Protein AF-0000000072967087 (afdb_homodimer)

Structure (mmCIF, N/CA/C/O backbone):
data_AF-0000000072967087-model_v1
#
loop_
_entity.id
_entity.type
_entity.pdbx_description
1 polymer 'Transmembrane protein 8A-like Protein'
#
loop_
_atom_site.group_PDB
_atom_site.id
_atom_site.type_symbol
_atom_site.label_atom_id
_atom_site.label_alt_id
_atom_site.label_comp_id
_atom_site.label_asym_id
_atom_site.label_entity_id
_atom_site.label_seq_id
_atom_site.pdbx_PDB_ins_code
_atom_site.Cartn_x
_atom_site.Cartn_y
_atom_site.Cartn_z
_atom_site.occupancy
_atom_site.B_iso_or_equiv
_atom_site.auth_seq_id
_atom_site.auth_comp_id
_atom_site.auth_asym_id
_atom_site.auth_atom_id
_atom_site.pdbx_PDB_model_num
ATOM 1 N N . MET A 1 1 ? 34.5 6.867 -0.987 1 25.81 1 MET A N 1
ATOM 2 C CA . MET A 1 1 ? 34 7.336 0.309 1 25.81 1 MET A CA 1
ATOM 3 C C . MET A 1 1 ? 32.938 6.402 0.857 1 25.81 1 MET A C 1
ATOM 5 O O . MET A 1 1 ? 31.891 6.211 0.226 1 25.81 1 MET A O 1
ATOM 9 N N . LYS A 1 2 ? 33.344 5.449 1.701 1 33.47 2 LYS A N 1
ATOM 10 C CA . LYS A 1 2 ? 32.594 4.422 2.41 1 33.47 2 LYS A CA 1
ATOM 11 C C . LYS A 1 2 ? 31.484 5.043 3.27 1 33.47 2 LYS A C 1
ATOM 13 O O . LYS A 1 2 ? 31.766 5.875 4.137 1 33.47 2 LYS A O 1
ATOM 18 N N . TRP A 1 3 ? 30.359 5.203 2.746 1 36.66 3 TRP A N 1
ATOM 19 C CA . TRP A 1 3 ? 29.219 5.781 3.439 1 36.66 3 TRP A CA 1
ATOM 20 C C . TRP A 1 3 ? 28.969 5.062 4.762 1 36.66 3 TRP A C 1
ATOM 22 O O . TRP A 1 3 ? 28.75 3.848 4.781 1 36.66 3 TRP A O 1
ATOM 32 N N . ILE A 1 4 ? 29.531 5.582 5.793 1 34.47 4 ILE A N 1
ATOM 33 C CA . ILE A 1 4 ? 29.344 5.078 7.148 1 34.47 4 ILE A CA 1
ATOM 34 C C . ILE A 1 4 ? 27.938 5.418 7.637 1 34.47 4 ILE A C 1
ATOM 36 O O . ILE A 1 4 ? 27.531 6.586 7.629 1 34.47 4 ILE A O 1
ATOM 40 N N . ILE A 1 5 ? 27.094 4.488 7.555 1 39.56 5 ILE A N 1
ATOM 41 C CA . ILE A 1 5 ? 25.797 4.582 8.219 1 39.56 5 ILE A CA 1
ATOM 42 C C . ILE A 1 5 ? 26 4.895 9.703 1 39.56 5 ILE A C 1
ATOM 44 O O . ILE A 1 5 ? 26.625 4.121 10.43 1 39.56 5 ILE A O 1
ATOM 48 N N . LEU A 1 6 ? 25.953 6.105 10.055 1 38.12 6 LEU A N 1
ATOM 49 C CA . LEU A 1 6 ? 26.031 6.484 11.461 1 38.12 6 LEU A CA 1
ATOM 50 C C . LEU A 1 6 ? 24.812 5.965 12.234 1 38.12 6 LEU A C 1
ATOM 52 O O . LEU A 1 6 ? 23.672 6.32 11.922 1 38.12 6 LEU A O 1
ATOM 56 N N . ILE A 1 7 ? 25.016 4.867 12.797 1 42.72 7 ILE A N 1
ATOM 57 C CA . ILE A 1 7 ? 24.047 4.246 13.688 1 42.72 7 ILE A CA 1
ATOM 58 C C . ILE A 1 7 ? 24.156 4.871 15.078 1 42.72 7 ILE A C 1
ATOM 60 O O . ILE A 1 7 ? 25.234 4.895 15.68 1 42.72 7 ILE A O 1
ATOM 64 N N . LEU A 1 8 ? 23.344 5.688 15.438 1 43.69 8 LEU A N 1
ATOM 65 C CA . LEU A 1 8 ? 23.344 6.152 16.828 1 43.69 8 LEU A CA 1
ATOM 66 C C . LEU A 1 8 ? 22.797 5.078 17.766 1 43.69 8 LEU A C 1
ATOM 68 O O . LEU A 1 8 ? 21.703 4.566 17.547 1 43.69 8 LEU A O 1
ATOM 72 N N . LEU A 1 9 ? 23.719 4.57 18.5 1 37.22 9 LEU A N 1
ATOM 73 C CA . LEU A 1 9 ? 23.344 3.648 19.578 1 37.22 9 LEU A CA 1
ATOM 74 C C . LEU A 1 9 ? 22.703 4.398 20.734 1 37.22 9 LEU A C 1
ATOM 76 O O . LEU A 1 9 ? 23.312 5.293 21.328 1 37.22 9 LEU A O 1
ATOM 80 N N . TYR A 1 10 ? 21.531 4.488 20.766 1 39.47 10 TYR A N 1
ATOM 81 C CA . TYR A 1 10 ? 20.891 5.168 21.891 1 39.47 10 TYR A CA 1
ATOM 82 C C . TYR A 1 10 ? 20.891 4.281 23.141 1 39.47 10 TYR A C 1
ATOM 84 O O . TYR A 1 10 ? 20.641 3.08 23.047 1 39.47 10 TYR A O 1
ATOM 92 N N . PRO A 1 11 ? 21.469 4.805 24.188 1 38.78 11 PRO A N 1
ATOM 93 C CA . PRO A 1 11 ? 21.453 4.086 25.469 1 38.78 11 PRO A CA 1
ATOM 94 C C . PRO A 1 11 ? 20.047 3.738 25.938 1 38.78 11 PRO A C 1
ATOM 96 O O . PRO A 1 11 ? 19.109 4.484 25.656 1 38.78 11 PRO A O 1
ATOM 99 N N . THR A 1 12 ? 19.812 2.443 26.266 1 39.75 12 THR A N 1
ATOM 100 C CA . THR A 1 12 ? 18.594 1.861 26.844 1 39.75 12 THR A CA 1
ATOM 101 C C . THR A 1 12 ? 18.391 2.354 28.266 1 39.75 12 THR A C 1
ATOM 103 O O . THR A 1 12 ? 19.156 1.998 29.172 1 39.75 12 THR A O 1
ATOM 106 N N . ILE A 1 13 ? 18.078 3.531 28.531 1 37.03 13 ILE A N 1
ATOM 107 C CA . ILE A 1 13 ? 17.797 3.881 29.922 1 37.03 13 ILE A CA 1
ATOM 108 C C . ILE A 1 13 ? 16.469 3.258 30.344 1 37.03 13 ILE A C 1
ATOM 110 O O . ILE A 1 13 ? 15.461 3.361 29.641 1 37.03 13 ILE A O 1
ATOM 114 N N . GLN A 1 14 ? 16.484 2.303 31.359 1 36.94 14 GLN A N 1
ATOM 115 C CA . GLN A 1 14 ? 15.328 1.763 32.062 1 36.94 14 GLN A CA 1
ATOM 116 C C . GLN A 1 14 ? 14.438 2.881 32.594 1 36.94 14 GLN A C 1
ATOM 118 O O . GLN A 1 14 ? 14.867 3.703 33.406 1 36.94 14 GLN A O 1
ATOM 123 N N . CYS A 1 15 ? 13.523 3.316 31.875 1 39.62 15 CYS A N 1
ATOM 124 C CA . CYS A 1 15 ? 12.57 4.297 32.375 1 39.62 15 CYS A CA 1
ATOM 125 C C . CYS A 1 15 ? 11.633 3.672 33.406 1 39.62 15 CYS A C 1
ATOM 127 O O . CYS A 1 15 ? 10.969 2.674 33.094 1 39.62 15 CYS A O 1
ATOM 129 N N . GLN A 1 16 ? 11.852 3.875 34.625 1 36.88 16 GLN A N 1
ATOM 130 C CA . GLN A 1 16 ? 10.828 3.648 35.656 1 36.88 16 GLN A CA 1
ATOM 131 C C . GLN A 1 16 ? 9.469 4.148 35.188 1 36.88 16 GLN A C 1
ATOM 133 O O . GLN A 1 16 ? 9.375 5.156 34.469 1 36.88 16 GLN A O 1
ATOM 138 N N . GLU A 1 17 ? 8.5 3.242 35.156 1 43.72 17 GLU A N 1
ATOM 139 C CA . GLU A 1 17 ? 7.109 3.633 34.906 1 43.72 17 GLU A CA 1
ATOM 140 C C . GLU A 1 17 ? 6.816 5.008 35.5 1 43.72 17 GLU A C 1
ATOM 142 O O . GLU A 1 17 ? 6.688 5.156 36.719 1 43.72 17 GLU A O 1
ATOM 147 N N . ASP A 1 18 ? 7.395 5.953 35.156 1 48.34 18 ASP A N 1
ATOM 148 C CA . ASP A 1 18 ? 7.023 7.289 35.594 1 48.34 18 ASP A CA 1
ATOM 149 C C . ASP A 1 18 ? 5.535 7.551 35.375 1 48.34 18 ASP A C 1
ATOM 151 O O . ASP A 1 18 ? 4.969 7.125 34.375 1 48.34 18 ASP A O 1
ATOM 155 N N . GLU A 1 19 ? 4.668 7.855 36.344 1 56.28 19 GLU A N 1
ATOM 156 C CA . GLU A 1 19 ? 3.264 8.109 36.656 1 56.28 19 GLU A CA 1
ATOM 157 C C . GLU A 1 19 ? 2.586 8.883 35.531 1 56.28 19 GLU A C 1
ATOM 159 O O . GLU A 1 19 ? 1.383 8.742 35.312 1 56.28 19 GLU A O 1
ATOM 164 N N . ASN A 1 20 ? 3.25 9.664 34.5 1 73.19 20 ASN A N 1
ATOM 165 C CA . ASN A 1 20 ? 2.389 10.523 33.688 1 73.19 20 ASN A CA 1
ATOM 166 C C . ASN A 1 20 ? 2.467 10.164 32.219 1 73.19 20 ASN A C 1
ATOM 168 O O . ASN A 1 20 ? 2.25 11.023 31.344 1 73.19 20 ASN A O 1
ATOM 172 N N . LEU A 1 21 ? 2.74 8.852 31.906 1 87.56 21 LEU A N 1
ATOM 173 C CA . LEU A 1 21 ? 2.797 8.5 30.484 1 87.56 21 LEU A CA 1
ATOM 174 C C . LEU A 1 21 ? 1.491 7.859 30.031 1 87.56 21 LEU A C 1
ATOM 176 O O . LEU A 1 21 ? 0.896 7.066 30.766 1 87.56 21 LEU A O 1
ATOM 180 N N . GLU A 1 22 ? 1.083 8.281 28.922 1 89.31 22 GLU A N 1
ATOM 181 C CA . GLU A 1 22 ? -0.118 7.73 28.297 1 89.31 22 GLU A CA 1
ATOM 182 C C . GLU A 1 22 ? 0.236 6.762 27.172 1 89.31 22 GLU A C 1
ATOM 184 O O . GLU A 1 22 ? 1.126 7.039 26.359 1 89.31 22 GLU A O 1
ATOM 189 N N . ILE A 1 23 ? -0.401 5.621 27.188 1 93.31 23 ILE A N 1
ATOM 190 C CA . ILE A 1 23 ? -0.191 4.641 26.125 1 93.31 23 ILE A CA 1
ATOM 191 C C . ILE A 1 23 ? -0.953 5.062 24.875 1 93.31 23 ILE A C 1
ATOM 193 O O . ILE A 1 23 ? -2.113 5.477 24.953 1 93.31 23 ILE A O 1
ATOM 197 N N . VAL A 1 24 ? -0.35 4.957 23.75 1 94.12 24 VAL A N 1
ATOM 198 C CA . VAL A 1 24 ? -0.968 5.41 22.5 1 94.12 24 VAL A CA 1
ATOM 199 C C . VAL A 1 24 ? -1.234 4.215 21.594 1 94.12 24 VAL A C 1
ATOM 201 O O . VAL A 1 24 ? -2.279 4.145 20.938 1 94.12 24 VAL A O 1
ATOM 204 N N . SER A 1 25 ? -0.233 3.352 21.5 1 96.31 25 SER A N 1
ATOM 205 C CA . SER A 1 25 ? -0.396 2.234 20.578 1 96.31 25 SER A CA 1
ATOM 206 C C . SER A 1 25 ? 0.467 1.046 20.984 1 96.31 25 SER A C 1
ATOM 208 O O . SER A 1 25 ? 1.446 1.207 21.719 1 96.31 25 SER A O 1
ATOM 210 N N . LYS A 1 26 ? 0.053 -0.075 20.625 1 96.94 26 LYS A N 1
ATOM 211 C CA . LYS A 1 26 ? 0.759 -1.344 20.781 1 96.94 26 LYS A CA 1
ATOM 212 C C . LYS A 1 26 ? 0.737 -2.148 19.5 1 96.94 26 LYS A C 1
ATOM 214 O O . LYS A 1 26 ? -0.327 -2.369 18.906 1 96.94 26 LYS A O 1
ATOM 219 N N . THR A 1 27 ? 1.88 -2.561 19.016 1 96.81 27 THR A N 1
ATOM 220 C CA . THR A 1 27 ? 1.97 -3.275 17.75 1 96.81 27 THR A CA 1
ATOM 221 C C . THR A 1 27 ? 2.791 -4.555 17.906 1 96.81 27 THR A C 1
ATOM 223 O O . THR A 1 27 ? 3.82 -4.555 18.578 1 96.81 27 THR A O 1
ATOM 226 N N . ARG A 1 28 ? 2.336 -5.617 17.359 1 96.12 28 ARG A N 1
ATOM 227 C CA . ARG A 1 28 ? 3.053 -6.887 17.312 1 96.12 28 ARG A CA 1
ATOM 228 C C . ARG A 1 28 ? 3.361 -7.289 15.875 1 96.12 28 ARG A C 1
ATOM 230 O O . ARG A 1 28 ? 2.506 -7.176 14.992 1 96.12 28 ARG A O 1
ATOM 237 N N . THR A 1 29 ? 4.527 -7.789 15.625 1 96.56 29 THR A N 1
ATOM 238 C CA . THR A 1 29 ? 4.945 -8.109 14.266 1 96.56 29 THR A CA 1
ATOM 239 C C . THR A 1 29 ? 4.508 -9.516 13.875 1 96.56 29 THR A C 1
ATOM 241 O O . THR A 1 29 ? 4.141 -10.312 14.734 1 96.56 29 THR A O 1
ATOM 244 N N . SER A 1 30 ? 4.504 -9.805 12.547 1 94.56 30 SER A N 1
ATOM 245 C CA . SER A 1 30 ? 4.504 -11.18 12.062 1 94.56 30 SER A CA 1
ATOM 246 C C . SER A 1 30 ? 5.836 -11.867 12.352 1 94.56 30 SER A C 1
ATOM 248 O O . SER A 1 30 ? 6.742 -11.258 12.93 1 94.56 30 SER A O 1
ATOM 250 N N . TYR A 1 31 ? 5.922 -13.133 12.055 1 94.94 31 TYR A N 1
ATOM 251 C CA . TYR A 1 31 ? 7.156 -13.836 12.383 1 94.94 31 TYR A CA 1
ATOM 252 C C . TYR A 1 31 ? 8.336 -13.266 11.609 1 94.94 31 TYR A C 1
ATOM 254 O O . TYR A 1 31 ? 8.195 -12.883 10.438 1 94.94 31 TYR A O 1
ATOM 262 N N . LEU A 1 32 ? 9.391 -13.148 12.203 1 96.81 32 LEU A N 1
ATOM 263 C CA . LEU A 1 32 ? 10.594 -12.555 11.633 1 96.81 32 LEU A CA 1
ATOM 264 C C . LEU A 1 32 ? 11.391 -13.594 10.852 1 96.81 32 LEU A C 1
ATOM 266 O O . LEU A 1 32 ? 11.336 -14.789 11.156 1 96.81 32 LEU A O 1
ATOM 270 N N . GLN A 1 33 ? 12.086 -13.117 9.875 1 94.69 33 GLN A N 1
ATOM 271 C CA . GLN A 1 33 ? 12.945 -13.969 9.062 1 94.69 33 GLN A CA 1
ATOM 272 C C . GLN A 1 33 ? 14.391 -13.484 9.094 1 94.69 33 GLN A C 1
ATOM 274 O O . GLN A 1 33 ? 14.664 -12.344 9.477 1 94.69 33 GLN A O 1
ATOM 279 N N . LYS A 1 34 ? 15.266 -14.414 8.734 1 94.31 34 LYS A N 1
ATOM 280 C CA . LYS A 1 34 ? 16.672 -14.023 8.57 1 94.31 34 LYS A CA 1
ATOM 281 C C . LYS A 1 34 ? 16.844 -13.078 7.387 1 94.31 34 LYS A C 1
ATOM 283 O O . LYS A 1 34 ? 16.219 -13.273 6.336 1 94.31 34 LYS A O 1
ATOM 288 N N . TYR A 1 35 ? 17.703 -12.141 7.562 1 95.56 35 TYR A N 1
ATOM 289 C CA . TYR A 1 35 ? 17.906 -11.125 6.531 1 95.56 35 TYR A CA 1
ATOM 290 C C . TYR A 1 35 ? 18.609 -11.711 5.32 1 95.56 35 TYR A C 1
ATOM 292 O O . TYR A 1 35 ? 19.781 -12.117 5.406 1 95.56 35 TYR A O 1
ATOM 300 N N . GLY A 1 36 ? 18.016 -11.883 4.246 1 91.19 36 GLY A N 1
ATOM 301 C CA . GLY A 1 36 ? 18.594 -12.203 2.953 1 91.19 36 GLY A CA 1
ATOM 302 C C . GLY A 1 36 ? 18.5 -11.062 1.961 1 91.19 36 GLY A C 1
ATOM 303 O O . GLY A 1 36 ? 19.234 -11.039 0.97 1 91.19 36 GLY A O 1
ATOM 304 N N . GLY A 1 37 ? 17.719 -10.227 2.266 1 92.5 37 GLY A N 1
ATOM 305 C CA . GLY A 1 37 ? 17.406 -9.008 1.533 1 92.5 37 GLY A CA 1
ATOM 306 C C . GLY A 1 37 ? 16.328 -8.18 2.193 1 92.5 37 GLY A C 1
ATOM 307 O O . GLY A 1 37 ? 15.75 -8.594 3.201 1 92.5 37 GLY A O 1
ATOM 308 N N . TYR A 1 38 ? 16.078 -7.062 1.643 1 94.88 38 TYR A N 1
ATOM 309 C CA . TYR A 1 38 ? 15.102 -6.176 2.256 1 94.88 38 TYR A CA 1
ATOM 310 C C . TYR A 1 38 ? 13.711 -6.801 2.232 1 94.88 38 TYR A C 1
ATOM 312 O O . TYR A 1 38 ? 12.82 -6.379 2.975 1 94.88 38 TYR A O 1
ATOM 320 N N . VAL A 1 39 ? 13.508 -7.789 1.407 1 94.69 39 VAL A N 1
ATOM 321 C CA . VAL A 1 39 ? 12.227 -8.484 1.285 1 94.69 39 VAL A CA 1
ATOM 322 C C . VAL A 1 39 ? 11.914 -9.219 2.584 1 94.69 39 VAL A C 1
ATOM 324 O O . VAL A 1 39 ? 10.75 -9.477 2.893 1 94.69 39 VAL A O 1
ATOM 327 N N . ASP A 1 40 ? 12.914 -9.508 3.369 1 95.25 40 ASP A N 1
ATOM 328 C CA . ASP A 1 40 ? 12.758 -10.352 4.551 1 95.25 40 ASP A CA 1
ATOM 329 C C . ASP A 1 40 ? 12.492 -9.5 5.797 1 95.25 40 ASP A C 1
ATOM 331 O O . ASP A 1 40 ? 12.266 -10.039 6.883 1 95.25 40 ASP A O 1
ATOM 335 N N . VAL A 1 41 ? 12.5 -8.273 5.68 1 96.31 41 VAL A N 1
ATOM 336 C CA . VAL A 1 41 ? 12.312 -7.422 6.848 1 96.31 41 VAL A CA 1
ATOM 337 C C . VAL A 1 41 ? 10.82 -7.23 7.109 1 96.31 41 VAL A C 1
ATOM 339 O O . VAL A 1 41 ? 10.016 -7.234 6.176 1 96.31 41 VAL A O 1
ATOM 342 N N . VAL A 1 42 ? 10.492 -7.117 8.344 1 96.88 42 VAL A N 1
ATOM 343 C CA . VAL A 1 42 ? 9.133 -6.762 8.734 1 96.88 42 VAL A CA 1
ATOM 344 C C . VAL A 1 42 ? 9.07 -5.281 9.109 1 96.88 42 VAL A C 1
ATOM 346 O O . VAL A 1 42 ? 9.844 -4.816 9.938 1 96.88 42 VAL A O 1
ATOM 349 N N . VAL A 1 43 ? 8.156 -4.594 8.477 1 96.62 43 VAL A N 1
ATOM 350 C CA . VAL A 1 43 ? 8.047 -3.154 8.695 1 96.62 43 VAL A CA 1
ATOM 351 C C . VAL A 1 43 ? 6.828 -2.855 9.562 1 96.62 43 VAL A C 1
ATOM 353 O O . VAL A 1 43 ? 5.738 -3.373 9.312 1 96.62 43 VAL A O 1
ATOM 356 N N . MET A 1 44 ? 7 -2.107 10.578 1 95.75 44 MET A N 1
ATOM 357 C CA . MET A 1 44 ? 5.91 -1.554 11.375 1 95.75 44 MET A CA 1
ATOM 358 C C . MET A 1 44 ? 6.07 -0.047 11.547 1 95.75 44 MET A C 1
ATOM 360 O O . MET A 1 44 ? 7.141 0.501 11.281 1 95.75 44 MET A O 1
ATOM 364 N N . HIS A 1 45 ? 5.07 0.623 11.812 1 94.69 45 HIS A N 1
ATOM 365 C CA . HIS A 1 45 ? 5.219 2.059 12.016 1 94.69 45 HIS A CA 1
ATOM 366 C C . HIS A 1 45 ? 4.293 2.555 13.125 1 94.69 45 HIS A C 1
ATOM 368 O O . HIS A 1 45 ? 3.229 1.976 13.352 1 94.69 45 HIS A O 1
ATOM 374 N N . VAL A 1 46 ? 4.742 3.512 13.867 1 95.88 46 VAL A N 1
ATOM 375 C CA . VAL A 1 46 ? 4.031 4.172 14.961 1 95.88 46 VAL A CA 1
ATOM 376 C C . VAL A 1 46 ? 3.91 5.664 14.672 1 95.88 46 VAL A C 1
ATOM 378 O O . VAL A 1 46 ? 4.762 6.246 13.992 1 95.88 46 VAL A O 1
ATOM 381 N N . GLU A 1 47 ? 2.885 6.211 15.125 1 95.62 47 GLU A N 1
ATOM 382 C CA . GLU A 1 47 ? 2.641 7.633 14.898 1 95.62 47 GLU A CA 1
ATOM 383 C C . GLU A 1 47 ? 2.717 8.422 16.203 1 95.62 47 GLU A C 1
ATOM 385 O O . GLU A 1 47 ? 1.967 8.141 17.141 1 95.62 47 GLU A O 1
ATOM 390 N N . VAL A 1 48 ? 3.564 9.391 16.234 1 95.62 48 VAL A N 1
ATOM 391 C CA . VAL A 1 48 ? 3.672 10.297 17.375 1 95.62 48 VAL A CA 1
ATOM 392 C C . VAL A 1 48 ? 2.801 11.531 17.141 1 95.62 48 VAL A C 1
ATOM 394 O O . VAL A 1 48 ? 2.963 12.234 16.141 1 95.62 48 VAL A O 1
ATOM 397 N N . PRO A 1 49 ? 1.904 11.82 17.984 1 92.62 49 PRO A N 1
ATOM 398 C CA . PRO A 1 49 ? 1.051 13.008 17.828 1 92.62 49 PRO A CA 1
ATOM 399 C C . PRO A 1 49 ? 1.806 14.312 18.062 1 92.62 49 PRO A C 1
ATOM 401 O O . PRO A 1 49 ? 2.945 14.297 18.531 1 92.62 49 PRO A O 1
ATOM 404 N N . PRO A 1 50 ? 1.191 15.422 17.672 1 90.88 50 PRO A N 1
ATOM 405 C CA . PRO A 1 50 ? 1.83 16.719 17.922 1 90.88 50 PRO A CA 1
ATOM 406 C C . PRO A 1 50 ? 1.829 17.094 19.406 1 90.88 50 PRO A C 1
ATOM 408 O O . PRO A 1 50 ? 1.049 16.547 20.188 1 90.88 50 PRO A O 1
ATOM 411 N N . GLU A 1 51 ? 2.674 17.969 19.812 1 90 51 GLU A N 1
ATOM 412 C CA . GLU A 1 51 ? 2.764 18.531 21.156 1 90 51 GLU A CA 1
ATOM 413 C C . GLU A 1 51 ? 3.139 17.469 22.172 1 90 51 GLU A C 1
ATOM 415 O O . GLU A 1 51 ? 2.484 17.328 23.219 1 90 51 GLU A O 1
ATOM 420 N N . VAL A 1 52 ? 4.059 16.719 21.828 1 92.81 52 VAL A N 1
ATOM 421 C CA . VAL A 1 52 ? 4.598 15.695 22.719 1 92.81 52 VAL A CA 1
ATOM 422 C C . VAL A 1 52 ? 5.984 16.109 23.203 1 92.81 52 VAL A C 1
ATOM 424 O O . VAL A 1 52 ? 6.848 16.469 22.406 1 92.81 52 VAL A O 1
ATOM 427 N N . SER A 1 53 ? 6.16 16.094 24.5 1 91.5 53 SER A N 1
ATOM 428 C CA . SER A 1 53 ? 7.449 16.484 25.062 1 91.5 53 SER A CA 1
ATOM 429 C C . SER A 1 53 ? 8.375 15.273 25.203 1 91.5 53 SER A C 1
ATOM 431 O O . SER A 1 53 ? 9.602 15.43 25.203 1 91.5 53 SER A O 1
ATOM 433 N N . PHE A 1 54 ? 7.715 14.117 25.344 1 93.75 54 PHE A N 1
ATOM 434 C CA . PHE A 1 54 ? 8.5 12.914 25.562 1 93.75 54 PHE A CA 1
ATOM 435 C C . PHE A 1 54 ? 7.785 11.688 25 1 93.75 54 PHE A C 1
ATOM 437 O O . PHE A 1 54 ? 6.574 11.539 25.172 1 93.75 54 PHE A O 1
ATOM 444 N N . ALA A 1 55 ? 8.484 10.883 24.266 1 95.69 55 ALA A N 1
ATOM 445 C CA . ALA A 1 55 ? 7.961 9.625 23.734 1 95.69 55 ALA A CA 1
ATOM 446 C C . ALA A 1 55 ? 8.883 8.461 24.078 1 95.69 55 ALA A C 1
ATOM 448 O O . ALA A 1 55 ? 10.102 8.57 23.969 1 95.69 55 ALA A O 1
ATOM 449 N N . SER A 1 56 ? 8.305 7.402 24.578 1 97 56 SER A N 1
ATOM 450 C CA . SER A 1 56 ? 9.062 6.203 24.922 1 97 56 SER A CA 1
ATOM 451 C C . SER A 1 56 ? 8.516 4.977 24.203 1 97 56 SER A C 1
ATOM 453 O O . SER A 1 56 ? 7.332 4.66 24.312 1 97 56 SER A O 1
ATOM 455 N N . LEU A 1 57 ? 9.359 4.328 23.516 1 97.25 57 LEU A N 1
ATOM 456 C CA . LEU A 1 57 ? 8.992 3.092 22.828 1 97.25 57 LEU A CA 1
ATOM 457 C C . LEU A 1 57 ? 9.555 1.878 23.562 1 97.25 57 LEU A C 1
ATOM 459 O O . LEU A 1 57 ? 10.766 1.754 23.734 1 97.25 57 LEU A O 1
ATOM 463 N N . LYS A 1 58 ? 8.672 1.061 23.953 1 97.25 58 LYS A N 1
ATOM 464 C CA . LYS A 1 58 ? 9.031 -0.191 24.609 1 97.25 58 LYS A CA 1
ATOM 465 C C . LYS A 1 58 ? 9.07 -1.347 23.609 1 97.25 58 LYS A C 1
ATOM 467 O O . LYS A 1 58 ? 8.102 -1.57 22.875 1 97.25 58 LYS A O 1
ATOM 472 N N . PHE A 1 59 ? 10.18 -2.113 23.625 1 97.62 59 PHE A N 1
ATOM 473 C CA . PHE A 1 59 ? 10.312 -3.242 22.703 1 97.62 59 PHE A CA 1
ATOM 474 C C . PHE A 1 59 ? 10.547 -4.535 23.484 1 97.62 59 PHE A C 1
ATOM 476 O O . PHE A 1 59 ? 11.273 -4.555 24.469 1 97.62 59 PHE A O 1
ATOM 483 N N . THR A 1 60 ? 9.859 -5.531 23.031 1 97.19 60 THR A N 1
ATOM 484 C CA . THR A 1 60 ? 10.078 -6.887 23.531 1 97.19 60 THR A CA 1
ATOM 485 C C . THR A 1 60 ? 10.047 -7.895 22.391 1 97.19 60 THR A C 1
ATOM 487 O O . THR A 1 60 ? 9.352 -7.691 21.391 1 97.19 60 THR A O 1
ATOM 490 N N . ALA A 1 61 ? 10.859 -8.922 22.453 1 97.06 61 ALA A N 1
ATOM 491 C CA . ALA A 1 61 ? 10.867 -9.984 21.453 1 97.06 61 ALA A CA 1
ATOM 492 C C . ALA A 1 61 ? 10.711 -11.352 22.094 1 97.06 61 ALA A C 1
ATOM 494 O O . ALA A 1 61 ? 11.258 -11.602 23.188 1 97.06 61 ALA A O 1
ATOM 495 N N . ASP A 1 62 ? 9.969 -12.227 21.5 1 94.88 62 ASP A N 1
ATOM 496 C CA . ASP A 1 62 ? 9.766 -13.57 22.031 1 94.88 62 ASP A CA 1
ATOM 497 C C . ASP A 1 62 ? 9.812 -14.617 20.922 1 94.88 62 ASP A C 1
ATOM 499 O O . ASP A 1 62 ? 9.734 -14.281 19.734 1 94.88 62 ASP A O 1
ATOM 503 N N . GLU A 1 63 ? 10 -15.906 21.375 1 93.44 63 GLU A N 1
ATOM 504 C CA . GLU A 1 63 ? 10.062 -17.047 20.469 1 93.44 63 GLU A CA 1
ATOM 505 C C . GLU A 1 63 ? 8.883 -17.984 20.672 1 93.44 63 GLU A C 1
ATOM 507 O O . GLU A 1 63 ? 8.508 -18.281 21.812 1 93.44 63 GLU A O 1
ATOM 512 N N . THR A 1 64 ? 8.266 -18.297 19.578 1 90.56 64 THR A N 1
ATOM 513 C CA . THR A 1 64 ? 7.23 -19.328 19.641 1 90.56 64 THR A CA 1
ATOM 514 C C . THR A 1 64 ? 7.723 -20.625 19.016 1 90.56 64 THR A C 1
ATOM 516 O O . THR A 1 64 ? 8.266 -20.625 17.906 1 90.56 64 THR A O 1
ATOM 519 N N . LYS A 1 65 ? 7.445 -21.703 19.766 1 86.5 65 LYS A N 1
ATOM 520 C CA . LYS A 1 65 ? 7.91 -23.016 19.344 1 86.5 65 LYS A CA 1
ATOM 521 C C . LYS A 1 65 ? 6.887 -23.688 18.438 1 86.5 65 LYS A C 1
ATOM 523 O O . LYS A 1 65 ? 5.703 -23.781 18.781 1 86.5 65 LYS A O 1
ATOM 528 N N . ALA A 1 66 ? 7.332 -23.984 17.266 1 82.56 66 ALA A N 1
ATOM 529 C CA . ALA A 1 66 ? 6.434 -24.672 16.344 1 82.56 66 ALA A CA 1
ATOM 530 C C . ALA A 1 66 ? 6.859 -26.125 16.141 1 82.56 66 ALA A C 1
ATOM 532 O O . ALA A 1 66 ? 6.254 -26.844 15.344 1 82.56 66 ALA A O 1
ATOM 533 N N . SER A 1 67 ? 8 -26.531 16.766 1 79.69 67 SER A N 1
ATOM 534 C CA . SER A 1 67 ? 8.484 -27.906 16.672 1 79.69 67 SER A CA 1
ATOM 535 C C . SER A 1 67 ? 8.75 -28.516 18.047 1 79.69 67 SER A C 1
ATOM 537 O O . SER A 1 67 ? 8.594 -27.828 19.062 1 79.69 67 SER A O 1
ATOM 539 N N . ILE A 1 68 ? 9.078 -29.781 18.016 1 78.25 68 ILE A N 1
ATOM 540 C CA . ILE A 1 68 ? 9.312 -30.516 19.266 1 78.25 68 ILE A CA 1
ATOM 541 C C . ILE A 1 68 ? 10.641 -30.078 19.875 1 78.25 68 ILE A C 1
ATOM 543 O O . ILE A 1 68 ? 10.859 -30.219 21.078 1 78.25 68 ILE A O 1
ATOM 547 N N . PHE A 1 69 ? 11.406 -29.469 18.969 1 79.31 69 PHE A N 1
ATOM 548 C CA . PHE A 1 69 ? 12.719 -29.031 19.438 1 79.31 69 PHE A CA 1
ATOM 549 C C . PHE A 1 69 ? 12.617 -27.672 20.109 1 79.31 69 PHE A C 1
ATOM 551 O O . PHE A 1 69 ? 11.781 -26.844 19.75 1 79.31 69 PHE A O 1
ATOM 558 N N . GLY A 1 70 ? 13.359 -27.422 21.109 1 82.44 70 GLY A N 1
ATOM 559 C CA . GLY A 1 70 ? 13.391 -26.156 21.812 1 82.44 70 GLY A CA 1
ATOM 560 C C . GLY A 1 70 ? 13.984 -25.016 21 1 82.44 70 GLY A C 1
ATOM 561 O O . GLY A 1 70 ? 14.727 -25.266 20.031 1 82.44 70 GLY A O 1
ATOM 562 N N . CYS A 1 71 ? 13.594 -23.859 21.359 1 88 71 CYS A N 1
ATOM 563 C CA . CYS A 1 71 ? 14.102 -22.688 20.656 1 88 71 CYS A CA 1
ATOM 564 C C . CYS A 1 71 ? 15.125 -21.953 21.516 1 88 71 CYS A C 1
ATOM 566 O O . CYS A 1 71 ? 14.961 -21.859 22.734 1 88 71 CYS A O 1
ATOM 568 N N . LYS A 1 72 ? 16.188 -21.547 20.969 1 88.69 72 LYS A N 1
ATOM 569 C CA . LYS A 1 72 ? 17.188 -20.703 21.625 1 88.69 72 LYS A CA 1
ATOM 570 C C . LYS A 1 72 ? 16.953 -19.219 21.297 1 88.69 72 LYS A C 1
ATOM 572 O O . LYS A 1 72 ? 16.562 -18.891 20.172 1 88.69 72 LYS A O 1
ATOM 577 N N . PRO A 1 73 ? 17.219 -18.406 22.312 1 93.56 73 PRO A N 1
ATOM 578 C CA . PRO A 1 73 ? 17.062 -16.969 22.031 1 93.56 73 PRO A CA 1
ATOM 579 C C . PRO A 1 73 ? 18 -16.5 20.922 1 93.56 73 PRO A C 1
ATOM 581 O O . PRO A 1 73 ? 19.172 -16.875 20.891 1 93.56 73 PRO A O 1
ATOM 584 N N . ARG A 1 74 ? 17.469 -15.703 20.094 1 94.06 74 ARG A N 1
ATOM 585 C CA . ARG A 1 74 ? 18.219 -15.148 18.969 1 94.06 74 ARG A CA 1
ATOM 586 C C . ARG A 1 74 ? 18.234 -13.625 19.016 1 94.06 74 ARG A C 1
ATOM 588 O O . ARG A 1 74 ? 17.391 -13.008 19.688 1 94.06 74 ARG A O 1
ATOM 595 N N . LYS A 1 75 ? 19.188 -13.086 18.25 1 95.62 75 LYS A N 1
ATOM 596 C CA . LYS A 1 75 ? 19.297 -11.633 18.141 1 95.62 75 LYS A CA 1
ATOM 597 C C . LYS A 1 75 ? 18.281 -11.078 17.141 1 95.62 75 LYS A C 1
ATOM 599 O O . LYS A 1 75 ? 18.062 -11.68 16.078 1 95.62 75 LYS A O 1
ATOM 604 N N . VAL A 1 76 ? 17.641 -9.977 17.531 1 97.06 76 VAL A N 1
ATOM 605 C CA . VAL A 1 76 ? 16.719 -9.25 16.641 1 97.06 76 VAL A CA 1
ATOM 606 C C . VAL A 1 76 ? 17.234 -7.828 16.422 1 97.06 76 VAL A C 1
ATOM 608 O O . VAL A 1 76 ? 17.531 -7.117 17.391 1 97.06 76 VAL A O 1
ATOM 611 N N . LEU A 1 77 ? 17.359 -7.457 15.234 1 97.25 77 LEU A N 1
ATOM 612 C CA . LEU A 1 77 ? 17.859 -6.125 14.898 1 97.25 77 LEU A CA 1
ATOM 613 C C . LEU A 1 77 ? 16.703 -5.215 14.477 1 97.25 77 LEU A C 1
ATOM 615 O O . LEU A 1 77 ? 15.82 -5.641 13.734 1 97.25 77 LEU A O 1
ATOM 619 N N . LEU A 1 78 ? 16.797 -3.977 15.008 1 97.12 78 LEU A N 1
ATOM 620 C CA . LEU A 1 78 ? 15.773 -2.99 14.695 1 97.12 78 LEU A CA 1
ATOM 621 C C . LEU A 1 78 ? 16.406 -1.688 14.203 1 97.12 78 LEU A C 1
ATOM 623 O O . LEU A 1 78 ? 17.406 -1.23 14.758 1 97.12 78 LEU A O 1
ATOM 627 N N . TYR A 1 79 ? 15.859 -1.16 13.148 1 96.31 79 TYR A N 1
ATOM 628 C CA . TYR A 1 79 ? 16.188 0.173 12.656 1 96.31 79 TYR A CA 1
ATOM 629 C C . TYR A 1 79 ? 14.938 1.046 12.578 1 96.31 79 TYR A C 1
ATOM 631 O O . TYR A 1 79 ? 13.867 0.579 12.18 1 96.31 79 TYR A O 1
ATOM 639 N N . MET A 1 80 ? 15.023 2.275 13.031 1 96 80 MET A N 1
ATOM 640 C CA . MET A 1 80 ? 13.883 3.188 13.047 1 96 80 MET A CA 1
ATOM 641 C C . MET A 1 80 ? 14.227 4.5 12.352 1 96 80 MET A C 1
ATOM 643 O O . MET A 1 80 ? 15.328 5.031 12.523 1 96 80 MET A O 1
ATOM 647 N N . LYS A 1 81 ? 13.328 4.945 11.539 1 95.5 81 LYS A N 1
ATOM 648 C CA . LYS A 1 81 ? 13.492 6.191 10.805 1 95.5 81 LYS A CA 1
ATOM 649 C C . LYS A 1 81 ? 12.188 6.988 10.773 1 95.5 81 LYS A C 1
ATOM 651 O O . LYS A 1 81 ? 11.102 6.41 10.688 1 95.5 81 LYS A O 1
ATOM 656 N N . HIS A 1 82 ? 12.312 8.297 10.844 1 94.81 82 HIS A N 1
ATOM 657 C CA . HIS A 1 82 ? 11.156 9.188 10.797 1 94.81 82 HIS A CA 1
ATOM 658 C C . HIS A 1 82 ? 10.719 9.453 9.359 1 94.81 82 HIS A C 1
ATOM 660 O O . HIS A 1 82 ? 11.562 9.688 8.484 1 94.81 82 HIS A O 1
ATOM 666 N N . LYS A 1 83 ? 9.438 9.336 8.984 1 95.44 83 LYS A N 1
ATOM 667 C CA . LYS A 1 83 ? 8.734 9.781 7.781 1 95.44 83 LYS A CA 1
ATOM 668 C C . LYS A 1 83 ? 8.938 8.805 6.633 1 95.44 83 LYS A C 1
ATOM 670 O O . LYS A 1 83 ? 8.367 8.977 5.555 1 95.44 83 LYS A O 1
ATOM 675 N N . SER A 1 84 ? 9.812 7.781 6.773 1 96.06 84 SER A N 1
ATOM 676 C CA . SER A 1 84 ? 9.953 6.777 5.723 1 96.06 84 SER A CA 1
ATOM 677 C C . SER A 1 84 ? 10.68 5.539 6.242 1 96.06 84 SER A C 1
ATOM 679 O O . SER A 1 84 ? 11 5.449 7.43 1 96.06 84 SER A O 1
ATOM 681 N N . LEU A 1 85 ? 10.953 4.598 5.344 1 96.19 85 LEU A N 1
ATOM 682 C CA . LEU A 1 85 ? 11.594 3.338 5.695 1 96.19 85 LEU A CA 1
ATOM 683 C C . LEU A 1 85 ? 13.102 3.504 5.793 1 96.19 85 LEU A C 1
ATOM 685 O O . LEU A 1 85 ? 13.695 4.262 5.02 1 96.19 85 LEU A O 1
ATOM 689 N N . PRO A 1 86 ? 13.734 2.793 6.707 1 95.88 86 PRO A N 1
ATOM 690 C CA . PRO A 1 86 ? 15.195 2.836 6.797 1 95.88 86 PRO A CA 1
ATOM 691 C C . PRO A 1 86 ? 15.875 2.096 5.645 1 95.88 86 PRO A C 1
ATOM 693 O O . PRO A 1 86 ? 15.492 0.973 5.312 1 95.88 86 PRO A O 1
ATOM 696 N N . VAL A 1 87 ? 16.797 2.742 5.078 1 95.06 87 VAL A N 1
ATOM 697 C CA . VAL A 1 87 ? 17.625 2.117 4.047 1 95.06 87 VAL A CA 1
ATOM 698 C C . VAL A 1 87 ? 18.828 1.448 4.688 1 95.06 87 VAL A C 1
ATOM 700 O O . VAL A 1 87 ? 19.75 2.127 5.148 1 95.06 87 VAL A O 1
ATOM 703 N N . ILE A 1 88 ? 18.875 0.107 4.641 1 93.81 88 ILE A N 1
ATOM 704 C CA . ILE A 1 88 ? 19.875 -0.617 5.398 1 93.81 88 ILE A CA 1
ATOM 705 C C . ILE A 1 88 ? 20.516 -1.691 4.516 1 93.81 88 ILE A C 1
ATOM 707 O O . ILE A 1 88 ? 19.953 -2.059 3.479 1 93.81 88 ILE A O 1
ATOM 711 N N . ASN A 1 89 ? 21.719 -2.109 4.91 1 92.44 89 ASN A N 1
ATOM 712 C CA . ASN A 1 89 ? 22.438 -3.209 4.277 1 92.44 89 ASN A CA 1
ATOM 713 C C . ASN A 1 89 ? 23.172 -4.066 5.309 1 92.44 89 ASN A C 1
ATOM 715 O O . ASN A 1 89 ? 24.391 -4.215 5.246 1 92.44 89 ASN A O 1
ATOM 719 N N . PRO A 1 90 ? 22.422 -4.707 6.148 1 92.5 90 PRO A N 1
ATOM 720 C CA . PRO A 1 90 ? 23.047 -5.492 7.215 1 92.5 90 PRO A CA 1
ATOM 721 C C . PRO A 1 90 ? 23.922 -6.621 6.68 1 92.5 90 PRO A C 1
ATOM 723 O O . PRO A 1 90 ? 24.781 -7.129 7.398 1 92.5 90 PRO A O 1
ATOM 726 N N . ASP A 1 91 ? 23.781 -7.062 5.508 1 90.75 91 ASP A N 1
ATOM 727 C CA . ASP A 1 91 ? 24.547 -8.141 4.902 1 90.75 91 ASP A CA 1
ATOM 728 C C . ASP A 1 91 ? 25.891 -7.629 4.391 1 90.75 91 ASP A C 1
ATOM 730 O O . ASP A 1 91 ? 26.719 -8.406 3.91 1 90.75 91 ASP A O 1
ATOM 734 N N . GLY A 1 92 ? 26.078 -6.402 4.402 1 90.19 92 GLY A N 1
ATOM 735 C CA . GLY A 1 92 ? 27.344 -5.82 3.99 1 90.19 92 GLY A CA 1
ATOM 736 C C . GLY A 1 92 ? 27.453 -5.605 2.492 1 90.19 92 GLY A C 1
ATOM 737 O O . GLY A 1 92 ? 28.516 -5.289 1.975 1 90.19 92 GLY A O 1
ATOM 738 N N . SER A 1 93 ? 26.344 -5.758 1.813 1 91.75 93 SER A N 1
ATOM 739 C CA . SER A 1 93 ? 26.375 -5.523 0.373 1 91.75 93 SER A CA 1
ATOM 740 C C . SER A 1 93 ? 26.609 -4.055 0.055 1 91.75 93 SER A C 1
ATOM 742 O O . SER A 1 93 ? 26.234 -3.174 0.835 1 91.75 93 SER A O 1
ATOM 744 N N . LYS A 1 94 ? 27.203 -3.828 -1.052 1 90 94 LYS A N 1
ATOM 745 C CA . LYS A 1 94 ? 27.516 -2.461 -1.456 1 90 94 LYS A CA 1
ATOM 746 C C . LYS A 1 94 ? 26.281 -1.769 -2.039 1 90 94 LYS A C 1
ATOM 748 O O . LYS A 1 94 ? 25.5 -2.387 -2.768 1 90 94 LYS A O 1
ATOM 753 N N . PHE A 1 95 ? 26.172 -0.506 -1.673 1 89.69 95 PHE A N 1
ATOM 754 C CA . PHE A 1 95 ? 25.156 0.311 -2.322 1 89.69 95 PHE A CA 1
ATOM 755 C C . PHE A 1 95 ? 25.609 0.726 -3.719 1 89.69 95 PHE A C 1
ATOM 757 O O . PHE A 1 95 ? 26.797 0.95 -3.953 1 89.69 95 PHE A O 1
ATOM 764 N N . PRO A 1 96 ? 24.656 0.809 -4.605 1 88.56 96 PRO A N 1
ATOM 765 C CA . PRO A 1 96 ? 25.047 1.368 -5.902 1 88.56 96 PRO A CA 1
ATOM 766 C C . PRO A 1 96 ? 25.625 2.775 -5.789 1 88.56 96 PRO A C 1
ATOM 768 O O . PRO A 1 96 ? 25.234 3.541 -4.902 1 88.56 96 PRO A O 1
ATOM 771 N N . ASP A 1 97 ? 26.469 3.162 -6.664 1 84.88 97 ASP A N 1
ATOM 772 C CA . ASP A 1 97 ? 27.156 4.445 -6.605 1 84.88 97 ASP A CA 1
ATOM 773 C C . ASP A 1 97 ? 26.172 5.605 -6.719 1 84.88 97 ASP A C 1
ATOM 775 O O . ASP A 1 97 ? 26.406 6.68 -6.16 1 84.88 97 ASP A O 1
ATOM 779 N N . SER A 1 98 ? 25.125 5.352 -7.367 1 87.56 98 SER A N 1
ATOM 780 C CA . SER A 1 98 ? 24.156 6.422 -7.598 1 87.56 98 SER A CA 1
ATOM 781 C C . SER A 1 98 ? 23.203 6.574 -6.414 1 87.56 98 SER A C 1
ATOM 783 O O . SER A 1 98 ? 22.438 7.535 -6.352 1 87.56 98 SER A O 1
ATOM 785 N N . PHE A 1 99 ? 23.375 5.684 -5.41 1 89.38 99 PHE A N 1
ATOM 786 C CA . PHE A 1 99 ? 22.484 5.711 -4.262 1 89.38 99 PHE A CA 1
ATOM 787 C C . PHE A 1 99 ? 22.984 6.707 -3.217 1 89.38 99 PHE A C 1
ATOM 789 O O . PHE A 1 99 ? 24.156 6.703 -2.855 1 89.38 99 PHE A O 1
ATOM 796 N N . LYS A 1 100 ? 22.078 7.551 -2.85 1 88.12 100 LYS A N 1
ATOM 797 C CA . LYS A 1 100 ? 22.359 8.477 -1.761 1 88.12 100 LYS A CA 1
ATOM 798 C C . LYS A 1 100 ? 21.266 8.422 -0.695 1 88.12 100 LYS A C 1
ATOM 800 O O . LYS A 1 100 ? 20.078 8.609 -0.998 1 88.12 100 LYS A O 1
ATOM 805 N N . ASN A 1 101 ? 21.609 8.094 0.53 1 81.44 101 ASN A N 1
ATOM 806 C CA . ASN A 1 101 ? 20.672 8.094 1.643 1 81.44 101 ASN A CA 1
ATOM 807 C C . ASN A 1 101 ? 20.484 9.492 2.223 1 81.44 101 ASN A C 1
ATOM 809 O O . ASN A 1 101 ? 21.047 9.812 3.268 1 81.44 101 ASN A O 1
ATOM 813 N N . ILE A 1 102 ? 19.703 10.195 1.579 1 83.12 102 ILE A N 1
ATOM 814 C CA . ILE A 1 102 ? 19.422 11.555 2.027 1 83.12 102 ILE A CA 1
ATOM 815 C C . ILE A 1 102 ? 18.266 11.523 3.033 1 83.12 102 ILE A C 1
ATOM 817 O O . ILE A 1 102 ? 17.156 11.094 2.709 1 83.12 102 ILE A O 1
ATOM 821 N N . SER A 1 103 ? 18.594 11.781 4.258 1 75.44 103 SER A N 1
ATOM 822 C CA . SER A 1 103 ? 17.594 11.844 5.32 1 75.44 103 SER A CA 1
ATOM 823 C C . SER A 1 103 ? 17.922 12.953 6.316 1 75.44 103 SER A C 1
ATOM 825 O O . SER A 1 103 ? 19.078 13.328 6.48 1 75.44 103 SER A O 1
ATOM 827 N N . ARG A 1 104 ? 16.844 13.461 6.82 1 71.94 104 ARG A N 1
ATOM 828 C CA . ARG A 1 104 ? 17.016 14.508 7.82 1 71.94 104 ARG A CA 1
ATOM 829 C C . ARG A 1 104 ? 17.422 13.914 9.164 1 71.94 104 ARG A C 1
ATOM 831 O O . ARG A 1 104 ? 18.188 14.523 9.914 1 71.94 104 ARG A O 1
ATOM 838 N N . SER A 1 105 ? 16.797 12.742 9.375 1 72 105 SER A N 1
ATOM 839 C CA . SER A 1 105 ? 17 12.164 10.695 1 72 105 SER A CA 1
ATOM 840 C C . SER A 1 105 ? 17.922 10.953 10.641 1 72 105 SER A C 1
ATOM 842 O O . SER A 1 105 ? 17.984 10.258 9.625 1 72 105 SER A O 1
ATOM 844 N N . GLN A 1 106 ? 18.656 10.945 11.672 1 78.56 106 GLN A N 1
ATOM 845 C CA . GLN A 1 106 ? 19.5 9.766 11.812 1 78.56 106 GLN A CA 1
ATOM 846 C C . GLN A 1 106 ? 18.688 8.539 12.195 1 78.56 106 GLN A C 1
ATOM 848 O O . GLN A 1 106 ? 17.625 8.656 12.805 1 78.56 106 GLN A O 1
ATOM 853 N N . TYR A 1 107 ? 19.188 7.449 11.781 1 86.25 107 TYR A N 1
ATOM 854 C CA . TYR A 1 107 ? 18.547 6.191 12.141 1 86.25 107 TYR A CA 1
ATOM 855 C C . TYR A 1 107 ? 18.719 5.898 13.625 1 86.25 107 TYR A C 1
ATOM 857 O O . TYR A 1 107 ? 19.766 6.172 14.203 1 86.25 107 TYR A O 1
ATOM 865 N N . LEU A 1 108 ? 17.734 5.363 14.141 1 91.81 108 LEU A N 1
ATOM 866 C CA . LEU A 1 108 ? 17.828 4.789 15.477 1 91.81 108 LEU A CA 1
ATOM 867 C C . LEU A 1 108 ? 18 3.277 15.406 1 91.81 108 LEU A C 1
ATOM 869 O O . LEU A 1 108 ? 17.312 2.6 14.648 1 91.81 108 LEU A O 1
ATOM 873 N N . TYR A 1 109 ? 19 2.799 16.062 1 93.44 109 TYR A N 1
ATOM 874 C CA . TYR A 1 109 ? 19.344 1.381 16.016 1 93.44 109 TYR A CA 1
ATOM 875 C C . TYR A 1 109 ? 19.188 0.743 17.391 1 93.44 109 TYR A C 1
ATOM 877 O O . TYR A 1 109 ? 19.547 1.35 18.406 1 93.44 109 TYR A O 1
ATOM 885 N N . LEU A 1 110 ? 18.531 -0.458 17.422 1 95.38 110 LEU A N 1
ATOM 886 C CA . LEU A 1 110 ? 18.344 -1.21 18.672 1 95.38 110 LEU A CA 1
ATOM 887 C C . LEU A 1 110 ? 18.531 -2.705 18.422 1 95.38 110 LEU A C 1
ATOM 889 O O . LEU A 1 110 ? 18.078 -3.238 17.422 1 95.38 110 LEU A O 1
ATOM 893 N N . GLU A 1 111 ? 19.266 -3.373 19.312 1 95.56 111 GLU A N 1
ATOM 894 C CA . GLU A 1 111 ? 19.438 -4.824 19.297 1 95.56 111 GLU A CA 1
ATOM 895 C C . GLU A 1 111 ? 18.688 -5.477 20.453 1 95.56 111 GLU A C 1
ATOM 897 O O . GLU A 1 111 ? 18.891 -5.094 21.609 1 95.56 111 GLU A O 1
ATOM 902 N N . LEU A 1 112 ? 17.875 -6.434 20.094 1 95.81 112 LEU A N 1
ATOM 903 C CA . LEU A 1 112 ? 17.109 -7.16 21.094 1 95.81 112 LEU A CA 1
ATOM 904 C C . LEU A 1 112 ? 17.453 -8.648 21.078 1 95.81 112 LEU A C 1
ATOM 906 O O . LEU A 1 112 ? 18 -9.148 20.094 1 95.81 112 LEU A O 1
ATOM 910 N N . MET A 1 113 ? 17.188 -9.219 22.219 1 96.19 113 MET A N 1
ATOM 911 C CA . MET A 1 113 ? 17.203 -10.68 22.297 1 96.19 113 MET A CA 1
ATOM 912 C C . MET A 1 113 ? 15.773 -11.219 22.406 1 96.19 113 MET A C 1
ATOM 914 O O . MET A 1 113 ? 14.93 -10.633 23.078 1 96.19 113 MET A O 1
ATOM 918 N N . SER A 1 114 ? 15.508 -12.289 21.766 1 95 114 SER A N 1
ATOM 919 C CA . SER A 1 114 ? 14.172 -12.867 21.781 1 95 114 SER A CA 1
ATOM 920 C C . SER A 1 114 ? 13.922 -13.664 23.062 1 95 114 SER A C 1
ATOM 922 O O . SER A 1 114 ? 13.461 -14.805 23 1 95 114 SER A O 1
ATOM 924 N N . ASP A 1 115 ? 14.312 -13.156 24.234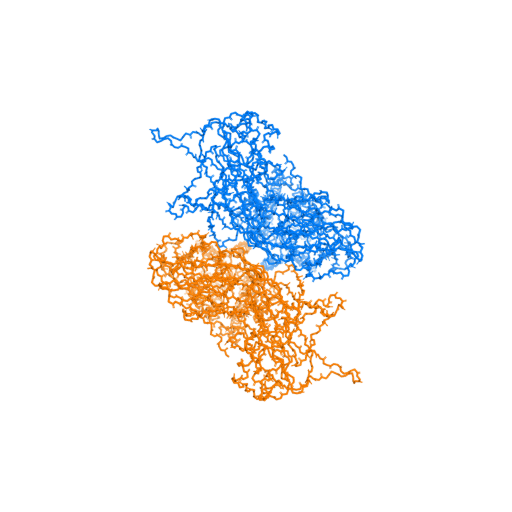 1 93.19 115 ASP A N 1
ATOM 925 C CA . ASP A 1 115 ? 14.117 -13.789 25.531 1 93.19 115 ASP A CA 1
ATOM 926 C C . ASP A 1 115 ? 13.109 -13.016 26.375 1 93.19 115 ASP A C 1
ATOM 928 O O . ASP A 1 115 ? 13.164 -13.055 27.609 1 93.19 115 ASP A O 1
ATOM 932 N N . LYS A 1 116 ? 12.344 -12.172 25.828 1 91.31 116 LYS A N 1
ATOM 933 C CA . LYS A 1 116 ? 11.297 -11.398 26.5 1 91.31 116 LYS A CA 1
ATOM 934 C C . LYS A 1 116 ? 11.891 -10.273 27.344 1 91.31 116 LYS A C 1
ATOM 936 O O . LYS A 1 116 ? 11.203 -9.703 28.188 1 91.31 116 LYS A O 1
ATOM 941 N N . SER A 1 117 ? 13.141 -10.039 27 1 93.25 117 SER A N 1
ATOM 942 C CA . SER A 1 117 ? 13.727 -8.875 27.656 1 93.25 117 SER A CA 1
ATOM 943 C C . SER A 1 117 ? 13.195 -7.578 27.047 1 93.25 117 SER A C 1
ATOM 945 O O . SER A 1 117 ? 12.922 -7.508 25.844 1 93.25 117 SER A O 1
ATOM 947 N N . VAL A 1 118 ? 13.109 -6.555 27.969 1 95.06 118 VAL A N 1
ATOM 948 C CA . VAL A 1 118 ? 12.508 -5.293 27.547 1 95.06 118 VAL A CA 1
ATOM 949 C C . VAL A 1 118 ? 13.602 -4.262 27.297 1 95.06 118 VAL A C 1
ATOM 951 O O . VAL A 1 118 ? 14.555 -4.156 28.062 1 95.06 118 VAL A O 1
ATOM 954 N N . LYS A 1 119 ? 13.523 -3.59 26.203 1 96.12 119 LYS A N 1
ATOM 955 C CA . LYS A 1 119 ? 14.375 -2.441 25.891 1 96.12 119 LYS A CA 1
ATOM 956 C C . LYS A 1 119 ? 13.539 -1.229 25.484 1 96.12 119 LYS A C 1
ATOM 958 O O . LYS A 1 119 ? 12.43 -1.378 24.984 1 96.12 119 LYS A O 1
ATOM 963 N N . TYR A 1 120 ? 14.125 -0.002 25.75 1 95.69 120 TYR A N 1
ATOM 964 C CA . TYR A 1 120 ? 13.375 1.219 25.469 1 95.69 120 TYR A CA 1
ATOM 965 C C . TYR A 1 120 ? 14.148 2.129 24.516 1 95.69 120 TYR A C 1
ATOM 967 O O . TYR A 1 120 ? 15.383 2.162 24.547 1 95.69 120 TYR A O 1
ATOM 975 N N . LEU A 1 121 ? 13.484 2.756 23.688 1 95.38 121 LEU A N 1
ATOM 976 C CA . LEU A 1 121 ? 13.961 3.906 22.922 1 95.38 121 LEU A CA 1
ATOM 977 C C . LEU A 1 121 ? 13.219 5.172 23.328 1 95.38 121 LEU A C 1
ATOM 979 O O . LEU A 1 121 ? 12.016 5.301 23.094 1 95.38 121 LEU A O 1
ATOM 983 N N . ASN A 1 122 ? 13.898 6.125 23.844 1 94.56 122 ASN A N 1
ATOM 984 C CA . ASN A 1 122 ? 13.312 7.352 24.375 1 94.56 122 ASN A CA 1
ATOM 985 C C . ASN A 1 122 ? 13.641 8.555 23.484 1 94.56 122 ASN A C 1
ATOM 987 O O . ASN A 1 122 ? 14.797 8.758 23.109 1 94.56 122 ASN A O 1
ATOM 991 N N . LEU A 1 123 ? 12.68 9.242 23.188 1 93.12 123 LEU A N 1
ATOM 992 C CA . LEU A 1 123 ? 12.812 10.438 22.359 1 93.12 123 LEU A CA 1
ATOM 993 C C . LEU A 1 123 ? 12.32 11.672 23.109 1 93.12 123 LEU A C 1
ATOM 995 O O . LEU A 1 123 ? 11.188 11.695 23.594 1 93.12 123 LEU A O 1
ATOM 999 N N . THR A 1 124 ? 13.141 12.664 23.125 1 93 124 THR A N 1
ATOM 1000 C CA . THR A 1 124 ? 12.75 13.93 23.734 1 93 124 THR A CA 1
ATOM 1001 C C . THR A 1 124 ? 12.258 14.914 22.672 1 93 124 THR A C 1
ATOM 1003 O O . THR A 1 124 ? 12.969 15.203 21.719 1 93 124 THR A O 1
ATOM 1006 N N . SER A 1 125 ? 11.125 15.461 22.812 1 92.5 125 SER A N 1
ATOM 1007 C CA . SER A 1 125 ? 10.516 16.406 21.891 1 92.5 125 SER A CA 1
ATOM 1008 C C . SER A 1 125 ? 10.586 15.922 20.453 1 92.5 125 SER A C 1
ATOM 1010 O O . SER A 1 125 ? 11.078 16.641 19.578 1 92.5 125 SER A O 1
ATOM 1012 N N . PRO A 1 126 ? 10.078 14.773 20.297 1 92.94 126 PRO A N 1
ATOM 1013 C CA . PRO A 1 126 ? 10.18 14.203 18.953 1 92.94 126 PRO A CA 1
ATOM 1014 C C . PRO A 1 126 ? 9.336 14.961 17.922 1 92.94 126 PRO A C 1
ATOM 1016 O O . PRO A 1 126 ? 8.312 15.547 18.281 1 92.94 126 PRO A O 1
ATOM 1019 N N . ASP A 1 127 ? 9.797 14.945 16.641 1 92.88 127 ASP A N 1
ATOM 1020 C CA . ASP A 1 127 ? 8.961 15.438 15.547 1 92.88 127 ASP A CA 1
ATOM 1021 C C . ASP A 1 127 ? 7.699 14.586 15.406 1 92.88 127 ASP A C 1
ATOM 1023 O O . ASP A 1 127 ? 7.754 13.359 15.5 1 92.88 127 ASP A O 1
ATOM 1027 N N . PRO A 1 128 ? 6.617 15.242 15.32 1 94.38 128 PRO A N 1
ATOM 1028 C CA . PRO A 1 128 ? 5.395 14.461 15.125 1 94.38 128 PRO A CA 1
ATOM 1029 C C . PRO A 1 128 ? 5.363 13.734 13.789 1 94.38 128 PRO A C 1
ATOM 1031 O O . PRO A 1 128 ? 6.074 14.117 12.852 1 94.38 128 PRO A O 1
ATOM 1034 N N . GLY A 1 129 ? 4.52 12.711 13.727 1 94.25 129 GLY A N 1
ATOM 1035 C CA . GLY A 1 129 ? 4.375 11.945 12.5 1 94.25 129 GLY A CA 1
ATOM 1036 C C . GLY A 1 129 ? 4.695 10.477 12.664 1 94.25 129 GLY A C 1
ATOM 1037 O O . GLY A 1 129 ? 4.75 9.969 13.789 1 94.25 129 GLY A O 1
ATOM 1038 N N . CYS A 1 130 ? 4.902 9.859 11.539 1 95.25 130 CYS A N 1
ATOM 1039 C CA . CYS A 1 130 ? 5.078 8.406 11.562 1 95.25 130 CYS A CA 1
ATOM 1040 C C . CYS A 1 130 ? 6.555 8.039 11.633 1 95.25 130 CYS A C 1
ATOM 1042 O O . CYS A 1 130 ? 7.387 8.664 10.969 1 95.25 130 CYS A O 1
ATOM 1044 N N . TYR A 1 131 ? 6.844 7.121 12.477 1 96.62 131 TYR A N 1
ATOM 1045 C CA . TYR A 1 131 ? 8.156 6.488 12.562 1 96.62 131 TYR A CA 1
ATOM 1046 C C . TYR A 1 131 ? 8.094 5.047 12.07 1 96.62 131 TYR A C 1
ATOM 1048 O O . TYR A 1 131 ? 7.285 4.25 12.555 1 96.62 131 TYR A O 1
ATOM 1056 N N . PHE A 1 132 ? 8.961 4.723 11.18 1 96.81 132 PHE A N 1
ATOM 1057 C CA . PHE A 1 132 ? 8.977 3.389 10.594 1 96.81 132 PHE A CA 1
ATOM 1058 C C . PHE A 1 132 ? 10.094 2.545 11.195 1 96.81 132 PHE A C 1
ATOM 1060 O O . PHE A 1 132 ? 11.211 3.023 11.367 1 96.81 132 PHE A O 1
ATOM 1067 N N . ILE A 1 133 ? 9.758 1.341 11.547 1 97.44 133 ILE A N 1
ATOM 1068 C CA . ILE A 1 133 ? 10.688 0.431 12.211 1 97.44 133 ILE A CA 1
ATOM 1069 C C . ILE A 1 133 ? 10.812 -0.857 11.398 1 97.44 133 ILE A C 1
ATOM 1071 O O . ILE A 1 133 ? 9.805 -1.455 11.008 1 97.44 133 ILE A O 1
ATOM 1075 N N . THR A 1 134 ? 11.992 -1.235 11.117 1 97 134 THR A N 1
ATOM 1076 C CA . THR A 1 134 ? 12.25 -2.525 10.484 1 97 134 THR A CA 1
ATOM 1077 C C . THR A 1 134 ? 12.82 -3.52 11.492 1 97 134 THR A C 1
ATOM 1079 O O . THR A 1 134 ? 13.656 -3.158 12.328 1 97 134 THR A O 1
ATOM 1082 N N . ALA A 1 135 ? 12.305 -4.734 11.484 1 97.75 135 ALA A N 1
ATOM 1083 C CA . ALA A 1 135 ? 12.758 -5.801 12.375 1 97.75 135 ALA A CA 1
ATOM 1084 C C . ALA A 1 135 ? 13.086 -7.066 11.594 1 97.75 135 ALA A C 1
ATOM 1086 O O . ALA A 1 135 ? 12.352 -7.453 10.688 1 97.75 135 ALA A O 1
ATOM 1087 N N . PHE A 1 136 ? 14.148 -7.703 11.914 1 97.38 136 PHE A N 1
ATOM 1088 C CA . PHE A 1 136 ? 14.578 -8.914 11.219 1 97.38 136 PHE A CA 1
ATOM 1089 C C . PHE A 1 136 ? 15.641 -9.648 12.031 1 97.38 136 PHE A C 1
ATOM 1091 O O . PHE A 1 136 ? 16.172 -9.109 13 1 97.38 136 PHE A O 1
ATOM 1098 N N . LEU A 1 137 ? 15.891 -10.867 11.703 1 97.06 137 LEU A N 1
ATOM 1099 C CA . LEU A 1 137 ? 16.969 -11.656 12.273 1 97.06 137 LEU A CA 1
ATOM 1100 C C . LEU A 1 137 ? 18.281 -11.422 11.516 1 97.06 137 LEU A C 1
ATOM 1102 O O . LEU A 1 137 ? 18.25 -11.148 10.312 1 97.06 137 LEU A O 1
ATOM 1106 N N . PRO A 1 138 ? 19.391 -11.523 12.164 1 95.12 138 PRO A N 1
ATOM 1107 C CA . PRO A 1 138 ? 20.672 -11.18 11.539 1 95.12 138 PRO A CA 1
ATOM 1108 C C . PRO A 1 138 ? 20.969 -12.047 10.32 1 95.12 138 PRO A C 1
ATOM 1110 O O . PRO A 1 138 ? 20.562 -13.211 10.258 1 95.12 138 PRO A O 1
ATOM 1113 N N . TYR A 1 139 ? 21.688 -11.43 9.461 1 92 139 TYR A N 1
ATOM 1114 C CA . TYR A 1 139 ? 22.125 -12.094 8.234 1 92 139 TYR A CA 1
ATOM 1115 C C . TYR A 1 139 ? 23.172 -13.156 8.523 1 92 139 TYR A C 1
ATOM 1117 O O . TYR A 1 139 ? 24.047 -12.961 9.359 1 92 139 TYR A O 1
ATOM 1125 N N . ASN A 1 140 ? 22.938 -14.312 7.852 1 85.94 140 ASN A N 1
ATOM 1126 C CA . ASN A 1 140 ? 23.953 -15.367 7.812 1 85.94 140 ASN A CA 1
ATOM 1127 C C . ASN A 1 140 ? 24.234 -15.812 6.383 1 85.94 140 ASN A C 1
ATOM 1129 O O . ASN A 1 140 ? 23.328 -16.047 5.602 1 85.94 140 ASN A O 1
ATOM 1133 N N . ASN A 1 141 ? 25.422 -15.922 6.082 1 81.19 141 ASN A N 1
ATOM 1134 C CA . ASN A 1 141 ? 25.797 -16.328 4.734 1 81.19 141 ASN A CA 1
ATOM 1135 C C . ASN A 1 141 ? 25.266 -17.719 4.395 1 81.19 141 ASN A C 1
ATOM 1137 O O . ASN A 1 141 ? 25.594 -18.688 5.078 1 81.19 141 ASN A O 1
ATOM 1141 N N . PRO A 1 142 ? 24.516 -17.766 3.348 1 76.56 142 PRO A N 1
ATOM 1142 C CA . PRO A 1 142 ? 23.922 -19.047 2.975 1 76.56 142 PRO A CA 1
ATOM 1143 C C . PRO A 1 142 ? 24.969 -20.094 2.58 1 76.56 142 PRO A C 1
ATOM 1145 O O . PRO A 1 142 ? 24.703 -21.297 2.662 1 76.56 142 PRO A O 1
ATOM 1148 N N . LYS A 1 143 ? 26.094 -19.703 2.139 1 72.12 143 LYS A N 1
ATOM 1149 C CA . LYS A 1 143 ? 27.156 -20.609 1.735 1 72.12 143 LYS A CA 1
ATOM 1150 C C . LYS A 1 143 ? 27.578 -21.516 2.895 1 72.12 143 LYS A C 1
ATOM 1152 O O . LYS A 1 143 ? 28.062 -22.625 2.68 1 72.12 143 LYS A O 1
ATOM 1157 N N . HIS A 1 144 ? 27.281 -20.984 4.066 1 71.06 144 HIS A N 1
ATOM 1158 C CA . HIS A 1 144 ? 27.719 -21.719 5.246 1 71.06 144 HIS A CA 1
ATOM 1159 C C . HIS A 1 144 ? 26.562 -22.5 5.863 1 71.06 144 HIS A C 1
ATOM 1161 O O . HIS A 1 144 ? 26.734 -23.141 6.902 1 71.06 144 HIS A O 1
ATOM 1167 N N . GLU A 1 145 ? 25.484 -22.438 5.145 1 70.88 145 GLU A N 1
ATOM 1168 C CA . GLU A 1 145 ? 24.328 -23.109 5.734 1 70.88 145 GLU A CA 1
ATOM 1169 C C . GLU A 1 145 ? 24.188 -24.531 5.203 1 70.88 145 GLU A C 1
ATOM 1171 O O . GLU A 1 145 ? 24.422 -24.781 4.016 1 70.88 145 GLU A O 1
ATOM 1176 N N . SER A 1 146 ? 24.031 -25.438 6.07 1 64.69 146 SER A N 1
ATOM 1177 C CA . SER A 1 146 ? 23.875 -26.844 5.73 1 64.69 146 SER A CA 1
ATOM 1178 C C . SER A 1 146 ? 22.516 -27.109 5.078 1 64.69 146 SER A C 1
ATOM 1180 O O . SER A 1 146 ? 21.531 -26.469 5.43 1 64.69 146 SER A O 1
ATOM 1182 N N . ILE A 1 147 ? 22.531 -27.891 3.986 1 63.81 147 ILE A N 1
ATOM 1183 C CA . ILE A 1 147 ? 21.281 -28.297 3.361 1 63.81 147 ILE A CA 1
ATOM 1184 C C . ILE A 1 147 ? 20.688 -29.484 4.121 1 63.81 147 ILE A C 1
ATOM 1186 O O . ILE A 1 147 ? 21.25 -30.594 4.109 1 63.81 147 ILE A O 1
ATOM 1190 N N . GLN A 1 148 ? 19.922 -29.094 5.211 1 62.44 148 GLN A N 1
ATOM 1191 C CA . GLN A 1 148 ? 19.297 -30.172 5.969 1 62.44 148 GLN A CA 1
ATOM 1192 C C . GLN A 1 148 ? 17.828 -30.312 5.59 1 62.44 148 GLN A C 1
ATOM 1194 O O . GLN A 1 148 ? 17.188 -29.359 5.176 1 62.44 148 GLN A O 1
ATOM 1199 N N . PRO A 1 149 ? 17.328 -31.578 5.75 1 63.66 149 PRO A N 1
ATOM 1200 C CA . PRO A 1 149 ? 15.898 -31.75 5.523 1 63.66 149 PRO A CA 1
ATOM 1201 C C . PRO A 1 149 ? 15.039 -30.938 6.5 1 63.66 149 PRO A C 1
ATOM 1203 O O . PRO A 1 149 ? 15.375 -30.844 7.684 1 63.66 149 PRO A O 1
ATOM 1206 N N . PRO A 1 150 ? 14.055 -30.281 6.027 1 66.88 150 PRO A N 1
ATOM 1207 C CA . PRO A 1 150 ? 13.203 -29.438 6.859 1 66.88 150 PRO A CA 1
ATOM 1208 C C . PRO A 1 150 ? 12.617 -30.188 8.055 1 66.88 150 PRO A C 1
ATOM 1210 O O . PRO A 1 150 ? 12.32 -29.578 9.086 1 66.88 150 PRO A O 1
ATOM 1213 N N . GLU A 1 151 ? 12.539 -31.469 8.023 1 66.06 151 GLU A N 1
ATOM 1214 C CA . GLU A 1 151 ? 11.906 -32.25 9.078 1 66.06 151 GLU A CA 1
ATOM 1215 C C . GLU A 1 151 ? 12.812 -32.375 10.305 1 66.06 151 GLU A C 1
ATOM 1217 O O . GLU A 1 151 ? 12.344 -32.656 11.406 1 66.06 151 GLU A O 1
ATOM 1222 N N . LEU A 1 152 ? 14.078 -32.062 10.234 1 65.06 152 LEU A N 1
ATOM 1223 C CA . LEU A 1 152 ? 15.016 -32.25 11.336 1 65.06 152 LEU A CA 1
ATOM 1224 C C . LEU A 1 152 ? 15.484 -30.906 11.891 1 65.06 152 LEU A C 1
ATOM 1226 O O . LEU A 1 152 ? 16.359 -30.859 12.758 1 65.06 152 LEU A O 1
ATOM 1230 N N . THR A 1 153 ? 14.953 -29.828 11.5 1 72.75 153 THR A N 1
ATOM 1231 C CA . THR A 1 153 ? 15.359 -28.5 11.953 1 72.75 153 THR A CA 1
ATOM 1232 C C . THR A 1 153 ? 14.273 -27.859 12.82 1 72.75 153 THR A C 1
ATOM 1234 O O . THR A 1 153 ? 13.086 -28.016 12.531 1 72.75 153 THR A O 1
ATOM 1237 N N . PRO A 1 154 ? 14.766 -27.375 14.031 1 79.62 154 PRO A N 1
ATOM 1238 C CA . PRO A 1 154 ? 13.773 -26.672 14.844 1 79.62 154 PRO A CA 1
ATOM 1239 C C . PRO A 1 154 ? 13.078 -25.531 14.086 1 79.62 154 PRO A C 1
ATOM 1241 O O . PRO A 1 154 ? 13.727 -24.781 13.359 1 79.62 154 PRO A O 1
ATOM 1244 N N . GLU A 1 155 ? 11.844 -25.594 14.195 1 84.88 155 GLU A N 1
ATOM 1245 C CA . GLU A 1 155 ? 11.055 -24.531 13.609 1 84.88 155 GLU A CA 1
ATOM 1246 C C . GLU A 1 155 ? 10.609 -23.516 14.672 1 84.88 155 GLU A C 1
ATOM 1248 O O . GLU A 1 155 ? 9.727 -23.812 15.477 1 84.88 155 GLU A O 1
ATOM 1253 N N . CYS A 1 156 ? 11.328 -22.406 14.688 1 89.81 156 CYS A N 1
ATOM 1254 C CA . CYS A 1 156 ? 11.039 -21.359 15.656 1 89.81 156 CYS A CA 1
ATOM 1255 C C . CYS A 1 156 ? 10.641 -20.062 14.961 1 89.81 156 CYS A C 1
ATOM 1257 O O . CYS A 1 156 ? 11.195 -19.719 13.914 1 89.81 156 CYS A O 1
ATOM 1259 N N . TYR A 1 157 ? 9.625 -19.359 15.586 1 93.88 157 TYR A N 1
ATOM 1260 C CA . TYR A 1 157 ? 9.18 -18.078 15.039 1 93.88 157 TYR A CA 1
ATOM 1261 C C . TYR A 1 157 ? 9.367 -16.953 16.062 1 93.88 157 TYR A C 1
ATOM 1263 O O . TYR A 1 157 ? 8.852 -17.031 17.172 1 93.88 157 TYR A O 1
ATOM 1271 N N . ALA A 1 158 ? 10.133 -16.031 15.656 1 96 158 ALA A N 1
ATOM 1272 C CA . ALA A 1 158 ? 10.359 -14.883 16.516 1 96 158 ALA A CA 1
ATOM 1273 C C . ALA A 1 158 ? 9.391 -13.75 16.188 1 96 158 ALA A C 1
ATOM 1275 O O . ALA A 1 158 ? 9.047 -13.539 15.023 1 96 158 ALA A O 1
ATOM 1276 N N . PHE A 1 159 ? 9 -13.039 17.266 1 96.69 159 PHE A N 1
ATOM 1277 C CA . PHE A 1 159 ? 8.094 -11.906 17.125 1 96.69 159 PHE A CA 1
ATOM 1278 C C . PHE A 1 159 ? 8.594 -10.719 17.953 1 96.69 159 PHE A C 1
ATOM 1280 O O . PHE A 1 159 ? 9.266 -10.906 18.969 1 96.69 159 PHE A O 1
ATOM 1287 N N . VAL A 1 160 ? 8.297 -9.562 17.5 1 97.5 160 VAL A N 1
ATOM 1288 C CA . VAL A 1 160 ? 8.602 -8.352 18.25 1 97.5 160 VAL A CA 1
ATOM 1289 C C . VAL A 1 160 ? 7.312 -7.605 18.578 1 97.5 160 VAL A C 1
ATOM 1291 O O . VAL A 1 160 ? 6.391 -7.559 17.75 1 97.5 160 VAL A O 1
ATOM 1294 N N . GLU A 1 161 ? 7.258 -7.066 19.766 1 96.88 161 GLU A N 1
ATOM 1295 C CA . GLU A 1 161 ? 6.16 -6.211 20.203 1 96.88 161 GLU A CA 1
ATOM 1296 C C . GLU A 1 161 ? 6.668 -4.836 20.641 1 96.88 161 GLU A C 1
ATOM 1298 O O . GLU A 1 161 ? 7.707 -4.73 21.297 1 96.88 161 GLU A O 1
ATOM 1303 N N . THR A 1 162 ? 5.988 -3.846 20.203 1 96.94 162 THR A N 1
ATOM 1304 C CA . THR A 1 162 ? 6.352 -2.488 20.594 1 96.94 162 THR A CA 1
ATOM 1305 C C . THR A 1 162 ? 5.141 -1.739 21.141 1 96.94 162 THR A C 1
ATOM 1307 O O . THR A 1 162 ? 4.02 -1.925 20.656 1 96.94 162 THR A O 1
ATOM 1310 N N . THR A 1 163 ? 5.344 -0.935 22.188 1 97 163 THR A N 1
ATOM 1311 C CA . THR A 1 163 ? 4.34 -0.073 22.797 1 97 163 THR A CA 1
ATOM 1312 C C . THR A 1 163 ? 4.832 1.37 22.875 1 97 163 THR A C 1
ATOM 1314 O O . THR A 1 163 ? 5.949 1.629 23.328 1 97 163 THR A O 1
ATOM 1317 N N . LEU A 1 164 ? 4.059 2.256 22.422 1 97.25 164 LEU A N 1
ATOM 1318 C CA . LEU A 1 164 ? 4.402 3.674 22.438 1 97.25 164 LEU A CA 1
ATOM 1319 C C . LEU A 1 164 ? 3.734 4.383 23.609 1 97.25 164 LEU A C 1
ATOM 1321 O O . LEU A 1 164 ? 2.51 4.352 23.75 1 97.25 164 LEU A O 1
ATOM 1325 N N . TYR A 1 165 ? 4.488 4.992 24.422 1 96.19 165 TYR A N 1
ATOM 1326 C CA . TYR A 1 165 ? 4.051 5.859 25.516 1 96.19 165 TYR A CA 1
ATOM 1327 C C . TYR A 1 165 ? 4.43 7.309 25.25 1 96.19 165 TYR A C 1
ATOM 1329 O O . TYR A 1 165 ? 5.512 7.59 24.719 1 96.19 165 TYR A O 1
ATOM 1337 N N . ILE A 1 166 ? 3.521 8.211 25.578 1 94.69 166 ILE A N 1
ATOM 1338 C CA . ILE A 1 166 ? 3.844 9.609 25.328 1 94.69 166 ILE A CA 1
ATOM 1339 C C . ILE A 1 166 ? 3.467 10.461 26.531 1 94.69 166 ILE A C 1
ATOM 1341 O O . ILE A 1 166 ? 2.67 10.031 27.375 1 94.69 166 ILE A O 1
ATOM 1345 N N . ARG A 1 167 ? 4.082 11.539 26.625 1 92.62 167 ARG A N 1
ATOM 1346 C CA . ARG A 1 167 ? 3.721 12.617 27.531 1 92.62 167 ARG A CA 1
ATOM 1347 C C . ARG A 1 167 ? 3.332 13.883 26.766 1 92.62 167 ARG A C 1
ATOM 1349 O O . ARG A 1 167 ? 4.16 14.477 26.078 1 92.62 167 ARG A O 1
ATOM 1356 N N . ARG A 1 168 ? 2.096 14.219 26.938 1 86.06 168 ARG A N 1
ATOM 1357 C CA . ARG A 1 168 ? 1.592 15.391 26.234 1 86.06 168 ARG A CA 1
ATOM 1358 C C . ARG A 1 168 ? 1.847 16.656 27.031 1 86.06 168 ARG A C 1
ATOM 1360 O O . ARG A 1 168 ? 1.834 16.641 28.266 1 86.06 168 ARG A O 1
ATOM 1367 N N . ARG A 1 169 ? 2.248 17.641 26.391 1 75.88 169 ARG A N 1
ATOM 1368 C CA . ARG A 1 169 ? 2.35 18.938 27.031 1 75.88 169 ARG A CA 1
ATOM 1369 C C . ARG A 1 169 ? 1.007 19.672 27.031 1 75.88 169 ARG A C 1
ATOM 1371 O O . ARG A 1 169 ? 0.244 19.562 26.062 1 75.88 169 ARG A O 1
ATOM 1378 N N . PRO A 1 170 ? 0.831 20.25 28.188 1 68.38 170 PRO A N 1
ATOM 1379 C CA . PRO A 1 170 ? -0.427 21 28.234 1 68.38 170 PRO A CA 1
ATOM 1380 C C . PRO A 1 170 ? -0.575 21.969 27.047 1 68.38 170 PRO A C 1
ATOM 1382 O O . PRO A 1 170 ? 0.422 22.344 26.438 1 68.38 170 PRO A O 1
ATOM 1385 N N . SER A 1 171 ? -1.703 22.359 26.688 1 70.81 171 SER A N 1
ATOM 1386 C CA . SER A 1 171 ? -2.133 23.141 25.531 1 70.81 171 SER A CA 1
ATOM 1387 C C . SER A 1 171 ? -1.376 24.469 25.453 1 70.81 171 SER A C 1
ATOM 1389 O O . SER A 1 171 ? -1.328 25.219 26.422 1 70.81 171 SER A O 1
ATOM 1391 N N . ALA A 1 172 ? -0.617 24.641 24.438 1 83.56 172 ALA A N 1
ATOM 1392 C CA . ALA A 1 172 ? 0.111 25.859 24.109 1 83.56 172 ALA A CA 1
ATOM 1393 C C . ALA A 1 172 ? -0.841 26.953 23.641 1 83.56 172 ALA A C 1
ATOM 1395 O O . ALA A 1 172 ? -1.779 26.688 22.875 1 83.56 172 ALA A O 1
ATOM 1396 N N . GLY A 1 173 ? -0.667 28.141 24.281 1 88.62 173 GLY A N 1
ATOM 1397 C CA . GLY A 1 173 ? -1.441 29.266 23.797 1 88.62 173 GLY A CA 1
ATOM 1398 C C . GLY A 1 173 ? -1.106 29.641 22.359 1 88.62 173 GLY A C 1
ATOM 1399 O O . GLY A 1 173 ? 0.059 29.609 21.953 1 88.62 173 GLY A O 1
ATOM 1400 N N . GLN A 1 174 ? -2.094 29.969 21.641 1 92.44 174 GLN A N 1
ATOM 1401 C CA . GLN A 1 174 ? -1.877 30.359 20.25 1 92.44 174 GLN A CA 1
ATOM 1402 C C . GLN A 1 174 ? -1.634 31.859 20.125 1 92.44 174 GLN A C 1
ATOM 1404 O O . GLN A 1 174 ? -2.283 32.656 20.797 1 92.44 174 GLN A O 1
ATOM 1409 N N . ILE A 1 175 ? -0.673 32.188 19.297 1 94.88 175 ILE A N 1
ATOM 1410 C CA . ILE A 1 175 ? -0.385 33.594 19.078 1 94.88 175 ILE A CA 1
ATOM 1411 C C . ILE A 1 175 ? -0.335 33.906 17.578 1 94.88 175 ILE A C 1
ATOM 1413 O O . ILE A 1 175 ? -0.189 33 16.766 1 94.88 175 ILE A O 1
ATOM 1417 N N . VAL A 1 176 ? -0.503 35.125 17.234 1 93.12 176 VAL A N 1
ATOM 1418 C CA . VAL A 1 176 ? -0.437 35.562 15.844 1 93.12 176 VAL A CA 1
ATOM 1419 C C . VAL A 1 176 ? 0.458 36.812 15.742 1 93.12 176 VAL A C 1
ATOM 1421 O O . VAL A 1 176 ? 0.825 37.406 16.766 1 93.12 176 VAL A O 1
ATOM 1424 N N . GLU A 1 177 ? 0.758 37.125 14.586 1 90.44 177 GLU A N 1
ATOM 1425 C CA . GLU A 1 177 ? 1.628 38.281 14.359 1 90.44 177 GLU A CA 1
ATOM 1426 C C . GLU A 1 177 ? 0.914 39.594 14.703 1 90.44 177 GLU A C 1
ATOM 1428 O O . GLU A 1 177 ? -0.288 39.719 14.469 1 90.44 177 GLU A O 1
ATOM 1433 N N . GLY A 1 178 ? 1.623 40.5 15.242 1 84.88 178 GLY A N 1
ATOM 1434 C CA . GLY A 1 178 ? 1.127 41.875 15.422 1 84.88 178 GLY A CA 1
ATOM 1435 C C . GLY A 1 178 ? 0.495 42.094 16.781 1 84.88 178 GLY A C 1
ATOM 1436 O O . GLY A 1 178 ? 0.373 43.25 17.219 1 84.88 178 GLY A O 1
ATOM 1437 N N . ALA A 1 179 ? 0.028 41.062 17.422 1 87.5 179 ALA A N 1
ATOM 1438 C CA . ALA A 1 179 ? -0.599 41.219 18.734 1 87.5 179 ALA A CA 1
ATOM 1439 C C . ALA A 1 179 ? 0.44 41.125 19.859 1 87.5 179 ALA A C 1
ATOM 1441 O O . ALA A 1 179 ? 1.501 40.531 19.688 1 87.5 179 ALA A O 1
ATOM 1442 N N . SER A 1 180 ? 0.154 41.844 20.938 1 91.56 180 SER A N 1
ATOM 1443 C CA . SER A 1 180 ? 1.028 41.812 22.109 1 91.56 180 SER A CA 1
ATOM 1444 C C . SER A 1 180 ? 0.533 40.844 23.156 1 91.56 180 SER A C 1
ATOM 1446 O O . SER A 1 180 ? -0.667 40.75 23.422 1 91.56 180 SER A O 1
ATOM 1448 N N . TYR A 1 181 ? 1.423 40.156 23.75 1 93.62 181 TYR A N 1
ATOM 1449 C CA . TYR A 1 181 ? 1.081 39.125 24.719 1 93.62 181 TYR A CA 1
ATOM 1450 C C . TYR A 1 181 ? 1.868 39.312 26.016 1 93.62 181 TYR A C 1
ATOM 1452 O O . TYR A 1 181 ? 3.047 39.688 25.984 1 93.62 181 TYR A O 1
ATOM 1460 N N . ASN A 1 182 ? 1.227 39.062 27.109 1 93.81 182 ASN A N 1
ATOM 1461 C CA . ASN A 1 182 ? 1.86 39.125 28.422 1 93.81 182 ASN A CA 1
ATOM 1462 C C . ASN A 1 182 ? 2.096 37.75 29.016 1 93.81 182 ASN A C 1
ATOM 1464 O O . ASN A 1 182 ? 1.199 36.906 29 1 93.81 182 ASN A O 1
ATOM 1468 N N . VAL A 1 183 ? 3.283 37.531 29.453 1 94.31 183 VAL A N 1
ATOM 1469 C CA . VAL A 1 183 ? 3.637 36.25 30.062 1 94.31 183 VAL A CA 1
ATOM 1470 C C . VAL A 1 183 ? 3.945 36.469 31.547 1 94.31 183 VAL A C 1
ATOM 1472 O O . VAL A 1 183 ? 4.73 37.344 31.906 1 94.31 183 VAL A O 1
ATOM 1475 N N . GLU A 1 184 ? 3.279 35.781 32.375 1 93.25 184 GLU A N 1
ATOM 1476 C CA . GLU A 1 184 ? 3.568 35.719 33.812 1 93.25 184 GLU A CA 1
ATOM 1477 C C . GLU A 1 184 ? 3.768 34.281 34.281 1 93.25 184 GLU A C 1
ATOM 1479 O O . GLU A 1 184 ? 2.904 33.406 34.062 1 93.25 184 GLU A O 1
ATOM 1484 N N . THR A 1 185 ? 4.863 34.031 34.844 1 90.94 185 THR A N 1
ATOM 1485 C CA . THR A 1 185 ? 5.102 32.656 35.25 1 90.94 185 THR A CA 1
ATOM 1486 C C . THR A 1 185 ? 5.98 32.594 36.5 1 90.94 185 THR A C 1
ATOM 1488 O O . THR A 1 185 ? 6.691 33.562 36.812 1 90.94 185 THR A O 1
ATOM 1491 N N . PHE A 1 186 ? 5.891 31.5 37.156 1 90.69 186 PHE A N 1
ATOM 1492 C CA . PHE A 1 186 ? 6.734 31.234 38.312 1 90.69 186 PHE A CA 1
ATOM 1493 C C . PHE A 1 186 ? 8.125 30.781 37.906 1 90.69 186 PHE A C 1
ATOM 1495 O O . PHE A 1 186 ? 8.305 30.328 36.75 1 90.69 186 PHE A O 1
ATOM 1502 N N . THR A 1 187 ? 8.977 30.938 38.781 1 91.06 187 THR A N 1
ATOM 1503 C CA . THR A 1 187 ? 10.336 30.484 38.5 1 91.06 187 THR A CA 1
ATOM 1504 C C . THR A 1 187 ? 10.352 28.969 38.281 1 91.06 187 THR A C 1
ATOM 1506 O O . THR A 1 187 ? 9.68 28.219 39 1 91.06 187 THR A O 1
ATOM 1509 N N . SER A 1 188 ? 11.008 28.5 37.281 1 89.44 188 SER A N 1
ATOM 1510 C CA . SER A 1 188 ? 11.227 27.109 36.875 1 89.44 188 SER A CA 1
ATOM 1511 C C . SER A 1 188 ? 9.977 26.516 36.25 1 89.44 188 SER A C 1
ATOM 1513 O O . SER A 1 188 ? 9.828 25.297 36.188 1 89.44 188 SER A O 1
ATOM 1515 N N . HIS A 1 189 ? 9.055 27.359 35.969 1 88.75 189 HIS A N 1
ATOM 1516 C CA . HIS A 1 189 ? 7.895 26.938 35.219 1 88.75 189 HIS A CA 1
ATOM 1517 C C . HIS A 1 189 ? 7.918 27.516 33.812 1 88.75 189 HIS A C 1
ATOM 1519 O O . HIS A 1 189 ? 8.023 28.734 33.625 1 88.75 189 HIS A O 1
ATOM 1525 N N . SER A 1 190 ? 7.844 26.688 32.906 1 90.44 190 SER A N 1
ATOM 1526 C CA . SER A 1 190 ? 7.93 27.141 31.531 1 90.44 190 SER A CA 1
ATOM 1527 C C . SER A 1 190 ? 6.543 27.375 30.922 1 90.44 190 SER A C 1
ATOM 1529 O O . SER A 1 190 ? 5.598 26.641 31.25 1 90.44 190 SER A O 1
ATOM 1531 N N . ILE A 1 191 ? 6.391 28.391 30.125 1 93.06 191 ILE A N 1
ATOM 1532 C CA . ILE A 1 191 ? 5.172 28.672 29.375 1 93.06 191 ILE A CA 1
ATOM 1533 C C . ILE A 1 191 ? 5.434 28.484 27.875 1 93.06 191 ILE A C 1
ATOM 1535 O O . ILE A 1 191 ? 6.469 28.922 27.375 1 93.06 191 ILE A O 1
ATOM 1539 N N . LEU A 1 192 ? 4.531 27.828 27.312 1 94.12 192 LEU A N 1
ATOM 1540 C CA . LEU A 1 192 ? 4.684 27.484 25.906 1 94.12 192 LEU A CA 1
ATOM 1541 C C . LEU A 1 192 ? 3.602 28.156 25.062 1 94.12 192 LEU A C 1
ATOM 1543 O O . LEU A 1 192 ? 2.434 28.188 25.453 1 94.12 192 LEU A O 1
ATOM 1547 N N . TYR A 1 193 ? 3.99 28.766 23.938 1 95.12 193 TYR A N 1
ATOM 1548 C CA . TYR A 1 193 ? 3.068 29.281 22.938 1 95.12 193 TYR A CA 1
ATOM 1549 C C . TYR A 1 193 ? 3.318 28.641 21.578 1 95.12 193 TYR A C 1
ATOM 1551 O O . TYR A 1 193 ? 4.41 28.141 21.312 1 95.12 193 TYR A O 1
ATOM 1559 N N . THR A 1 194 ? 2.295 28.641 20.781 1 94.75 194 THR A N 1
ATOM 1560 C CA . THR A 1 194 ? 2.434 28.125 19.422 1 94.75 194 THR A CA 1
ATOM 1561 C C . THR A 1 194 ? 1.918 29.125 18.406 1 94.75 194 THR A C 1
ATOM 1563 O O . THR A 1 194 ? 1.071 29.969 18.719 1 94.75 194 THR A O 1
ATOM 1566 N N . PHE A 1 195 ? 2.488 29.141 17.219 1 95.69 195 PHE A N 1
ATOM 1567 C CA . PHE A 1 195 ? 2.078 30 16.125 1 95.69 195 PHE A CA 1
ATOM 1568 C C . PHE A 1 195 ? 2.344 29.312 14.781 1 95.69 195 PHE A C 1
ATOM 1570 O O . PHE A 1 195 ? 3.295 28.547 14.641 1 95.69 195 PHE A O 1
ATOM 1577 N N . PHE A 1 196 ? 1.546 29.562 13.859 1 94.12 196 PHE A N 1
ATOM 1578 C CA . PHE A 1 196 ? 1.678 28.953 12.539 1 94.12 196 PHE A CA 1
ATOM 1579 C C . PHE A 1 196 ? 2.326 29.938 11.562 1 94.12 196 PHE A C 1
ATOM 1581 O O . PHE A 1 196 ? 1.905 31.094 11.461 1 94.12 196 PHE A O 1
ATOM 1588 N N . VAL A 1 197 ? 3.309 29.453 10.875 1 94.12 197 VAL A N 1
ATOM 1589 C CA . VAL A 1 197 ? 3.988 30.281 9.875 1 94.12 197 VAL A CA 1
ATOM 1590 C C . VAL A 1 197 ? 3.451 29.953 8.484 1 94.12 197 VAL A C 1
ATOM 1592 O O . VAL A 1 197 ? 3.68 28.859 7.965 1 94.12 197 VAL A O 1
ATOM 1595 N N . PRO A 1 198 ? 2.805 30.891 7.871 1 89.56 198 PRO A N 1
ATOM 1596 C CA . PRO A 1 198 ? 2.25 30.641 6.543 1 89.56 198 PRO A CA 1
ATOM 1597 C C . PRO A 1 198 ? 3.326 30.562 5.461 1 89.56 198 PRO A C 1
ATOM 1599 O O . PRO A 1 198 ? 4.508 30.781 5.742 1 89.56 198 PRO A O 1
ATOM 1602 N N . GLU A 1 199 ? 2.842 30.359 4.242 1 84.31 199 GLU A N 1
ATOM 1603 C CA . GLU A 1 199 ? 3.742 30.312 3.096 1 84.31 199 GLU A CA 1
ATOM 1604 C C . GLU A 1 199 ? 4.332 31.688 2.787 1 84.31 199 GLU A C 1
ATOM 1606 O O . GLU A 1 199 ? 3.646 32.688 2.898 1 84.31 199 GLU A O 1
ATOM 1611 N N . PHE A 1 200 ? 5.633 31.766 2.469 1 83.06 200 PHE A N 1
ATOM 1612 C CA . PHE A 1 200 ? 6.355 32.938 2.004 1 83.06 200 PHE A CA 1
ATOM 1613 C C . PHE A 1 200 ? 6.906 33.75 3.18 1 83.06 200 PHE A C 1
ATOM 1615 O O . PHE A 1 200 ? 7.574 34.75 2.988 1 83.06 200 PHE A O 1
ATOM 1622 N N . VAL A 1 201 ? 6.504 33.281 4.41 1 88.56 201 VAL A N 1
ATOM 1623 C CA . VAL A 1 201 ? 7.184 33.844 5.566 1 88.56 201 VAL A CA 1
ATOM 1624 C C . VAL A 1 201 ? 8.5 33.094 5.809 1 88.56 201 VAL A C 1
ATOM 1626 O O . VAL A 1 201 ? 8.508 31.953 6.223 1 88.56 201 VAL A O 1
ATOM 1629 N N . THR A 1 202 ? 9.555 33.781 5.633 1 85.12 202 THR A N 1
ATOM 1630 C CA . THR A 1 202 ? 10.844 33.094 5.672 1 85.12 202 THR A CA 1
ATOM 1631 C C . THR A 1 202 ? 11.555 33.375 6.996 1 85.12 202 THR A C 1
ATOM 1633 O O . THR A 1 202 ? 12.445 32.625 7.398 1 85.12 202 THR A O 1
ATOM 1636 N N . HIS A 1 203 ? 11.312 34.438 7.582 1 88.56 203 HIS A N 1
ATOM 1637 C CA . HIS A 1 203 ? 11.898 34.781 8.883 1 88.56 203 HIS A CA 1
ATOM 1638 C C . HIS A 1 203 ? 10.93 35.594 9.727 1 88.56 203 HIS A C 1
ATOM 1640 O O . HIS A 1 203 ? 9.969 36.156 9.211 1 88.56 203 HIS A O 1
ATOM 1646 N N . ALA A 1 204 ? 11.133 35.531 10.938 1 91.19 204 ALA A N 1
ATOM 1647 C CA . ALA A 1 204 ? 10.305 36.25 11.906 1 91.19 204 ALA A CA 1
ATOM 1648 C C . ALA A 1 204 ? 11.148 36.75 13.07 1 91.19 204 ALA A C 1
ATOM 1650 O O . ALA A 1 204 ? 12.32 36.406 13.203 1 91.19 204 ALA A O 1
ATOM 1651 N N . THR A 1 205 ? 10.609 37.719 13.773 1 90.94 205 THR A N 1
ATOM 1652 C CA . THR A 1 205 ? 11.297 38.25 14.93 1 90.94 205 THR A CA 1
ATOM 1653 C C . THR A 1 205 ? 10.344 38.375 16.125 1 90.94 205 THR A C 1
ATOM 1655 O O . THR A 1 205 ? 9.172 38.75 15.945 1 90.94 205 THR A O 1
ATOM 1658 N N . PHE A 1 206 ? 10.859 38.031 17.266 1 93.12 206 PHE A N 1
ATOM 1659 C CA . PHE A 1 206 ? 10.148 38.281 18.516 1 93.12 206 PHE A CA 1
ATOM 1660 C C . PHE A 1 206 ? 10.688 39.531 19.188 1 93.12 206 PHE A C 1
ATOM 1662 O O . PHE A 1 206 ? 11.898 39.719 19.281 1 93.12 206 PHE A O 1
ATOM 1669 N N . LEU A 1 207 ? 9.82 40.406 19.547 1 92 207 LEU A N 1
ATOM 1670 C CA . LEU A 1 207 ? 10.18 41.562 20.328 1 92 207 LEU A CA 1
ATOM 1671 C C . LEU A 1 207 ? 9.75 41.406 21.781 1 92 207 LEU A C 1
ATOM 1673 O O . LEU A 1 207 ? 8.555 41.312 22.078 1 92 207 LEU A O 1
ATOM 1677 N N . VAL A 1 208 ? 10.695 41.312 22.656 1 93.69 208 VAL A N 1
ATOM 1678 C CA . VAL A 1 208 ? 10.422 41.094 24.078 1 93.69 208 VAL A CA 1
ATOM 1679 C C . VAL A 1 208 ? 10.742 42.375 24.859 1 93.69 208 VAL A C 1
ATOM 1681 O O . VAL A 1 208 ? 11.844 42.938 24.75 1 93.69 208 VAL A O 1
ATOM 1684 N N . ASP A 1 209 ? 9.758 42.75 25.578 1 92.19 209 ASP A N 1
ATOM 1685 C CA . ASP A 1 209 ? 9.922 43.969 26.359 1 92.19 209 ASP A CA 1
ATOM 1686 C C . ASP A 1 209 ? 9.352 43.812 27.766 1 92.19 209 ASP A C 1
ATOM 1688 O O . ASP A 1 209 ? 8.758 42.781 28.094 1 92.19 209 ASP A O 1
ATOM 1692 N N . ASN A 1 210 ? 9.656 44.781 28.703 1 92.19 210 ASN A N 1
ATOM 1693 C CA . ASN A 1 210 ? 9.125 44.844 30.062 1 92.19 210 ASN A CA 1
ATOM 1694 C C . ASN A 1 210 ? 9.414 43.562 30.828 1 92.19 210 ASN A C 1
ATOM 1696 O O . ASN A 1 210 ? 8.5 42.969 31.391 1 92.19 210 ASN A O 1
ATOM 1700 N N . ILE A 1 211 ? 10.664 43.25 30.766 1 94.44 211 ILE A N 1
ATOM 1701 C CA . ILE A 1 211 ? 11.062 42 31.453 1 94.44 211 ILE A CA 1
ATOM 1702 C C . ILE A 1 211 ? 11.266 42.312 32.938 1 94.44 211 ILE A C 1
ATOM 1704 O O . ILE A 1 211 ? 12.062 43.156 33.312 1 94.44 211 ILE A O 1
ATOM 1708 N N . THR A 1 212 ? 10.531 41.625 33.781 1 92.44 212 THR A N 1
ATOM 1709 C CA . THR A 1 212 ? 10.68 41.719 35.219 1 92.44 212 THR A CA 1
ATOM 1710 C C . THR A 1 212 ? 11.023 40.375 35.812 1 92.44 212 THR A C 1
ATOM 1712 O O . THR A 1 212 ? 10.297 39.406 35.625 1 92.44 212 THR A O 1
ATOM 1715 N N . PHE A 1 213 ? 12.109 40.344 36.562 1 92.25 213 PHE A N 1
ATOM 1716 C CA . PHE A 1 213 ? 12.562 39.094 37.188 1 92.25 213 PHE A CA 1
ATOM 1717 C C . PHE A 1 213 ? 12.094 38.969 38.625 1 92.25 213 PHE A C 1
ATOM 1719 O O . PHE A 1 213 ? 12.164 39.938 39.375 1 92.25 213 PHE A O 1
ATOM 1726 N N . ALA A 1 214 ? 11.609 37.844 38.812 1 90.75 214 ALA A N 1
ATOM 1727 C CA . ALA A 1 214 ? 11.352 37.531 40.25 1 90.75 214 ALA A CA 1
ATOM 1728 C C . ALA A 1 214 ? 12.648 37.438 41.031 1 90.75 214 ALA A C 1
ATOM 1730 O O . ALA A 1 214 ? 13.734 37.312 40.438 1 90.75 214 ALA A O 1
ATOM 1731 N N . LYS A 1 215 ? 12.586 37.438 42.312 1 86.44 215 LYS A N 1
ATOM 1732 C CA . LYS A 1 215 ? 13.758 37.469 43.156 1 86.44 215 LYS A CA 1
ATOM 1733 C C . LYS A 1 215 ? 14.586 36.188 43 1 86.44 215 LYS A C 1
ATOM 1735 O O . LYS A 1 215 ? 15.82 36.219 43.094 1 86.44 215 LYS A O 1
ATOM 1740 N N . THR A 1 216 ? 13.898 35.188 42.75 1 88.38 216 THR A N 1
ATOM 1741 C CA . THR A 1 216 ? 14.586 33.906 42.688 1 88.38 216 THR A CA 1
ATOM 1742 C C . THR A 1 216 ? 15.031 33.594 41.25 1 88.38 216 THR A C 1
ATOM 1744 O O . THR A 1 216 ? 15.75 32.625 41.031 1 88.38 216 THR A O 1
ATOM 1747 N N . ALA A 1 217 ? 14.586 34.344 40.312 1 91.25 217 ALA A N 1
ATOM 1748 C CA . ALA A 1 217 ? 14.922 34.094 38.906 1 91.25 217 ALA A CA 1
ATOM 1749 C C . ALA A 1 217 ? 16.312 34.594 38.562 1 91.25 217 ALA A C 1
ATOM 1751 O O . ALA A 1 217 ? 16.656 35.75 38.844 1 91.25 217 ALA A O 1
ATOM 1752 N N . THR A 1 218 ? 17.156 33.75 38 1 91.62 218 THR A N 1
ATOM 1753 C CA . THR A 1 218 ? 18.547 34.094 37.719 1 91.62 218 THR A CA 1
ATOM 1754 C C . THR A 1 218 ? 18.75 34.438 36.25 1 91.62 218 THR A C 1
ATOM 1756 O O . THR A 1 218 ? 19.641 35.219 35.906 1 91.62 218 THR A O 1
ATOM 1759 N N . ARG A 1 219 ? 17.953 33.75 35.469 1 94.31 219 ARG A N 1
ATOM 1760 C CA . ARG A 1 219 ? 18.078 34.062 34.031 1 94.31 219 ARG A CA 1
ATOM 1761 C C . ARG A 1 219 ? 16.812 33.688 33.281 1 94.31 219 ARG A C 1
ATOM 1763 O O . ARG A 1 219 ? 16.031 32.844 33.75 1 94.31 219 ARG A O 1
ATOM 1770 N N . LEU A 1 220 ? 16.578 34.312 32.188 1 95.31 220 LEU A N 1
ATOM 1771 C CA . LEU A 1 220 ? 15.453 34 31.281 1 95.31 220 LEU A CA 1
ATOM 1772 C C . LEU A 1 220 ? 15.938 33.281 30.047 1 95.31 220 LEU A C 1
ATOM 1774 O O . LEU A 1 220 ? 16.828 33.75 29.328 1 95.31 220 LEU A O 1
ATOM 1778 N N . VAL A 1 221 ? 15.422 32.094 29.844 1 96.19 221 VAL A N 1
ATOM 1779 C CA . VAL A 1 221 ? 15.75 31.297 28.672 1 96.19 221 VAL A CA 1
ATOM 1780 C C . VAL A 1 221 ? 14.562 31.266 27.719 1 96.19 221 VAL A C 1
ATOM 1782 O O . VAL A 1 221 ? 13.461 30.859 28.094 1 96.19 221 VAL A O 1
ATOM 1785 N N . ILE A 1 222 ? 14.758 31.703 26.516 1 96.56 222 ILE A N 1
ATOM 1786 C CA . ILE A 1 222 ? 13.742 31.656 25.469 1 96.56 222 ILE A CA 1
ATOM 1787 C C . ILE A 1 222 ? 14.172 30.688 24.375 1 96.56 222 ILE A C 1
ATOM 1789 O O . ILE A 1 222 ? 15.25 30.828 23.797 1 96.56 222 ILE A O 1
ATOM 1793 N N . ARG A 1 223 ? 13.336 29.75 24.094 1 96.62 223 ARG A N 1
ATOM 1794 C CA . ARG A 1 223 ? 13.641 28.75 23.062 1 96.62 223 ARG A CA 1
ATOM 1795 C C . ARG A 1 223 ? 12.562 28.75 21.984 1 96.62 223 ARG A C 1
ATOM 1797 O O . ARG A 1 223 ? 11.375 28.859 22.281 1 96.62 223 ARG A O 1
ATOM 1804 N N . ILE A 1 224 ? 12.984 28.625 20.75 1 96.62 224 ILE A N 1
ATOM 1805 C CA . ILE A 1 224 ? 12.086 28.562 19.609 1 96.62 224 ILE A CA 1
ATOM 1806 C C . ILE A 1 224 ? 12.367 27.281 18.812 1 96.62 224 ILE A C 1
ATOM 1808 O O . ILE A 1 224 ? 13.531 26.922 18.609 1 96.62 224 ILE A O 1
ATOM 1812 N N . GLN A 1 225 ? 11.32 26.641 18.453 1 95.12 225 GLN A N 1
ATOM 1813 C CA . GLN A 1 225 ? 11.461 25.422 17.656 1 95.12 225 GLN A CA 1
ATOM 1814 C C . GLN A 1 225 ? 10.312 25.297 16.656 1 95.12 225 GLN A C 1
ATOM 1816 O O . GLN A 1 225 ? 9.234 25.859 16.859 1 95.12 225 GLN A O 1
ATOM 1821 N N . SER A 1 226 ? 10.602 24.594 15.586 1 93.56 226 SER A N 1
ATOM 1822 C CA . SER A 1 226 ? 9.578 24.328 14.578 1 93.56 226 SER A CA 1
ATOM 1823 C C . SER A 1 226 ? 9.078 22.891 14.664 1 93.56 226 SER A C 1
ATOM 1825 O O . SER A 1 226 ? 9.852 21.969 14.961 1 93.56 226 SER A O 1
ATOM 1827 N N . ARG A 1 227 ? 7.754 22.688 14.438 1 92.31 227 ARG A N 1
ATOM 1828 C CA . ARG A 1 227 ? 7.082 21.391 14.305 1 92.31 227 ARG A CA 1
ATOM 1829 C C . ARG A 1 227 ? 6.926 20.719 15.664 1 92.31 227 ARG A C 1
ATOM 1831 O O . ARG A 1 227 ? 5.922 20.047 15.914 1 92.31 227 ARG A O 1
ATOM 1838 N N . SER A 1 228 ? 8.023 20.828 16.547 1 93.38 228 SER A N 1
ATOM 1839 C CA . SER A 1 228 ? 7.98 20.156 17.844 1 93.38 228 SER A CA 1
ATOM 1840 C C . SER A 1 228 ? 8.266 21.156 18.984 1 93.38 228 SER A C 1
ATOM 1842 O O . SER A 1 228 ? 8.703 22.281 18.734 1 93.38 228 SER A O 1
ATOM 1844 N N . ILE A 1 229 ? 8.047 20.656 20.172 1 93.81 229 ILE A N 1
ATOM 1845 C CA . ILE A 1 229 ? 8.281 21.484 21.344 1 93.81 229 ILE A CA 1
ATOM 1846 C C . ILE A 1 229 ? 9.781 21.688 21.547 1 93.81 229 ILE A C 1
ATOM 1848 O O . ILE A 1 229 ? 10.57 20.766 21.359 1 93.81 229 ILE A O 1
ATOM 1852 N N . PRO A 1 230 ? 10.125 22.875 21.891 1 94.75 230 PRO A N 1
ATOM 1853 C CA . PRO A 1 230 ? 11.555 23.141 22.078 1 94.75 230 PRO A CA 1
ATOM 1854 C C . PRO A 1 230 ? 12.133 22.406 23.281 1 94.75 230 PRO A C 1
ATOM 1856 O O . PRO A 1 230 ? 11.422 22.188 24.281 1 94.75 230 PRO A O 1
ATOM 1859 N N . SER A 1 231 ? 13.289 21.984 23.141 1 91.94 231 SER A N 1
ATOM 1860 C CA . SER A 1 231 ? 14.07 21.391 24.219 1 91.94 231 SER A CA 1
ATOM 1861 C C . SER A 1 231 ? 15.523 21.875 24.172 1 91.94 231 SER A C 1
ATOM 1863 O O . SER A 1 231 ? 15.883 22.688 23.328 1 91.94 231 SER A O 1
ATOM 1865 N N . GLU A 1 232 ? 16.297 21.406 25.031 1 89.38 232 GLU A N 1
ATOM 1866 C CA . GLU A 1 232 ? 17.688 21.828 25.094 1 89.38 232 GLU A CA 1
ATOM 1867 C C . GLU A 1 232 ? 18.469 21.359 23.859 1 89.38 232 GLU A C 1
ATOM 1869 O O . GLU A 1 232 ? 19.344 22.078 23.391 1 89.38 232 GLU A O 1
ATOM 1874 N N . ASN A 1 233 ? 18.016 20.312 23.391 1 85.62 233 ASN A N 1
ATOM 1875 C CA . ASN A 1 233 ? 18.781 19.734 22.281 1 85.62 233 ASN A CA 1
ATOM 1876 C C . ASN A 1 233 ? 18.109 19.969 20.938 1 85.62 233 ASN A C 1
ATOM 1878 O O . ASN A 1 233 ? 18.703 19.719 19.891 1 85.62 233 ASN A O 1
ATOM 1882 N N . ASN A 1 234 ? 16.984 20.453 20.984 1 87.5 234 ASN A N 1
ATOM 1883 C CA . ASN A 1 234 ? 16.219 20.641 19.766 1 87.5 234 ASN A CA 1
ATOM 1884 C C . ASN A 1 234 ? 15.633 22.047 19.688 1 87.5 234 ASN A C 1
ATOM 1886 O O . ASN A 1 234 ? 14.484 22.266 20.094 1 87.5 234 ASN A O 1
ATOM 1890 N N . THR A 1 235 ? 16.375 23 19.172 1 92.12 235 THR A N 1
ATOM 1891 C CA . THR A 1 235 ? 15.914 24.375 19.047 1 92.12 235 THR A CA 1
ATOM 1892 C C . THR A 1 235 ? 16.516 25.047 17.812 1 92.12 235 THR A C 1
ATOM 1894 O O . THR A 1 235 ? 17.656 24.766 17.438 1 92.12 235 THR A O 1
ATOM 1897 N N . ILE A 1 236 ? 15.773 25.844 17.219 1 88.81 236 ILE A N 1
ATOM 1898 C CA . ILE A 1 236 ? 16.266 26.672 16.125 1 88.81 236 ILE A CA 1
ATOM 1899 C C . ILE A 1 236 ? 17.031 27.875 16.688 1 88.81 236 ILE A C 1
ATOM 1901 O O . ILE A 1 236 ? 18.031 28.297 16.109 1 88.81 236 ILE A O 1
ATOM 1905 N N . ARG A 1 237 ? 16.453 28.422 17.797 1 92.06 237 ARG A N 1
ATOM 1906 C CA . ARG A 1 237 ? 17.047 29.594 18.422 1 92.06 237 ARG A CA 1
ATOM 1907 C C . ARG A 1 237 ? 16.891 29.547 19.938 1 92.06 237 ARG A C 1
ATOM 1909 O O . ARG A 1 237 ? 15.844 29.156 20.453 1 92.06 237 ARG A O 1
ATOM 1916 N N . THR A 1 238 ? 17.922 29.828 20.594 1 94.81 238 THR A N 1
ATOM 1917 C CA . THR A 1 238 ? 17.906 29.953 22.047 1 94.81 238 THR A CA 1
ATOM 1918 C C . THR A 1 238 ? 18.469 31.312 22.469 1 94.81 238 THR A C 1
ATOM 1920 O O . THR A 1 238 ? 19.547 31.703 22.016 1 94.81 238 THR A O 1
ATOM 1923 N N . GLU A 1 239 ? 17.734 32.031 23.188 1 94.06 239 GLU A N 1
ATOM 1924 C CA . GLU A 1 239 ? 18.172 33.312 23.719 1 94.06 239 GLU A CA 1
ATOM 1925 C C . GLU A 1 239 ? 18.203 33.281 25.25 1 94.06 239 GLU A C 1
ATOM 1927 O O . GLU A 1 239 ? 17.25 32.875 25.891 1 94.06 239 GLU A O 1
ATOM 1932 N N . ILE A 1 240 ? 19.297 33.688 25.797 1 94.69 240 ILE A N 1
ATOM 1933 C CA . ILE A 1 240 ? 19.453 33.75 27.25 1 94.69 240 ILE A CA 1
ATOM 1934 C C . ILE A 1 240 ? 19.625 35.188 27.688 1 94.69 240 ILE A C 1
ATOM 1936 O O . ILE A 1 240 ? 20.516 35.906 27.219 1 94.69 240 ILE A O 1
ATOM 1940 N N . ILE A 1 241 ? 18.781 35.625 28.547 1 94 241 ILE A N 1
ATOM 1941 C CA . ILE A 1 241 ? 18.797 37 29.031 1 94 241 ILE A CA 1
ATOM 1942 C C . ILE A 1 241 ? 19.062 37.031 30.531 1 94 241 ILE A C 1
ATOM 1944 O O . ILE A 1 241 ? 18.375 36.375 31.312 1 94 241 ILE A O 1
ATOM 1948 N N . GLU A 1 242 ? 19.969 37.875 30.859 1 92.12 242 GLU A N 1
ATOM 1949 C CA . GLU A 1 242 ? 20.312 38.062 32.281 1 92.12 242 GLU A CA 1
ATOM 1950 C C . GLU A 1 242 ? 19.5 39.156 32.906 1 92.12 242 GLU A C 1
ATOM 1952 O O . GLU A 1 242 ? 19.016 40.062 32.219 1 92.12 242 GLU A O 1
ATOM 1957 N N . PRO A 1 243 ? 19.281 39.156 34.25 1 88.81 243 PRO A N 1
ATOM 1958 C CA . PRO A 1 243 ? 18.453 40.125 34.938 1 88.81 243 PRO A CA 1
ATOM 1959 C C . PRO A 1 243 ? 18.969 41.562 34.781 1 88.81 243 PRO A C 1
ATOM 1961 O O . PRO A 1 243 ? 18.203 42.5 34.875 1 88.81 243 PRO A O 1
ATOM 1964 N N . SER A 1 244 ? 20.156 41.781 34.5 1 84.31 244 SER A N 1
ATOM 1965 C CA . SER A 1 244 ? 20.719 43.125 34.375 1 84.31 244 SER A CA 1
ATOM 1966 C C . SER A 1 244 ? 20.297 43.781 33.094 1 84.31 244 SER A C 1
ATOM 1968 O O . SER A 1 244 ? 20.422 45 32.938 1 84.31 244 SER A O 1
ATOM 1970 N N . TYR A 1 245 ? 19.719 42.969 32.281 1 78.94 245 TYR A N 1
ATOM 1971 C CA . TYR A 1 245 ? 19.344 43.5 30.969 1 78.94 245 TYR A CA 1
ATOM 1972 C C . TYR A 1 245 ? 17.953 44.125 31.016 1 78.94 245 TYR A C 1
ATOM 1974 O O . TYR A 1 245 ? 16.969 43.438 31.312 1 78.94 245 TYR A O 1
ATOM 1982 N N . THR A 1 246 ? 17.766 45.375 30.953 1 71.44 246 THR A N 1
ATOM 1983 C CA . THR A 1 246 ? 16.484 46.062 31.094 1 71.44 246 THR A CA 1
ATOM 1984 C C . THR A 1 246 ? 15.953 46.5 29.734 1 71.44 246 THR A C 1
ATOM 1986 O O . THR A 1 246 ? 14.797 46.938 29.625 1 71.44 246 THR A O 1
ATOM 1989 N N . ASN A 1 247 ? 16.656 46.312 28.641 1 78.56 247 ASN A N 1
ATOM 1990 C CA . ASN A 1 247 ? 16.234 46.875 27.359 1 78.56 247 ASN A CA 1
ATOM 1991 C C . ASN A 1 247 ? 15.391 45.875 26.562 1 78.56 247 ASN A C 1
ATOM 1993 O O . ASN A 1 247 ? 15.273 44.719 26.953 1 78.56 247 ASN A O 1
ATOM 1997 N N . LYS A 1 248 ? 14.742 46.406 25.562 1 86.69 248 LYS A N 1
ATOM 1998 C CA . LYS A 1 248 ? 13.992 45.594 24.609 1 86.69 248 LYS A CA 1
ATOM 1999 C C . LYS A 1 248 ? 14.906 44.625 23.875 1 86.69 248 LYS A C 1
ATOM 2001 O O . LYS A 1 248 ? 16.016 44.969 23.5 1 86.69 248 LYS A O 1
ATOM 2006 N N . VAL A 1 249 ? 14.477 43.406 23.922 1 89.06 249 VAL A N 1
ATOM 2007 C CA . VAL A 1 249 ? 15.273 42.344 23.266 1 89.06 249 VAL A CA 1
ATOM 2008 C C . VAL A 1 249 ? 14.602 41.938 21.969 1 89.06 249 VAL A C 1
ATOM 2010 O O . VAL A 1 249 ? 13.398 41.656 21.938 1 89.06 249 VAL A O 1
ATOM 2013 N N . THR A 1 250 ? 15.305 41.938 20.906 1 88.06 250 THR A N 1
ATOM 2014 C CA . THR A 1 250 ? 14.844 41.438 19.609 1 88.06 250 THR A CA 1
ATOM 2015 C C . THR A 1 250 ? 15.469 40.094 19.281 1 88.06 250 THR A C 1
ATOM 2017 O O . THR A 1 250 ? 16.688 39.938 19.281 1 88.06 250 THR A O 1
ATOM 2020 N N . ILE A 1 251 ? 14.633 39.125 18.969 1 91 251 ILE A N 1
ATOM 2021 C CA . ILE A 1 251 ? 15.109 37.781 18.688 1 91 251 ILE A CA 1
ATOM 2022 C C . ILE A 1 251 ? 14.719 37.375 17.266 1 91 251 ILE A C 1
ATOM 2024 O O . ILE A 1 251 ? 13.656 36.812 17.047 1 91 251 ILE A O 1
ATOM 2028 N N . PRO A 1 252 ? 15.57 37.562 16.359 1 87.06 252 PRO A N 1
ATOM 2029 C CA . PRO A 1 252 ? 15.297 37.094 14.992 1 87.06 252 PRO A CA 1
ATOM 2030 C C . PRO A 1 252 ? 15.547 35.594 14.805 1 87.06 252 PRO A C 1
ATOM 2032 O O . PRO A 1 252 ? 16.453 35.031 15.422 1 87.06 252 PRO A O 1
ATOM 2035 N N . PHE A 1 253 ? 14.766 34.969 13.977 1 88.12 253 PHE A N 1
ATOM 2036 C CA . PHE A 1 253 ? 14.984 33.562 13.664 1 88.12 253 PHE A CA 1
ATOM 2037 C C . PHE A 1 253 ? 14.438 33.219 12.281 1 88.12 253 PHE A C 1
ATOM 2039 O O . PHE A 1 253 ? 13.523 33.875 11.789 1 88.12 253 PHE A O 1
ATOM 2046 N N . ASN A 1 254 ? 14.961 32.188 11.695 1 85.12 254 ASN A N 1
ATOM 2047 C CA . ASN A 1 254 ? 14.453 31.672 10.422 1 85.12 254 ASN A CA 1
ATOM 2048 C C . ASN A 1 254 ? 13.273 30.734 10.633 1 85.12 254 ASN A C 1
ATOM 2050 O O . ASN A 1 254 ? 13.266 29.938 11.57 1 85.12 254 ASN A O 1
ATOM 2054 N N . THR A 1 255 ? 12.312 30.875 9.781 1 90.5 255 THR A N 1
ATOM 2055 C CA . THR A 1 255 ? 11.109 30.078 9.945 1 90.5 255 THR A CA 1
ATOM 2056 C C . THR A 1 255 ? 11.086 28.938 8.93 1 90.5 255 THR A C 1
ATOM 2058 O O . THR A 1 255 ? 11.859 28.938 7.973 1 90.5 255 THR A O 1
ATOM 2061 N N . GLU A 1 256 ? 10.297 27.938 9.219 1 90.31 256 GLU A N 1
ATOM 2062 C CA . GLU A 1 256 ? 9.906 26.891 8.273 1 90.31 256 GLU A CA 1
ATOM 2063 C C . GLU A 1 256 ? 8.477 27.094 7.785 1 90.31 256 GLU A C 1
ATOM 2065 O O . GLU A 1 256 ? 7.527 26.984 8.562 1 90.31 256 GLU A O 1
ATOM 2070 N N . GLU A 1 257 ? 8.398 27.297 6.559 1 89.81 257 GLU A N 1
ATOM 2071 C CA . GLU A 1 257 ? 7.109 27.656 5.988 1 89.81 257 GLU A CA 1
ATOM 2072 C C . GLU A 1 257 ? 6.09 26.531 6.156 1 89.81 257 GLU A C 1
ATOM 2074 O O . GLU A 1 257 ? 6.441 25.359 6.098 1 89.81 257 GLU A O 1
ATOM 2079 N N . ASP A 1 258 ? 4.859 26.922 6.34 1 89.69 258 ASP A N 1
ATOM 2080 C CA . ASP A 1 258 ? 3.701 26.047 6.402 1 89.69 258 ASP A CA 1
ATOM 2081 C C . ASP A 1 258 ? 3.844 25.031 7.531 1 89.69 258 ASP A C 1
ATOM 2083 O O . ASP A 1 258 ? 3.598 23.828 7.336 1 89.69 258 ASP A O 1
ATOM 2087 N N . ASN A 1 259 ? 4.398 25.453 8.617 1 93.25 259 ASN A N 1
ATOM 2088 C CA . ASN A 1 259 ? 4.547 24.609 9.797 1 93.25 259 ASN A CA 1
ATOM 2089 C C . ASN A 1 259 ? 4.219 25.359 11.078 1 93.25 259 ASN A C 1
ATOM 2091 O O . ASN A 1 259 ? 4.289 26.594 11.117 1 93.25 259 ASN A O 1
ATOM 2095 N N . TRP A 1 260 ? 3.887 24.625 12.055 1 94.56 260 TRP A N 1
ATOM 2096 C CA . TRP A 1 260 ? 3.713 25.172 13.391 1 94.56 260 TRP A CA 1
ATOM 2097 C C . TRP A 1 260 ? 5.062 25.422 14.055 1 94.56 260 TRP A C 1
ATOM 2099 O O . TRP A 1 260 ? 6.012 24.656 13.852 1 94.56 260 TRP A O 1
ATOM 2109 N N . HIS A 1 261 ? 5.152 26.453 14.773 1 96.19 261 HIS A N 1
ATOM 2110 C CA . HIS A 1 261 ? 6.316 26.797 15.578 1 96.19 261 HIS A CA 1
ATOM 2111 C C . HIS A 1 261 ? 5.938 26.969 17.047 1 96.19 261 HIS A C 1
ATOM 2113 O O . HIS A 1 261 ? 4.762 27.141 17.375 1 96.19 261 HIS A O 1
ATOM 2119 N N . TYR A 1 262 ? 6.93 26.844 17.891 1 95.94 262 TYR A N 1
ATOM 2120 C CA . TYR A 1 262 ? 6.727 26.953 19.328 1 95.94 262 TYR A CA 1
ATOM 2121 C C . TYR A 1 262 ? 7.766 27.875 19.953 1 95.94 262 TYR A C 1
ATOM 2123 O O . TYR A 1 262 ? 8.922 27.906 19.531 1 95.94 262 TYR A O 1
ATOM 2131 N N . ILE A 1 263 ? 7.359 28.625 20.922 1 96.31 263 ILE A N 1
ATOM 2132 C CA . ILE A 1 263 ? 8.266 29.453 21.703 1 96.31 263 ILE A CA 1
ATOM 2133 C C . ILE A 1 263 ? 8.047 29.172 23.203 1 96.31 263 ILE A C 1
ATOM 2135 O O . ILE A 1 263 ? 6.91 29.125 23.656 1 96.31 263 ILE A O 1
ATOM 2139 N N . GLU A 1 264 ? 9.086 28.953 23.859 1 95.5 264 GLU A N 1
ATOM 2140 C CA . GLU A 1 264 ? 9.055 28.641 25.281 1 95.5 264 GLU A CA 1
ATOM 2141 C C . GLU A 1 264 ? 9.789 29.703 26.094 1 95.5 264 GLU A C 1
ATOM 2143 O O . GLU A 1 264 ? 10.891 30.109 25.734 1 95.5 264 GLU A O 1
ATOM 2148 N N . PHE A 1 265 ? 9.156 30.172 27.156 1 95.94 265 PHE A N 1
ATOM 2149 C CA . PHE A 1 265 ? 9.758 31.094 28.109 1 95.94 265 PHE A CA 1
ATOM 2150 C C . PHE A 1 265 ? 10.008 30.406 29.453 1 95.94 265 PHE A C 1
ATOM 2152 O O . PHE A 1 265 ? 9.078 29.891 30.078 1 95.94 265 PHE A O 1
ATOM 2159 N N . LEU A 1 266 ? 11.211 30.406 29.859 1 94.5 266 LEU A N 1
ATOM 2160 C CA . LEU A 1 266 ? 11.562 29.766 31.125 1 94.5 266 LEU A CA 1
ATOM 2161 C C . LEU A 1 266 ? 12.461 30.656 31.969 1 94.5 266 LEU A C 1
ATOM 2163 O O . LEU A 1 266 ? 13.57 31 31.547 1 94.5 266 LEU A O 1
ATOM 2167 N N . PHE A 1 267 ? 11.906 31.078 33.094 1 94.12 267 PHE A N 1
ATOM 2168 C CA . PHE A 1 267 ? 12.742 31.734 34.062 1 94.12 267 PHE A CA 1
ATOM 2169 C C . PHE A 1 267 ? 13.414 30.719 34.969 1 94.12 267 PHE A C 1
ATOM 2171 O O . PHE A 1 267 ? 12.75 30.062 35.781 1 94.12 267 PHE A O 1
ATOM 2178 N N . GLU A 1 268 ? 14.633 30.609 34.781 1 93 268 GLU A N 1
ATOM 2179 C CA . GLU A 1 268 ? 15.375 29.625 35.562 1 93 268 GLU A CA 1
ATOM 2180 C C . GLU A 1 268 ? 15.758 30.188 36.938 1 93 268 GLU A C 1
ATOM 2182 O O . GLU A 1 268 ? 15.977 31.391 37.062 1 93 268 GLU A O 1
ATOM 2187 N N . GLY A 1 269 ? 15.75 29.281 37.906 1 89.12 269 GLY A N 1
ATOM 2188 C CA . GLY A 1 269 ? 16.125 29.625 39.281 1 89.12 269 GLY A CA 1
ATOM 2189 C C . GLY A 1 269 ? 15.578 28.641 40.312 1 89.12 269 GLY A C 1
ATOM 2190 O O . GLY A 1 269 ? 14.883 27.688 39.938 1 89.12 269 GLY A O 1
ATOM 2191 N N . PRO A 1 270 ? 16.047 28.734 41.594 1 84.19 270 PRO A N 1
ATOM 2192 C CA . PRO A 1 270 ? 15.516 27.844 42.625 1 84.19 270 PRO A CA 1
ATOM 2193 C C . PRO A 1 270 ? 14.023 28.047 42.875 1 84.19 270 PRO A C 1
ATOM 2195 O O . PRO A 1 270 ? 13.547 29.188 42.938 1 84.19 270 PRO A O 1
ATOM 2198 N N . ALA A 1 271 ? 13.188 26.984 42.75 1 73.88 271 ALA A N 1
ATOM 2199 C CA . ALA A 1 271 ? 11.734 27.047 42.906 1 73.88 271 ALA A CA 1
ATOM 2200 C C . ALA A 1 271 ? 11.367 27.484 44.312 1 73.88 271 ALA A C 1
ATOM 2202 O O . ALA A 1 271 ? 11.961 27.047 45.281 1 73.88 271 ALA A O 1
ATOM 2203 N N . SER A 1 272 ? 10.836 28.734 44.656 1 65.75 272 SER A N 1
ATOM 2204 C CA . SER A 1 272 ? 10.336 29.078 45.969 1 65.75 272 SER A CA 1
ATOM 2205 C C . SER A 1 272 ? 8.828 29.266 45.969 1 65.75 272 SER A C 1
ATOM 2207 O O . SER A 1 272 ? 8.281 29.891 45.062 1 65.75 272 SER A O 1
ATOM 2209 N N . PRO A 1 273 ? 8.047 28.516 46.75 1 58.47 273 PRO A N 1
ATOM 2210 C CA . PRO A 1 273 ? 6.582 28.562 46.812 1 58.47 273 PRO A CA 1
ATOM 2211 C C . PRO A 1 273 ? 6.039 29.969 47 1 58.47 273 PRO A C 1
ATOM 2213 O O . PRO A 1 273 ? 4.863 30.219 46.719 1 58.47 273 PRO A O 1
ATOM 2216 N N . THR A 1 274 ? 6.594 30.766 47.812 1 58.03 274 THR A N 1
ATOM 2217 C CA . THR A 1 274 ? 5.98 32.031 48.219 1 58.03 274 THR A CA 1
ATOM 2218 C C . THR A 1 274 ? 6.262 33.125 47.188 1 58.03 274 THR A C 1
ATOM 2220 O O . THR A 1 274 ? 5.992 34.281 47.438 1 58.03 274 THR A O 1
ATOM 2223 N N . GLU A 1 275 ? 6.844 32.875 46.062 1 61.66 275 GLU A N 1
ATOM 2224 C CA . GLU A 1 275 ? 7.684 33.844 45.375 1 61.66 275 GLU A CA 1
ATOM 2225 C C . GLU A 1 275 ? 6.91 34.594 44.281 1 61.66 275 GLU A C 1
ATOM 2227 O O . GLU A 1 275 ? 5.902 34.062 43.781 1 61.66 275 GLU A O 1
ATOM 2232 N N . SER A 1 276 ? 7.117 35.75 44 1 78.75 276 SER A N 1
ATOM 2233 C CA . SER A 1 276 ? 6.758 36.719 42.969 1 78.75 276 SER A CA 1
ATOM 2234 C C . SER A 1 276 ? 6.941 36.156 41.594 1 78.75 276 SER A C 1
ATOM 2236 O O . SER A 1 276 ? 7.816 35.312 41.344 1 78.75 276 SER A O 1
ATOM 2238 N N . LYS A 1 277 ? 5.969 36.344 40.75 1 90 277 LYS A N 1
ATOM 2239 C CA . LYS A 1 277 ? 5.988 35.906 39.344 1 90 277 LYS A CA 1
ATOM 2240 C C . LYS A 1 277 ? 6.871 36.812 38.5 1 90 277 LYS A C 1
ATOM 2242 O O . LYS A 1 277 ? 7.008 38 38.781 1 90 277 LYS A O 1
ATOM 2247 N N . SER A 1 278 ? 7.641 36.25 37.656 1 92.88 278 SER A N 1
ATOM 2248 C CA . SER A 1 278 ? 8.312 37 36.594 1 92.88 278 SER A CA 1
ATOM 2249 C C . SER A 1 278 ? 7.363 37.344 35.438 1 92.88 278 SER A C 1
ATOM 2251 O O . SER A 1 278 ? 6.336 36.656 35.281 1 92.88 278 SER A O 1
ATOM 2253 N N . SER A 1 279 ? 7.621 38.406 34.812 1 93.69 279 SER A N 1
ATOM 2254 C CA . SER A 1 279 ? 6.715 38.781 33.75 1 93.69 279 SER A CA 1
ATOM 2255 C C 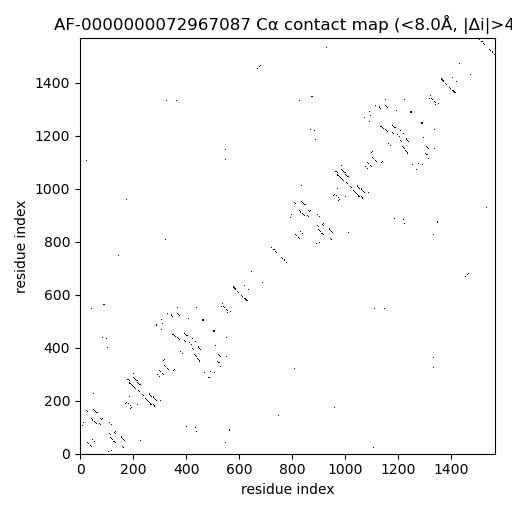. SER A 1 279 ? 7.48 39.406 32.594 1 93.69 279 SER A C 1
ATOM 2257 O O . SER A 1 279 ? 8.594 39.906 32.75 1 93.69 279 SER A O 1
ATOM 2259 N N . LEU A 1 280 ? 6.922 39.312 31.422 1 94.94 280 LEU A N 1
ATOM 2260 C CA . LEU A 1 280 ? 7.438 39.938 30.219 1 94.94 280 LEU A CA 1
ATOM 2261 C C . LEU A 1 280 ? 6.324 40.156 29.188 1 94.94 280 LEU A C 1
ATOM 2263 O O . LEU A 1 280 ? 5.23 39.594 29.328 1 94.94 280 LEU A O 1
ATOM 2267 N N . LYS A 1 281 ? 6.566 41.031 28.297 1 95.56 281 LYS A N 1
ATOM 2268 C CA . LYS A 1 281 ? 5.688 41.25 27.156 1 95.56 281 LYS A CA 1
ATOM 2269 C C . LYS A 1 281 ? 6.414 40.969 25.844 1 95.56 281 LYS A C 1
ATOM 2271 O O . LYS A 1 281 ? 7.605 41.281 25.719 1 95.56 281 LYS A O 1
ATOM 2276 N N . PHE A 1 282 ? 5.68 40.375 24.922 1 94.75 282 PHE A N 1
ATOM 2277 C CA . PHE A 1 282 ? 6.352 40.094 23.656 1 94.75 282 PHE A CA 1
ATOM 2278 C C . PHE A 1 282 ? 5.391 40.25 22.484 1 94.75 282 PHE A C 1
ATOM 2280 O O . PHE A 1 282 ? 4.172 40.25 22.672 1 94.75 282 PHE A O 1
ATOM 2287 N N . THR A 1 283 ? 5.91 40.469 21.297 1 92.81 283 THR A N 1
ATOM 2288 C CA . THR A 1 283 ? 5.184 40.562 20.047 1 92.81 283 THR A CA 1
ATOM 2289 C C . THR A 1 283 ? 5.906 39.781 18.938 1 92.81 283 THR A C 1
ATOM 2291 O O . THR A 1 283 ? 7.133 39.688 18.953 1 92.81 283 THR A O 1
ATOM 2294 N N . LEU A 1 284 ? 5.121 39.188 18.109 1 93.94 284 LEU A N 1
ATOM 2295 C CA . LEU A 1 284 ? 5.641 38.438 16.969 1 93.94 284 LEU A CA 1
ATOM 2296 C C . LEU A 1 284 ? 5.473 39.25 15.688 1 93.94 284 LEU A C 1
ATOM 2298 O O . LEU A 1 284 ? 4.406 39.812 15.438 1 93.94 284 LEU A O 1
ATOM 2302 N N . LYS A 1 285 ? 6.473 39.312 14.906 1 90.88 285 LYS A N 1
ATOM 2303 C CA . LYS A 1 285 ? 6.43 39.969 13.609 1 90.88 285 LYS A CA 1
ATOM 2304 C C . LYS A 1 285 ? 6.922 39.062 12.5 1 90.88 285 LYS A C 1
ATOM 2306 O O . LYS A 1 285 ? 8.016 38.5 12.586 1 90.88 285 LYS A O 1
ATOM 2311 N N . TYR A 1 286 ? 6.129 38.938 11.43 1 90.19 286 TYR A N 1
ATOM 2312 C CA . TYR A 1 286 ? 6.473 38.125 10.266 1 90.19 286 TYR A CA 1
ATOM 2313 C C . TYR A 1 286 ? 7.113 39 9.18 1 90.19 286 TYR A C 1
ATOM 2315 O O . TYR A 1 286 ? 6.824 40.188 9.07 1 90.19 286 TYR A O 1
ATOM 2323 N N . PHE A 1 287 ? 7.938 38.438 8.5 1 87.44 287 PHE A N 1
ATOM 2324 C CA . PHE A 1 287 ? 8.484 39.031 7.285 1 87.44 287 PHE A CA 1
ATOM 2325 C C . PHE A 1 287 ? 8.195 38.125 6.074 1 87.44 287 PHE A C 1
ATOM 2327 O O . PHE A 1 287 ? 8.82 37.094 5.898 1 87.44 287 PHE A O 1
ATOM 2334 N N . ALA A 1 288 ? 7.215 38.562 5.301 1 82.5 288 ALA A N 1
ATOM 2335 C CA . ALA A 1 288 ? 6.758 37.812 4.148 1 82.5 288 ALA A CA 1
ATOM 2336 C C . ALA A 1 288 ? 7.348 38.344 2.852 1 82.5 288 ALA A C 1
ATOM 2338 O O . ALA A 1 288 ? 7.48 39.562 2.688 1 82.5 288 ALA A O 1
ATOM 2339 N N . GLU A 1 289 ? 7.754 37.469 2.012 1 77.62 289 GLU A N 1
ATOM 2340 C CA . GLU A 1 289 ? 8.289 37.844 0.706 1 77.62 289 GLU A CA 1
ATOM 2341 C C . GLU A 1 289 ? 7.164 38.094 -0.304 1 77.62 289 GLU A C 1
ATOM 2343 O O . GLU A 1 289 ? 6.055 37.562 -0.131 1 77.62 289 GLU A O 1
ATOM 2348 N N . ASP A 1 290 ? 7.414 39.031 -1.205 1 63.03 290 ASP A N 1
ATOM 2349 C CA . ASP A 1 290 ? 6.434 39.312 -2.248 1 63.03 290 ASP A CA 1
ATOM 2350 C C . ASP A 1 290 ? 6.379 38.188 -3.271 1 63.03 290 ASP A C 1
ATOM 2352 O O . ASP A 1 290 ? 7.41 37.625 -3.635 1 63.03 290 ASP A O 1
ATOM 2356 N N . SER A 1 291 ? 5.184 37.594 -3.443 1 61 291 SER A N 1
ATOM 2357 C CA . SER A 1 291 ? 4.941 36.469 -4.32 1 61 291 SER A CA 1
ATOM 2358 C C . SER A 1 291 ? 4.746 36.906 -5.766 1 61 291 SER A C 1
ATOM 2360 O O . SER A 1 291 ? 3.789 36.5 -6.426 1 61 291 SER A O 1
ATOM 2362 N N . GLU A 1 292 ? 5.461 37.969 -6.273 1 61.16 292 GLU A N 1
ATOM 2363 C CA . GLU A 1 292 ? 5.125 38.25 -7.664 1 61.16 292 GLU A CA 1
ATOM 2364 C C . GLU A 1 292 ? 5.613 37.156 -8.602 1 61.16 292 GLU A C 1
ATOM 2366 O O . GLU A 1 292 ? 6.797 36.812 -8.602 1 61.16 292 GLU A O 1
ATOM 2371 N N . ARG A 1 293 ? 4.637 36.344 -9.188 1 62.78 293 ARG A N 1
ATOM 2372 C CA . ARG A 1 293 ? 4.934 35.312 -10.156 1 62.78 293 ARG A CA 1
ATOM 2373 C C . ARG A 1 293 ? 5.449 35.906 -11.461 1 62.78 293 ARG A C 1
ATOM 2375 O O . ARG A 1 293 ? 4.961 36.938 -11.922 1 62.78 293 ARG A O 1
ATOM 2382 N N . THR A 1 294 ? 6.625 35.406 -11.797 1 62.81 294 THR A N 1
ATOM 2383 C CA . THR A 1 294 ? 7.195 35.781 -13.078 1 62.81 294 THR A CA 1
ATOM 2384 C C . THR A 1 294 ? 6.473 35.094 -14.227 1 62.81 294 THR A C 1
ATOM 2386 O O . THR A 1 294 ? 5.547 34.312 -14 1 62.81 294 THR A O 1
ATOM 2389 N N . SER A 1 295 ? 6.832 35.469 -15.422 1 50.78 295 SER A N 1
ATOM 2390 C CA . SER A 1 295 ? 6.262 34.969 -16.672 1 50.78 295 SER A CA 1
ATOM 2391 C C . SER A 1 295 ? 6.383 33.438 -16.766 1 50.78 295 SER A C 1
ATOM 2393 O O . SER A 1 295 ? 5.527 32.781 -17.344 1 50.78 295 SER A O 1
ATOM 2395 N N . ASN A 1 296 ? 7.43 32.906 -16.156 1 58.06 296 ASN A N 1
ATOM 2396 C CA . ASN A 1 296 ? 7.625 31.453 -16.266 1 58.06 296 ASN A CA 1
ATOM 2397 C C . ASN A 1 296 ? 7.078 30.719 -15.047 1 58.06 296 ASN A C 1
ATOM 2399 O O . ASN A 1 296 ? 7.48 29.594 -14.766 1 58.06 296 ASN A O 1
ATOM 2403 N N . ASN A 1 297 ? 6.238 31.391 -14.383 1 67.25 297 ASN A N 1
ATOM 2404 C CA . ASN A 1 297 ? 5.543 30.844 -13.219 1 67.25 297 ASN A CA 1
ATOM 2405 C C . ASN A 1 297 ? 6.512 30.562 -12.07 1 67.25 297 ASN A C 1
ATOM 2407 O O . ASN A 1 297 ? 6.383 29.547 -11.383 1 67.25 297 ASN A O 1
ATOM 2411 N N . SER A 1 298 ? 7.645 31.266 -12.18 1 80 298 SER A N 1
ATOM 2412 C CA . SER A 1 298 ? 8.57 31.219 -11.047 1 80 298 SER A CA 1
ATOM 2413 C C . SER A 1 298 ? 8.359 32.406 -10.117 1 80 298 SER A C 1
ATOM 2415 O O . SER A 1 298 ? 7.707 33.375 -10.492 1 80 298 SER A O 1
ATOM 2417 N N . VAL A 1 299 ? 8.859 32.219 -8.891 1 85.69 299 VAL A N 1
ATOM 2418 C CA . VAL A 1 299 ? 8.742 33.281 -7.898 1 85.69 299 VAL A CA 1
ATOM 2419 C C . VAL A 1 299 ? 10.125 33.656 -7.359 1 85.69 299 VAL A C 1
ATOM 2421 O O . VAL A 1 299 ? 10.93 32.75 -7.062 1 85.69 299 VAL A O 1
ATOM 2424 N N . TRP A 1 300 ? 10.414 34.906 -7.367 1 85.75 300 TRP A N 1
ATOM 2425 C CA . TRP A 1 300 ? 11.672 35.344 -6.781 1 85.75 300 TRP A CA 1
ATOM 2426 C C . TRP A 1 300 ? 11.609 35.312 -5.258 1 85.75 300 TRP A C 1
ATOM 2428 O O . TRP A 1 300 ? 10.656 35.812 -4.66 1 85.75 300 TRP A O 1
ATOM 2438 N N . ARG A 1 301 ? 12.648 34.75 -4.711 1 87.94 301 ARG A N 1
ATOM 2439 C CA . ARG A 1 301 ? 12.742 34.625 -3.26 1 87.94 301 ARG A CA 1
ATOM 2440 C C . ARG A 1 301 ? 14.141 35 -2.775 1 87.94 301 ARG A C 1
ATOM 2442 O O . ARG A 1 301 ? 15.062 35.156 -3.584 1 87.94 301 ARG A O 1
ATOM 2449 N N . ILE A 1 302 ? 14.258 35.219 -1.48 1 86.94 302 ILE A N 1
ATOM 2450 C CA . ILE A 1 302 ? 15.547 35.562 -0.889 1 86.94 302 ILE A CA 1
ATOM 2451 C C . ILE A 1 302 ? 15.977 34.469 0.085 1 86.94 302 ILE A C 1
ATOM 2453 O O . ILE A 1 302 ? 15.188 34.031 0.926 1 86.94 302 ILE A O 1
ATOM 2457 N N . PHE A 1 303 ? 17.156 34 -0.138 1 87.12 303 PHE A N 1
ATOM 2458 C CA . PHE A 1 303 ? 17.766 33.125 0.831 1 87.12 303 PHE A CA 1
ATOM 2459 C C . PHE A 1 303 ? 18.328 33.906 2.008 1 87.12 303 PHE A C 1
ATOM 2461 O O . PHE A 1 303 ? 19.453 34.438 1.938 1 87.12 303 PHE A O 1
ATOM 2468 N N . ASN A 1 304 ? 17.609 33.906 3.07 1 82 304 ASN A N 1
ATOM 2469 C CA . ASN A 1 304 ? 17.984 34.688 4.234 1 82 304 ASN A CA 1
ATOM 2470 C C . ASN A 1 304 ? 18.953 33.938 5.141 1 82 304 ASN A C 1
ATOM 2472 O O . ASN A 1 304 ? 18.812 32.719 5.32 1 82 304 ASN A O 1
ATOM 2476 N N . SER A 1 305 ? 19.938 34.656 5.598 1 83.06 305 SER A N 1
ATOM 2477 C CA . SER A 1 305 ? 20.922 34.094 6.516 1 83.06 305 SER A CA 1
ATOM 2478 C C . SER A 1 305 ? 21.5 35.156 7.438 1 83.06 305 SER A C 1
ATOM 2480 O O . SER A 1 305 ? 21.422 36.344 7.125 1 83.06 305 SER A O 1
ATOM 2482 N N . ASP A 1 306 ? 22.047 34.688 8.539 1 81.88 306 ASP A N 1
ATOM 2483 C CA . ASP A 1 306 ? 22.734 35.594 9.453 1 81.88 306 ASP A CA 1
ATOM 2484 C C . ASP A 1 306 ? 24.125 35.969 8.922 1 81.88 306 ASP A C 1
ATOM 2486 O O . ASP A 1 306 ? 24.734 36.938 9.398 1 81.88 306 ASP A O 1
ATOM 2490 N N . GLN A 1 307 ? 24.531 35.281 7.973 1 86.31 307 GLN A N 1
ATOM 2491 C CA . GLN A 1 307 ? 25.812 35.562 7.355 1 86.31 307 GLN A CA 1
ATOM 2492 C C . GLN A 1 307 ? 25.641 36.344 6.055 1 86.31 307 GLN A C 1
ATOM 2494 O O . GLN A 1 307 ? 24.922 35.906 5.156 1 86.31 307 GLN A O 1
ATOM 2499 N N . ILE A 1 308 ? 26.359 37.406 5.969 1 90.19 308 ILE A N 1
ATOM 2500 C CA . ILE A 1 308 ? 26.219 38.312 4.832 1 90.19 308 ILE A CA 1
ATOM 2501 C C . ILE A 1 308 ? 26.594 37.594 3.545 1 90.19 308 ILE A C 1
ATOM 2503 O O . ILE A 1 308 ? 26.016 37.844 2.486 1 90.19 308 ILE A O 1
ATOM 2507 N N . THR A 1 309 ? 27.422 36.562 3.645 1 88.12 309 THR A N 1
ATOM 2508 C CA . THR A 1 309 ? 27.953 35.906 2.463 1 88.12 309 THR A CA 1
ATOM 2509 C C . THR A 1 309 ? 26.938 34.875 1.92 1 88.12 309 THR A C 1
ATOM 2511 O O . THR A 1 309 ? 27.062 34.406 0.787 1 88.12 309 THR A O 1
ATOM 2514 N N . LYS A 1 310 ? 25.953 34.562 2.65 1 87.5 310 LYS A N 1
ATOM 2515 C CA . LYS A 1 310 ? 25.031 33.5 2.258 1 87.5 310 LYS A CA 1
ATOM 2516 C C . LYS A 1 310 ? 23.703 34.094 1.768 1 87.5 310 LYS A C 1
ATOM 2518 O O . LYS A 1 310 ? 22.859 33.375 1.232 1 87.5 310 LYS A O 1
ATOM 2523 N N . VAL A 1 311 ? 23.484 35.344 1.919 1 88.12 311 VAL A N 1
ATOM 2524 C CA . VAL A 1 311 ? 22.266 35.969 1.476 1 88.12 311 VAL A CA 1
ATOM 2525 C C . VAL A 1 311 ? 22.266 36.125 -0.046 1 88.12 311 VAL A C 1
ATOM 2527 O O . VAL A 1 311 ? 23.188 36.688 -0.625 1 88.12 311 VAL A O 1
ATOM 2530 N N . THR A 1 312 ? 21.344 35.594 -0.667 1 87.75 312 THR A N 1
ATOM 2531 C CA . THR A 1 312 ? 21.266 35.656 -2.123 1 87.75 312 THR A CA 1
ATOM 2532 C C . THR A 1 312 ? 19.828 35.5 -2.6 1 87.75 312 THR A C 1
ATOM 2534 O O . THR A 1 312 ? 18.969 35.031 -1.853 1 87.75 312 THR A O 1
ATOM 2537 N N . LYS A 1 313 ? 19.594 36 -3.744 1 85.12 313 LYS A N 1
ATOM 2538 C CA . LYS A 1 313 ? 18.297 35.844 -4.367 1 85.12 313 LYS A CA 1
ATOM 2539 C C . LYS A 1 313 ? 18.203 34.531 -5.16 1 85.12 313 LYS A C 1
ATOM 2541 O O . LYS A 1 313 ? 19.203 34.062 -5.719 1 85.12 313 LYS A O 1
ATOM 2546 N N . TYR A 1 314 ? 17.031 33.969 -5.117 1 89.5 314 TYR A N 1
ATOM 2547 C CA . TYR A 1 314 ? 16.875 32.75 -5.922 1 89.5 314 TYR A CA 1
ATOM 2548 C C . TYR A 1 314 ? 15.477 32.719 -6.543 1 89.5 314 TYR A C 1
ATOM 2550 O O . TYR A 1 314 ? 14.547 33.344 -6.062 1 89.5 314 TYR A O 1
ATOM 2558 N N . LYS A 1 315 ? 15.375 31.953 -7.664 1 90.62 315 LYS A N 1
ATOM 2559 C CA . LYS A 1 315 ? 14.109 31.688 -8.344 1 90.62 315 LYS A CA 1
ATOM 2560 C C . LYS A 1 315 ? 13.547 30.328 -7.949 1 90.62 315 LYS A C 1
ATOM 2562 O O . LYS A 1 315 ? 14.227 29.312 -8.094 1 90.62 315 LYS A O 1
ATOM 2567 N N . GLN A 1 316 ? 12.359 30.328 -7.445 1 92.12 316 GLN A N 1
ATOM 2568 C CA . GLN A 1 316 ? 11.727 29.078 -7.043 1 92.12 316 GLN A CA 1
ATOM 2569 C C . GLN A 1 316 ? 10.672 28.641 -8.062 1 92.12 316 GLN A C 1
ATOM 2571 O O . GLN A 1 316 ? 9.891 29.453 -8.539 1 92.12 316 GLN A O 1
ATOM 2576 N N . TYR A 1 317 ? 10.727 27.375 -8.445 1 91.81 317 TYR A N 1
ATOM 2577 C CA . TYR A 1 317 ? 9.758 26.766 -9.359 1 91.81 317 TYR A CA 1
ATOM 2578 C C . TYR A 1 317 ? 8.93 25.703 -8.641 1 91.81 317 TYR A C 1
ATOM 2580 O O . TYR A 1 317 ? 9.477 24.734 -8.117 1 91.81 317 TYR A O 1
ATOM 2588 N N . ASP A 1 318 ? 7.617 25.922 -8.562 1 90.5 318 ASP A N 1
ATOM 2589 C CA . ASP A 1 318 ? 6.723 24.859 -8.086 1 90.5 318 ASP A CA 1
ATOM 2590 C C . ASP A 1 318 ? 6.406 23.859 -9.203 1 90.5 318 ASP A C 1
ATOM 2592 O O . ASP A 1 318 ? 5.793 24.219 -10.203 1 90.5 318 ASP A O 1
ATOM 2596 N N . LEU A 1 319 ? 6.707 22.672 -8.938 1 94.88 319 LEU A N 1
ATOM 2597 C CA . LEU A 1 319 ? 6.613 21.688 -10.008 1 94.88 319 LEU A CA 1
ATOM 2598 C C . LEU A 1 319 ? 5.227 21.047 -10.039 1 94.88 319 LEU A C 1
ATOM 2600 O O . LEU A 1 319 ? 4.512 21.062 -9.031 1 94.88 319 LEU A O 1
ATOM 2604 N N . VAL A 1 320 ? 4.895 20.547 -11.195 1 95.25 320 VAL A N 1
ATOM 2605 C CA . VAL A 1 320 ? 3.637 19.844 -11.422 1 95.25 320 VAL A CA 1
ATOM 2606 C C . VAL A 1 320 ? 3.881 18.328 -11.398 1 95.25 320 VAL A C 1
ATOM 2608 O O . VAL A 1 320 ? 4.836 17.844 -12.008 1 95.25 320 VAL A O 1
ATOM 2611 N N . ARG A 1 321 ? 3.025 17.641 -10.734 1 96.38 321 ARG A N 1
ATOM 2612 C CA . ARG A 1 321 ? 3.176 16.203 -10.609 1 96.38 321 ARG A CA 1
ATOM 2613 C C . ARG A 1 321 ? 2.551 15.477 -11.797 1 96.38 321 ARG A C 1
ATOM 2615 O O . ARG A 1 321 ? 1.395 15.727 -12.141 1 96.38 321 ARG A O 1
ATOM 2622 N N . GLU A 1 322 ? 3.262 14.688 -12.469 1 95.69 322 GLU A N 1
ATOM 2623 C CA . GLU A 1 322 ? 2.785 13.758 -13.492 1 95.69 322 GLU A CA 1
ATOM 2624 C C . GLU A 1 322 ? 2.938 12.312 -13.039 1 95.69 322 GLU A C 1
ATOM 2626 O O . GLU A 1 322 ? 4.039 11.875 -12.695 1 95.69 322 GLU A O 1
ATOM 2631 N N . SER A 1 323 ? 1.819 11.586 -13.023 1 95.12 323 SER A N 1
ATOM 2632 C CA . SER A 1 323 ? 1.914 10.25 -12.438 1 95.12 323 SER A CA 1
ATOM 2633 C C . SER A 1 323 ? 1.128 9.234 -13.258 1 95.12 323 SER A C 1
ATOM 2635 O O . SER A 1 323 ? 0.323 9.609 -14.117 1 95.12 323 SER A O 1
ATOM 2637 N N . SER A 1 324 ? 1.487 7.984 -13.07 1 94.25 324 SER A N 1
ATOM 2638 C CA . SER A 1 324 ? 0.716 6.828 -13.516 1 94.25 324 SER A CA 1
ATOM 2639 C C . SER A 1 324 ? 0.17 6.035 -12.336 1 94.25 324 SER A C 1
ATOM 2641 O O . SER A 1 324 ? 0.581 6.25 -11.195 1 94.25 324 SER A O 1
ATOM 2643 N N . THR A 1 325 ? -0.764 5.148 -12.656 1 92.69 325 THR A N 1
ATOM 2644 C CA . THR A 1 325 ? -1.381 4.387 -11.578 1 92.69 325 THR A CA 1
ATOM 2645 C C . THR A 1 325 ? -0.467 3.254 -11.125 1 92.69 325 THR A C 1
ATOM 2647 O O . THR A 1 325 ? -0.688 2.656 -10.062 1 92.69 325 THR A O 1
ATOM 2650 N N . GLU A 1 326 ? 0.554 3.01 -11.883 1 91.75 326 GLU A N 1
ATOM 2651 C CA . GLU A 1 326 ? 1.572 2.105 -11.359 1 91.75 326 GLU A CA 1
ATOM 2652 C C . GLU A 1 326 ? 2.27 2.703 -10.141 1 91.75 326 GLU A C 1
ATOM 2654 O O . GLU A 1 326 ? 2.676 3.867 -10.164 1 91.75 326 GLU A O 1
ATOM 2659 N N . SER A 1 327 ? 2.402 1.872 -9.195 1 91.94 327 SER A N 1
ATOM 2660 C CA . SER A 1 327 ? 2.91 2.404 -7.934 1 91.94 327 SER A CA 1
ATOM 2661 C C . SER A 1 327 ? 4.336 2.924 -8.086 1 91.94 327 SER A C 1
ATOM 2663 O O . SER A 1 327 ? 5.164 2.295 -8.75 1 91.94 327 SER A O 1
ATOM 2665 N N . PHE A 1 328 ? 4.547 4.066 -7.555 1 95.75 328 PHE A N 1
ATOM 2666 C CA . PHE A 1 328 ? 5.824 4.758 -7.457 1 95.75 328 PHE A CA 1
ATOM 2667 C C . PHE A 1 328 ? 6.309 5.199 -8.836 1 95.75 328 PHE A C 1
ATOM 2669 O O . PHE A 1 328 ? 7.512 5.328 -9.062 1 95.75 328 PHE A O 1
ATOM 2676 N N . SER A 1 329 ? 5.379 5.352 -9.758 1 95.56 329 SER A N 1
ATOM 2677 C CA . SER A 1 329 ? 5.699 5.887 -11.078 1 95.56 329 SER A CA 1
ATOM 2678 C C . SER A 1 329 ? 5.172 7.309 -11.242 1 95.56 329 SER A C 1
ATOM 2680 O O . SER A 1 329 ? 4.059 7.512 -11.734 1 95.56 329 SER A O 1
ATOM 2682 N N . TYR A 1 330 ? 5.977 8.273 -10.898 1 96.81 330 TYR A N 1
ATOM 2683 C CA . TYR A 1 330 ? 5.605 9.68 -11.031 1 96.81 330 TYR A CA 1
ATOM 2684 C C . TYR A 1 330 ? 6.824 10.539 -11.352 1 96.81 330 TYR A C 1
ATOM 2686 O O . TYR A 1 330 ? 7.965 10.094 -11.195 1 96.81 330 TYR A O 1
ATOM 2694 N N . SER A 1 331 ? 6.566 11.664 -11.852 1 96.81 331 SER A N 1
ATOM 2695 C CA . SER A 1 331 ? 7.605 12.648 -12.156 1 96.81 331 SER A CA 1
ATOM 2696 C C . SER A 1 331 ? 7.117 14.07 -11.898 1 96.81 331 SER A C 1
ATOM 2698 O O . SER A 1 331 ? 5.914 14.297 -11.75 1 96.81 331 SER A O 1
ATOM 2700 N N . TYR A 1 332 ? 7.992 14.938 -11.742 1 96.81 332 TYR A N 1
ATOM 2701 C CA . TYR A 1 332 ? 7.699 16.359 -11.547 1 96.81 332 TYR A CA 1
ATOM 2702 C C . TYR A 1 332 ? 8.273 17.188 -12.688 1 96.81 332 TYR A C 1
ATOM 2704 O O . TYR A 1 332 ? 9.438 17.031 -13.062 1 96.81 332 TYR A O 1
ATOM 2712 N N . GLU A 1 333 ? 7.398 18.078 -13.188 1 94.06 333 GLU A N 1
ATOM 2713 C CA . GLU A 1 333 ? 7.754 18.875 -14.352 1 94.06 333 GLU A CA 1
ATOM 2714 C C . GLU A 1 333 ? 7.438 20.344 -14.125 1 94.06 333 GLU A C 1
ATOM 2716 O O . GLU A 1 333 ? 6.656 20.688 -13.234 1 94.06 333 GLU A O 1
ATOM 2721 N N . LEU A 1 334 ? 8.109 21.141 -14.938 1 92.62 334 LEU A N 1
ATOM 2722 C CA . LEU A 1 334 ? 7.766 22.547 -14.906 1 92.62 334 LEU A CA 1
ATOM 2723 C C . LEU A 1 334 ? 6.367 22.781 -15.477 1 92.62 334 LEU A C 1
ATOM 2725 O O . LEU A 1 334 ? 5.949 22.094 -16.406 1 92.62 334 LEU A O 1
ATOM 2729 N N . ARG A 1 335 ? 5.652 23.766 -14.977 1 88.5 335 ARG A N 1
ATOM 2730 C CA . ARG A 1 335 ? 4.301 24.094 -15.422 1 88.5 335 ARG A CA 1
ATOM 2731 C C . ARG A 1 335 ? 4.285 24.453 -16.906 1 88.5 335 ARG A C 1
ATOM 2733 O O . ARG A 1 335 ? 3.316 24.156 -17.609 1 88.5 335 ARG A O 1
ATOM 2740 N N . GLN A 1 336 ? 5.348 25.016 -17.359 1 84.94 336 GLN A N 1
ATOM 2741 C CA . GLN A 1 336 ? 5.453 25.484 -18.734 1 84.94 336 GLN A CA 1
ATOM 2742 C C . GLN A 1 336 ? 5.387 24.328 -19.719 1 84.94 336 GLN A C 1
ATOM 2744 O O . GLN A 1 336 ? 4.996 24.516 -20.875 1 84.94 336 GLN A O 1
ATOM 2749 N N . LYS A 1 337 ? 5.781 23.203 -19.266 1 84.88 337 LYS A N 1
ATOM 2750 C CA . LYS A 1 337 ? 5.742 22.031 -20.125 1 84.88 337 LYS A CA 1
ATOM 2751 C C . LYS A 1 337 ? 4.328 21.766 -20.625 1 84.88 337 LYS A C 1
ATOM 2753 O O . LYS A 1 337 ? 4.137 21.312 -21.75 1 84.88 337 LYS A O 1
ATOM 2758 N N . PHE A 1 338 ? 3.357 22.031 -19.859 1 82.94 338 PHE A N 1
ATOM 2759 C CA . PHE A 1 338 ? 1.975 21.688 -20.156 1 82.94 338 PHE A CA 1
ATOM 2760 C C . PHE A 1 338 ? 1.313 22.75 -21.016 1 82.94 338 PHE A C 1
ATOM 2762 O O . PHE A 1 338 ? 0.232 22.531 -21.562 1 82.94 338 PHE A O 1
ATOM 2769 N N . THR A 1 339 ? 1.98 23.875 -21.156 1 76.81 339 THR A N 1
ATOM 2770 C CA . THR A 1 339 ? 1.489 24.922 -22.062 1 76.81 339 THR A CA 1
ATOM 2771 C C . THR A 1 339 ? 2.186 24.828 -23.406 1 76.81 339 THR A C 1
ATOM 2773 O O . THR A 1 339 ? 1.546 24.984 -24.453 1 76.81 339 THR A O 1
ATOM 2776 N N . ILE A 1 340 ? 3.521 24.594 -23.453 1 72.38 340 ILE A N 1
ATOM 2777 C CA . ILE A 1 340 ? 4.305 24.609 -24.688 1 72.38 340 ILE A CA 1
ATOM 2778 C C . ILE A 1 340 ? 4.473 23.172 -25.203 1 72.38 340 ILE A C 1
ATOM 2780 O O . ILE A 1 340 ? 4.785 22.969 -26.375 1 72.38 340 ILE A O 1
ATOM 2784 N N . SER A 1 341 ? 4.098 22.203 -24.516 1 68.12 341 SER A N 1
ATOM 2785 C CA . SER A 1 341 ? 4.16 20.781 -24.859 1 68.12 341 SER A CA 1
ATOM 2786 C C . SER A 1 341 ? 5.586 20.359 -25.188 1 68.12 341 SER A C 1
ATOM 2788 O O . SER A 1 341 ? 5.812 19.625 -26.141 1 68.12 341 SER A O 1
ATOM 2790 N N . SER A 1 342 ? 6.645 21.047 -24.75 1 71.38 342 SER A N 1
ATOM 2791 C CA . SER A 1 342 ? 8.039 20.641 -24.922 1 71.38 342 SER A CA 1
ATOM 2792 C C . SER A 1 342 ? 8.805 20.75 -23.609 1 71.38 342 SER A C 1
ATOM 2794 O O . SER A 1 342 ? 8.367 21.422 -22.688 1 71.38 342 SER A O 1
ATOM 2796 N N . ASN A 1 343 ? 9.859 19.875 -23.594 1 73.75 343 ASN A N 1
ATOM 2797 C CA . ASN A 1 343 ? 10.719 19.969 -22.422 1 73.75 343 ASN A CA 1
ATOM 2798 C C . ASN A 1 343 ? 11.352 21.344 -22.281 1 73.75 343 ASN A C 1
ATOM 2800 O O . ASN A 1 343 ? 11.836 21.906 -23.266 1 73.75 343 ASN A O 1
ATOM 2804 N N . VAL A 1 344 ? 11.125 21.828 -21.109 1 83.62 344 VAL A N 1
ATOM 2805 C CA . VAL A 1 344 ? 11.617 23.172 -20.844 1 83.62 344 VAL A CA 1
ATOM 2806 C C . VAL A 1 344 ? 12.828 23.109 -19.922 1 83.62 344 VAL A C 1
ATOM 2808 O O . VAL A 1 344 ? 12.859 22.328 -18.969 1 83.62 344 VAL A O 1
ATOM 2811 N N . ALA A 1 345 ? 13.812 23.812 -20.297 1 89.56 345 ALA A N 1
ATOM 2812 C CA . ALA A 1 345 ? 15.023 23.906 -19.484 1 89.56 345 ALA A CA 1
ATOM 2813 C C . ALA A 1 345 ? 14.961 25.078 -18.531 1 89.56 345 ALA A C 1
ATOM 2815 O O . ALA A 1 345 ? 14.156 26 -18.719 1 89.56 345 ALA A O 1
ATOM 2816 N N . VAL A 1 346 ? 15.688 24.984 -17.5 1 92 346 VAL A N 1
ATOM 2817 C CA . VAL A 1 346 ? 15.836 26.094 -16.578 1 92 346 VAL A CA 1
ATOM 2818 C C . VAL A 1 346 ? 17.078 26.906 -16.938 1 92 346 VAL A C 1
ATOM 2820 O O . VAL A 1 346 ? 18.188 26.391 -16.984 1 92 346 VAL A O 1
ATOM 2823 N N . ASN A 1 347 ? 16.812 28.125 -17.203 1 91.31 347 ASN A N 1
ATOM 2824 C CA . ASN A 1 347 ? 17.922 29.016 -17.531 1 91.31 347 ASN A CA 1
ATOM 2825 C C . ASN A 1 347 ? 18.578 29.578 -16.266 1 91.31 347 ASN A C 1
ATOM 2827 O O . ASN A 1 347 ? 17.875 30.047 -15.359 1 91.31 347 ASN A O 1
ATOM 2831 N N . LEU A 1 348 ? 19.891 29.5 -16.312 1 93.38 348 LEU A N 1
ATOM 2832 C CA . LEU A 1 348 ? 20.625 29.922 -15.125 1 93.38 348 LEU A CA 1
ATOM 2833 C C . LEU A 1 348 ? 21.656 30.984 -15.484 1 93.38 348 LEU A C 1
ATOM 2835 O O . LEU A 1 348 ? 22.219 30.969 -16.578 1 93.38 348 LEU A O 1
ATOM 2839 N N . THR A 1 349 ? 21.812 31.891 -14.609 1 92.5 349 THR A N 1
ATOM 2840 C CA . THR A 1 349 ? 22.953 32.812 -14.609 1 92.5 349 THR A CA 1
ATOM 2841 C C . THR A 1 349 ? 23.75 32.688 -13.312 1 92.5 349 THR A C 1
ATOM 2843 O O . THR A 1 349 ? 23.266 32.094 -12.336 1 92.5 349 THR A O 1
ATOM 2846 N N . ASN A 1 350 ? 25 33.062 -13.328 1 90.38 350 ASN A N 1
ATOM 2847 C CA . ASN A 1 350 ? 25.828 32.938 -12.141 1 90.38 350 ASN A CA 1
ATOM 2848 C C . ASN A 1 350 ? 25.438 33.938 -11.055 1 90.38 350 ASN A C 1
ATOM 2850 O O . ASN A 1 350 ? 26.016 33.938 -9.969 1 90.38 350 ASN A O 1
ATOM 2854 N N . LYS A 1 351 ? 24.344 34.688 -11.273 1 85.88 351 LYS A N 1
ATOM 2855 C CA . LYS A 1 351 ? 23.922 35.688 -10.297 1 85.88 351 LYS A CA 1
ATOM 2856 C C . LYS A 1 351 ? 22.828 35.156 -9.391 1 85.88 351 LYS A C 1
ATOM 2858 O O . LYS A 1 351 ? 22.594 35.719 -8.312 1 85.88 351 LYS A O 1
ATOM 2863 N N . GLU A 1 352 ? 22.234 34.156 -9.867 1 85.12 352 GLU A N 1
ATOM 2864 C CA . GLU A 1 352 ? 21.109 33.656 -9.086 1 85.12 352 GLU A CA 1
ATOM 2865 C C . GLU A 1 352 ? 21.109 32.125 -9.008 1 85.12 352 GLU A C 1
ATOM 2867 O O . GLU A 1 352 ? 21.859 31.484 -9.734 1 85.12 352 GLU A O 1
ATOM 2872 N N . LEU A 1 353 ? 20.453 31.625 -7.953 1 91.44 353 LEU A N 1
ATOM 2873 C CA . LEU A 1 353 ? 20.266 30.188 -7.848 1 91.44 353 LEU A CA 1
ATOM 2874 C C . LEU A 1 353 ? 18.828 29.797 -8.156 1 91.44 353 LEU A C 1
ATOM 2876 O O . LEU A 1 353 ? 17.922 30.625 -8.055 1 91.44 353 LEU A O 1
ATOM 2880 N N . ALA A 1 354 ? 18.625 28.594 -8.633 1 94.31 354 ALA A N 1
ATOM 2881 C CA . ALA A 1 354 ? 17.312 28.047 -8.945 1 94.31 354 ALA A CA 1
ATOM 2882 C C . ALA A 1 354 ? 16.906 26.984 -7.93 1 94.31 354 ALA A C 1
ATOM 2884 O O . ALA A 1 354 ? 17.75 26.172 -7.504 1 94.31 354 ALA A O 1
ATOM 2885 N N . VAL A 1 355 ? 15.625 27.047 -7.5 1 95.5 355 VAL A N 1
ATOM 2886 C CA . VAL A 1 355 ? 15.102 26.078 -6.543 1 95.5 355 VAL A CA 1
ATOM 2887 C C . VAL A 1 355 ? 13.844 25.422 -7.105 1 95.5 355 VAL A C 1
ATOM 2889 O O . VAL A 1 355 ? 12.906 26.109 -7.508 1 95.5 355 VAL A O 1
ATOM 2892 N N . LEU A 1 356 ? 13.836 24.141 -7.184 1 96.06 356 LEU A N 1
ATOM 2893 C CA . LEU A 1 356 ? 12.656 23.359 -7.551 1 96.06 356 LEU A CA 1
ATOM 2894 C C . LEU A 1 356 ? 11.977 22.797 -6.312 1 96.06 356 LEU A C 1
ATOM 2896 O O . LEU A 1 356 ? 12.609 22.109 -5.504 1 96.06 356 LEU A O 1
ATOM 2900 N N . GLN A 1 357 ? 10.781 23.047 -6.18 1 95.38 357 GLN A N 1
ATOM 2901 C CA . GLN A 1 357 ? 10.031 22.547 -5.031 1 95.38 357 GLN A CA 1
ATOM 2902 C C . GLN A 1 357 ? 9.008 21.5 -5.461 1 95.38 357 GLN A C 1
ATOM 2904 O O . GLN A 1 357 ? 8.312 21.672 -6.461 1 95.38 357 GLN A O 1
ATOM 2909 N N . PHE A 1 358 ? 8.891 20.406 -4.766 1 96.56 358 PHE A N 1
ATOM 2910 C CA . PHE A 1 358 ? 7.906 19.359 -5.012 1 96.56 358 PHE A CA 1
ATOM 2911 C C . PHE A 1 358 ? 7.566 18.625 -3.719 1 96.56 358 PHE A C 1
ATOM 2913 O O . PHE A 1 358 ? 8.281 18.75 -2.725 1 96.56 358 PHE A O 1
ATOM 2920 N N . LYS A 1 359 ? 6.48 17.922 -3.703 1 96.06 359 LYS A N 1
ATOM 2921 C CA . LYS A 1 359 ? 5.996 17.312 -2.475 1 96.06 359 LYS A CA 1
ATOM 2922 C C . LYS A 1 359 ? 5.766 15.812 -2.666 1 96.06 359 LYS A C 1
ATOM 2924 O O . LYS A 1 359 ? 5.246 15.383 -3.701 1 96.06 359 LYS A O 1
ATOM 2929 N N . LEU A 1 360 ? 6.211 15.047 -1.706 1 96.5 360 LEU A N 1
ATOM 2930 C CA . LEU A 1 360 ? 5.961 13.609 -1.673 1 96.5 360 LEU A CA 1
ATOM 2931 C C . LEU A 1 360 ? 4.895 13.266 -0.64 1 96.5 360 LEU A C 1
ATOM 2933 O O . LEU A 1 360 ? 4.934 13.766 0.489 1 96.5 360 LEU A O 1
ATOM 2937 N N . ARG A 1 361 ? 4.023 12.367 -1.019 1 94.5 361 ARG A N 1
ATOM 2938 C CA . ARG A 1 361 ? 2.891 12.016 -0.169 1 94.5 361 ARG A CA 1
ATOM 2939 C C . ARG A 1 361 ? 3.307 11.031 0.918 1 94.5 361 ARG A C 1
ATOM 2941 O O . ARG A 1 361 ? 4.133 10.148 0.681 1 94.5 361 ARG A O 1
ATOM 2948 N N . GLU A 1 362 ? 2.561 11.219 2.029 1 93.62 362 GLU A N 1
ATOM 2949 C CA . GLU A 1 362 ? 2.803 10.305 3.141 1 93.62 362 GLU A CA 1
ATOM 2950 C C . GLU A 1 362 ? 2.297 8.898 2.818 1 93.62 362 GLU A C 1
ATOM 2952 O O . GLU A 1 362 ? 1.23 8.734 2.221 1 93.62 362 GLU A O 1
ATOM 2957 N N . HIS A 1 363 ? 3.039 7.891 3.146 1 93.56 363 HIS A N 1
ATOM 2958 C CA . HIS A 1 363 ? 2.729 6.473 3.012 1 93.56 363 HIS A CA 1
ATOM 2959 C C . HIS A 1 363 ? 2.697 6.051 1.547 1 93.56 363 HIS A C 1
ATOM 2961 O O . HIS A 1 363 ? 3.246 5.012 1.184 1 93.56 363 HIS A O 1
ATOM 2967 N N . ALA A 1 364 ? 2.227 6.898 0.642 1 94.62 364 ALA A N 1
ATOM 2968 C CA . ALA A 1 364 ? 1.958 6.477 -0.731 1 94.62 364 ALA A CA 1
ATOM 2969 C C . ALA A 1 364 ? 3.215 6.578 -1.591 1 94.62 364 ALA A C 1
ATOM 2971 O O . ALA A 1 364 ? 3.377 5.824 -2.553 1 94.62 364 ALA A O 1
ATOM 2972 N N . ASP A 1 365 ? 4.098 7.523 -1.295 1 96.12 365 ASP A N 1
ATOM 2973 C CA . ASP A 1 365 ? 5.211 7.789 -2.199 1 96.12 365 ASP A CA 1
ATOM 2974 C C . ASP A 1 365 ? 6.539 7.395 -1.562 1 96.12 365 ASP A C 1
ATOM 2976 O O . ASP A 1 365 ? 7.605 7.609 -2.148 1 96.12 365 ASP A O 1
ATOM 2980 N N . ILE A 1 366 ? 6.578 6.785 -0.477 1 95.81 366 ILE A N 1
ATOM 2981 C CA . ILE A 1 366 ? 7.82 6.648 0.278 1 95.81 366 ILE A CA 1
ATOM 2982 C C . ILE A 1 366 ? 8.453 5.285 -0.012 1 95.81 366 ILE A C 1
ATOM 2984 O O . ILE A 1 366 ? 9.586 5.027 0.388 1 95.81 366 ILE A O 1
ATOM 2988 N N . GLY A 1 367 ? 7.777 4.402 -0.695 1 96.69 367 GLY A N 1
ATOM 2989 C CA . GLY A 1 367 ? 8.266 3.043 -0.867 1 96.69 367 GLY A CA 1
ATOM 2990 C C . GLY A 1 367 ? 9.008 2.834 -2.174 1 96.69 367 GLY A C 1
ATOM 2991 O O . GLY A 1 367 ? 9.398 1.713 -2.496 1 96.69 367 GLY A O 1
ATOM 2992 N N . GLY A 1 368 ? 9.18 3.863 -2.961 1 96.75 368 GLY A N 1
ATOM 2993 C CA . GLY A 1 368 ? 9.898 3.773 -4.223 1 96.75 368 GLY A CA 1
ATOM 2994 C C . GLY A 1 368 ? 11.281 4.387 -4.164 1 96.75 368 GLY A C 1
ATOM 2995 O O . GLY A 1 368 ? 11.852 4.543 -3.084 1 96.75 368 GLY A O 1
ATOM 2996 N N . THR A 1 369 ? 11.859 4.586 -5.324 1 96.88 369 THR A N 1
ATOM 2997 C CA . THR A 1 369 ? 13.172 5.203 -5.457 1 96.88 369 THR A CA 1
ATOM 2998 C C . THR A 1 369 ? 13.086 6.484 -6.281 1 96.88 369 THR A C 1
ATOM 3000 O O . THR A 1 369 ? 12.734 6.449 -7.465 1 96.88 369 THR A O 1
ATOM 3003 N N . LEU A 1 370 ? 13.43 7.586 -5.621 1 97.44 370 LEU A N 1
ATOM 3004 C CA . LEU A 1 370 ? 13.438 8.883 -6.285 1 97.44 370 LEU A CA 1
ATOM 3005 C C . LEU A 1 370 ? 14.734 9.094 -7.059 1 97.44 370 LEU A C 1
ATOM 3007 O O . LEU A 1 370 ? 15.82 8.805 -6.547 1 97.44 370 LEU A O 1
ATOM 3011 N N . GLN A 1 371 ? 14.625 9.555 -8.227 1 96.62 371 GLN A N 1
ATOM 3012 C CA . GLN A 1 371 ? 15.781 9.828 -9.078 1 96.62 371 GLN A CA 1
ATOM 3013 C C . GLN A 1 371 ? 15.867 11.312 -9.422 1 96.62 371 GLN A C 1
ATOM 3015 O O . GLN A 1 371 ? 14.852 11.953 -9.68 1 96.62 371 GLN A O 1
ATOM 3020 N N . PHE A 1 372 ? 17.062 11.859 -9.344 1 96.88 372 PHE A N 1
ATOM 3021 C CA . PHE A 1 372 ? 17.359 13.234 -9.719 1 96.88 372 PHE A CA 1
ATOM 3022 C C . PHE A 1 372 ? 18.5 13.289 -10.727 1 96.88 372 PHE A C 1
ATOM 3024 O O . PHE A 1 372 ? 19.625 12.891 -10.422 1 96.88 372 PHE A O 1
ATOM 3031 N N . ILE A 1 373 ? 18.156 13.758 -11.883 1 96.06 373 ILE A N 1
ATOM 3032 C CA . ILE A 1 373 ? 19.125 13.852 -12.961 1 96.06 373 ILE A CA 1
ATOM 3033 C C . ILE A 1 373 ? 19.266 15.305 -13.406 1 96.06 373 ILE A C 1
ATOM 3035 O O . ILE A 1 373 ? 18.266 16.031 -13.508 1 96.06 373 ILE A O 1
ATOM 3039 N N . LEU A 1 374 ? 20.422 15.695 -13.617 1 95.69 374 LEU A N 1
ATOM 3040 C CA . LEU A 1 374 ? 20.734 17.016 -14.148 1 95.69 374 LEU A CA 1
ATOM 3041 C C . LEU A 1 374 ? 21.672 16.922 -15.352 1 95.69 374 LEU A C 1
ATOM 3043 O O . LEU A 1 374 ? 22.609 16.125 -15.352 1 95.69 374 LEU A O 1
ATOM 3047 N N . ALA A 1 375 ? 21.375 17.734 -16.406 1 94.62 375 ALA A N 1
ATOM 3048 C CA . ALA A 1 375 ? 22.203 17.75 -17.594 1 94.62 375 ALA A CA 1
ATOM 3049 C C . ALA A 1 375 ? 22.234 19.141 -18.234 1 94.62 375 ALA A C 1
ATOM 3051 O O . ALA A 1 375 ? 21.25 19.875 -18.156 1 94.62 375 ALA A O 1
ATOM 3052 N N . PHE A 1 376 ? 23.391 19.422 -18.875 1 93.44 376 PHE A N 1
ATOM 3053 C CA . PHE A 1 376 ? 23.453 20.656 -19.656 1 93.44 376 PHE A CA 1
ATOM 3054 C C . PHE A 1 376 ? 22.578 20.547 -20.906 1 93.44 376 PHE A C 1
ATOM 3056 O O . PHE A 1 376 ? 22.578 19.516 -21.578 1 93.44 376 PHE A O 1
ATOM 3063 N N . LYS A 1 377 ? 21.812 21.547 -21.047 1 90.38 377 LYS A N 1
ATOM 3064 C CA . LYS A 1 377 ? 21.156 21.594 -22.359 1 90.38 377 LYS A CA 1
ATOM 3065 C C . LYS A 1 377 ? 22.156 21.922 -23.453 1 90.38 377 LYS A C 1
ATOM 3067 O O . LYS A 1 377 ? 22.953 22.859 -23.328 1 90.38 377 LYS A O 1
ATOM 3072 N N . PRO A 1 378 ? 22.109 21.156 -24.5 1 86 378 PRO A N 1
ATOM 3073 C CA . PRO A 1 378 ? 23.031 21.469 -25.594 1 86 378 PRO A CA 1
ATOM 3074 C C . PRO A 1 378 ? 22.812 22.859 -26.188 1 86 378 PRO A C 1
ATOM 3076 O O . PRO A 1 378 ? 21.656 23.266 -26.406 1 86 378 PRO A O 1
ATOM 3079 N N . ARG A 1 379 ? 23.922 23.547 -26.344 1 85.44 379 ARG A N 1
ATOM 3080 C CA . ARG A 1 379 ? 23.859 24.875 -26.953 1 85.44 379 ARG A CA 1
ATOM 3081 C C . ARG A 1 379 ? 23.844 24.781 -28.469 1 85.44 379 ARG A C 1
ATOM 3083 O O . ARG A 1 379 ? 24.719 24.156 -29.062 1 85.44 379 ARG A O 1
ATOM 3090 N N . ILE A 1 380 ? 22.766 25.281 -29.047 1 78.81 380 ILE A N 1
ATOM 3091 C CA . ILE A 1 380 ? 22.641 25.234 -30.5 1 78.81 380 ILE A CA 1
ATOM 3092 C C . ILE A 1 380 ? 23.016 26.594 -31.078 1 78.81 380 ILE A C 1
ATOM 3094 O O . ILE A 1 380 ? 22.422 27.609 -30.734 1 78.81 380 ILE A O 1
ATOM 3098 N N . ASN A 1 381 ? 24.062 26.594 -31.766 1 76.12 381 ASN A N 1
ATOM 3099 C CA . ASN A 1 381 ? 24.375 27.766 -32.562 1 76.12 381 ASN A CA 1
ATOM 3100 C C . ASN A 1 381 ? 23.609 27.781 -33.875 1 76.12 381 ASN A C 1
ATOM 3102 O O . ASN A 1 381 ? 23.922 27.016 -34.812 1 76.12 381 ASN A O 1
ATOM 3106 N N . LYS A 1 382 ? 22.703 28.578 -34.062 1 70.19 382 LYS A N 1
ATOM 3107 C CA . LYS A 1 382 ? 21.828 28.578 -35.25 1 70.19 382 LYS A CA 1
ATOM 3108 C C . LYS A 1 382 ? 22.594 29 -36.5 1 70.19 382 LYS A C 1
ATOM 3110 O O . LYS A 1 382 ? 22.312 28.516 -37.594 1 70.19 382 LYS A O 1
ATOM 3115 N N . SER A 1 383 ? 23.438 29.953 -36.312 1 70.5 383 SER A N 1
ATOM 3116 C CA . SER A 1 383 ? 24.156 30.453 -37.5 1 70.5 383 SER A CA 1
ATOM 3117 C C . SER A 1 383 ? 25.016 29.375 -38.125 1 70.5 383 SER A C 1
ATOM 3119 O O . SER A 1 383 ? 25.078 29.266 -39.344 1 70.5 383 SER A O 1
ATOM 3121 N N . LYS A 1 384 ? 25.547 28.391 -37.344 1 67.12 384 LYS A N 1
ATOM 3122 C CA . LYS A 1 384 ? 26.469 27.375 -37.844 1 67.12 384 LYS A CA 1
ATOM 3123 C C . LYS A 1 384 ? 25.828 25.984 -37.812 1 67.12 384 LYS A C 1
ATOM 3125 O O . LYS A 1 384 ? 26.375 25.031 -38.375 1 67.12 384 LYS A O 1
ATOM 3130 N N . ARG A 1 385 ? 24.719 25.828 -37.344 1 73.25 385 ARG A N 1
ATOM 3131 C CA . ARG A 1 385 ? 23.938 24.594 -37.25 1 73.25 385 ARG A CA 1
ATOM 3132 C C . ARG A 1 385 ? 24.75 23.5 -36.562 1 73.25 385 ARG A C 1
ATOM 3134 O O . ARG A 1 385 ? 24.766 22.359 -37.031 1 73.25 385 ARG A O 1
ATOM 3141 N N . ILE A 1 386 ? 25.531 24.016 -35.594 1 75.5 386 ILE A N 1
ATOM 3142 C CA . ILE A 1 386 ? 26.344 23.047 -34.844 1 75.5 386 ILE A CA 1
ATOM 3143 C C . ILE A 1 386 ? 26 23.125 -33.375 1 75.5 386 ILE A C 1
ATOM 3145 O O . ILE A 1 386 ? 25.562 24.172 -32.875 1 75.5 386 ILE A O 1
ATOM 3149 N N . ILE A 1 387 ? 26.094 22.062 -32.625 1 80.62 387 ILE A N 1
ATOM 3150 C CA . ILE A 1 387 ? 25.953 21.984 -31.188 1 80.62 387 ILE A CA 1
ATOM 3151 C C . ILE A 1 387 ? 27.266 22.391 -30.531 1 80.62 387 ILE A C 1
ATOM 3153 O O . ILE A 1 387 ? 28.312 21.812 -30.812 1 80.62 387 ILE A O 1
ATOM 3157 N N . GLU A 1 388 ? 27.203 23.484 -29.875 1 79.62 388 GLU A N 1
ATOM 3158 C CA . GLU A 1 388 ? 28.391 23.953 -29.156 1 79.62 388 GLU A CA 1
ATOM 3159 C C . GLU A 1 388 ? 28.484 23.328 -27.766 1 79.62 388 GLU A C 1
ATOM 3161 O O . GLU A 1 388 ? 27.469 23.062 -27.125 1 79.62 388 GLU A O 1
ATOM 3166 N N . ASP A 1 389 ? 29.766 23.031 -27.422 1 80.5 389 ASP A N 1
ATOM 3167 C CA . ASP A 1 389 ? 30 22.5 -26.078 1 80.5 389 ASP A CA 1
ATOM 3168 C C . ASP A 1 389 ? 29.828 23.578 -25.016 1 80.5 389 ASP A C 1
ATOM 3170 O O . ASP A 1 389 ? 30 24.766 -25.297 1 80.5 389 ASP A O 1
ATOM 3174 N N . GLU A 1 390 ? 29.406 23.156 -23.859 1 88.44 390 GLU A N 1
ATOM 3175 C CA . GLU A 1 390 ? 29.375 24.062 -22.719 1 88.44 390 GLU A CA 1
ATOM 3176 C C . GLU A 1 390 ? 30.75 24.625 -22.406 1 88.44 390 GLU A C 1
ATOM 3178 O O . GLU A 1 390 ? 31.75 23.906 -22.453 1 88.44 390 GLU A O 1
ATOM 3183 N N . PRO A 1 391 ? 30.719 25.875 -22.125 1 88.75 391 PRO A N 1
ATOM 3184 C CA . PRO A 1 391 ? 32.031 26.453 -21.781 1 88.75 391 PRO A CA 1
ATOM 3185 C C . PRO A 1 391 ? 32.719 25.688 -20.656 1 88.75 391 PRO A C 1
ATOM 3187 O O . PRO A 1 391 ? 32.062 25.266 -19.688 1 88.75 391 PRO A O 1
ATOM 3190 N N . ALA A 1 392 ? 34.031 25.562 -20.766 1 85.88 392 ALA A N 1
ATOM 3191 C CA . ALA A 1 392 ? 34.812 24.734 -19.859 1 85.88 392 ALA A CA 1
ATOM 3192 C C . ALA A 1 392 ? 34.781 25.281 -18.438 1 85.88 392 ALA A C 1
ATOM 3194 O O . ALA A 1 392 ? 34.969 24.547 -17.469 1 85.88 392 ALA A O 1
ATOM 3195 N N . ASP A 1 393 ? 34.5 26.516 -18.297 1 87.88 393 ASP A N 1
ATOM 3196 C CA . ASP A 1 393 ? 34.562 27.141 -16.984 1 87.88 393 ASP A CA 1
ATOM 3197 C C . ASP A 1 393 ? 33.25 27.047 -16.266 1 87.88 393 ASP A C 1
ATOM 3199 O O . ASP A 1 393 ? 33.156 27.344 -15.07 1 87.88 393 ASP A O 1
ATOM 3203 N N . ASN A 1 394 ? 32.25 26.594 -16.969 1 91.94 394 ASN A N 1
ATOM 3204 C CA . ASN A 1 394 ? 30.938 26.5 -16.344 1 91.94 394 ASN A CA 1
ATOM 3205 C C . ASN A 1 394 ? 30.812 25.266 -15.461 1 91.94 394 ASN A C 1
ATOM 3207 O O . ASN A 1 394 ? 31.156 24.156 -15.875 1 91.94 394 ASN A O 1
ATOM 3211 N N . LYS A 1 395 ? 30.422 25.516 -14.211 1 92.88 395 LYS A N 1
ATOM 3212 C CA . LYS A 1 395 ? 30.188 24.438 -13.242 1 92.88 395 LYS A CA 1
ATOM 3213 C C . LYS A 1 395 ? 28.859 24.625 -12.523 1 92.88 395 LYS A C 1
ATOM 3215 O O . LYS A 1 395 ? 28.531 25.719 -12.062 1 92.88 395 LYS A O 1
ATOM 3220 N N . ILE A 1 396 ? 28.094 23.562 -12.5 1 95.69 396 ILE A N 1
ATOM 3221 C CA . ILE A 1 396 ? 26.828 23.625 -11.781 1 95.69 396 ILE A CA 1
ATOM 3222 C C . ILE A 1 396 ? 26.891 22.688 -10.57 1 95.69 396 ILE A C 1
ATOM 3224 O O . ILE A 1 396 ? 27.25 21.516 -10.695 1 95.69 396 ILE A O 1
ATOM 3228 N N . ILE A 1 397 ? 26.609 23.234 -9.438 1 95.94 397 ILE A N 1
ATOM 3229 C CA . ILE A 1 397 ? 26.5 22.469 -8.203 1 95.94 397 ILE A CA 1
ATOM 3230 C C . ILE A 1 397 ? 25.031 22.344 -7.805 1 95.94 397 ILE A C 1
ATOM 3232 O O . ILE A 1 397 ? 24.312 23.359 -7.723 1 95.94 397 ILE A O 1
ATOM 3236 N N . ALA A 1 398 ? 24.594 21.109 -7.586 1 96.69 398 ALA A N 1
ATOM 3237 C CA . ALA A 1 398 ? 23.188 20.875 -7.27 1 96.69 398 ALA A CA 1
ATOM 3238 C C . ALA A 1 398 ? 23.031 20.141 -5.934 1 96.69 398 ALA A C 1
ATOM 3240 O O . ALA A 1 398 ? 23.828 19.25 -5.613 1 96.69 398 ALA A O 1
ATOM 3241 N N . CYS A 1 399 ? 22.062 20.578 -5.164 1 96.19 399 CYS A N 1
ATOM 3242 C CA . CYS A 1 399 ? 21.703 20 -3.871 1 96.19 399 CYS A CA 1
ATOM 3243 C C . CYS A 1 399 ? 20.25 19.547 -3.859 1 96.19 399 CYS A C 1
ATOM 3245 O O . CYS A 1 399 ? 19.469 19.953 -4.715 1 96.19 399 CYS A O 1
ATOM 3247 N N . ILE A 1 400 ? 19.906 18.641 -2.994 1 96.06 400 ILE A N 1
ATOM 3248 C CA . ILE A 1 400 ? 18.531 18.188 -2.824 1 96.06 400 ILE A CA 1
ATOM 3249 C C . ILE A 1 400 ? 18.297 17.797 -1.368 1 96.06 400 ILE A C 1
ATOM 3251 O O . ILE A 1 400 ? 19.109 17.078 -0.773 1 96.06 400 ILE A O 1
ATOM 3255 N N . ARG A 1 401 ? 17.266 18.312 -0.814 1 93.31 401 ARG A N 1
ATOM 3256 C CA . ARG A 1 401 ? 16.969 18.062 0.593 1 93.31 401 ARG A CA 1
ATOM 3257 C C . ARG A 1 401 ? 15.492 18.25 0.885 1 93.31 401 ARG A C 1
ATOM 3259 O O . ARG A 1 401 ? 14.836 19.094 0.28 1 93.31 401 ARG A O 1
ATOM 3266 N N . PRO A 1 402 ? 14.984 17.469 1.843 1 92.81 402 PRO A N 1
ATOM 3267 C CA . PRO A 1 402 ? 13.602 17.703 2.258 1 92.81 402 PRO A CA 1
ATOM 3268 C C . PRO A 1 402 ? 13.477 18.844 3.273 1 92.81 402 PRO A C 1
ATOM 3270 O O . PRO A 1 402 ? 14.406 19.094 4.043 1 92.81 402 PRO A O 1
ATOM 3273 N N . GLU A 1 403 ? 12.375 19.594 3.242 1 88.56 403 GLU A N 1
ATOM 3274 C CA . GLU A 1 403 ? 11.859 20.531 4.238 1 88.56 403 GLU A CA 1
ATOM 3275 C C . GLU A 1 403 ? 12.5 21.906 4.082 1 88.56 403 GLU A C 1
ATOM 3277 O O . GLU A 1 403 ? 11.969 22.906 4.57 1 88.56 403 GLU A O 1
ATOM 3282 N N . ALA A 1 404 ? 13.781 21.969 3.52 1 88.25 404 ALA A N 1
ATOM 3283 C CA . ALA A 1 404 ? 14.414 23.266 3.316 1 88.25 404 ALA A CA 1
ATOM 3284 C C . ALA A 1 404 ? 15.406 23.219 2.16 1 88.25 404 ALA A C 1
ATOM 3286 O O . ALA A 1 404 ? 16.047 22.188 1.927 1 88.25 404 ALA A O 1
ATOM 3287 N N . PRO A 1 405 ? 15.555 24.359 1.54 1 91.81 405 PRO A N 1
ATOM 3288 C CA . PRO A 1 405 ? 16.562 24.391 0.481 1 91.81 405 PRO A CA 1
ATOM 3289 C C . PRO A 1 405 ? 17.984 24.5 1.027 1 91.81 405 PRO A C 1
ATOM 3291 O O . PRO A 1 405 ? 18.203 25.078 2.102 1 91.81 405 PRO A O 1
ATOM 3294 N N . GLU A 1 406 ? 18.891 24.016 0.281 1 92.88 406 GLU A N 1
ATOM 3295 C CA . GLU A 1 406 ? 20.312 24.125 0.597 1 92.88 406 GLU A CA 1
ATOM 3296 C C . GLU A 1 406 ? 21.016 25.078 -0.368 1 92.88 406 GLU A C 1
ATOM 3298 O O . GLU A 1 406 ? 20.594 25.234 -1.516 1 92.88 406 GLU A O 1
ATOM 3303 N N . LEU A 1 407 ? 22.047 25.656 0.127 1 93.31 407 LEU A N 1
ATOM 3304 C CA . LEU A 1 407 ? 22.828 26.578 -0.698 1 93.31 407 LEU A CA 1
ATOM 3305 C C . LEU A 1 407 ? 24.016 25.859 -1.337 1 93.31 407 LEU A C 1
ATOM 3307 O O . LEU A 1 407 ? 24.938 25.422 -0.637 1 93.31 407 LEU A O 1
ATOM 3311 N N . PRO A 1 408 ? 23.969 25.797 -2.658 1 95.19 408 PRO A N 1
ATOM 3312 C CA . PRO A 1 408 ? 25.156 25.266 -3.318 1 95.19 408 PRO A CA 1
ATOM 3313 C C . PRO A 1 408 ? 26.375 26.172 -3.176 1 95.19 408 PRO A C 1
ATOM 3315 O O . PRO A 1 408 ? 26.297 27.375 -3.436 1 95.19 408 PRO A O 1
ATOM 3318 N N . THR A 1 409 ? 27.438 25.594 -2.807 1 91.81 409 THR A N 1
ATOM 3319 C CA . THR A 1 409 ? 28.656 26.359 -2.562 1 91.81 409 THR A CA 1
ATOM 3320 C C . THR A 1 409 ? 29.844 25.75 -3.295 1 91.81 409 THR A C 1
ATOM 3322 O O . THR A 1 409 ? 29.969 24.531 -3.357 1 91.81 409 THR A O 1
ATOM 3325 N N . TRP A 1 410 ? 30.656 26.641 -3.793 1 90.25 410 TRP A N 1
ATOM 3326 C CA . TRP A 1 410 ? 31.875 26.203 -4.469 1 90.25 410 TRP A CA 1
ATOM 3327 C C . TRP A 1 410 ? 32.812 25.453 -3.508 1 90.25 410 TRP A C 1
ATOM 3329 O O . TRP A 1 410 ? 32.906 25.828 -2.34 1 90.25 410 TRP A O 1
ATOM 3339 N N . PRO A 1 411 ? 33.469 24.375 -3.898 1 90.88 411 PRO A N 1
ATOM 3340 C CA . PRO A 1 411 ? 33.531 23.828 -5.254 1 90.88 411 PRO A CA 1
ATOM 3341 C C . PRO A 1 411 ? 32.5 22.703 -5.48 1 90.88 411 PRO A C 1
ATOM 3343 O O . PRO A 1 411 ? 32.219 22.328 -6.625 1 90.88 411 PRO A O 1
ATOM 3346 N N . ASN A 1 412 ? 32.031 22.109 -4.422 1 93.56 412 ASN A N 1
ATOM 3347 C CA . ASN A 1 412 ? 31.078 21 -4.539 1 93.56 412 ASN A CA 1
ATOM 3348 C C . ASN A 1 412 ? 30.375 20.719 -3.217 1 93.56 412 ASN A C 1
ATOM 3350 O O . ASN A 1 412 ? 30.266 19.562 -2.789 1 93.56 412 ASN A O 1
ATOM 3354 N N . LEU A 1 413 ? 29.875 21.781 -2.617 1 94.06 413 LEU A N 1
ATOM 3355 C CA . LEU A 1 413 ? 29.266 21.625 -1.299 1 94.06 413 LEU A CA 1
ATOM 3356 C C . LEU A 1 413 ? 27.828 22.125 -1.298 1 94.06 413 LEU A C 1
ATOM 3358 O O . LEU A 1 413 ? 27.438 22.938 -2.146 1 94.06 413 LEU A O 1
ATOM 3362 N N . CYS A 1 414 ? 27.047 21.562 -0.476 1 93.62 414 CYS A N 1
ATOM 3363 C CA . CYS A 1 414 ? 25.719 22.031 -0.137 1 93.62 414 CYS A CA 1
ATOM 3364 C C . CYS A 1 414 ? 25.641 22.453 1.325 1 93.62 414 CYS A C 1
ATOM 3366 O O . CYS A 1 414 ? 25.969 21.672 2.221 1 93.62 414 CYS A O 1
ATOM 3368 N N . ASN A 1 415 ? 25.188 23.625 1.484 1 91.06 415 ASN A N 1
ATOM 3369 C CA . ASN A 1 415 ? 25.203 24.188 2.832 1 91.06 415 ASN A CA 1
ATOM 3370 C C . ASN A 1 415 ? 23.781 24.391 3.363 1 91.06 415 ASN A C 1
ATOM 3372 O O . ASN A 1 415 ? 22.922 24.922 2.658 1 91.06 415 ASN A O 1
ATOM 3376 N N . TYR A 1 416 ? 23.547 23.875 4.531 1 83.88 416 TYR A N 1
ATOM 3377 C CA . TYR A 1 416 ? 22.344 24.156 5.297 1 83.88 416 TYR A CA 1
ATOM 3378 C C . TYR A 1 416 ? 22.688 24.484 6.75 1 83.88 416 TYR A C 1
ATOM 3380 O O . TYR A 1 416 ? 23.266 23.656 7.453 1 83.88 416 TYR A O 1
ATOM 3388 N N . ASP A 1 417 ? 22.328 25.688 7.117 1 75.88 417 ASP A N 1
ATOM 3389 C CA . ASP A 1 417 ? 22.703 26.172 8.445 1 75.88 417 ASP A CA 1
ATOM 3390 C C . ASP A 1 417 ? 24.219 26.094 8.656 1 75.88 417 ASP A C 1
ATOM 3392 O O . ASP A 1 417 ? 24.984 26.656 7.879 1 75.88 417 ASP A O 1
ATOM 3396 N N . ASP A 1 418 ? 24.703 25.266 9.555 1 75.31 418 ASP A N 1
ATOM 3397 C CA . ASP A 1 418 ? 26.125 25.219 9.828 1 75.31 418 ASP A CA 1
ATOM 3398 C C . ASP A 1 418 ? 26.734 23.891 9.359 1 75.31 418 ASP A C 1
ATOM 3400 O O . ASP A 1 418 ? 27.906 23.609 9.609 1 75.31 418 ASP A O 1
ATOM 3404 N N . ASN A 1 419 ? 25.922 23.297 8.562 1 82.5 419 ASN A N 1
ATOM 3405 C CA . ASN A 1 419 ? 26.406 22 8.102 1 82.5 419 ASN A CA 1
ATOM 3406 C C . ASN A 1 419 ? 26.719 22.016 6.609 1 82.5 419 ASN A C 1
ATOM 3408 O O . ASN A 1 419 ? 25.953 22.562 5.82 1 82.5 419 ASN A O 1
ATOM 3412 N N . ASN A 1 420 ? 27.891 21.469 6.254 1 88.88 420 ASN A N 1
ATOM 3413 C CA . ASN A 1 420 ? 28.297 21.312 4.863 1 88.88 420 ASN A CA 1
ATOM 3414 C C . ASN A 1 420 ? 28.391 19.844 4.453 1 88.88 420 ASN A C 1
ATOM 3416 O O . ASN A 1 420 ? 28.984 19.031 5.164 1 88.88 420 ASN A O 1
ATOM 3420 N N . ILE A 1 421 ? 27.734 19.609 3.463 1 89.56 421 ILE A N 1
ATOM 3421 C CA . ILE A 1 421 ? 27.812 18.25 2.928 1 89.56 421 ILE A CA 1
ATOM 3422 C C . ILE A 1 421 ? 28.25 18.297 1.469 1 89.56 421 ILE A C 1
ATOM 3424 O O . ILE A 1 421 ? 28.125 19.328 0.803 1 89.56 421 ILE A O 1
ATOM 3428 N N . VAL A 1 422 ? 28.812 17.234 1.064 1 92.5 422 VAL A N 1
ATOM 3429 C CA . VAL A 1 422 ? 29.234 17.141 -0.328 1 92.5 422 VAL A CA 1
ATOM 3430 C C . VAL A 1 422 ? 28.016 17.109 -1.243 1 92.5 422 VAL A C 1
ATOM 3432 O O . VAL A 1 422 ? 27.062 16.375 -0.979 1 92.5 422 VAL A O 1
ATOM 3435 N N . ALA A 1 423 ? 28.094 17.922 -2.256 1 94.31 423 ALA A N 1
ATOM 3436 C CA . ALA A 1 423 ? 26.984 17.984 -3.197 1 94.31 423 ALA A CA 1
ATOM 3437 C C . ALA A 1 423 ? 26.797 16.656 -3.918 1 94.31 423 ALA A C 1
ATOM 3439 O O . ALA A 1 423 ? 27.766 16.047 -4.379 1 94.31 423 ALA A O 1
ATOM 3440 N N . PRO A 1 424 ? 25.656 16.297 -4.012 1 92.19 424 PRO A N 1
ATOM 3441 C CA . PRO A 1 424 ? 25.422 15.008 -4.66 1 92.19 424 PRO A CA 1
ATOM 3442 C C . PRO A 1 424 ? 25.609 15.062 -6.172 1 92.19 424 PRO A C 1
ATOM 3444 O O . PRO A 1 424 ? 25.953 14.055 -6.793 1 92.19 424 PRO A O 1
ATOM 3447 N N . LEU A 1 425 ? 25.281 16.188 -6.801 1 95.25 425 LEU A N 1
ATOM 3448 C CA . LEU A 1 425 ? 25.422 16.328 -8.25 1 95.25 425 LEU A CA 1
ATOM 3449 C C . LEU A 1 425 ? 26.266 17.531 -8.609 1 95.25 425 LEU A C 1
ATOM 3451 O O . LEU A 1 425 ? 26.078 18.625 -8.055 1 95.25 425 LEU A O 1
ATOM 3455 N N . VAL A 1 426 ? 27.188 17.297 -9.477 1 95.44 426 VAL A N 1
ATOM 3456 C CA . VAL A 1 426 ? 28.031 18.359 -9.992 1 95.44 426 VAL A CA 1
ATOM 3457 C C . VAL A 1 426 ? 28.219 18.188 -11.5 1 95.44 426 VAL A C 1
ATOM 3459 O O . VAL A 1 426 ? 28.547 17.094 -11.969 1 95.44 426 VAL A O 1
ATOM 3462 N N . LEU A 1 427 ? 27.938 19.266 -12.211 1 94.94 427 LEU A N 1
ATOM 3463 C CA . LEU A 1 427 ? 28.172 19.281 -13.648 1 94.94 427 LEU A CA 1
ATOM 3464 C C . LEU A 1 427 ? 29.375 20.141 -13.992 1 94.94 427 LEU A C 1
ATOM 3466 O O . LEU A 1 427 ? 29.609 21.172 -13.352 1 94.94 427 LEU A O 1
ATOM 3470 N N . GLY A 1 428 ? 30.156 19.672 -14.922 1 90.5 428 GLY A N 1
ATOM 3471 C CA . GLY A 1 428 ? 31.312 20.438 -15.359 1 90.5 428 GLY A CA 1
ATOM 3472 C C . GLY A 1 428 ? 31.828 20.016 -16.734 1 90.5 428 GLY A C 1
ATOM 3473 O O . GLY A 1 428 ? 31.078 19.453 -17.531 1 90.5 428 GLY A O 1
ATOM 3474 N N . LYS A 1 429 ? 33.094 20.344 -16.891 1 80.94 429 LYS A N 1
ATOM 3475 C CA . LYS A 1 429 ? 33.719 20.094 -18.172 1 80.94 429 LYS A CA 1
ATOM 3476 C C . LYS A 1 429 ? 33.75 18.594 -18.484 1 80.94 429 LYS A C 1
ATOM 3478 O O . LYS A 1 429 ? 33.469 18.188 -19.625 1 80.94 429 LYS A O 1
ATOM 3483 N N . SER A 1 430 ? 34 17.812 -17.484 1 82.38 430 SER A N 1
ATOM 3484 C CA . SER A 1 430 ? 34.188 16.375 -17.703 1 82.38 430 SER A CA 1
ATOM 3485 C C . SER A 1 430 ? 32.844 15.625 -17.547 1 82.38 430 SER A C 1
ATOM 3487 O O . SER A 1 430 ? 32.75 14.477 -17.984 1 82.38 430 SER A O 1
ATOM 3489 N N . THR A 1 431 ? 31.891 16.281 -16.953 1 88.5 431 THR A N 1
ATOM 3490 C CA . THR A 1 431 ? 30.641 15.594 -16.656 1 88.5 431 THR A CA 1
ATOM 3491 C C . THR A 1 431 ? 29.438 16.406 -17.156 1 88.5 431 THR A C 1
ATOM 3493 O O . THR A 1 431 ? 29.031 17.375 -16.5 1 88.5 431 THR A O 1
ATOM 3496 N N . ASP A 1 432 ? 28.828 15.938 -18.234 1 87.44 432 ASP A N 1
ATOM 3497 C CA . ASP A 1 432 ? 27.719 16.688 -18.828 1 87.44 432 ASP A CA 1
ATOM 3498 C C . ASP A 1 432 ? 26.391 16.25 -18.234 1 87.44 432 ASP A C 1
ATOM 3500 O O . ASP A 1 432 ? 25.375 16.906 -18.438 1 87.44 432 ASP A O 1
ATOM 3504 N N . ASN A 1 433 ? 26.406 15.125 -17.625 1 90.44 433 ASN A N 1
ATOM 3505 C CA . ASN A 1 433 ? 25.203 14.641 -16.969 1 90.44 433 ASN A CA 1
ATOM 3506 C C . ASN A 1 433 ? 25.531 13.906 -15.664 1 90.44 433 ASN A C 1
ATOM 3508 O O . ASN A 1 433 ? 26.562 13.258 -15.555 1 90.44 433 ASN A O 1
ATOM 3512 N N . SER A 1 434 ? 24.766 14.125 -14.711 1 93.56 434 SER A N 1
ATOM 3513 C CA . SER A 1 434 ? 24.906 13.477 -13.406 1 93.56 434 SER A CA 1
ATOM 3514 C C . SER A 1 434 ? 23.562 13.016 -12.859 1 93.56 434 SER A C 1
ATOM 3516 O O . SER A 1 434 ? 22.531 13.648 -13.117 1 93.56 434 SER A O 1
ATOM 3518 N N . SER A 1 435 ? 23.578 11.883 -12.258 1 94.25 435 SER A N 1
ATOM 3519 C CA . SER A 1 435 ? 22.328 11.328 -11.75 1 94.25 435 SER A CA 1
ATOM 3520 C C . SER A 1 435 ? 22.516 10.75 -10.352 1 94.25 435 SER A C 1
ATOM 3522 O O . SER A 1 435 ? 23.609 10.367 -9.969 1 94.25 435 SER A O 1
ATOM 3524 N N . MET A 1 436 ? 21.484 10.781 -9.57 1 95.06 436 MET A N 1
ATOM 3525 C CA . MET A 1 436 ? 21.469 10.164 -8.25 1 95.06 436 MET A CA 1
ATOM 3526 C C . MET A 1 436 ? 20.109 9.539 -7.957 1 95.06 436 MET A C 1
ATOM 3528 O O . MET A 1 436 ? 19.109 9.914 -8.57 1 95.06 436 MET A O 1
ATOM 3532 N N . MET A 1 437 ? 20.109 8.578 -7.027 1 96 437 MET A N 1
ATOM 3533 C CA . MET A 1 437 ? 18.875 7.914 -6.598 1 96 437 MET A CA 1
ATOM 3534 C C . MET A 1 437 ? 18.719 7.984 -5.082 1 96 437 MET A C 1
ATOM 3536 O O . MET A 1 437 ? 19.703 7.859 -4.348 1 96 437 MET A O 1
ATOM 3540 N N . ILE A 1 438 ? 17.562 8.211 -4.648 1 96.38 438 ILE A N 1
ATOM 3541 C CA . ILE A 1 438 ? 17.219 8.234 -3.23 1 96.38 438 ILE A CA 1
ATOM 3542 C C . ILE A 1 438 ? 16.172 7.168 -2.932 1 96.38 438 ILE A C 1
ATOM 3544 O O . ILE A 1 438 ? 14.977 7.402 -3.098 1 96.38 438 ILE A O 1
ATOM 3548 N N . PRO A 1 439 ? 16.609 6.051 -2.41 1 95.62 439 PRO A N 1
ATOM 3549 C CA . PRO A 1 439 ? 15.625 5.023 -2.064 1 95.62 439 PRO A CA 1
ATOM 3550 C C . PRO A 1 439 ? 14.781 5.398 -0.843 1 95.62 439 PRO A C 1
ATOM 3552 O O . PRO A 1 439 ? 15.297 6.004 0.101 1 95.62 439 PRO A O 1
ATOM 3555 N N . TYR A 1 440 ? 13.508 5.062 -0.861 1 96 440 TYR A N 1
ATOM 3556 C CA . TYR A 1 440 ? 12.586 5.305 0.238 1 96 440 TYR A CA 1
ATOM 3557 C C . TYR A 1 440 ? 12.703 6.738 0.749 1 96 440 TYR A C 1
ATOM 3559 O O . TYR A 1 440 ? 13.031 6.961 1.917 1 96 440 TYR A O 1
ATOM 3567 N N . PRO A 1 441 ? 12.391 7.719 -0.168 1 96.62 441 PRO A N 1
ATOM 3568 C CA . PRO A 1 441 ? 12.5 9.125 0.235 1 96.62 441 PRO A CA 1
ATOM 3569 C C . PRO A 1 441 ? 11.516 9.5 1.338 1 96.62 441 PRO A C 1
ATOM 3571 O O . PRO A 1 441 ? 10.422 8.93 1.414 1 96.62 441 PRO A O 1
ATOM 3574 N N . GLU A 1 442 ? 11.875 10.43 2.154 1 96.31 442 GLU A N 1
ATOM 3575 C CA . GLU A 1 442 ? 10.984 10.922 3.195 1 96.31 442 GLU A CA 1
ATOM 3576 C C . GLU A 1 442 ? 9.781 11.648 2.592 1 96.31 442 GLU A C 1
ATOM 3578 O O . GLU A 1 442 ? 9.898 12.273 1.534 1 96.31 442 GLU A O 1
ATOM 3583 N N . SER A 1 443 ? 8.695 11.523 3.279 1 95.38 443 SER A N 1
ATOM 3584 C CA . SER A 1 443 ? 7.527 12.281 2.85 1 95.38 443 SER A CA 1
ATOM 3585 C C . SER A 1 443 ? 7.672 13.766 3.18 1 95.38 443 SER A C 1
ATOM 3587 O O . SER A 1 443 ? 8.484 14.133 4.027 1 95.38 443 SER A O 1
ATOM 3589 N N . GLY A 1 444 ? 6.934 14.602 2.449 1 94.62 444 GLY A N 1
ATOM 3590 C CA . GLY A 1 444 ? 6.961 16.031 2.693 1 94.62 444 GLY A CA 1
ATOM 3591 C C . GLY A 1 444 ? 7.43 16.844 1.494 1 94.62 444 GLY A C 1
ATOM 3592 O O . GLY A 1 444 ? 7.414 16.344 0.365 1 94.62 444 GLY A O 1
ATOM 3593 N N . VAL A 1 445 ? 7.797 18.094 1.789 1 95.06 445 VAL A N 1
ATOM 3594 C CA . VAL A 1 445 ? 8.211 19 0.725 1 95.06 445 VAL A CA 1
ATOM 3595 C C . VAL A 1 445 ? 9.719 18.875 0.502 1 95.06 445 VAL A C 1
ATOM 3597 O O . VAL A 1 445 ? 10.5 18.906 1.457 1 95.06 445 VAL A O 1
ATOM 3600 N N . TRP A 1 446 ? 10.094 18.703 -0.691 1 96.56 446 TRP A N 1
ATOM 3601 C CA . TRP A 1 446 ? 11.5 18.594 -1.083 1 96.56 446 TRP A CA 1
ATOM 3602 C C . TRP A 1 446 ? 11.938 19.797 -1.896 1 96.56 446 TRP A C 1
ATOM 3604 O O . TRP A 1 446 ? 11.117 20.453 -2.543 1 96.56 446 TRP A O 1
ATOM 3614 N N . TYR A 1 447 ? 13.242 20.062 -1.877 1 96.12 447 TYR A N 1
ATOM 3615 C CA . TYR A 1 447 ? 13.836 21.188 -2.605 1 96.12 447 TYR A CA 1
ATOM 3616 C C . TYR A 1 447 ? 15.086 20.734 -3.352 1 96.12 447 TYR A C 1
ATOM 3618 O O . TYR A 1 447 ? 16 20.172 -2.754 1 96.12 447 TYR A O 1
ATOM 3626 N N . ALA A 1 448 ? 15.086 20.938 -4.582 1 97.06 448 ALA A N 1
ATOM 3627 C CA . ALA A 1 448 ? 16.297 20.781 -5.391 1 97.06 448 ALA A CA 1
ATOM 3628 C C . ALA A 1 448 ? 16.859 22.141 -5.781 1 97.06 448 ALA A C 1
ATOM 3630 O O . ALA A 1 448 ? 16.188 22.938 -6.457 1 97.06 448 ALA A O 1
ATOM 3631 N N . THR A 1 449 ? 18.094 22.406 -5.359 1 96.44 449 THR A N 1
ATOM 3632 C CA . THR A 1 449 ? 18.734 23.703 -5.594 1 96.44 449 THR A CA 1
ATOM 3633 C C . THR A 1 449 ? 19.969 23.531 -6.465 1 96.44 449 THR A C 1
ATOM 3635 O O . THR A 1 449 ? 20.766 22.609 -6.266 1 96.44 449 THR A O 1
ATOM 3638 N N . PHE A 1 450 ? 20.125 24.375 -7.445 1 95.5 450 PHE A N 1
ATOM 3639 C CA . PHE A 1 450 ? 21.359 24.328 -8.211 1 95.5 450 PHE A CA 1
ATOM 3640 C C . PHE A 1 450 ? 21.766 25.719 -8.656 1 95.5 450 PHE A C 1
ATOM 3642 O O . PHE A 1 450 ? 20.922 26.594 -8.836 1 95.5 450 PHE A O 1
ATOM 3649 N N . LYS A 1 451 ? 23.016 25.906 -8.797 1 95.25 451 LYS A N 1
ATOM 3650 C CA . LYS A 1 451 ? 23.641 27.188 -9.109 1 95.25 451 LYS A CA 1
ATOM 3651 C C . LYS A 1 451 ? 24.781 27.016 -10.109 1 95.25 451 LYS A C 1
ATOM 3653 O O . LYS A 1 451 ? 25.5 26.016 -10.062 1 95.25 451 LYS A O 1
ATOM 3658 N N . LEU A 1 452 ? 24.859 28.016 -10.992 1 94.75 452 LEU A N 1
ATOM 3659 C CA . LEU A 1 452 ? 25.922 28.047 -11.984 1 94.75 452 LEU A CA 1
ATOM 3660 C C . LEU A 1 452 ? 27.125 28.859 -11.484 1 94.75 452 LEU A C 1
ATOM 3662 O O . LEU A 1 452 ? 26.953 29.969 -10.977 1 94.75 452 LEU A O 1
ATOM 3666 N N . PHE A 1 453 ? 28.281 28.312 -11.562 1 92.75 453 PHE A N 1
ATOM 3667 C CA . PHE A 1 453 ? 29.531 28.984 -11.242 1 92.75 453 PHE A CA 1
ATOM 3668 C C . PHE A 1 453 ? 30.438 29.078 -12.469 1 92.75 453 PHE A C 1
ATOM 3670 O O . PHE A 1 453 ? 30.453 28.172 -13.305 1 92.75 453 PHE A O 1
ATOM 3677 N N . CYS A 1 454 ? 31.109 30.203 -12.594 1 90.75 454 CYS A N 1
ATOM 3678 C CA . CYS A 1 454 ? 32.094 30.328 -13.672 1 90.75 454 CYS A CA 1
ATOM 3679 C C . CYS A 1 454 ? 33.25 31.188 -13.242 1 90.75 454 CYS A C 1
ATOM 3681 O O . CYS A 1 454 ? 33.125 32.062 -12.383 1 90.75 454 CYS A O 1
ATOM 3683 N N . GLY A 1 455 ? 34.375 30.938 -13.789 1 83.75 455 GLY A N 1
ATOM 3684 C CA . GLY A 1 455 ? 35.594 31.688 -13.492 1 83.75 455 GLY A CA 1
ATOM 3685 C C . GLY A 1 455 ? 36.406 31.094 -12.367 1 83.75 455 GLY A C 1
ATOM 3686 O O . GLY A 1 455 ? 36.062 30.031 -11.836 1 83.75 455 GLY A O 1
ATOM 3687 N N . GLU A 1 456 ? 37.5 31.75 -12.008 1 84.88 456 GLU A N 1
ATOM 3688 C CA . GLU A 1 456 ? 38.406 31.281 -10.961 1 84.88 456 GLU A CA 1
ATOM 3689 C C . GLU A 1 456 ? 37.906 31.719 -9.578 1 84.88 456 GLU A C 1
ATOM 3691 O O . GLU A 1 456 ? 37.344 32.781 -9.43 1 84.88 456 GLU A O 1
ATOM 3696 N N . CYS A 1 457 ? 38.031 30.844 -8.703 1 89.12 457 CYS A N 1
ATOM 3697 C CA . CYS A 1 457 ? 37.656 31.156 -7.336 1 89.12 457 CYS A CA 1
ATOM 3698 C C . CYS A 1 457 ? 38.75 31.938 -6.621 1 89.12 457 CYS A C 1
ATOM 3700 O O . CYS A 1 457 ? 39.781 31.391 -6.281 1 89.12 457 CYS A O 1
ATOM 3702 N N . VAL A 1 458 ? 38.438 33.188 -6.469 1 88.69 458 VAL A N 1
ATOM 3703 C CA . VAL A 1 458 ? 39.312 34 -5.617 1 88.69 458 VAL A CA 1
ATOM 3704 C C . VAL A 1 458 ? 38.812 33.938 -4.172 1 88.69 458 VAL A C 1
ATOM 3706 O O . VAL A 1 458 ? 37.656 34.188 -3.891 1 88.69 458 VAL A O 1
ATOM 3709 N N . PRO A 1 459 ? 39.656 33.531 -3.293 1 89.94 459 PRO A N 1
ATOM 3710 C CA . PRO A 1 459 ? 39.219 33.375 -1.901 1 89.94 459 PRO A CA 1
ATOM 3711 C C . PRO A 1 459 ? 38.562 34.656 -1.353 1 89.94 459 PRO A C 1
ATOM 3713 O O . PRO A 1 459 ? 39.062 35.75 -1.626 1 89.94 459 PRO A O 1
ATOM 3716 N N . CYS A 1 460 ? 37.469 34.344 -0.703 1 88.75 460 CYS A N 1
ATOM 3717 C CA . CYS A 1 460 ? 36.719 35.438 -0.113 1 88.75 460 CYS A CA 1
ATOM 3718 C C . CYS A 1 460 ? 36.875 35.469 1.403 1 88.75 460 CYS A C 1
ATOM 3720 O O . CYS A 1 460 ? 36.781 34.406 2.049 1 88.75 460 CYS A O 1
ATOM 3722 N N . SER A 1 461 ? 37.281 36.562 1.968 1 87 461 SER A N 1
ATOM 3723 C CA . SER A 1 461 ? 37.375 36.75 3.412 1 87 461 SER A CA 1
ATOM 3724 C C . SER A 1 461 ? 36.625 38.031 3.863 1 87 461 SER A C 1
ATOM 3726 O O . SER A 1 461 ? 37.125 39.125 3.639 1 87 461 SER A O 1
ATOM 3728 N N . CYS A 1 462 ? 35.531 37.844 4.352 1 90.94 462 CYS A N 1
ATOM 3729 C CA . CYS A 1 462 ? 34.781 38.969 4.852 1 90.94 462 CYS A CA 1
ATOM 3730 C C . CYS A 1 462 ? 35.188 39.312 6.273 1 90.94 462 CYS A C 1
ATOM 3732 O O . CYS A 1 462 ? 35.062 38.5 7.188 1 90.94 462 CYS A O 1
ATOM 3734 N N . PRO A 1 463 ? 35.625 40.531 6.441 1 92.31 463 PRO A N 1
ATOM 3735 C CA . PRO A 1 463 ? 36.031 40.938 7.789 1 92.31 463 PRO A CA 1
ATOM 3736 C C . PRO A 1 463 ? 34.906 40.844 8.805 1 92.31 463 PRO A C 1
ATOM 3738 O O . PRO A 1 463 ? 33.75 41.094 8.461 1 92.31 463 PRO A O 1
ATOM 3741 N N . ASN A 1 464 ? 35.25 40.688 10.008 1 92.44 464 ASN A N 1
ATOM 3742 C CA . ASN A 1 464 ? 34.281 40.531 11.086 1 92.44 464 ASN A CA 1
ATOM 3743 C C . ASN A 1 464 ? 33.5 41.844 11.32 1 92.44 464 ASN A C 1
ATOM 3745 O O . ASN A 1 464 ? 32.344 41.812 11.688 1 92.44 464 ASN A O 1
ATOM 3749 N N . ASP A 1 465 ? 34.188 42.906 11.078 1 93.38 465 ASP A N 1
ATOM 3750 C CA . ASP A 1 465 ? 33.531 44.188 11.289 1 93.38 465 ASP A CA 1
ATOM 3751 C C . ASP A 1 465 ? 32.406 44.406 10.297 1 93.38 465 ASP A C 1
ATOM 3753 O O . ASP A 1 465 ? 31.359 44.969 10.648 1 93.38 465 ASP A O 1
ATOM 3757 N N . CYS A 1 466 ? 32.656 43.906 9.164 1 94.62 466 CYS A N 1
ATOM 3758 C CA . CYS A 1 466 ? 31.625 44.031 8.141 1 94.62 466 CYS A CA 1
ATOM 3759 C C . CYS A 1 466 ? 30.438 43.125 8.469 1 94.62 466 CYS A C 1
ATOM 3761 O O . CYS A 1 466 ? 29.281 43.5 8.258 1 94.62 466 CYS A O 1
ATOM 3763 N N . GLN A 1 467 ? 30.672 41.969 8.984 1 92.69 467 GLN A N 1
ATOM 3764 C CA . GLN A 1 467 ? 29.625 41.031 9.414 1 92.69 467 GLN A CA 1
ATOM 3765 C C . GLN A 1 467 ? 28.781 41.656 10.539 1 92.69 467 GLN A C 1
ATOM 3767 O O . GLN A 1 467 ? 27.562 41.5 10.547 1 92.69 467 GLN A O 1
ATOM 3772 N N . LYS A 1 468 ? 29.438 42.281 11.398 1 92.69 468 LYS A N 1
ATOM 3773 C CA . LYS A 1 468 ? 28.734 42.938 12.5 1 92.69 468 LYS A CA 1
ATOM 3774 C C . LYS A 1 468 ? 27.859 44.094 11.992 1 92.69 468 LYS A C 1
ATOM 3776 O O . LYS A 1 468 ? 26.734 44.281 12.469 1 92.69 468 LYS A O 1
ATOM 3781 N N . LYS A 1 469 ? 28.438 44.781 11 1 93.44 469 LYS A N 1
ATOM 3782 C CA . LYS A 1 469 ? 27.672 45.875 10.383 1 93.44 469 LYS A CA 1
ATOM 3783 C C . LYS A 1 469 ? 26.422 45.344 9.695 1 93.44 469 LYS A C 1
ATOM 3785 O O . LYS A 1 469 ? 25.359 45.969 9.75 1 93.44 469 LYS A O 1
ATOM 3790 N N . PHE A 1 470 ? 26.609 44.312 9.031 1 93.56 470 PHE A N 1
ATOM 3791 C CA . PHE A 1 470 ? 25.5 43.688 8.336 1 93.56 470 PHE A CA 1
ATOM 3792 C C . PHE A 1 470 ? 24.406 43.281 9.312 1 93.56 470 PHE A C 1
ATOM 3794 O O . PHE A 1 470 ? 23.234 43.562 9.109 1 93.56 470 PHE A O 1
ATOM 3801 N N . LYS A 1 471 ? 24.766 42.531 10.391 1 89.25 471 LYS A N 1
ATOM 3802 C CA . LYS A 1 471 ? 23.812 42.062 11.398 1 89.25 471 LYS A CA 1
ATOM 3803 C C . LYS A 1 471 ? 23.078 43.25 12.023 1 89.25 471 LYS A C 1
ATOM 3805 O O . LYS A 1 471 ? 21.859 43.188 12.25 1 89.25 471 LYS A O 1
ATOM 3810 N N . ALA A 1 472 ? 23.781 44.312 12.234 1 88 472 ALA A N 1
ATOM 3811 C CA . ALA A 1 472 ? 23.172 45.5 12.812 1 88 472 ALA A CA 1
ATOM 3812 C C . ALA A 1 472 ? 22.203 46.156 11.836 1 88 472 ALA A C 1
ATOM 3814 O O . ALA A 1 472 ? 21.141 46.625 12.234 1 88 472 ALA A O 1
ATOM 3815 N N . CYS A 1 473 ? 22.641 46.188 10.617 1 91.56 473 CYS A N 1
ATOM 3816 C CA . CYS A 1 473 ? 21.797 46.75 9.578 1 91.56 473 CYS A CA 1
ATOM 3817 C C . CYS A 1 473 ? 20.484 46 9.445 1 91.56 473 CYS A C 1
ATOM 3819 O O . CYS A 1 473 ? 19.422 46.594 9.375 1 91.56 473 CYS A O 1
ATOM 3821 N N . VAL A 1 474 ? 20.578 44.719 9.383 1 89.44 474 VAL A N 1
ATOM 3822 C CA . VAL A 1 474 ? 19.391 43.875 9.234 1 89.44 474 VAL A CA 1
ATOM 3823 C C . VAL A 1 474 ? 18.469 44.062 10.438 1 89.44 474 VAL A C 1
ATOM 3825 O O . VAL A 1 474 ? 17.25 44.188 10.297 1 89.44 474 VAL A O 1
ATOM 3828 N N . LYS A 1 475 ? 19.062 44 11.594 1 83.62 475 LYS A N 1
ATOM 3829 C CA . LYS A 1 475 ? 18.281 44.188 12.82 1 83.62 475 LYS A CA 1
ATOM 3830 C C . LYS A 1 475 ? 17.547 45.531 12.812 1 83.62 475 LYS A C 1
ATOM 3832 O O . LYS A 1 475 ? 16.375 45.594 13.195 1 83.62 475 LYS A O 1
ATOM 3837 N N . GLU A 1 476 ? 18.219 46.562 12.422 1 84.31 476 GLU A N 1
ATOM 3838 C CA . GLU A 1 476 ? 17.625 47.906 12.375 1 84.31 476 GLU A CA 1
ATOM 3839 C C . GLU A 1 476 ? 16.516 47.969 11.32 1 84.31 476 GLU A C 1
ATOM 3841 O O . GLU A 1 476 ? 15.461 48.531 11.57 1 84.31 476 GLU A O 1
ATOM 3846 N N . CYS A 1 477 ? 16.828 47.438 10.219 1 87.38 477 CYS A N 1
ATOM 3847 C CA . CYS A 1 477 ? 15.844 47.406 9.141 1 87.38 477 CYS A CA 1
ATOM 3848 C C . CYS A 1 477 ? 14.578 46.688 9.578 1 87.38 477 CYS A C 1
ATOM 3850 O O . CYS A 1 477 ? 13.469 47.188 9.352 1 87.38 477 CYS A O 1
ATOM 3852 N N . GLN A 1 478 ? 14.734 45.594 10.141 1 83.25 478 GLN A N 1
ATOM 3853 C CA . GLN A 1 478 ? 13.602 44.781 10.547 1 83.25 478 GLN A CA 1
ATOM 3854 C C . GLN A 1 478 ? 12.836 45.406 11.695 1 83.25 478 GLN A C 1
ATOM 3856 O O . GLN A 1 478 ? 11.617 45.25 11.805 1 83.25 478 GLN A O 1
ATOM 3861 N N . ALA A 1 479 ? 13.484 46.062 12.469 1 76.88 479 ALA A N 1
ATOM 3862 C CA . ALA A 1 479 ? 12.844 46.75 13.594 1 76.88 479 ALA A CA 1
ATOM 3863 C C . ALA A 1 479 ? 12.023 47.938 13.125 1 76.88 479 ALA A C 1
ATOM 3865 O O . ALA A 1 479 ? 10.992 48.281 13.711 1 76.88 479 ALA A O 1
ATOM 3866 N N . ASN A 1 480 ? 12.461 48.531 12.047 1 76.44 480 ASN A N 1
ATOM 3867 C CA . ASN A 1 480 ? 11.867 49.812 11.656 1 76.44 480 ASN A CA 1
ATOM 3868 C C . ASN A 1 480 ? 10.961 49.656 10.438 1 76.44 480 ASN A C 1
ATOM 3870 O O . ASN A 1 480 ? 10.188 50.562 10.117 1 76.44 480 ASN A O 1
ATOM 3874 N N . CYS A 1 481 ? 11.148 48.562 9.859 1 78.81 481 CYS A N 1
ATOM 3875 C CA . CYS A 1 481 ? 10.375 48.438 8.633 1 78.81 481 CYS A CA 1
ATOM 3876 C C . CYS A 1 481 ? 8.883 48.375 8.938 1 78.81 481 CYS A C 1
ATOM 3878 O O . CYS A 1 481 ? 8.477 47.719 9.906 1 78.81 481 CYS A O 1
ATOM 3880 N N . VAL A 1 482 ? 8.055 49.156 8.297 1 70.12 482 VAL A N 1
ATOM 3881 C CA . VAL A 1 482 ? 6.613 49.188 8.508 1 70.12 482 VAL A CA 1
ATOM 3882 C C . VAL A 1 482 ? 5.895 48.531 7.34 1 70.12 482 VAL A C 1
ATOM 3884 O O . VAL A 1 482 ? 4.98 47.719 7.539 1 70.12 482 VAL A O 1
ATOM 3887 N N . LYS A 1 483 ? 6.32 48.906 6.129 1 69.94 483 LYS A N 1
ATOM 3888 C CA . LYS A 1 483 ? 5.652 48.375 4.945 1 69.94 483 LYS A CA 1
ATOM 3889 C C . LYS A 1 483 ? 6.188 47 4.578 1 69.94 483 LYS A C 1
ATOM 3891 O O . LYS A 1 483 ? 7.395 46.75 4.664 1 69.94 483 LYS A O 1
ATOM 3896 N N . LYS A 1 484 ? 5.305 46.156 4.18 1 71.38 484 LYS A N 1
ATOM 3897 C CA . LYS A 1 484 ? 5.633 44.812 3.803 1 71.38 484 LYS A CA 1
ATOM 3898 C C . LYS A 1 484 ? 6.723 44.781 2.736 1 71.38 484 LYS A C 1
ATOM 3900 O O . LYS A 1 484 ? 7.648 43.969 2.812 1 71.38 484 LYS A O 1
ATOM 3905 N N . GLU A 1 485 ? 6.703 45.719 1.801 1 67.06 485 GLU A N 1
ATOM 3906 C CA . GLU A 1 485 ? 7.633 45.719 0.676 1 67.06 485 GLU A CA 1
ATOM 3907 C C . GLU A 1 485 ? 9.055 46.031 1.137 1 67.06 485 GLU A C 1
ATOM 3909 O O . GLU A 1 485 ? 10.016 45.438 0.638 1 67.06 485 GLU A O 1
ATOM 3914 N N . THR A 1 486 ? 9.133 46.906 2.066 1 68.94 486 THR A N 1
ATOM 3915 C CA . THR A 1 486 ? 10.453 47.281 2.555 1 68.94 486 THR A CA 1
ATOM 3916 C C . THR A 1 486 ? 11 46.25 3.527 1 68.94 486 THR A C 1
ATOM 3918 O O . THR A 1 486 ? 12.219 46.062 3.611 1 68.94 486 THR A O 1
ATOM 3921 N N . CYS A 1 487 ? 10.164 45.625 4.148 1 76.88 487 CYS A N 1
ATOM 3922 C CA . CYS A 1 487 ? 10.586 44.656 5.16 1 76.88 487 CYS A CA 1
ATOM 3923 C C . CYS A 1 487 ? 11.086 43.375 4.512 1 76.88 487 CYS A C 1
ATOM 3925 O O . CYS A 1 487 ? 11.953 42.688 5.062 1 76.88 487 CYS A O 1
ATOM 3927 N N . ASN A 1 488 ? 10.625 43.156 3.355 1 74.62 488 ASN A N 1
ATOM 3928 C CA . ASN A 1 488 ? 10.914 41.875 2.695 1 74.62 488 ASN A CA 1
ATOM 3929 C C . ASN A 1 488 ? 12.352 41.844 2.178 1 74.62 488 ASN A C 1
ATOM 3931 O O . ASN A 1 488 ? 12.922 40.75 2.02 1 74.62 488 ASN A O 1
ATOM 3935 N N . ASN A 1 489 ? 13.008 42.938 2.004 1 80.56 489 ASN A N 1
ATOM 3936 C CA . ASN A 1 489 ? 14.312 42.969 1.353 1 80.56 489 ASN A CA 1
ATOM 3937 C C . ASN A 1 489 ? 15.406 43.438 2.303 1 80.56 489 ASN A C 1
ATOM 3939 O O . ASN A 1 489 ? 16.484 43.844 1.864 1 80.56 489 ASN A O 1
ATOM 3943 N N . CYS A 1 490 ? 15.07 43.312 3.551 1 86.31 490 CYS A N 1
ATOM 3944 C CA . CYS A 1 490 ? 16.016 43.875 4.512 1 86.31 490 CYS A CA 1
ATOM 3945 C C . CYS A 1 490 ? 17.391 43.219 4.363 1 86.31 490 CYS A C 1
ATOM 3947 O O . CYS A 1 490 ? 18.406 43.875 4.344 1 86.31 490 CYS A O 1
ATOM 3949 N N . SER A 1 491 ? 17.391 41.938 4.289 1 86.88 491 SER A N 1
ATOM 3950 C CA . SER A 1 491 ? 18.656 41.219 4.219 1 86.88 491 SER A CA 1
ATOM 3951 C C . SER A 1 491 ? 19.422 41.594 2.949 1 86.88 491 SER A C 1
ATOM 3953 O O . SER A 1 491 ? 20.625 41.875 2.998 1 86.88 491 SER A O 1
ATOM 3955 N N . LEU A 1 492 ? 18.797 41.625 1.884 1 87.5 492 LEU A N 1
ATOM 3956 C CA . LEU A 1 492 ? 19.438 41.938 0.606 1 87.5 492 LEU A CA 1
ATOM 3957 C C . LEU A 1 492 ? 19.844 43.406 0.529 1 87.5 492 LEU A C 1
ATOM 3959 O O . LEU A 1 492 ? 20.906 43.719 0.007 1 87.5 492 LEU A O 1
ATOM 3963 N N . ASP A 1 493 ? 19.047 44.25 0.995 1 89.44 493 ASP A N 1
ATOM 3964 C CA . ASP A 1 493 ? 19.359 45.688 0.998 1 89.44 493 ASP A CA 1
ATOM 3965 C C . ASP A 1 493 ? 20.562 46 1.893 1 89.44 493 ASP A C 1
ATOM 3967 O O . ASP A 1 493 ? 21.438 46.781 1.521 1 89.44 493 ASP A O 1
ATOM 3971 N N . CYS A 1 494 ? 20.469 45.375 2.99 1 92.62 494 CYS A N 1
ATOM 3972 C CA . CYS A 1 494 ? 21.594 45.562 3.912 1 92.62 494 CYS A CA 1
ATOM 3973 C C . CYS A 1 494 ? 22.875 45 3.338 1 92.62 494 CYS A C 1
ATOM 3975 O O . CYS A 1 494 ? 23.953 45.594 3.514 1 92.62 494 CYS A O 1
ATOM 3977 N N . LYS A 1 495 ? 22.797 43.938 2.77 1 92.38 495 LYS A N 1
ATOM 3978 C CA . LYS A 1 495 ? 23.984 43.375 2.125 1 92.38 495 LYS A CA 1
ATOM 3979 C C . LYS A 1 495 ? 24.562 44.344 1.09 1 92.38 495 LYS A C 1
ATOM 3981 O O . LYS A 1 495 ? 25.766 44.594 1.062 1 92.38 495 LYS A O 1
ATOM 3986 N N . THR A 1 496 ? 23.75 44.875 0.231 1 91.56 496 THR A N 1
ATOM 3987 C CA . THR A 1 496 ? 24.188 45.781 -0.81 1 91.56 496 THR A CA 1
ATOM 3988 C C . THR A 1 496 ? 24.812 47.031 -0.197 1 91.56 496 THR A C 1
ATOM 3990 O O . THR A 1 496 ? 25.844 47.531 -0.678 1 91.56 496 THR A O 1
ATOM 3993 N N . GLU A 1 497 ? 24.25 47.438 0.855 1 93.94 497 GLU A N 1
ATOM 3994 C CA . GLU A 1 497 ? 24.75 48.656 1.529 1 93.94 497 GLU A CA 1
ATOM 3995 C C . GLU A 1 497 ? 26.125 48.375 2.154 1 93.94 497 GLU A C 1
ATOM 3997 O O . GLU A 1 497 ? 27.031 49.188 2.008 1 93.94 497 GLU A O 1
ATOM 4002 N N . VAL A 1 498 ? 26.234 47.312 2.824 1 95.25 498 VAL A N 1
ATOM 4003 C CA . VAL A 1 498 ? 27.469 47 3.541 1 95.25 498 VAL A CA 1
ATOM 4004 C C . VAL A 1 498 ? 28.578 46.688 2.543 1 95.25 498 VAL A C 1
ATOM 4006 O O . VAL A 1 498 ? 29.719 47.156 2.715 1 95.25 498 VAL A O 1
ATOM 4009 N N . VAL A 1 499 ? 28.312 46 1.571 1 93.75 499 VAL A N 1
ATOM 4010 C CA . VAL A 1 499 ? 29.312 45.656 0.569 1 93.75 499 VAL A CA 1
ATOM 4011 C C . VAL A 1 499 ? 29.828 46.906 -0.122 1 93.75 499 VAL A C 1
ATOM 4013 O O . VAL A 1 499 ? 31 47 -0.476 1 93.75 499 VAL A O 1
ATOM 4016 N N . ASN A 1 500 ? 29 47.906 -0.277 1 92.75 500 ASN A N 1
ATOM 4017 C CA . ASN A 1 500 ? 29.375 49.156 -0.935 1 92.75 500 ASN A CA 1
ATOM 4018 C C . ASN A 1 500 ? 30.047 50.125 0.038 1 92.75 500 ASN A C 1
ATOM 4020 O O . ASN A 1 500 ? 30.531 51.188 -0.367 1 92.75 500 ASN A O 1
ATOM 4024 N N . SER A 1 501 ? 30.031 49.75 1.243 1 92.5 501 SER A N 1
ATOM 4025 C CA . SER A 1 501 ? 30.688 50.594 2.236 1 92.5 501 SER A CA 1
ATOM 4026 C C . SER A 1 501 ? 32.219 50.406 2.207 1 92.5 501 SER A C 1
ATOM 4028 O O . SER A 1 501 ? 32.719 49.406 1.67 1 92.5 501 SER A O 1
ATOM 4030 N N . ASN A 1 502 ? 32.875 51.375 2.805 1 85.69 502 ASN A N 1
ATOM 4031 C CA . ASN A 1 502 ? 34.344 51.406 2.771 1 85.69 502 ASN A CA 1
ATOM 4032 C C . ASN A 1 502 ? 34.938 50.219 3.521 1 85.69 502 ASN A C 1
ATOM 4034 O O . ASN A 1 502 ? 34.625 50 4.688 1 85.69 502 ASN A O 1
ATOM 4038 N N . GLY A 1 503 ? 35.719 49.406 2.896 1 88.75 503 GLY A N 1
ATOM 4039 C CA . GLY A 1 503 ? 36.438 48.312 3.516 1 88.75 503 GLY A CA 1
ATOM 4040 C C . GLY A 1 503 ? 35.719 47 3.467 1 88.75 503 GLY A C 1
ATOM 4041 O O . GLY A 1 503 ? 36.219 45.969 3.926 1 88.75 503 GLY A O 1
ATOM 4042 N N . CYS A 1 504 ? 34.5 46.938 2.863 1 93.56 504 CYS A N 1
ATOM 4043 C CA . CYS A 1 504 ? 33.719 45.719 2.949 1 93.56 504 CYS A CA 1
ATOM 4044 C C . CYS A 1 504 ? 33.438 45.156 1.562 1 93.56 504 CYS A C 1
ATOM 4046 O O . CYS A 1 504 ? 32.562 44.281 1.404 1 93.56 504 CYS A O 1
ATOM 4048 N N . ALA A 1 505 ? 34.062 45.656 0.58 1 88.56 505 ALA A N 1
ATOM 4049 C CA . ALA A 1 505 ? 33.875 45.156 -0.781 1 88.56 505 ALA A CA 1
ATOM 4050 C C . ALA A 1 505 ? 34.219 43.656 -0.876 1 88.56 505 ALA A C 1
ATOM 4052 O O . ALA A 1 505 ? 33.688 42.938 -1.71 1 88.56 505 ALA A O 1
ATOM 4053 N N . LYS A 1 506 ? 35.031 43.219 0.02 1 87.38 506 LYS A N 1
ATOM 4054 C CA . LYS A 1 506 ? 35.5 41.812 0.043 1 87.38 506 LYS A CA 1
ATOM 4055 C C . LYS A 1 506 ? 34.438 40.906 0.603 1 87.38 506 LYS A C 1
ATOM 4057 O O . LYS A 1 506 ? 34.594 39.688 0.586 1 87.38 506 LYS A O 1
ATOM 4062 N N . CYS A 1 507 ? 33.312 41.438 0.922 1 91.81 507 CYS A N 1
ATOM 4063 C CA . CYS A 1 507 ? 32.25 40.625 1.497 1 91.81 507 CYS A CA 1
ATOM 4064 C C . CYS A 1 507 ? 31.266 40.188 0.423 1 91.81 507 CYS A C 1
ATOM 4066 O O . CYS A 1 507 ? 30.328 39.438 0.706 1 91.81 507 CYS A O 1
ATOM 4068 N N . ASP A 1 508 ? 31.453 40.594 -0.767 1 89.38 508 ASP A N 1
ATOM 4069 C CA . ASP A 1 508 ? 30.625 40.125 -1.866 1 89.38 508 ASP A CA 1
ATOM 4070 C C . ASP A 1 508 ? 31.078 38.75 -2.33 1 89.38 508 ASP A C 1
ATOM 4072 O O . ASP A 1 508 ? 31.656 38.594 -3.41 1 89.38 508 ASP A O 1
ATOM 4076 N N . CYS A 1 509 ? 30.656 37.781 -1.521 1 88.12 509 CYS A N 1
ATOM 4077 C CA . CYS A 1 509 ? 31.156 36.438 -1.707 1 88.12 509 CYS A CA 1
ATOM 4078 C C . CYS A 1 509 ? 30.078 35.531 -2.324 1 88.12 509 CYS A C 1
ATOM 4080 O O . CYS A 1 509 ? 28.891 35.812 -2.191 1 88.12 509 CYS A O 1
ATOM 4082 N N . ASP A 1 510 ? 30.484 34.656 -3.012 1 83.94 510 ASP A N 1
ATOM 4083 C CA . ASP A 1 510 ? 29.734 33.469 -3.428 1 83.94 510 ASP A CA 1
ATOM 4084 C C . ASP A 1 510 ? 30.344 32.188 -2.842 1 83.94 510 ASP A C 1
ATOM 4086 O O . ASP A 1 510 ? 31.141 31.531 -3.502 1 83.94 510 ASP A O 1
ATOM 4090 N N . GLY A 1 511 ? 29.844 31.906 -1.64 1 79.62 511 GLY A N 1
ATOM 4091 C CA . GLY A 1 511 ? 30.531 30.875 -0.877 1 79.62 511 GLY A CA 1
ATOM 4092 C C . GLY A 1 511 ? 31.906 31.297 -0.407 1 79.62 511 GLY A C 1
ATOM 4093 O O . GLY A 1 511 ? 32.062 32.375 0.188 1 79.62 511 GLY A O 1
ATOM 4094 N N . PRO A 1 512 ? 32.875 30.406 -0.691 1 84.69 512 PRO A N 1
ATOM 4095 C CA . PRO A 1 512 ? 34.219 30.766 -0.279 1 84.69 512 PRO A CA 1
ATOM 4096 C C . PRO A 1 512 ? 34.938 31.672 -1.281 1 84.69 512 PRO A C 1
ATOM 4098 O O . PRO A 1 512 ? 36.062 32.094 -1.037 1 84.69 512 PRO A O 1
ATOM 4101 N N . CYS A 1 513 ? 34.25 32 -2.324 1 88.94 513 CYS A N 1
ATOM 4102 C CA . CYS A 1 513 ? 34.875 32.781 -3.391 1 88.94 513 CYS A CA 1
ATOM 4103 C C . CYS A 1 513 ? 34.25 34.188 -3.484 1 88.94 513 CYS A C 1
ATOM 4105 O O . CYS A 1 513 ? 33.094 34.375 -3.107 1 88.94 513 CYS A O 1
ATOM 4107 N N . LEU A 1 514 ? 35.156 35.094 -3.975 1 89.69 514 LEU A N 1
ATOM 4108 C CA . LEU A 1 514 ? 34.594 36.375 -4.336 1 89.69 514 LEU A CA 1
ATOM 4109 C C . LEU A 1 514 ? 33.688 36.281 -5.547 1 89.69 514 LEU A C 1
ATOM 4111 O O . LEU A 1 514 ? 33.969 35.531 -6.492 1 89.69 514 LEU A O 1
ATOM 4115 N N . ARG A 1 515 ? 32.594 36.969 -5.484 1 85.44 515 ARG A N 1
ATOM 4116 C CA . ARG A 1 515 ? 31.672 36.906 -6.621 1 85.44 515 ARG A CA 1
ATOM 4117 C C . ARG A 1 515 ? 32.375 37.312 -7.914 1 85.44 515 ARG A C 1
ATOM 4119 O O . ARG A 1 515 ? 33.062 38.312 -7.977 1 85.44 515 ARG A O 1
ATOM 4126 N N . SER A 1 516 ? 32.281 36.531 -8.852 1 82.88 516 SER A N 1
ATOM 4127 C CA . SER A 1 516 ? 32.969 36.719 -10.117 1 82.88 516 SER A CA 1
ATOM 4128 C C . SER A 1 516 ? 32.406 37.906 -10.875 1 82.88 516 SER A C 1
ATOM 4130 O O . SER A 1 516 ? 31.203 38.156 -10.867 1 82.88 516 SER A O 1
ATOM 4132 N N . LYS A 1 517 ? 33.219 38.656 -11.555 1 80.75 517 LYS A N 1
ATOM 4133 C CA . LYS A 1 517 ? 32.812 39.75 -12.414 1 80.75 517 LYS A CA 1
ATOM 4134 C C . LYS A 1 517 ? 32.375 39.219 -13.789 1 80.75 517 LYS A C 1
ATOM 4136 O O . LYS A 1 517 ? 31.688 39.938 -14.539 1 80.75 517 LYS A O 1
ATOM 4141 N N . LYS A 1 518 ? 32.75 37.938 -13.977 1 86.94 518 LYS A N 1
ATOM 4142 C CA . LYS A 1 518 ? 32.375 37.312 -15.242 1 86.94 518 LYS A CA 1
ATOM 4143 C C . LYS A 1 518 ? 30.922 36.844 -15.219 1 86.94 518 LYS A C 1
ATOM 4145 O O . LYS A 1 518 ? 30.5 36.156 -14.281 1 86.94 518 LYS A O 1
ATOM 4150 N N . GLU A 1 519 ? 30.172 37.312 -16.156 1 89.75 519 GLU A N 1
ATOM 4151 C CA . GLU A 1 519 ? 28.797 36.844 -16.281 1 89.75 519 GLU A CA 1
ATOM 4152 C C . GLU A 1 519 ? 28.719 35.625 -17.234 1 89.75 519 GLU A C 1
ATOM 4154 O O . GLU A 1 519 ? 29.312 35.656 -18.312 1 89.75 519 GLU A O 1
ATOM 4159 N N . CYS A 1 520 ? 28.141 34.625 -16.734 1 92.31 520 CYS A N 1
ATOM 4160 C CA . CYS A 1 520 ? 27.953 33.438 -17.547 1 92.31 520 CYS A CA 1
ATOM 4161 C C . CYS A 1 520 ? 26.516 32.938 -17.438 1 92.31 520 CYS A C 1
ATOM 4163 O O . CYS A 1 520 ? 25.781 33.344 -16.547 1 92.31 520 CYS A O 1
ATOM 4165 N N . ASN A 1 521 ? 26.109 32.219 -18.453 1 91.94 521 ASN A N 1
ATOM 4166 C CA . ASN A 1 521 ? 24.781 31.656 -18.516 1 91.94 521 ASN A CA 1
ATOM 4167 C C . ASN A 1 521 ? 24.812 30.203 -18.984 1 91.94 521 ASN A C 1
ATOM 4169 O O . ASN A 1 521 ? 25.766 29.781 -19.641 1 91.94 521 ASN A O 1
ATOM 4173 N N . SER A 1 522 ? 23.906 29.484 -18.516 1 92.31 522 SER A N 1
ATOM 4174 C CA . SER A 1 522 ? 23.734 28.094 -18.938 1 92.31 522 SER A CA 1
ATOM 4175 C C . SER A 1 522 ? 22.266 27.656 -18.828 1 92.31 522 SER A C 1
ATOM 4177 O O . SER A 1 522 ? 21.453 28.359 -18.234 1 92.31 522 SER A O 1
ATOM 4179 N N . SER A 1 523 ? 21.938 26.641 -19.562 1 91.94 523 SER A N 1
ATOM 4180 C CA . SER A 1 523 ? 20.625 26.016 -19.469 1 91.94 523 SER A CA 1
ATOM 4181 C C . SER A 1 523 ? 20.734 24.562 -19.016 1 91.94 523 SER A C 1
ATOM 4183 O O . SER A 1 523 ? 21.641 23.844 -19.438 1 91.94 523 SER A O 1
ATOM 4185 N N . VAL A 1 524 ? 19.859 24.281 -18.125 1 92.94 524 VAL A N 1
ATOM 4186 C CA . VAL A 1 524 ? 19.969 22.969 -17.516 1 92.94 524 VAL A CA 1
ATOM 4187 C C . VAL A 1 524 ? 18.641 22.219 -17.688 1 92.94 524 VAL A C 1
ATOM 4189 O O . VAL A 1 524 ? 17.562 22.797 -17.547 1 92.94 524 VAL A O 1
ATOM 4192 N N . LEU A 1 525 ? 18.812 21.016 -18.094 1 93.75 525 LEU A N 1
ATOM 4193 C CA . LEU A 1 525 ? 17.688 20.078 -18.078 1 93.75 525 LEU A CA 1
ATOM 4194 C C . LEU A 1 525 ? 17.703 19.234 -16.797 1 93.75 525 LEU A C 1
ATOM 4196 O O . LEU A 1 525 ? 18.766 18.875 -16.297 1 93.75 525 LEU A O 1
ATOM 4200 N N . PHE A 1 526 ? 16.5 19.047 -16.25 1 95.25 526 PHE A N 1
ATOM 4201 C CA . PHE A 1 526 ? 16.438 18.219 -15.055 1 95.25 526 PHE A CA 1
ATOM 4202 C C . PHE A 1 526 ? 15.375 17.141 -15.195 1 95.25 526 PHE A C 1
ATOM 4204 O O . PHE A 1 526 ? 14.508 17.219 -16.062 1 95.25 526 PHE A O 1
ATOM 4211 N N . ASP A 1 527 ? 15.523 16.078 -14.406 1 95.44 527 ASP A N 1
ATOM 4212 C CA . ASP A 1 527 ? 14.539 15.008 -14.281 1 95.44 527 ASP A CA 1
ATOM 4213 C C . ASP A 1 527 ? 14.383 14.578 -12.82 1 95.44 527 ASP A C 1
ATOM 4215 O O . ASP A 1 527 ? 15.328 14.094 -12.203 1 95.44 527 ASP A O 1
ATOM 4219 N N . ILE A 1 528 ? 13.258 14.883 -12.281 1 97.31 528 ILE A N 1
ATOM 4220 C CA . ILE A 1 528 ? 12.867 14.375 -10.969 1 97.31 528 ILE A CA 1
ATOM 4221 C C . ILE A 1 528 ? 11.742 13.359 -11.125 1 97.31 528 ILE A C 1
ATOM 4223 O O . ILE A 1 528 ? 10.586 13.727 -11.367 1 97.31 528 ILE A O 1
ATOM 4227 N N . SER A 1 529 ? 12.078 12.156 -10.992 1 97.5 529 SER A N 1
ATOM 4228 C CA . SER A 1 529 ? 11.117 11.086 -11.203 1 97.5 529 SER A CA 1
ATOM 4229 C C . SER A 1 529 ? 11.312 9.953 -10.211 1 97.5 529 SER A C 1
ATOM 4231 O O . SER A 1 529 ? 12.344 9.898 -9.523 1 97.5 529 SER A O 1
ATOM 4233 N N . SER A 1 530 ? 10.297 9.164 -10.023 1 97.56 530 SER A N 1
ATOM 4234 C CA . SER A 1 530 ? 10.344 8.023 -9.117 1 97.56 530 SER A CA 1
ATOM 4235 C C . SER A 1 530 ? 10.047 6.719 -9.852 1 97.56 530 SER A C 1
ATOM 4237 O O . SER A 1 530 ? 9.25 6.699 -10.797 1 97.56 530 SER A O 1
ATOM 4239 N N . THR A 1 531 ? 10.758 5.648 -9.461 1 96.25 531 THR A N 1
ATOM 4240 C CA . THR A 1 531 ? 10.508 4.285 -9.93 1 96.25 531 THR A CA 1
ATOM 4241 C C . THR A 1 531 ? 10.383 3.328 -8.742 1 96.25 531 THR A C 1
ATOM 4243 O O . THR A 1 531 ? 10.773 3.662 -7.625 1 96.25 531 THR A O 1
ATOM 4246 N N . ALA A 1 532 ? 9.812 2.207 -8.992 1 95.69 532 ALA A N 1
ATOM 4247 C CA . ALA A 1 532 ? 9.617 1.244 -7.914 1 95.69 532 ALA A CA 1
ATOM 4248 C C . ALA A 1 532 ? 10.961 0.748 -7.375 1 95.69 532 ALA A C 1
ATOM 4250 O O . ALA A 1 532 ? 11.227 0.853 -6.176 1 95.69 532 ALA A O 1
ATOM 4251 N N . CYS A 1 533 ? 11.781 0.156 -8.25 1 94.69 533 CYS A N 1
ATOM 4252 C CA . CYS A 1 533 ? 13.07 -0.382 -7.828 1 94.69 533 CYS A CA 1
ATOM 4253 C C . CYS A 1 533 ? 14.211 0.281 -8.586 1 94.69 533 CYS A C 1
ATOM 4255 O O . CYS A 1 533 ? 14.055 0.671 -9.742 1 94.69 533 CYS A O 1
ATOM 4257 N N . ALA A 1 534 ? 15.297 0.353 -7.898 1 90.69 534 ALA A N 1
ATOM 4258 C CA . ALA A 1 534 ? 16.484 0.956 -8.5 1 90.69 534 ALA A CA 1
ATOM 4259 C C . ALA A 1 534 ? 16.984 0.125 -9.68 1 90.69 534 ALA A C 1
ATOM 4261 O O . ALA A 1 534 ? 17.141 -1.093 -9.562 1 90.69 534 ALA A O 1
ATOM 4262 N N . ASN A 1 535 ? 17.172 0.735 -10.805 1 90.69 535 ASN A N 1
ATOM 4263 C CA . ASN A 1 535 ? 17.719 0.113 -12 1 90.69 535 ASN A CA 1
ATOM 4264 C C . ASN A 1 535 ? 16.953 -1.142 -12.398 1 90.69 535 ASN A C 1
ATOM 4266 O O . ASN A 1 535 ? 17.531 -2.115 -12.867 1 90.69 535 ASN A O 1
ATOM 4270 N N . ASN A 1 536 ? 15.727 -1.244 -12.039 1 91.94 536 ASN A N 1
ATOM 4271 C CA . ASN A 1 536 ? 14.875 -2.395 -12.328 1 91.94 536 ASN A CA 1
ATOM 4272 C C . ASN A 1 536 ? 15.516 -3.697 -11.867 1 91.94 536 ASN A C 1
ATOM 4274 O O . ASN A 1 536 ? 15.375 -4.73 -12.516 1 91.94 536 ASN A O 1
ATOM 4278 N N . CYS A 1 537 ? 16.422 -3.59 -10.914 1 94.19 537 CYS A N 1
ATOM 4279 C CA . CYS A 1 537 ? 17.078 -4.691 -10.211 1 94.19 537 CYS A CA 1
ATOM 4280 C C . CYS A 1 537 ? 18.062 -5.406 -11.125 1 94.19 537 CYS A C 1
ATOM 4282 O O . CYS A 1 537 ? 18.5 -6.516 -10.828 1 94.19 537 CYS A O 1
ATOM 4284 N N . GLY A 1 538 ? 18.328 -4.887 -12.273 1 89.88 538 GLY A N 1
ATOM 4285 C CA . GLY A 1 538 ? 19.312 -5.477 -13.164 1 89.88 538 GLY A CA 1
ATOM 4286 C C . GLY A 1 538 ? 18.875 -6.82 -13.719 1 89.88 538 GLY A C 1
ATOM 4287 O O . GLY A 1 538 ? 17.688 -7.172 -13.664 1 89.88 538 GLY A O 1
ATOM 4288 N N . LYS A 1 539 ? 19.844 -7.582 -14.289 1 87.31 539 LYS A N 1
ATOM 4289 C CA . LYS A 1 539 ? 19.562 -8.867 -14.93 1 87.31 539 LYS A CA 1
ATOM 4290 C C . LYS A 1 539 ? 19.422 -9.977 -13.891 1 87.31 539 LYS A C 1
ATOM 4292 O O . LYS A 1 539 ? 18.859 -11.031 -14.188 1 87.31 539 LYS A O 1
ATOM 4297 N N . HIS A 1 540 ? 19.906 -9.703 -12.734 1 89.31 540 HIS A N 1
ATOM 4298 C CA . HIS A 1 540 ? 19.953 -10.758 -11.727 1 89.31 540 HIS A CA 1
ATOM 4299 C C . HIS A 1 540 ? 18.938 -10.508 -10.625 1 89.31 540 HIS A C 1
ATOM 4301 O O . HIS A 1 540 ? 19.125 -10.953 -9.484 1 89.31 540 HIS A O 1
ATOM 4307 N N . GLY A 1 541 ? 17.984 -9.719 -10.883 1 93.25 541 GLY A N 1
ATOM 4308 C CA . GLY A 1 541 ? 17 -9.453 -9.844 1 93.25 541 GLY A CA 1
ATOM 4309 C C . GLY A 1 541 ? 15.617 -9.156 -10.406 1 93.25 541 GLY A C 1
ATOM 4310 O O . GLY A 1 541 ? 15.461 -8.93 -11.609 1 93.25 541 GLY A O 1
ATOM 4311 N N . ARG A 1 542 ? 14.633 -9.258 -9.547 1 94.38 542 ARG A N 1
ATOM 4312 C CA . ARG A 1 542 ? 13.25 -8.906 -9.859 1 94.38 542 ARG A CA 1
ATOM 4313 C C . ARG A 1 542 ? 12.688 -7.93 -8.836 1 94.38 542 ARG A C 1
ATOM 4315 O O . ARG A 1 542 ? 12.961 -8.047 -7.641 1 94.38 542 ARG A O 1
ATOM 4322 N N . CYS A 1 543 ? 11.898 -6.984 -9.375 1 95.88 543 CYS A N 1
ATOM 4323 C CA . CYS A 1 543 ? 11.281 -5.992 -8.508 1 95.88 543 CYS A CA 1
ATOM 4324 C C . CYS A 1 543 ? 9.992 -6.527 -7.895 1 95.88 543 CYS A C 1
ATOM 4326 O O . CYS A 1 543 ? 9.109 -7.004 -8.609 1 95.88 543 CYS A O 1
ATOM 4328 N N . MET A 1 544 ? 9.93 -6.438 -6.582 1 94.94 544 MET A N 1
ATOM 4329 C CA . MET A 1 544 ? 8.75 -6.945 -5.879 1 94.94 544 MET A CA 1
ATOM 4330 C C . MET A 1 544 ? 8.133 -5.863 -5.004 1 94.94 544 MET A C 1
ATOM 4332 O O . MET A 1 544 ? 8.844 -5.02 -4.453 1 94.94 544 MET A O 1
ATOM 4336 N N . PHE A 1 545 ? 6.832 -5.879 -4.934 1 94.5 545 PHE A N 1
ATOM 4337 C CA . PHE A 1 545 ? 6.102 -5 -4.031 1 94.5 545 PHE A CA 1
ATOM 4338 C C . PHE A 1 545 ? 5.754 -5.719 -2.732 1 94.5 545 PHE A C 1
ATOM 4340 O O . PHE A 1 545 ? 5.18 -6.812 -2.758 1 94.5 545 PHE A O 1
ATOM 4347 N N . MET A 1 546 ? 6.152 -5.102 -1.644 1 94.88 546 MET A N 1
ATOM 4348 C CA . MET A 1 546 ? 5.84 -5.633 -0.318 1 94.88 546 MET A CA 1
ATOM 4349 C C . MET A 1 546 ? 4.789 -4.773 0.377 1 94.88 546 MET A C 1
ATOM 4351 O O . MET A 1 546 ? 4.754 -3.557 0.19 1 94.88 546 MET A O 1
ATOM 4355 N N . VAL A 1 547 ? 3.924 -5.43 1.109 1 93.12 547 VAL A N 1
ATOM 4356 C CA . VAL A 1 547 ? 2.883 -4.734 1.861 1 93.12 547 VAL A CA 1
ATOM 4357 C C . VAL A 1 547 ? 2.965 -5.121 3.336 1 93.12 547 VAL A C 1
ATOM 4359 O O . VAL A 1 547 ? 2.83 -6.297 3.686 1 93.12 547 VAL A O 1
ATOM 4362 N N . CYS A 1 548 ? 3.217 -4.125 4.195 1 91.62 548 CYS A N 1
ATOM 4363 C CA . CYS A 1 548 ? 3.268 -4.328 5.637 1 91.62 548 CYS A CA 1
ATOM 4364 C C . CYS A 1 548 ? 2.58 -3.184 6.375 1 91.62 548 CYS A C 1
ATOM 4366 O O . CYS A 1 548 ? 2.891 -2.016 6.137 1 91.62 548 CYS A O 1
ATOM 4368 N N . ASP A 1 549 ? 1.714 -3.527 7.234 1 91.75 549 ASP A N 1
ATOM 4369 C CA . ASP A 1 549 ? 1.073 -2.533 8.086 1 91.75 549 ASP A CA 1
ATOM 4370 C C . ASP A 1 549 ? 0.453 -1.412 7.258 1 91.75 549 ASP A C 1
ATOM 4372 O O . ASP A 1 549 ? 0.606 -0.233 7.586 1 91.75 549 ASP A O 1
ATOM 4376 N N . GLY A 1 550 ? -0.057 -1.716 6.145 1 91.62 550 GLY A N 1
ATOM 4377 C CA . GLY A 1 550 ? -0.77 -0.77 5.301 1 91.62 550 GLY A CA 1
ATOM 4378 C C . GLY A 1 550 ? 0.15 0.069 4.434 1 91.62 550 GLY A C 1
ATOM 4379 O O . GLY A 1 550 ? -0.297 1.009 3.773 1 91.62 550 GLY A O 1
ATOM 4380 N N . VAL A 1 551 ? 1.419 -0.233 4.414 1 93.5 551 VAL A N 1
ATOM 4381 C CA . VAL A 1 551 ? 2.398 0.521 3.639 1 93.5 551 VAL A CA 1
ATOM 4382 C C . VAL A 1 551 ? 3.004 -0.376 2.561 1 93.5 551 VAL A C 1
ATOM 4384 O O . VAL A 1 551 ? 3.305 -1.545 2.812 1 93.5 551 VAL A O 1
ATOM 4387 N N . VAL A 1 552 ? 3.154 0.22 1.374 1 95.12 552 VAL A N 1
ATOM 4388 C CA . VAL A 1 552 ? 3.727 -0.514 0.25 1 95.12 552 VAL A CA 1
ATOM 4389 C C . VAL A 1 552 ? 5.137 -0.005 -0.035 1 95.12 552 VAL A C 1
ATOM 4391 O O . VAL A 1 552 ? 5.391 1.2 0.017 1 95.12 552 VAL A O 1
ATOM 4394 N N . TYR A 1 553 ? 6.043 -0.918 -0.212 1 96.5 553 TYR A N 1
ATOM 4395 C CA . TYR A 1 553 ? 7.383 -0.55 -0.646 1 96.5 553 TYR A CA 1
ATOM 4396 C C . TYR A 1 553 ? 7.934 -1.567 -1.638 1 96.5 553 TYR A C 1
ATOM 4398 O O . TYR A 1 553 ? 7.539 -2.734 -1.624 1 96.5 553 TYR A O 1
ATOM 4406 N N . ALA A 1 554 ? 8.734 -1.102 -2.543 1 97.25 554 ALA A N 1
ATOM 4407 C CA . ALA A 1 554 ? 9.32 -1.948 -3.576 1 97.25 554 ALA A CA 1
ATOM 4408 C C . ALA A 1 554 ? 10.758 -2.318 -3.227 1 97.25 554 ALA A C 1
ATOM 4410 O O . ALA A 1 554 ? 11.5 -1.498 -2.684 1 97.25 554 ALA A O 1
ATOM 4411 N N . THR A 1 555 ? 11.102 -3.555 -3.49 1 96.56 555 THR A N 1
ATOM 4412 C CA . THR A 1 555 ? 12.469 -4.008 -3.236 1 96.56 555 THR A CA 1
ATOM 4413 C C . THR A 1 555 ? 12.891 -5.062 -4.258 1 96.56 555 THR A C 1
ATOM 4415 O O . THR A 1 555 ? 12.039 -5.699 -4.883 1 96.56 555 THR A O 1
ATOM 4418 N N . CYS A 1 556 ? 14.172 -5.203 -4.457 1 96.12 556 CYS A N 1
ATOM 4419 C CA . CYS A 1 556 ? 14.711 -6.172 -5.406 1 96.12 556 CYS A CA 1
ATOM 4420 C C . CYS A 1 556 ? 14.977 -7.512 -4.73 1 96.12 556 CYS A C 1
ATOM 4422 O O . CYS A 1 556 ? 15.477 -7.555 -3.605 1 96.12 556 CYS A O 1
ATOM 4424 N N . VAL A 1 557 ? 14.562 -8.539 -5.375 1 95.69 557 VAL A N 1
ATOM 4425 C CA . VAL A 1 557 ? 14.938 -9.898 -4.988 1 95.69 557 VAL A CA 1
ATOM 4426 C C . VAL A 1 557 ? 15.992 -10.43 -5.953 1 95.69 557 VAL A C 1
ATOM 4428 O O . VAL A 1 557 ? 15.727 -10.594 -7.145 1 95.69 557 VAL A O 1
ATOM 4431 N N . CYS A 1 558 ? 17.078 -10.719 -5.426 1 93.19 558 CYS A N 1
ATOM 4432 C CA . CYS A 1 558 ? 18.234 -11.07 -6.258 1 93.19 558 CYS A CA 1
ATOM 4433 C C . CYS A 1 558 ? 18.328 -12.578 -6.453 1 93.19 558 CYS A C 1
ATOM 4435 O O . CYS A 1 558 ? 17.797 -13.344 -5.648 1 93.19 558 CYS A O 1
ATOM 4437 N N . THR A 1 559 ? 18.922 -12.898 -7.57 1 87.62 559 THR A N 1
ATOM 4438 C CA . THR A 1 559 ? 19.141 -14.305 -7.891 1 87.62 559 THR A CA 1
ATOM 4439 C C . THR A 1 559 ? 20.609 -14.586 -8.117 1 87.62 559 THR A C 1
ATOM 4441 O O . THR A 1 559 ? 21.422 -13.656 -8.227 1 87.62 559 THR A O 1
ATOM 4444 N N . ASP A 1 560 ? 21 -15.805 -8.102 1 84 560 ASP A N 1
ATOM 4445 C CA . ASP A 1 560 ? 22.328 -16.281 -8.477 1 84 560 ASP A CA 1
ATOM 4446 C C . ASP A 1 560 ? 23.406 -15.734 -7.539 1 84 560 ASP A C 1
ATOM 4448 O O . ASP A 1 560 ? 24.5 -15.367 -7.977 1 84 560 ASP A O 1
ATOM 4452 N N . ASN A 1 561 ? 23.078 -15.477 -6.289 1 86.25 561 ASN A N 1
ATOM 4453 C CA . ASN A 1 561 ? 23.969 -15.062 -5.215 1 86.25 561 ASN A CA 1
ATOM 4454 C C . ASN A 1 561 ? 24.438 -13.617 -5.398 1 86.25 561 ASN A C 1
ATOM 4456 O O . ASN A 1 561 ? 25.453 -13.211 -4.836 1 86.25 561 ASN A O 1
ATOM 4460 N N . TYR A 1 562 ? 23.781 -12.984 -6.324 1 90.25 562 TYR A N 1
ATOM 4461 C CA . TYR A 1 562 ? 23.953 -11.539 -6.344 1 90.25 562 TYR A CA 1
ATOM 4462 C C . TYR A 1 562 ? 23.219 -10.883 -5.176 1 90.25 562 TYR A C 1
ATOM 4464 O O . TYR A 1 562 ? 22.266 -11.453 -4.645 1 90.25 562 TYR A O 1
ATOM 4472 N N . ARG A 1 563 ? 23.781 -9.805 -4.746 1 91.69 563 ARG A N 1
ATOM 4473 C CA . ARG A 1 563 ? 23.188 -9.148 -3.59 1 91.69 563 ARG A CA 1
ATOM 4474 C C . ARG A 1 563 ? 23.125 -7.633 -3.793 1 91.69 563 ARG A C 1
ATOM 4476 O O . ARG A 1 563 ? 23.625 -7.121 -4.797 1 91.69 563 ARG A O 1
ATOM 4483 N N . GLY A 1 564 ? 22.406 -7.039 -2.836 1 91.75 564 GLY A N 1
ATOM 4484 C CA . GLY A 1 564 ? 22.344 -5.586 -2.844 1 91.75 564 GLY A CA 1
ATOM 4485 C C . GLY A 1 564 ? 20.984 -5.047 -3.232 1 91.75 564 GLY A C 1
ATOM 4486 O O . GLY A 1 564 ? 20.094 -5.812 -3.588 1 91.75 564 GLY A O 1
ATOM 4487 N N . TRP A 1 565 ? 20.922 -3.709 -3.26 1 93.38 565 TRP A N 1
ATOM 4488 C CA . TRP A 1 565 ? 19.656 -3.004 -3.465 1 93.38 565 TRP A CA 1
ATOM 4489 C C . TRP A 1 565 ? 19.25 -3.047 -4.934 1 93.38 565 TRP A C 1
ATOM 4491 O O . TRP A 1 565 ? 18.078 -2.809 -5.262 1 93.38 565 TRP A O 1
ATOM 4501 N N . ASP A 1 566 ? 20.172 -3.295 -5.855 1 93.75 566 ASP A N 1
ATOM 4502 C CA . ASP A 1 566 ? 19.844 -3.436 -7.273 1 93.75 566 ASP A CA 1
ATOM 4503 C C . ASP A 1 566 ? 20.438 -4.715 -7.852 1 93.75 566 ASP A C 1
ATOM 4505 O O . ASP A 1 566 ? 20.594 -4.836 -9.07 1 93.75 566 ASP A O 1
ATOM 4509 N N . CYS A 1 567 ? 20.969 -5.574 -6.957 1 93.94 567 CYS A N 1
ATOM 4510 C CA . CYS A 1 567 ? 21.5 -6.879 -7.324 1 93.94 567 CYS A CA 1
ATOM 4511 C C . CYS A 1 567 ? 22.734 -6.73 -8.211 1 93.94 567 CYS A C 1
ATOM 4513 O O . CYS A 1 567 ? 22.953 -7.516 -9.133 1 93.94 567 CYS A O 1
ATOM 4515 N N . SER A 1 568 ? 23.484 -5.668 -7.996 1 92.19 568 SER A N 1
ATOM 4516 C CA . SER A 1 568 ? 24.688 -5.43 -8.789 1 92.19 568 SER A CA 1
ATOM 4517 C C . SER A 1 568 ? 25.938 -5.918 -8.062 1 92.19 568 SER A C 1
ATOM 4519 O O . SER A 1 568 ? 27.016 -6.035 -8.664 1 92.19 568 SER A O 1
ATOM 4521 N N . ASP A 1 569 ? 25.781 -6.195 -6.773 1 92.94 569 ASP A N 1
ATOM 4522 C CA . ASP A 1 569 ? 26.922 -6.676 -6.012 1 92.94 569 ASP A CA 1
ATOM 4523 C C . ASP A 1 569 ? 27.234 -8.133 -6.348 1 92.94 569 ASP A C 1
ATOM 4525 O O . ASP A 1 569 ? 26.531 -9.039 -5.91 1 92.94 569 ASP A O 1
ATOM 4529 N N . ALA A 1 570 ? 28.359 -8.367 -6.957 1 90.44 570 ALA A N 1
ATOM 4530 C CA . ALA A 1 570 ? 28.75 -9.703 -7.41 1 90.44 570 ALA A CA 1
ATOM 4531 C C . ALA A 1 570 ? 29.812 -10.305 -6.488 1 90.44 570 ALA A C 1
ATOM 4533 O O . ALA A 1 570 ? 30.438 -11.305 -6.836 1 90.44 570 ALA A O 1
ATOM 4534 N N . SER A 1 571 ? 29.984 -9.742 -5.34 1 88.5 571 SER A N 1
ATOM 4535 C CA . SER A 1 571 ? 31.047 -10.188 -4.445 1 88.5 571 SER A CA 1
ATOM 4536 C C . SER A 1 571 ? 30.875 -11.648 -4.062 1 88.5 571 SER A C 1
ATOM 4538 O O . SER A 1 571 ? 31.859 -12.375 -3.873 1 88.5 571 SER A O 1
ATOM 4540 N N . GLU A 1 572 ? 29.672 -12.117 -3.941 1 86.62 572 GLU A N 1
ATOM 4541 C CA . GLU A 1 572 ? 29.422 -13.5 -3.551 1 86.62 572 GLU A CA 1
ATOM 4542 C C . GLU A 1 572 ? 28.891 -14.32 -4.727 1 86.62 572 GLU A C 1
ATOM 4544 O O . GLU A 1 572 ? 28.469 -15.461 -4.551 1 86.62 572 GLU A O 1
ATOM 4549 N N . ALA A 1 573 ? 28.828 -13.688 -5.887 1 87.81 573 ALA A N 1
ATOM 4550 C CA . ALA A 1 573 ? 28.359 -14.391 -7.074 1 87.81 573 ALA A CA 1
ATOM 4551 C C . ALA A 1 573 ? 29.359 -15.445 -7.523 1 87.81 573 ALA A C 1
ATOM 4553 O O . ALA A 1 573 ? 30.562 -15.289 -7.328 1 87.81 573 ALA A O 1
ATOM 4554 N N . THR A 1 574 ? 28.859 -16.547 -8.078 1 86.56 574 THR A N 1
ATOM 4555 C CA . THR A 1 574 ? 29.719 -17.594 -8.609 1 86.56 574 THR A CA 1
ATOM 4556 C C . THR A 1 574 ? 30.469 -17.109 -9.844 1 86.56 574 THR A C 1
ATOM 4558 O O . THR A 1 574 ? 29.859 -16.562 -10.766 1 86.56 574 THR A O 1
ATOM 4561 N N . PRO A 1 575 ? 31.781 -17.312 -9.758 1 87.94 575 PRO A N 1
ATOM 4562 C CA . PRO A 1 575 ? 32.562 -16.859 -10.922 1 87.94 575 PRO A CA 1
ATOM 4563 C C . PRO A 1 575 ? 32.156 -17.562 -12.211 1 87.94 575 PRO A C 1
ATOM 4565 O O . PRO A 1 575 ? 31.734 -18.719 -12.18 1 87.94 575 PRO A O 1
ATOM 4568 N N . TYR A 1 576 ? 32.375 -16.906 -13.359 1 88.19 576 TYR A N 1
ATOM 4569 C CA . TYR A 1 576 ? 31.922 -17.391 -14.656 1 88.19 576 TYR A CA 1
ATOM 4570 C C . TYR A 1 576 ? 32.531 -18.734 -14.992 1 88.19 576 TYR A C 1
ATOM 4572 O O . TYR A 1 576 ? 31.844 -19.641 -15.477 1 88.19 576 TYR A O 1
ATOM 4580 N N . TYR A 1 577 ? 33.812 -18.938 -14.719 1 90.94 577 TYR A N 1
ATOM 4581 C CA . TYR A 1 577 ? 34.469 -20.188 -15.055 1 90.94 577 TYR A CA 1
ATOM 4582 C C . TYR A 1 577 ? 33.875 -21.359 -14.297 1 90.94 577 TYR A C 1
ATOM 4584 O O . TYR A 1 577 ? 33.781 -22.469 -14.828 1 90.94 577 TYR A O 1
ATOM 4592 N N . MET A 1 578 ? 33.531 -21.109 -13.133 1 89.81 578 MET A N 1
ATOM 4593 C CA . MET A 1 578 ? 32.906 -22.156 -12.328 1 89.81 578 MET A CA 1
ATOM 4594 C C . MET A 1 578 ? 31.531 -22.516 -12.859 1 89.81 578 MET A C 1
ATOM 4596 O O . MET A 1 578 ? 31.109 -23.672 -12.781 1 89.81 578 MET A O 1
ATOM 4600 N N . ILE A 1 579 ? 30.859 -21.578 -13.414 1 90.12 579 ILE A N 1
ATOM 4601 C CA . ILE A 1 579 ? 29.562 -21.812 -14.016 1 90.12 579 ILE A CA 1
ATOM 4602 C C . ILE A 1 579 ? 29.703 -22.688 -15.258 1 90.12 579 ILE A C 1
ATOM 4604 O O . ILE A 1 579 ? 28.938 -23.625 -15.461 1 90.12 579 ILE A O 1
ATOM 4608 N N . VAL A 1 580 ? 30.719 -22.453 -15.977 1 92.69 580 VAL A N 1
ATOM 4609 C CA . VAL A 1 580 ? 30.969 -23.219 -17.188 1 92.69 580 VAL A CA 1
ATOM 4610 C C . VAL A 1 580 ? 31.359 -24.656 -16.828 1 92.69 580 VAL A C 1
ATOM 4612 O O . VAL A 1 580 ? 30.875 -25.609 -17.453 1 92.69 580 VAL A O 1
ATOM 4615 N N . ILE A 1 581 ? 32.156 -24.812 -15.82 1 93.31 581 ILE A N 1
ATOM 4616 C CA . ILE A 1 581 ? 32.562 -26.141 -15.383 1 93.31 581 ILE A CA 1
ATOM 4617 C C . ILE A 1 581 ? 31.344 -26.922 -14.906 1 93.31 581 ILE A C 1
ATOM 4619 O O . ILE A 1 581 ? 31.203 -28.109 -15.234 1 93.31 581 ILE A O 1
ATOM 4623 N N . GLU A 1 582 ? 30.594 -26.297 -14.18 1 92.44 582 GLU A N 1
ATOM 4624 C CA . GLU A 1 582 ? 29.391 -26.953 -13.695 1 92.44 582 GLU A CA 1
ATOM 4625 C C . GLU A 1 582 ? 28.5 -27.391 -14.852 1 92.44 582 GLU A C 1
ATOM 4627 O O . GLU A 1 582 ? 28.016 -28.531 -14.875 1 92.44 582 GLU A O 1
ATOM 4632 N N . LEU A 1 583 ? 28.297 -26.531 -15.789 1 93.88 583 LEU A N 1
ATOM 4633 C CA . LEU A 1 583 ? 27.484 -26.844 -16.953 1 93.88 583 LEU A CA 1
ATOM 4634 C C . LEU A 1 583 ? 28.062 -28.016 -17.734 1 93.88 583 LEU A C 1
ATOM 4636 O O . LEU A 1 583 ? 27.344 -28.953 -18.078 1 93.88 583 LEU A O 1
ATOM 4640 N N . LEU A 1 584 ? 29.344 -28 -17.938 1 95.06 584 LEU A N 1
ATOM 4641 C CA . LEU A 1 584 ? 30 -29.016 -18.75 1 95.06 584 LEU A CA 1
ATOM 4642 C C . LEU A 1 584 ? 29.984 -30.375 -18.031 1 95.06 584 LEU A C 1
ATOM 4644 O O . LEU A 1 584 ? 29.703 -31.406 -18.656 1 95.06 584 LEU A O 1
ATOM 4648 N N . LEU A 1 585 ? 30.234 -30.375 -16.828 1 96.12 585 LEU A N 1
ATOM 4649 C CA . LEU A 1 585 ? 30.266 -31.625 -16.078 1 96.12 585 LEU A CA 1
ATOM 4650 C C . LEU A 1 585 ? 28.891 -32.281 -16.047 1 96.12 585 LEU A C 1
ATOM 4652 O O . LEU A 1 585 ? 28.75 -33.469 -16.297 1 96.12 585 LEU A O 1
ATOM 4656 N N . LEU A 1 586 ? 27.938 -31.5 -15.789 1 95.69 586 LEU A N 1
ATOM 4657 C CA . LEU A 1 586 ? 26.594 -32.062 -15.664 1 95.69 586 LEU A CA 1
ATOM 4658 C C . LEU A 1 586 ? 26.047 -32.5 -17.031 1 95.69 586 LEU A C 1
ATOM 4660 O O . LEU A 1 586 ? 25.359 -33.5 -17.125 1 95.69 586 LEU A O 1
ATOM 4664 N N . VAL A 1 587 ? 26.359 -31.797 -18.094 1 96 587 VAL A N 1
ATOM 4665 C CA . VAL A 1 587 ? 25.859 -32.125 -19.422 1 96 587 VAL A CA 1
ATOM 4666 C C . VAL A 1 587 ? 26.641 -33.281 -20 1 96 587 VAL A C 1
ATOM 4668 O O . VAL A 1 587 ? 26.062 -34.281 -20.469 1 96 587 VAL A O 1
ATOM 4671 N N . LEU A 1 588 ? 27.984 -33.312 -19.875 1 96.62 588 LEU A N 1
ATOM 4672 C CA . LEU A 1 588 ? 28.828 -34.312 -20.516 1 96.62 588 LEU A CA 1
ATOM 4673 C C . LEU A 1 588 ? 28.766 -35.656 -19.781 1 96.62 588 LEU A C 1
ATOM 4675 O O . LEU A 1 588 ? 28.969 -36.688 -20.391 1 96.62 588 LEU A O 1
ATOM 4679 N N . SER A 1 589 ? 28.531 -35.562 -18.516 1 96.75 589 SER A N 1
ATOM 4680 C CA . SER A 1 589 ? 28.438 -36.812 -17.766 1 96.75 589 SER A CA 1
ATOM 4681 C C . SER A 1 589 ? 27.297 -37.688 -18.266 1 96.75 589 SER A C 1
ATOM 4683 O O . SER A 1 589 ? 27.328 -38.906 -18.109 1 96.75 589 SER A O 1
ATOM 4685 N N . ASN A 1 590 ? 26.297 -37.125 -18.906 1 96.88 590 ASN A N 1
ATOM 4686 C CA . ASN A 1 590 ? 25.156 -37.875 -19.422 1 96.88 590 ASN A CA 1
ATOM 4687 C C . ASN A 1 590 ? 25.516 -38.656 -20.672 1 96.88 590 ASN A C 1
ATOM 4689 O O . ASN A 1 590 ? 24.812 -39.594 -21.047 1 96.88 590 ASN A O 1
ATOM 4693 N N . LEU A 1 591 ? 26.625 -38.344 -21.328 1 96.12 591 LEU A N 1
ATOM 4694 C CA . LEU A 1 591 ? 27.047 -39.031 -22.531 1 96.12 591 LEU A CA 1
ATOM 4695 C C . LEU A 1 591 ? 27.469 -40.469 -22.219 1 96.12 591 LEU A C 1
ATOM 4697 O O . LEU A 1 591 ? 27.531 -41.312 -23.109 1 96.12 591 LEU A O 1
ATOM 4701 N N . MET A 1 592 ? 27.656 -40.688 -20.938 1 95.69 592 MET A N 1
ATOM 4702 C CA . MET A 1 592 ? 28.031 -42.062 -20.516 1 95.69 592 MET A CA 1
ATOM 4703 C C . MET A 1 592 ? 26.875 -43.031 -20.719 1 95.69 592 MET A C 1
ATOM 4705 O O . MET A 1 592 ? 27.062 -44.25 -20.688 1 95.69 592 MET A O 1
ATOM 4709 N N . PHE A 1 593 ? 25.703 -42.562 -21.031 1 97.12 593 PHE A N 1
ATOM 4710 C CA . PHE A 1 593 ? 24.562 -43.406 -21.281 1 97.12 593 PHE A CA 1
ATOM 4711 C C . PHE A 1 593 ? 24.562 -43.906 -22.719 1 97.12 593 PHE A C 1
ATOM 4713 O O . PHE A 1 593 ? 23.859 -44.844 -23.062 1 97.12 593 PHE A O 1
ATOM 4720 N N . LEU A 1 594 ? 25.328 -43.438 -23.625 1 97.44 594 LEU A N 1
ATOM 4721 C CA . LEU A 1 594 ? 25.375 -43.875 -25.016 1 97.44 594 LEU A CA 1
ATOM 4722 C C . LEU A 1 594 ? 25.969 -45.281 -25.125 1 97.44 594 LEU A C 1
ATOM 4724 O O . LEU A 1 594 ? 25.422 -46.125 -25.828 1 97.44 594 LEU A O 1
ATOM 4728 N N . PRO A 1 595 ? 27.094 -45.531 -24.375 1 97.12 595 PRO A N 1
ATOM 4729 C CA . PRO A 1 595 ? 27.547 -46.938 -24.359 1 97.12 595 PRO A CA 1
ATOM 4730 C C . PRO A 1 595 ? 26.5 -47.906 -23.812 1 97.12 595 PRO A C 1
ATOM 4732 O O . PRO A 1 595 ? 26.406 -49.031 -24.25 1 97.12 595 PRO A O 1
ATOM 4735 N N . THR A 1 596 ? 25.75 -47.406 -22.859 1 97.19 596 THR A N 1
ATOM 4736 C CA . THR A 1 596 ? 24.672 -48.25 -22.312 1 97.19 596 THR A CA 1
ATOM 4737 C C . THR A 1 596 ? 23.625 -48.531 -23.375 1 97.19 596 THR A C 1
ATOM 4739 O O . THR A 1 596 ? 23.109 -49.656 -23.453 1 97.19 596 THR A O 1
ATOM 4742 N N . VAL A 1 597 ? 23.297 -47.594 -24.188 1 98.06 597 VAL A N 1
ATOM 4743 C CA . VAL A 1 597 ? 22.359 -47.75 -25.297 1 98.06 597 VAL A CA 1
ATOM 4744 C C . VAL A 1 597 ? 22.906 -48.781 -26.281 1 98.06 597 VAL A C 1
ATOM 4746 O O . VAL A 1 597 ? 22.172 -49.688 -26.719 1 98.06 597 VAL A O 1
ATOM 4749 N N . TYR A 1 598 ? 24.172 -48.75 -26.562 1 97.69 598 TYR A N 1
ATOM 4750 C CA . TYR A 1 598 ? 24.812 -49.688 -27.484 1 97.69 598 TYR A CA 1
ATOM 4751 C C . TYR A 1 598 ? 24.781 -51.094 -26.953 1 97.69 598 TYR A C 1
ATOM 4753 O O . TYR A 1 598 ? 24.484 -52.031 -27.703 1 97.69 598 TYR A O 1
ATOM 4761 N N . VAL A 1 599 ? 25.078 -51.219 -25.719 1 97 599 VAL A N 1
ATOM 4762 C CA . VAL A 1 599 ? 25.078 -52.562 -25.094 1 97 599 VAL A CA 1
ATOM 4763 C C . VAL A 1 599 ? 23.672 -53.156 -25.109 1 97 599 VAL A C 1
ATOM 4765 O O . VAL A 1 599 ? 23.5 -54.312 -25.422 1 97 599 VAL A O 1
ATOM 4768 N N . ALA A 1 600 ? 22.719 -52.344 -24.797 1 97.62 600 ALA A N 1
ATOM 4769 C CA . ALA A 1 600 ? 21.328 -52.812 -24.828 1 97.62 600 ALA A CA 1
ATOM 4770 C C . ALA A 1 600 ? 20.906 -53.219 -26.234 1 97.62 600 ALA A C 1
ATOM 4772 O O . ALA A 1 600 ? 20.266 -54.25 -26.422 1 97.62 600 ALA A O 1
ATOM 4773 N N . TYR A 1 601 ? 21.297 -52.5 -27.203 1 96.31 601 TYR A N 1
ATOM 4774 C CA . TYR A 1 601 ? 20.984 -52.781 -28.594 1 96.31 601 TYR A CA 1
ATOM 4775 C C . TYR A 1 601 ? 21.656 -54.062 -29.047 1 96.31 601 TYR A C 1
ATOM 4777 O O . TYR A 1 601 ? 21.016 -54.906 -29.672 1 96.31 601 TYR A O 1
ATOM 4785 N N . ARG A 1 602 ? 22.875 -54.344 -28.688 1 95.88 602 ARG A N 1
ATOM 4786 C CA . ARG A 1 602 ? 23.641 -55.531 -29.078 1 95.88 602 ARG A CA 1
ATOM 4787 C C . ARG A 1 602 ? 23.062 -56.781 -28.438 1 95.88 602 ARG A C 1
ATOM 4789 O O . ARG A 1 602 ? 23.078 -57.875 -29.031 1 95.88 602 ARG A O 1
ATOM 4796 N N . ARG A 1 603 ? 22.5 -56.562 -27.281 1 95.38 603 ARG A N 1
ATOM 4797 C CA . ARG A 1 603 ? 21.938 -57.688 -26.562 1 95.38 603 ARG A CA 1
ATOM 4798 C C . ARG A 1 603 ? 20.469 -57.906 -26.891 1 95.38 603 ARG A C 1
ATOM 4800 O O . ARG A 1 603 ? 19.781 -58.688 -26.25 1 95.38 603 ARG A O 1
ATOM 4807 N N . LYS A 1 604 ? 19.875 -57.031 -27.797 1 93 604 LYS A N 1
ATOM 4808 C CA . LYS A 1 604 ? 18.547 -57.125 -28.359 1 93 604 LYS A CA 1
ATOM 4809 C C . LYS A 1 604 ? 17.484 -56.688 -27.359 1 93 604 LYS A C 1
ATOM 4811 O O . LYS A 1 604 ? 16.391 -57.25 -27.312 1 93 604 LYS A O 1
ATOM 4816 N N . TYR A 1 605 ? 17.891 -55.875 -26.469 1 95.12 605 TYR A N 1
ATOM 4817 C CA . TYR A 1 605 ? 16.953 -55.188 -25.609 1 95.12 605 TYR A CA 1
ATOM 4818 C C . TYR A 1 605 ? 16.594 -53.812 -26.203 1 95.12 605 TYR A C 1
ATOM 4820 O O . TYR A 1 605 ? 17.078 -52.781 -25.75 1 95.12 605 TYR A O 1
ATOM 4828 N N . TYR A 1 606 ? 15.672 -53.781 -27.078 1 95.44 606 TYR A N 1
ATOM 4829 C CA . TYR A 1 606 ? 15.391 -52.594 -27.891 1 95.44 606 TYR A CA 1
ATOM 4830 C C . TYR A 1 606 ? 14.602 -51.562 -27.109 1 95.44 606 TYR A C 1
ATOM 4832 O O . TYR A 1 606 ? 14.852 -50.375 -27.203 1 95.44 606 TYR A O 1
ATOM 4840 N N . VAL A 1 607 ? 13.625 -52 -26.328 1 96.12 607 VAL A N 1
ATOM 4841 C CA . VAL A 1 607 ? 12.828 -51.094 -25.516 1 96.12 607 VAL A CA 1
ATOM 4842 C C . VAL A 1 607 ? 13.727 -50.375 -24.516 1 96.12 607 VAL A C 1
ATOM 4844 O O . VAL A 1 607 ? 13.633 -49.156 -24.359 1 96.12 607 VAL A O 1
ATOM 4847 N N . GLU A 1 608 ? 14.617 -51.125 -23.844 1 97.12 608 GLU A N 1
ATOM 4848 C CA . GLU A 1 608 ? 15.555 -50.562 -22.891 1 97.12 608 GLU A CA 1
ATOM 4849 C C . GLU A 1 608 ? 16.5 -49.562 -23.562 1 97.12 608 GLU A C 1
ATOM 4851 O O . GLU A 1 608 ? 16.797 -48.531 -23 1 97.12 608 GLU A O 1
ATOM 4856 N N . ALA A 1 609 ? 16.906 -49.938 -24.766 1 97.88 609 ALA A N 1
ATOM 4857 C CA . ALA A 1 609 ? 17.797 -49.031 -25.5 1 97.88 609 ALA A CA 1
ATOM 4858 C C . ALA A 1 609 ? 17.125 -47.688 -25.766 1 97.88 609 ALA A C 1
ATOM 4860 O O . ALA A 1 609 ? 17.766 -46.656 -25.656 1 97.88 609 ALA A O 1
ATOM 4861 N N . ILE A 1 610 ? 15.875 -47.719 -26.047 1 97.94 610 ILE A N 1
ATOM 4862 C CA . ILE A 1 610 ? 15.117 -46.469 -26.328 1 97.94 610 ILE A CA 1
ATOM 4863 C C . ILE A 1 610 ? 15.008 -45.656 -25.047 1 97.94 610 ILE A C 1
ATOM 4865 O O . ILE A 1 610 ? 15.211 -44.438 -25.078 1 97.94 610 ILE A O 1
ATOM 4869 N N . VAL A 1 611 ? 14.734 -46.25 -23.984 1 98.19 611 VAL A N 1
ATOM 4870 C CA . VAL A 1 611 ? 14.562 -45.562 -22.703 1 98.19 611 VAL A CA 1
ATOM 4871 C C . VAL A 1 611 ? 15.898 -44.969 -22.25 1 98.19 611 VAL A C 1
ATOM 4873 O O . VAL A 1 611 ? 15.945 -43.844 -21.781 1 98.19 611 VAL A O 1
ATOM 4876 N N . TYR A 1 612 ? 17 -45.844 -22.453 1 98.19 612 TYR A N 1
ATOM 4877 C CA . TYR A 1 612 ? 18.328 -45.344 -22.078 1 98.19 612 TYR A CA 1
ATOM 4878 C C . TYR A 1 612 ? 18.719 -44.156 -22.953 1 98.19 612 TYR A C 1
ATOM 4880 O O . TYR A 1 612 ? 19.375 -43.219 -22.469 1 98.19 612 TYR A O 1
ATOM 4888 N N . PHE A 1 613 ? 18.3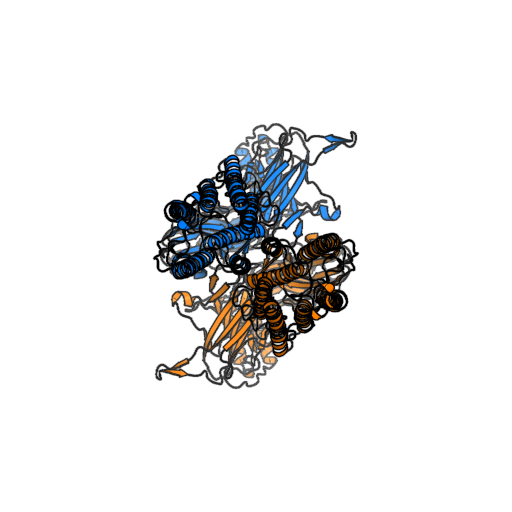28 -44.156 -24.125 1 98.12 613 PHE A N 1
ATOM 4889 C CA . PHE A 1 613 ? 18.594 -43 -25 1 98.12 613 PHE A CA 1
ATOM 4890 C C . PHE A 1 613 ? 17.781 -41.781 -24.562 1 98.12 613 PHE A C 1
ATOM 4892 O O . PHE A 1 613 ? 18.281 -40.656 -24.594 1 98.12 613 PHE A O 1
ATOM 4899 N N . ALA A 1 614 ? 16.562 -42 -24.234 1 98.12 614 ALA A N 1
ATOM 4900 C CA . ALA A 1 614 ? 15.688 -40.938 -23.781 1 98.12 614 ALA A CA 1
ATOM 4901 C C . ALA A 1 614 ? 16.266 -40.25 -22.547 1 98.12 614 ALA A C 1
ATOM 4903 O O . ALA A 1 614 ? 16.234 -39.031 -22.438 1 98.12 614 ALA A O 1
ATOM 4904 N N . ILE A 1 615 ? 16.734 -40.969 -21.578 1 97.12 615 ILE A N 1
ATOM 4905 C CA . ILE A 1 615 ? 17.281 -40.344 -20.375 1 97.12 615 ILE A CA 1
ATOM 4906 C C . ILE A 1 615 ? 18.562 -39.594 -20.719 1 97.12 615 ILE A C 1
ATOM 4908 O O . ILE A 1 615 ? 18.828 -38.531 -20.141 1 97.12 615 ILE A O 1
ATOM 4912 N N . CYS A 1 616 ? 19.344 -40.156 -21.625 1 97.5 616 CYS A N 1
ATOM 4913 C CA . CYS A 1 616 ? 20.531 -39.438 -22.078 1 97.5 616 CYS A CA 1
ATOM 4914 C C . CYS A 1 616 ? 20.141 -38.094 -22.672 1 97.5 616 CYS A C 1
ATOM 4916 O O . CYS A 1 616 ? 20.719 -37.062 -22.328 1 97.5 616 CYS A O 1
ATOM 4918 N N . PHE A 1 617 ? 19.172 -38.094 -23.453 1 97.31 617 PHE A N 1
ATOM 4919 C CA . PHE A 1 617 ? 18.719 -36.938 -24.172 1 97.31 617 PHE A CA 1
ATOM 4920 C C . PHE A 1 617 ? 18.109 -35.906 -23.219 1 97.31 617 PHE A C 1
ATOM 4922 O O . PHE A 1 617 ? 18.547 -34.75 -23.156 1 97.31 617 PHE A O 1
ATOM 4929 N N . PHE A 1 618 ? 17.156 -36.281 -22.422 1 97.44 618 PHE A N 1
ATOM 4930 C CA . PHE A 1 618 ? 16.406 -35.375 -21.594 1 97.44 618 PHE A CA 1
ATOM 4931 C C . PHE A 1 618 ? 17.234 -34.875 -20.422 1 97.44 618 PHE A C 1
ATOM 4933 O O . PHE A 1 618 ? 17.109 -33.719 -20 1 97.44 618 PHE A O 1
ATOM 4940 N N . SER A 1 619 ? 18.078 -35.688 -19.875 1 96.69 619 SER A N 1
ATOM 4941 C CA . SER A 1 619 ? 18.953 -35.25 -18.797 1 96.69 619 SER A CA 1
ATOM 4942 C C . SER A 1 619 ? 20 -34.281 -19.297 1 96.69 619 SER A C 1
ATOM 4944 O O . SER A 1 619 ? 20.328 -33.312 -18.594 1 96.69 619 SER A O 1
ATOM 4946 N N . THR A 1 620 ? 20.469 -34.531 -20.484 1 96.88 620 THR A N 1
ATOM 4947 C CA . THR A 1 620 ? 21.438 -33.625 -21.094 1 96.88 620 THR A CA 1
ATOM 4948 C C . THR A 1 620 ? 20.828 -32.219 -21.281 1 96.88 620 THR A C 1
ATOM 4950 O O . THR A 1 620 ? 21.406 -31.219 -20.844 1 96.88 620 THR A O 1
ATOM 4953 N N . PHE A 1 621 ? 19.672 -32.188 -21.734 1 96.06 621 PHE A N 1
ATOM 4954 C CA . PHE A 1 621 ? 19.078 -30.891 -22.062 1 96.06 621 PHE A CA 1
ATOM 4955 C C . PHE A 1 621 ? 18.469 -30.25 -20.812 1 96.06 621 PHE A C 1
ATOM 4957 O O . PHE A 1 621 ? 18.359 -29.016 -20.75 1 96.06 621 PHE A O 1
ATOM 4964 N N . TYR A 1 622 ? 18.156 -31.031 -19.875 1 95.56 622 TYR A N 1
ATOM 4965 C CA . TYR A 1 622 ? 17.719 -30.469 -18.594 1 95.56 622 TYR A CA 1
ATOM 4966 C C . TYR A 1 622 ? 18.859 -29.719 -17.906 1 95.56 622 TYR A C 1
ATOM 4968 O O . TYR A 1 622 ? 18.688 -28.578 -17.484 1 95.56 622 TYR A O 1
ATOM 4976 N N . HIS A 1 623 ? 19.969 -30.359 -17.844 1 95.38 623 HIS A N 1
ATOM 4977 C CA . HIS A 1 623 ? 21.094 -29.75 -17.172 1 95.38 623 HIS A CA 1
ATOM 4978 C C . HIS A 1 623 ? 21.688 -28.625 -18.016 1 95.38 623 HIS A C 1
ATOM 4980 O O . HIS A 1 623 ? 22.266 -27.672 -17.469 1 95.38 623 HIS A O 1
ATOM 4986 N N . ALA A 1 624 ? 21.5 -28.719 -19.297 1 94.69 624 ALA A N 1
ATOM 4987 C CA . ALA A 1 624 ? 21.906 -27.609 -20.156 1 94.69 624 ALA A CA 1
ATOM 4988 C C . ALA A 1 624 ? 21.078 -26.359 -19.875 1 94.69 624 ALA A C 1
ATOM 4990 O O . ALA A 1 624 ? 21.547 -25.234 -20.031 1 94.69 624 ALA A O 1
ATOM 4991 N N . CYS A 1 625 ? 19.891 -26.625 -19.453 1 93 625 CYS A N 1
ATOM 4992 C CA . CYS A 1 625 ? 18.969 -25.531 -19.172 1 93 625 CYS A CA 1
ATOM 4993 C C . CYS A 1 625 ? 19.109 -25.047 -17.734 1 93 625 CYS A C 1
ATOM 4995 O O . CYS A 1 625 ? 19.031 -23.859 -17.453 1 93 625 CYS A O 1
ATOM 4997 N N . ASP A 1 626 ? 19.375 -25.828 -16.828 1 89.25 626 ASP A N 1
ATOM 4998 C CA . ASP A 1 626 ? 19.281 -25.516 -15.406 1 89.25 626 ASP A CA 1
ATOM 4999 C C . ASP A 1 626 ? 20.641 -25.125 -14.828 1 89.25 626 ASP A C 1
ATOM 5001 O O . ASP A 1 626 ? 20.719 -24.328 -13.891 1 89.25 626 ASP A O 1
ATOM 5005 N N . ALA A 1 627 ? 21.766 -25.672 -15.117 1 83.62 627 ALA A N 1
ATOM 5006 C CA . ALA A 1 627 ? 23.062 -25.594 -14.453 1 83.62 627 ALA A CA 1
ATOM 5007 C C . ALA A 1 627 ? 23.734 -24.25 -14.711 1 83.62 627 ALA A C 1
ATOM 5009 O O . ALA A 1 627 ? 24.594 -23.828 -13.938 1 83.62 627 ALA A O 1
ATOM 5010 N N . GLY A 1 628 ? 23.234 -23.359 -15.562 1 76.25 628 GLY A N 1
ATOM 5011 C CA . GLY A 1 628 ? 23.922 -22.141 -15.906 1 76.25 628 GLY A CA 1
ATOM 5012 C C . GLY A 1 628 ? 23.422 -20.922 -15.141 1 76.25 628 GLY A C 1
ATOM 5013 O O . GLY A 1 628 ? 23.688 -19.781 -15.516 1 76.25 628 GLY A O 1
ATOM 5014 N N . GLU A 1 629 ? 22.953 -21.109 -13.883 1 75.31 629 GLU A N 1
ATOM 5015 C CA . GLU A 1 629 ? 22.453 -20.047 -13.016 1 75.31 629 GLU A CA 1
ATOM 5016 C C . GLU A 1 629 ? 21.828 -18.922 -13.836 1 75.31 629 GLU A C 1
ATOM 5018 O O . GLU A 1 629 ? 22.109 -17.75 -13.586 1 75.31 629 GLU A O 1
ATOM 5023 N N . ASN A 1 630 ? 21.156 -19.109 -14.82 1 74.25 630 ASN A N 1
ATOM 5024 C CA . ASN A 1 630 ? 20.484 -18.172 -15.711 1 74.25 630 ASN A CA 1
ATOM 5025 C C . ASN A 1 630 ? 21.484 -17.312 -16.484 1 74.25 630 ASN A C 1
ATOM 5027 O O . ASN A 1 630 ? 21.109 -16.359 -17.172 1 74.25 630 ASN A O 1
ATOM 5031 N N . VAL A 1 631 ? 22.859 -17.578 -16.328 1 79 631 VAL A N 1
ATOM 5032 C CA . VAL A 1 631 ? 23.891 -16.875 -17.078 1 79 631 VAL A CA 1
ATOM 5033 C C . VAL A 1 631 ? 24.078 -17.547 -18.438 1 79 631 VAL A C 1
ATOM 5035 O O . VAL A 1 631 ? 24.062 -16.875 -19.484 1 79 631 VAL A O 1
ATOM 5038 N N . ILE A 1 632 ? 24.297 -18.828 -18.312 1 84.5 632 ILE A N 1
ATOM 5039 C CA . ILE A 1 632 ? 24.328 -19.641 -19.531 1 84.5 632 ILE A CA 1
ATOM 5040 C C . ILE A 1 632 ? 23.203 -20.656 -19.5 1 84.5 632 ILE A C 1
ATOM 5042 O O . ILE A 1 632 ? 23.141 -21.5 -18.609 1 84.5 632 ILE A O 1
ATOM 5046 N N . SER A 1 633 ? 22.141 -20.406 -20.25 1 86.38 633 SER A N 1
ATOM 5047 C CA . SER A 1 633 ? 21.031 -21.344 -20.266 1 86.38 633 SER A CA 1
ATOM 5048 C C . SER A 1 633 ? 20.609 -21.688 -21.688 1 86.38 633 SER A C 1
ATOM 5050 O O . SER A 1 633 ? 20.422 -20.781 -22.516 1 86.38 633 SER A O 1
ATOM 5052 N N . PHE A 1 634 ? 20.766 -22.984 -21.953 1 91.12 634 PHE A N 1
ATOM 5053 C CA . PHE A 1 634 ? 20.234 -23.469 -23.219 1 91.12 634 PHE A CA 1
ATOM 5054 C C . PHE A 1 634 ? 18.984 -24.312 -23 1 91.12 634 PHE A C 1
ATOM 5056 O O . PHE A 1 634 ? 19.078 -25.516 -22.734 1 91.12 634 PHE A O 1
ATOM 5063 N N . CYS A 1 635 ? 17.844 -23.703 -23.188 1 91.12 635 CYS A N 1
ATOM 5064 C CA . CYS A 1 635 ? 16.578 -24.375 -22.938 1 91.12 635 CYS A CA 1
ATOM 5065 C C . CYS A 1 635 ? 15.82 -24.625 -24.25 1 91.12 635 CYS A C 1
ATOM 5067 O O . CYS A 1 635 ? 15.375 -23.672 -24.891 1 91.12 635 CYS A O 1
ATOM 5069 N N . ILE A 1 636 ? 15.688 -25.781 -24.516 1 91.38 636 ILE A N 1
ATOM 5070 C CA . ILE A 1 636 ? 14.938 -26.094 -25.719 1 91.38 636 ILE A CA 1
ATOM 5071 C C . ILE A 1 636 ? 13.438 -25.906 -25.453 1 91.38 636 ILE A C 1
ATOM 5073 O O . ILE A 1 636 ? 12.664 -25.703 -26.391 1 91.38 636 ILE A O 1
ATOM 5077 N N . THR A 1 637 ? 13.039 -26.109 -24.234 1 91.75 637 THR A N 1
ATOM 5078 C CA . THR A 1 637 ? 11.68 -25.875 -23.781 1 91.75 637 THR A CA 1
ATOM 5079 C C . THR A 1 637 ? 11.664 -25.375 -22.344 1 91.75 637 THR A C 1
ATOM 5081 O O . THR A 1 637 ? 12.711 -25.047 -21.797 1 91.75 637 THR A O 1
ATOM 5084 N N . ARG A 1 638 ? 10.547 -25.406 -21.828 1 92.12 638 ARG A N 1
ATOM 5085 C CA . ARG A 1 638 ? 10.414 -24.906 -20.469 1 92.12 638 ARG A CA 1
ATOM 5086 C C . ARG A 1 638 ? 11.18 -25.797 -19.484 1 92.12 638 ARG A C 1
ATOM 5088 O O . ARG A 1 638 ? 11.18 -27.031 -19.625 1 92.12 638 ARG A O 1
ATOM 5095 N N . LEU A 1 639 ? 11.781 -25.281 -18.562 1 91.56 639 LEU A N 1
ATOM 5096 C CA . LEU A 1 639 ? 12.602 -25.984 -17.594 1 91.56 639 LEU A CA 1
ATOM 5097 C C . LEU A 1 639 ? 11.773 -27.047 -16.859 1 91.56 639 LEU A C 1
ATOM 5099 O O . LEU A 1 639 ? 12.25 -28.156 -16.609 1 91.56 639 LEU A O 1
ATOM 5103 N N . GLY A 1 640 ? 10.547 -26.641 -16.562 1 92 640 GLY A N 1
ATOM 5104 C CA . GLY A 1 640 ? 9.688 -27.578 -15.852 1 92 640 GLY A CA 1
ATOM 5105 C C . GLY A 1 640 ? 9.422 -28.859 -16.641 1 92 640 GLY A C 1
ATOM 5106 O O . GLY A 1 640 ? 9.398 -29.953 -16.078 1 92 640 GLY A O 1
ATOM 5107 N N . ALA A 1 641 ? 9.242 -28.75 -17.828 1 93.75 641 ALA A N 1
ATOM 5108 C CA . ALA A 1 641 ? 8.992 -29.906 -18.703 1 93.75 641 ALA A CA 1
ATOM 5109 C C . ALA A 1 641 ? 10.234 -30.766 -18.828 1 93.75 641 ALA A C 1
ATOM 5111 O O . ALA A 1 641 ? 10.148 -32 -18.812 1 93.75 641 ALA A O 1
ATOM 5112 N N . LEU A 1 642 ? 11.344 -30.141 -18.969 1 95.06 642 LEU A N 1
ATOM 5113 C CA . LEU A 1 642 ? 12.602 -30.891 -19.062 1 95.06 642 LEU A CA 1
ATOM 5114 C C . LEU A 1 642 ? 12.898 -31.609 -17.766 1 95.06 642 LEU A C 1
ATOM 5116 O O . LEU A 1 642 ? 13.398 -32.75 -17.781 1 95.06 642 LEU A O 1
ATOM 5120 N N . GLN A 1 643 ? 12.648 -30.938 -16.719 1 94.94 643 GLN A N 1
ATOM 5121 C CA . GLN A 1 643 ? 12.836 -31.562 -15.414 1 94.94 643 GLN A CA 1
ATOM 5122 C C . GLN A 1 643 ? 11.93 -32.781 -15.258 1 94.94 643 GLN A C 1
ATOM 5124 O O . GLN A 1 643 ? 12.359 -33.812 -14.758 1 94.94 643 GLN A O 1
ATOM 5129 N N . PHE A 1 644 ? 10.766 -32.719 -15.688 1 94.69 644 PHE A N 1
ATOM 5130 C CA . PHE A 1 644 ? 9.836 -33.844 -15.656 1 94.69 644 PHE A CA 1
ATOM 5131 C C . PHE A 1 644 ? 10.367 -35 -16.484 1 94.69 644 PHE A C 1
ATOM 5133 O O . PHE A 1 644 ? 10.398 -36.125 -16 1 94.69 644 PHE A O 1
ATOM 5140 N N . ALA A 1 645 ? 10.695 -34.625 -17.641 1 96.56 645 ALA A N 1
ATOM 5141 C CA . ALA A 1 645 ? 11.164 -35.688 -18.547 1 96.56 645 ALA A CA 1
ATOM 5142 C C . ALA A 1 645 ? 12.414 -36.375 -18 1 96.56 645 ALA A C 1
ATOM 5144 O O . ALA A 1 645 ? 12.578 -37.594 -18.125 1 96.56 645 ALA A O 1
ATOM 5145 N N . ASP A 1 646 ? 13.289 -35.625 -17.438 1 95.56 646 ASP A N 1
ATOM 5146 C CA . ASP A 1 646 ? 14.508 -36.156 -16.859 1 95.56 646 ASP A CA 1
ATOM 5147 C C . ASP A 1 646 ? 14.18 -37.156 -15.727 1 95.56 646 ASP A C 1
ATOM 5149 O O . ASP A 1 646 ? 14.648 -38.281 -15.742 1 95.56 646 ASP A O 1
ATOM 5153 N N . PHE A 1 647 ? 13.406 -36.75 -14.812 1 94.88 647 PHE A N 1
ATOM 5154 C CA . PHE A 1 647 ? 13.062 -37.625 -13.688 1 94.88 647 PHE A CA 1
ATOM 5155 C C . PHE A 1 647 ? 12.242 -38.812 -14.148 1 94.88 647 PHE A C 1
ATOM 5157 O O . PHE A 1 647 ? 12.469 -39.938 -13.695 1 94.88 647 PHE A O 1
ATOM 5164 N N . TYR A 1 648 ? 11.312 -38.625 -15.055 1 95.88 648 TYR A N 1
ATOM 5165 C CA . TYR A 1 648 ? 10.453 -39.688 -15.586 1 95.88 648 TYR A CA 1
ATOM 5166 C C . TYR A 1 648 ? 11.273 -40.75 -16.297 1 95.88 648 TYR A C 1
ATOM 5168 O O . TYR A 1 648 ? 11.117 -41.938 -16.016 1 95.88 648 TYR A O 1
ATOM 5176 N N . CYS A 1 649 ? 12.125 -40.312 -17.156 1 96.94 649 CYS A N 1
ATOM 5177 C CA . CYS A 1 649 ? 12.906 -41.25 -17.938 1 96.94 649 CYS A CA 1
ATOM 5178 C C . CYS A 1 649 ? 13.922 -41.969 -17.062 1 96.94 649 CYS A C 1
ATOM 5180 O O . CYS A 1 649 ? 14.25 -43.125 -17.312 1 96.94 649 CYS A O 1
ATOM 5182 N N . ALA A 1 650 ? 14.445 -41.281 -16.062 1 94.81 650 ALA A N 1
ATOM 5183 C CA . ALA A 1 650 ? 15.344 -41.938 -15.125 1 94.81 650 ALA A CA 1
ATOM 5184 C C . ALA A 1 650 ? 14.633 -43.062 -14.375 1 94.81 650 ALA A C 1
ATOM 5186 O O . ALA A 1 650 ? 15.156 -44.156 -14.266 1 94.81 650 ALA A O 1
ATOM 5187 N N . LEU A 1 651 ? 13.492 -42.812 -13.938 1 95.06 651 LEU A N 1
ATOM 5188 C CA . LEU A 1 651 ? 12.719 -43.812 -13.227 1 95.06 651 LEU A CA 1
ATOM 5189 C C . LEU A 1 651 ? 12.289 -44.938 -14.164 1 95.06 651 LEU A C 1
ATOM 5191 O O . LEU A 1 651 ? 12.289 -46.125 -13.773 1 95.06 651 LEU A O 1
ATOM 5195 N N . LEU A 1 652 ? 11.875 -44.531 -15.312 1 96.81 652 LEU A N 1
ATOM 5196 C CA . LEU A 1 652 ? 11.492 -45.531 -16.312 1 96.81 652 LEU A CA 1
ATOM 5197 C C . LEU A 1 652 ? 12.664 -46.438 -16.656 1 96.81 652 LEU A C 1
ATOM 5199 O O . LEU A 1 652 ? 12.484 -47.625 -16.875 1 96.81 652 LEU A O 1
ATOM 5203 N N . ALA A 1 653 ? 13.844 -45.875 -16.703 1 96.25 653 ALA A N 1
ATOM 5204 C CA . ALA A 1 653 ? 15.039 -46.656 -16.984 1 96.25 653 ALA A CA 1
ATOM 5205 C C . ALA A 1 653 ? 15.281 -47.688 -15.906 1 96.25 653 ALA A C 1
ATOM 5207 O O . ALA A 1 653 ? 15.625 -48.844 -16.203 1 96.25 653 ALA A O 1
ATOM 5208 N N . ILE A 1 654 ? 15.133 -47.312 -14.719 1 94.5 654 ILE A N 1
ATOM 5209 C CA . ILE A 1 654 ? 15.273 -48.25 -13.617 1 94.5 654 ILE A CA 1
ATOM 5210 C C . ILE A 1 654 ? 14.227 -49.375 -13.75 1 94.5 654 ILE A C 1
ATOM 5212 O O . ILE A 1 654 ? 14.555 -50.562 -13.648 1 94.5 654 ILE A O 1
ATOM 5216 N N . TRP A 1 655 ? 13.039 -49.031 -14.055 1 96.38 655 TRP A N 1
ATOM 5217 C CA . TRP A 1 655 ? 11.914 -49.969 -14.148 1 96.38 655 TRP A CA 1
ATOM 5218 C C . TRP A 1 655 ? 12.141 -50.969 -15.258 1 96.38 655 TRP A C 1
ATOM 5220 O O . TRP A 1 655 ? 12.047 -52.188 -15.039 1 96.38 655 TRP A O 1
ATOM 5230 N N . VAL A 1 656 ? 12.461 -50.5 -16.484 1 96.94 656 VAL A N 1
ATOM 5231 C CA . VAL A 1 656 ? 12.609 -51.406 -17.625 1 96.94 656 VAL A CA 1
ATOM 5232 C C . VAL A 1 656 ? 13.805 -52.344 -17.391 1 96.94 656 VAL A C 1
ATOM 5234 O O . VAL A 1 656 ? 13.805 -53.5 -17.844 1 96.94 656 VAL A O 1
ATOM 5237 N N . THR A 1 657 ? 14.867 -51.875 -16.719 1 96.25 657 THR A N 1
ATOM 5238 C CA . THR A 1 657 ? 16.016 -52.719 -16.406 1 96.25 657 THR A CA 1
ATOM 5239 C C . THR A 1 657 ? 15.633 -53.844 -15.453 1 96.25 657 THR A C 1
ATOM 5241 O O . THR A 1 657 ? 16.016 -55 -15.648 1 96.25 657 THR A O 1
ATOM 5244 N N . LEU A 1 658 ? 14.891 -53.531 -14.453 1 96.5 658 LEU A N 1
ATOM 5245 C CA . LEU A 1 658 ? 14.438 -54.562 -13.508 1 96.5 658 LEU A CA 1
ATOM 5246 C C . LEU A 1 658 ? 13.562 -55.594 -14.203 1 96.5 658 LEU A C 1
ATOM 5248 O O . LEU A 1 658 ? 13.664 -56.781 -13.914 1 96.5 658 LEU A O 1
ATOM 5252 N N . ILE A 1 659 ? 12.758 -55.125 -15.133 1 97 659 ILE A N 1
ATOM 5253 C CA . ILE A 1 659 ? 11.906 -56.062 -15.867 1 97 659 ILE A CA 1
ATOM 5254 C C . ILE A 1 659 ? 12.758 -56.938 -16.781 1 97 659 ILE A C 1
ATOM 5256 O O . ILE A 1 659 ? 12.477 -58.125 -16.938 1 97 659 ILE A O 1
ATOM 5260 N N . ALA A 1 660 ? 13.773 -56.375 -17.375 1 95.81 660 ALA A N 1
ATOM 5261 C CA . ALA A 1 660 ? 14.688 -57.156 -18.203 1 95.81 660 ALA A CA 1
ATOM 5262 C C . ALA A 1 660 ? 15.375 -58.25 -17.391 1 95.81 660 ALA A C 1
ATOM 5264 O O . ALA A 1 660 ? 15.531 -59.375 -17.859 1 95.81 660 ALA A O 1
ATOM 5265 N N . ILE A 1 661 ? 15.758 -57.906 -16.172 1 95.5 661 ILE A N 1
ATOM 5266 C CA . ILE A 1 661 ? 16.422 -58.875 -15.281 1 95.5 661 ILE A CA 1
ATOM 5267 C C . ILE A 1 661 ? 15.438 -59.938 -14.859 1 95.5 661 ILE A C 1
ATOM 5269 O O . ILE A 1 661 ? 15.82 -61.094 -14.664 1 95.5 661 ILE A O 1
ATOM 5273 N N . ALA A 1 662 ? 14.188 -59.656 -14.812 1 95.56 662 ALA A N 1
ATOM 5274 C CA . ALA A 1 662 ? 13.156 -60.594 -14.367 1 95.56 662 ALA A CA 1
ATOM 5275 C C . ALA A 1 662 ? 12.938 -61.688 -15.406 1 95.56 662 ALA A C 1
ATOM 5277 O O . ALA A 1 662 ? 12.484 -62.781 -15.07 1 95.56 662 ALA A O 1
ATOM 5278 N N . ASP A 1 663 ? 13.266 -61.469 -16.656 1 93.56 663 ASP A N 1
ATOM 5279 C CA . ASP A 1 663 ? 13.109 -62.438 -17.734 1 93.56 663 ASP A CA 1
ATOM 5280 C C . ASP A 1 663 ? 11.719 -63.062 -17.734 1 93.56 663 ASP A C 1
ATOM 5282 O O . ASP A 1 663 ? 11.57 -64.25 -17.703 1 93.56 663 ASP A O 1
ATOM 5286 N N . LEU A 1 664 ? 10.703 -62.25 -17.906 1 94 664 LEU A N 1
ATOM 5287 C CA . LEU A 1 664 ? 9.305 -62.656 -17.891 1 94 664 LEU A CA 1
ATOM 5288 C C . LEU A 1 664 ? 8.93 -63.344 -19.219 1 94 664 LEU A C 1
ATOM 5290 O O . LEU A 1 664 ? 9.555 -63.094 -20.25 1 94 664 LEU A O 1
ATOM 5294 N N . PRO A 1 665 ? 7.863 -64.312 -19.062 1 90.25 665 PRO A N 1
ATOM 5295 C CA . PRO A 1 665 ? 7.395 -64.938 -20.297 1 90.25 665 PRO A CA 1
ATOM 5296 C C . PRO A 1 665 ? 6.797 -63.938 -21.281 1 90.25 665 PRO A C 1
ATOM 5298 O O . PRO A 1 665 ? 6.637 -62.75 -20.953 1 90.25 665 PRO A O 1
ATOM 5301 N N . SER A 1 666 ? 6.43 -64.5 -22.484 1 84.25 666 SER A N 1
ATOM 5302 C CA . SER A 1 666 ? 6.039 -63.625 -23.594 1 84.25 666 SER A CA 1
ATOM 5303 C C . SER A 1 666 ? 4.844 -62.781 -23.219 1 84.25 666 SER A C 1
ATOM 5305 O O . SER A 1 666 ? 4.094 -63.094 -22.297 1 84.25 666 SER A O 1
ATOM 5307 N N . TYR A 1 667 ? 4.59 -61.5 -23.547 1 86.94 667 TYR A N 1
ATOM 5308 C CA . TYR A 1 667 ? 3.545 -60.5 -23.469 1 86.94 667 TYR A CA 1
ATOM 5309 C C . TYR A 1 667 ? 3.656 -59.688 -22.172 1 86.94 667 TYR A C 1
ATOM 5311 O O . TYR A 1 667 ? 3.236 -58.531 -22.109 1 86.94 667 TYR A O 1
ATOM 5319 N N . TRP A 1 668 ? 4.273 -60.438 -21.078 1 91.88 668 TRP A N 1
ATOM 5320 C CA . TRP A 1 668 ? 4.285 -59.812 -19.75 1 91.88 668 TRP A CA 1
ATOM 5321 C C . TRP A 1 668 ? 5.242 -58.625 -19.734 1 91.88 668 TRP A C 1
ATOM 5323 O O . TRP A 1 668 ? 4.93 -57.562 -19.156 1 91.88 668 TRP A O 1
ATOM 5333 N N . PRO A 1 669 ? 6.398 -58.719 -20.328 1 94 669 PRO A N 1
ATOM 5334 C CA . PRO A 1 669 ? 7.309 -57.594 -20.297 1 94 669 PRO A CA 1
ATOM 5335 C C . PRO A 1 669 ? 6.707 -56.344 -20.938 1 94 669 PRO A C 1
ATOM 5337 O O . PRO A 1 669 ? 6.82 -55.25 -20.375 1 94 669 PRO A O 1
ATOM 5340 N N . THR A 1 670 ? 5.973 -56.5 -22.016 1 93.94 670 THR A N 1
ATOM 5341 C CA . THR A 1 670 ? 5.379 -55.375 -22.719 1 93.94 670 THR A CA 1
ATOM 5342 C C . THR A 1 670 ? 4.273 -54.75 -21.875 1 93.94 670 THR A C 1
ATOM 5344 O O . THR A 1 670 ? 4.152 -53.531 -21.812 1 93.94 670 THR A O 1
ATOM 5347 N N . MET A 1 671 ? 3.523 -55.594 -21.234 1 95.62 671 MET A N 1
ATOM 5348 C CA . MET A 1 671 ? 2.463 -55.094 -20.359 1 95.62 671 MET A CA 1
ATOM 5349 C C . MET A 1 671 ? 3.047 -54.344 -19.172 1 95.62 671 MET A C 1
ATOM 5351 O O . MET A 1 671 ? 2.537 -53.281 -18.797 1 95.62 671 MET A O 1
ATOM 5355 N N . CYS A 1 672 ? 4.137 -54.812 -18.656 1 96.25 672 CYS A N 1
ATOM 5356 C CA . CYS A 1 672 ? 4.789 -54.188 -17.531 1 96.25 672 CYS A CA 1
ATOM 5357 C C . CYS A 1 672 ? 5.418 -52.844 -17.938 1 96.25 672 CYS A C 1
ATOM 5359 O O . CYS A 1 672 ? 5.383 -51.875 -17.188 1 96.25 672 CYS A O 1
ATOM 5361 N N . HIS A 1 673 ? 5.98 -52.875 -19.141 1 96.5 673 HIS A N 1
ATOM 5362 C CA . HIS A 1 673 ? 6.605 -51.656 -19.625 1 96.5 673 HIS A CA 1
ATOM 5363 C C . HIS A 1 673 ? 5.598 -50.5 -19.719 1 96.5 673 HIS A C 1
ATOM 5365 O O . HIS A 1 673 ? 5.832 -49.406 -19.203 1 96.5 673 HIS A O 1
ATOM 5371 N N . ILE A 1 674 ? 4.422 -50.688 -20.281 1 96.94 674 ILE A N 1
ATOM 5372 C CA . ILE A 1 674 ? 3.436 -49.656 -20.5 1 96.94 674 ILE A CA 1
ATOM 5373 C C . ILE A 1 674 ? 2.758 -49.281 -19.188 1 96.94 674 ILE A C 1
ATOM 5375 O O . ILE A 1 674 ? 2.484 -48.125 -18.922 1 96.94 674 ILE A O 1
ATOM 5379 N N . THR A 1 675 ? 2.516 -50.312 -18.375 1 96.5 675 THR A N 1
ATOM 5380 C CA . THR A 1 675 ? 1.944 -50.031 -17.062 1 96.5 675 THR A CA 1
ATOM 5381 C C . THR A 1 675 ? 2.889 -49.188 -16.234 1 96.5 675 THR A C 1
ATOM 5383 O O . THR A 1 675 ? 2.457 -48.219 -15.594 1 96.5 675 THR A O 1
ATOM 5386 N N . GLY A 1 676 ? 4.145 -49.531 -16.25 1 96.12 676 GLY A N 1
ATOM 5387 C CA . GLY A 1 676 ? 5.145 -48.75 -15.547 1 96.12 676 GLY A CA 1
ATOM 5388 C C . GLY A 1 676 ? 5.258 -47.344 -16.078 1 96.12 676 GLY A C 1
ATOM 5389 O O . GLY A 1 676 ? 5.391 -46.375 -15.312 1 96.12 676 GLY A O 1
ATOM 5390 N N . ALA A 1 677 ? 5.164 -47.188 -17.406 1 97 677 ALA A N 1
ATOM 5391 C CA . ALA A 1 677 ? 5.246 -45.875 -18.016 1 97 677 ALA A CA 1
ATOM 5392 C C . ALA A 1 677 ? 4.094 -44.969 -17.562 1 97 677 ALA A C 1
ATOM 5394 O O . ALA A 1 677 ? 4.293 -43.812 -17.266 1 97 677 ALA A O 1
ATOM 5395 N N . ILE A 1 678 ? 2.916 -45.562 -17.469 1 97.12 678 ILE A N 1
ATOM 5396 C CA . ILE A 1 678 ? 1.732 -44.781 -17.078 1 97.12 678 ILE A CA 1
ATOM 5397 C C . ILE A 1 678 ? 1.812 -44.406 -15.602 1 97.12 678 ILE A C 1
ATOM 5399 O O . ILE A 1 678 ? 1.67 -43.25 -15.234 1 97.12 678 ILE A O 1
ATOM 5403 N N . ILE A 1 679 ? 2.178 -45.312 -14.766 1 95.19 679 ILE A N 1
ATOM 5404 C CA . ILE A 1 679 ? 2.195 -45.094 -13.32 1 95.19 679 ILE A CA 1
ATOM 5405 C C . ILE A 1 679 ? 3.328 -44.125 -12.961 1 95.19 679 ILE A C 1
ATOM 5407 O O . ILE A 1 679 ? 3.143 -43.219 -12.148 1 95.19 679 ILE A O 1
ATOM 5411 N N . LEU A 1 680 ? 4.426 -44.281 -13.57 1 95.56 680 LEU A N 1
ATOM 5412 C CA . LEU A 1 680 ? 5.578 -43.469 -13.258 1 95.56 680 LEU A CA 1
ATOM 5413 C C . LEU A 1 680 ? 5.367 -42.031 -13.766 1 95.56 680 LEU A C 1
ATOM 5415 O O . LEU A 1 680 ? 5.816 -41.062 -13.133 1 95.56 680 LEU A O 1
ATOM 5419 N N . SER A 1 681 ? 4.742 -41.938 -14.914 1 95.06 681 SER A N 1
ATOM 5420 C CA . SER A 1 681 ? 4.438 -40.594 -15.391 1 95.06 681 SER A CA 1
ATOM 5421 C C . SER A 1 681 ? 3.504 -39.844 -14.43 1 95.06 681 SER A C 1
ATOM 5423 O O . SER A 1 681 ? 3.691 -38.656 -14.164 1 95.06 681 SER A O 1
ATOM 5425 N N . PHE A 1 682 ? 2.58 -40.5 -13.922 1 93.94 682 PHE A N 1
ATOM 5426 C CA . PHE A 1 682 ? 1.615 -39.938 -12.992 1 93.94 682 PHE A CA 1
ATOM 5427 C C . PHE A 1 682 ? 2.283 -39.594 -11.664 1 93.94 682 PHE A C 1
ATOM 5429 O O . PHE A 1 682 ? 2.113 -38.5 -11.148 1 93.94 682 PHE A O 1
ATOM 5436 N N . THR A 1 683 ? 3.088 -40.375 -11.109 1 92 683 THR A N 1
ATOM 5437 C CA . THR A 1 683 ? 3.729 -40.156 -9.812 1 92 683 THR A CA 1
ATOM 5438 C C . THR A 1 683 ? 4.777 -39.062 -9.898 1 92 683 THR A C 1
ATOM 5440 O O . THR A 1 683 ? 4.988 -38.312 -8.93 1 92 683 THR A O 1
ATOM 5443 N N . THR A 1 684 ? 5.406 -39 -11.023 1 93.25 684 THR A N 1
ATOM 5444 C CA . THR A 1 684 ? 6.391 -37.938 -11.211 1 93.25 684 THR A CA 1
ATOM 5445 C C . THR A 1 684 ? 5.723 -36.562 -11.219 1 93.25 684 THR A C 1
ATOM 5447 O O . THR A 1 684 ? 6.312 -35.562 -10.781 1 93.25 684 THR A O 1
ATOM 5450 N N . THR A 1 685 ? 4.52 -36.5 -11.688 1 92.44 685 THR A N 1
ATOM 5451 C CA . THR A 1 685 ? 3.791 -35.219 -11.703 1 92.44 685 THR A CA 1
ATOM 5452 C C . THR A 1 685 ? 3.369 -34.844 -10.289 1 92.44 685 THR A C 1
ATOM 5454 O O . THR A 1 685 ? 3.262 -33.656 -9.977 1 92.44 685 THR A O 1
ATOM 5457 N N . ILE A 1 686 ? 3.143 -35.812 -9.477 1 90.19 686 ILE A N 1
ATOM 5458 C CA . ILE A 1 686 ? 2.734 -35.562 -8.102 1 90.19 686 ILE A CA 1
ATOM 5459 C C . ILE A 1 686 ? 3.93 -35.062 -7.297 1 90.19 686 ILE A C 1
ATOM 5461 O O . ILE A 1 686 ? 3.846 -34 -6.633 1 90.19 686 ILE A O 1
ATOM 5465 N N . ASN A 1 687 ? 4.984 -35.75 -7.352 1 86.5 687 ASN A N 1
ATOM 5466 C CA . ASN A 1 687 ? 6.199 -35.375 -6.637 1 86.5 687 ASN A CA 1
ATOM 5467 C C . ASN A 1 687 ? 7.445 -35.938 -7.312 1 86.5 687 ASN A C 1
ATOM 5469 O O . ASN A 1 687 ? 7.766 -37.125 -7.152 1 86.5 687 ASN A O 1
ATOM 5473 N N . LYS A 1 688 ? 8.109 -35.094 -7.988 1 83.69 688 LYS A N 1
ATOM 5474 C CA . LYS A 1 688 ? 9.273 -35.531 -8.75 1 83.69 688 LYS A CA 1
ATOM 5475 C C . LYS A 1 688 ? 10.469 -35.812 -7.836 1 83.69 688 LYS A C 1
ATOM 5477 O O . LYS A 1 688 ? 11.297 -36.688 -8.125 1 83.69 688 LYS A O 1
ATOM 5482 N N . THR A 1 689 ? 10.539 -35.031 -6.66 1 76.12 689 THR A N 1
ATOM 5483 C CA . THR A 1 689 ? 11.727 -35.156 -5.816 1 76.12 689 THR A CA 1
ATOM 5484 C C . THR A 1 689 ? 11.438 -36 -4.574 1 76.12 689 THR A C 1
ATOM 5486 O O . THR A 1 689 ? 12.297 -36.125 -3.707 1 76.12 689 THR A O 1
ATOM 5489 N N . GLY A 1 690 ? 10.266 -36.625 -4.582 1 75.31 690 GLY A N 1
ATOM 5490 C CA . GLY A 1 690 ? 9.906 -37.406 -3.416 1 75.31 690 GLY A CA 1
ATOM 5491 C C . GLY A 1 690 ? 10.578 -38.75 -3.383 1 75.31 690 GLY A C 1
ATOM 5492 O O . GLY A 1 690 ? 10.836 -39.344 -4.434 1 75.31 690 GLY A O 1
ATOM 5493 N N . ILE A 1 691 ? 10.883 -39.312 -2.262 1 77.88 691 ILE A N 1
ATOM 5494 C CA . ILE A 1 691 ? 11.555 -40.594 -2.084 1 77.88 691 ILE A CA 1
ATOM 5495 C C . ILE A 1 691 ? 10.641 -41.719 -2.539 1 77.88 691 ILE A C 1
ATOM 5497 O O . ILE A 1 691 ? 11.102 -42.719 -3.113 1 77.88 691 ILE A O 1
ATOM 5501 N N . TRP A 1 692 ? 9.453 -41.594 -2.402 1 78.88 692 TRP A N 1
ATOM 5502 C CA . TRP A 1 692 ? 8.508 -42.656 -2.725 1 78.88 692 TRP A CA 1
ATOM 5503 C C . TRP A 1 692 ? 8.398 -42.844 -4.234 1 78.88 692 TRP A C 1
ATOM 5505 O O . TRP A 1 692 ? 8.148 -43.938 -4.711 1 78.88 692 TRP A O 1
ATOM 5515 N N . GLY A 1 693 ? 8.602 -41.781 -4.906 1 78.75 693 GLY A N 1
ATOM 5516 C CA . GLY A 1 693 ? 8.617 -41.906 -6.355 1 78.75 693 GLY A CA 1
ATOM 5517 C C . GLY A 1 693 ? 9.727 -42.812 -6.863 1 78.75 693 GLY A C 1
ATOM 5518 O O . GLY A 1 693 ? 9.57 -43.469 -7.895 1 78.75 693 GLY A O 1
ATOM 5519 N N . PHE A 1 694 ? 10.75 -43 -6.035 1 80.06 694 PHE A N 1
ATOM 5520 C CA . PHE A 1 694 ? 11.891 -43.812 -6.414 1 80.06 694 PHE A CA 1
ATOM 5521 C C . PHE A 1 694 ? 11.758 -45.219 -5.852 1 80.06 694 PHE A C 1
ATOM 5523 O O . PHE A 1 694 ? 12.047 -46.219 -6.539 1 80.06 694 PHE A O 1
ATOM 5530 N N . LEU A 1 695 ? 11.234 -45.312 -4.723 1 85.31 695 LEU A N 1
ATOM 5531 C CA . LEU A 1 695 ? 11.219 -46.594 -4.02 1 85.31 695 LEU A CA 1
ATOM 5532 C C . LEU A 1 695 ? 10.125 -47.5 -4.57 1 85.31 695 LEU A C 1
ATOM 5534 O O . LEU A 1 695 ? 10.305 -48.719 -4.645 1 85.31 695 LEU A O 1
ATOM 5538 N N . LEU A 1 696 ? 9.078 -46.938 -5.016 1 86.88 696 LEU A N 1
ATOM 5539 C CA . LEU A 1 696 ? 7.938 -47.75 -5.434 1 86.88 696 LEU A CA 1
ATOM 5540 C C . LEU A 1 696 ? 8.281 -48.594 -6.664 1 86.88 696 LEU A C 1
ATOM 5542 O O . LEU A 1 696 ? 8.07 -49.812 -6.684 1 86.88 696 LEU A O 1
ATOM 5546 N N . PRO A 1 697 ? 8.812 -48.031 -7.668 1 89 697 PRO A N 1
ATOM 5547 C CA . PRO A 1 697 ? 9.156 -48.844 -8.836 1 89 697 PRO A CA 1
ATOM 5548 C C . PRO A 1 697 ? 10.266 -49.844 -8.539 1 89 697 PRO A C 1
ATOM 5550 O O . PRO A 1 697 ? 10.25 -50.969 -9.07 1 89 697 PRO A O 1
ATOM 5553 N N . VAL A 1 698 ? 11.188 -49.562 -7.672 1 90.81 698 VAL A N 1
ATOM 5554 C CA . VAL A 1 698 ? 12.297 -50.438 -7.355 1 90.81 698 VAL A CA 1
ATOM 5555 C C . VAL A 1 698 ? 11.797 -51.625 -6.555 1 90.81 698 VAL A C 1
ATOM 5557 O O . VAL A 1 698 ? 12.094 -52.781 -6.891 1 90.81 698 VAL A O 1
ATOM 5560 N N . ILE A 1 699 ? 10.969 -51.375 -5.562 1 93.94 699 ILE A N 1
ATOM 5561 C CA . ILE A 1 699 ? 10.453 -52.438 -4.723 1 93.94 699 ILE A CA 1
ATOM 5562 C C . ILE A 1 699 ? 9.555 -53.344 -5.555 1 93.94 699 ILE A C 1
ATOM 5564 O O . ILE A 1 699 ? 9.672 -54.594 -5.488 1 93.94 699 ILE A O 1
ATOM 5568 N N . SER A 1 700 ? 8.703 -52.781 -6.316 1 95.12 700 SER A N 1
ATOM 5569 C CA . SER A 1 700 ? 7.812 -53.562 -7.16 1 95.12 700 SER A CA 1
ATOM 5570 C C . SER A 1 700 ? 8.609 -54.406 -8.172 1 95.12 700 SER A C 1
ATOM 5572 O O . SER A 1 700 ? 8.281 -55.562 -8.422 1 95.12 700 SER A O 1
ATOM 5574 N N . GLY A 1 701 ? 9.609 -53.812 -8.742 1 95.62 701 GLY A N 1
ATOM 5575 C CA . GLY A 1 701 ? 10.461 -54.531 -9.672 1 95.62 701 GLY A CA 1
ATOM 5576 C C . GLY A 1 701 ? 11.188 -55.719 -9.031 1 95.62 701 GLY A C 1
ATOM 5577 O O . GLY A 1 701 ? 11.258 -56.781 -9.594 1 95.62 701 GLY A O 1
ATOM 5578 N N . LEU A 1 702 ? 11.695 -55.562 -7.848 1 94.88 702 LEU A N 1
ATOM 5579 C CA . LEU A 1 702 ? 12.406 -56.625 -7.129 1 94.88 702 LEU A CA 1
ATOM 5580 C C . LEU A 1 702 ? 11.453 -57.75 -6.754 1 94.88 702 LEU A C 1
ATOM 5582 O O . LEU A 1 702 ? 11.836 -58.938 -6.789 1 94.88 702 LEU A O 1
ATOM 5586 N N . VAL A 1 703 ? 10.281 -57.344 -6.426 1 96.75 703 VAL A N 1
ATOM 5587 C CA . VAL A 1 703 ? 9.273 -58.375 -6.094 1 96.75 703 VAL A CA 1
ATOM 5588 C C . VAL A 1 703 ? 8.953 -59.188 -7.328 1 96.75 703 VAL A C 1
ATOM 5590 O O . VAL A 1 703 ? 8.836 -60.438 -7.242 1 96.75 703 VAL A O 1
ATOM 5593 N N . ILE A 1 704 ? 8.875 -58.594 -8.477 1 96.75 704 ILE A N 1
ATOM 5594 C CA . ILE A 1 704 ? 8.594 -59.281 -9.727 1 96.75 704 ILE A CA 1
ATOM 5595 C C . ILE A 1 704 ? 9.742 -60.219 -10.055 1 96.75 704 ILE A C 1
ATOM 5597 O O . ILE A 1 704 ? 9.516 -61.375 -10.461 1 96.75 704 ILE A O 1
ATOM 5601 N N . ILE A 1 705 ? 10.961 -59.812 -9.914 1 96 705 ILE A N 1
ATOM 5602 C CA . ILE A 1 705 ? 12.133 -60.656 -10.148 1 96 705 ILE A CA 1
ATOM 5603 C C . ILE A 1 705 ? 12.094 -61.844 -9.211 1 96 705 ILE A C 1
ATOM 5605 O O . ILE A 1 705 ? 12.25 -63 -9.648 1 96 705 ILE A O 1
ATOM 5609 N N . ALA A 1 706 ? 11.797 -61.625 -7.941 1 96.06 706 ALA A N 1
ATOM 5610 C CA . ALA A 1 706 ? 11.789 -62.688 -6.938 1 96.06 706 ALA A CA 1
ATOM 5611 C C . ALA A 1 706 ? 10.711 -63.719 -7.246 1 96.06 706 ALA A C 1
ATOM 5613 O O . ALA A 1 706 ? 10.969 -64.938 -7.188 1 96.06 706 ALA A O 1
ATOM 5614 N N . ILE A 1 707 ? 9.609 -63.25 -7.648 1 96 707 ILE A N 1
ATOM 5615 C CA . ILE A 1 707 ? 8.492 -64.125 -7.926 1 96 707 ILE A CA 1
ATOM 5616 C C . ILE A 1 707 ? 8.797 -65 -9.172 1 96 707 ILE A C 1
ATOM 5618 O O . ILE A 1 707 ? 8.664 -66.188 -9.156 1 96 707 ILE A O 1
ATOM 5622 N N . ASN A 1 708 ? 9.203 -64.312 -10.25 1 95.38 708 ASN A N 1
ATOM 5623 C CA . ASN A 1 708 ? 9.422 -65.062 -11.5 1 95.38 708 ASN A CA 1
ATOM 5624 C C . ASN A 1 708 ? 10.625 -66 -11.398 1 95.38 708 ASN A C 1
ATOM 5626 O O . ASN A 1 708 ? 10.617 -67.062 -11.953 1 95.38 708 ASN A O 1
ATOM 5630 N N . TRP A 1 709 ? 11.727 -65.625 -10.797 1 93.5 709 TRP A N 1
ATOM 5631 C CA . TRP A 1 709 ? 12.891 -66.438 -10.609 1 93.5 709 TRP A CA 1
ATOM 5632 C C . TRP A 1 709 ? 12.539 -67.688 -9.758 1 93.5 709 TRP A C 1
ATOM 5634 O O . TRP A 1 709 ? 13.023 -68.75 -10.008 1 93.5 709 TRP A O 1
ATOM 5644 N N . PHE A 1 710 ? 11.664 -67.438 -8.789 1 94.06 710 PHE A N 1
ATOM 5645 C CA . PHE A 1 710 ? 11.219 -68.562 -7.949 1 94.06 710 PHE A CA 1
ATOM 5646 C C . PHE A 1 710 ? 10.367 -69.5 -8.75 1 94.06 710 PHE A C 1
ATOM 5648 O O . PHE A 1 710 ? 10.539 -70.75 -8.633 1 94.06 710 PHE A O 1
ATOM 5655 N N . LEU A 1 711 ? 9.469 -69 -9.57 1 93.88 711 LEU A N 1
ATOM 5656 C CA . LEU A 1 711 ? 8.609 -69.875 -10.391 1 93.88 711 LEU A CA 1
ATOM 5657 C C . LEU A 1 711 ? 9.43 -70.625 -11.43 1 93.88 711 LEU A C 1
ATOM 5659 O O . LEU A 1 711 ? 9.164 -71.812 -11.688 1 93.88 711 LEU A O 1
ATOM 5663 N N . LYS A 1 712 ? 10.336 -69.938 -12.016 1 91 712 LYS A N 1
ATOM 5664 C CA . LYS A 1 712 ? 11.211 -70.625 -12.977 1 91 712 LYS A CA 1
ATOM 5665 C C . LYS A 1 712 ? 12.055 -71.688 -12.312 1 91 712 LYS A C 1
ATOM 5667 O O . LYS A 1 712 ? 12.266 -72.75 -12.875 1 91 712 LYS A O 1
ATOM 5672 N N . TRP A 1 713 ? 12.578 -71.438 -11.133 1 89.81 713 TRP A N 1
ATOM 5673 C CA . TRP A 1 713 ? 13.359 -72.375 -10.375 1 89.81 713 TRP A CA 1
ATOM 5674 C C . TRP A 1 713 ? 12.508 -73.625 -10.016 1 89.81 713 TRP A C 1
ATOM 5676 O O . TRP A 1 713 ? 12.984 -74.75 -10.102 1 89.81 713 TRP A O 1
ATOM 5686 N N . LYS A 1 714 ? 11.289 -73.375 -9.68 1 92.44 714 LYS A N 1
ATOM 5687 C CA . LYS A 1 714 ? 10.391 -74.438 -9.336 1 92.44 714 LYS A CA 1
ATOM 5688 C C . LYS A 1 714 ? 10.102 -75.312 -10.539 1 92.44 714 LYS A C 1
ATOM 5690 O O . LYS A 1 714 ? 9.922 -76.562 -10.398 1 92.44 714 LYS A O 1
ATOM 5695 N N . ARG A 1 715 ? 10.039 -74.688 -11.68 1 90 715 ARG A N 1
ATOM 5696 C CA . ARG A 1 715 ? 9.742 -75.438 -12.906 1 90 715 ARG A CA 1
ATOM 5697 C C . ARG A 1 715 ? 10.961 -76.25 -13.383 1 90 715 ARG A C 1
ATOM 5699 O O . ARG A 1 715 ? 10.852 -77.375 -13.766 1 90 715 ARG A O 1
ATOM 5706 N N . VAL A 1 716 ? 12.086 -75.625 -13.43 1 87.5 716 VAL A N 1
ATOM 5707 C CA . VAL A 1 716 ? 13.297 -76.25 -13.977 1 87.5 716 VAL A CA 1
ATOM 5708 C C . VAL A 1 716 ? 13.992 -77.062 -12.906 1 87.5 716 VAL A C 1
ATOM 5710 O O . VAL A 1 716 ? 14.68 -78 -13.219 1 87.5 716 VAL A O 1
ATOM 5713 N N . LYS A 1 717 ? 13.836 -76.875 -11.594 1 85.25 717 LYS A N 1
ATOM 5714 C CA . LYS A 1 717 ? 14.391 -77.562 -10.422 1 85.25 717 LYS A CA 1
ATOM 5715 C C . LYS A 1 717 ? 15.914 -77.562 -10.484 1 85.25 717 LYS A C 1
ATOM 5717 O O . LYS A 1 717 ? 16.547 -78.562 -10 1 85.25 717 LYS A O 1
ATOM 5722 N N . ARG A 1 718 ? 16.609 -76.688 -11.258 1 85.69 718 ARG A N 1
ATOM 5723 C CA . ARG A 1 718 ? 18.047 -76.5 -11.352 1 85.69 718 ARG A CA 1
ATOM 5724 C C . ARG A 1 718 ? 18.359 -75 -11.484 1 85.69 718 ARG A C 1
ATOM 5726 O O . ARG A 1 718 ? 17.469 -74.188 -11.633 1 85.69 718 ARG A O 1
ATOM 5733 N N . LEU A 1 719 ? 19.578 -74.688 -11.398 1 85.44 719 LEU A N 1
ATOM 5734 C CA . LEU A 1 719 ? 20.031 -73.312 -11.555 1 85.44 719 LEU A CA 1
ATOM 5735 C C . LEU A 1 719 ? 19.922 -72.875 -13.016 1 85.44 719 LEU A C 1
ATOM 5737 O O . LEU A 1 719 ? 20.578 -73.438 -13.883 1 85.44 719 LEU A O 1
ATOM 5741 N N . PHE A 1 720 ? 19.016 -72.062 -13.281 1 87.5 720 PHE A N 1
ATOM 5742 C CA . PHE A 1 720 ? 18.719 -71.625 -14.656 1 87.5 720 PHE A CA 1
ATOM 5743 C C . PHE A 1 720 ? 19.547 -70.438 -15.039 1 87.5 720 PHE A C 1
ATOM 5745 O O . PHE A 1 720 ? 19.625 -70.062 -16.219 1 87.5 720 PHE A O 1
ATOM 5752 N N . LEU A 1 721 ? 20.219 -69.812 -14.055 1 89.56 721 LEU A N 1
ATOM 5753 C CA . LEU A 1 721 ? 21.016 -68.625 -14.312 1 89.56 721 LEU A CA 1
ATOM 5754 C C . LEU A 1 721 ? 22.484 -68.938 -14.516 1 89.56 721 LEU A C 1
ATOM 5756 O O . LEU A 1 721 ? 23 -69.875 -13.828 1 89.56 721 LEU A O 1
ATOM 5760 N N . HIS A 1 722 ? 23.047 -68.25 -15.422 1 90.19 722 HIS A N 1
ATOM 5761 C CA . HIS A 1 722 ? 24.484 -68.438 -15.602 1 90.19 722 HIS A CA 1
ATOM 5762 C C . HIS A 1 722 ? 25.25 -68.062 -14.352 1 90.19 722 HIS A C 1
ATOM 5764 O O . HIS A 1 722 ? 24.984 -67 -13.75 1 90.19 722 HIS A O 1
ATOM 5770 N N . LYS A 1 723 ? 26.203 -68.812 -13.906 1 89.06 723 LYS A N 1
ATOM 5771 C CA . LYS A 1 723 ? 26.938 -68.625 -12.656 1 89.06 723 LYS A CA 1
ATOM 5772 C C . LYS A 1 723 ? 27.688 -67.312 -12.648 1 89.06 723 LYS A C 1
ATOM 5774 O O . LYS A 1 723 ? 27.75 -66.625 -11.625 1 89.06 723 LYS A O 1
ATOM 5779 N N . ARG A 1 724 ? 28.203 -66.875 -13.75 1 89.88 724 ARG A N 1
ATOM 5780 C CA . ARG A 1 724 ? 28.938 -65.625 -13.836 1 89.88 724 ARG A CA 1
ATOM 5781 C C . ARG A 1 724 ? 28.031 -64.438 -13.633 1 89.88 724 ARG A C 1
ATOM 5783 O O . ARG A 1 724 ? 28.406 -63.469 -13.008 1 89.88 724 ARG A O 1
ATOM 5790 N N . TYR A 1 725 ? 26.844 -64.5 -14.172 1 93.69 725 TYR A N 1
ATOM 5791 C CA . TYR A 1 725 ? 25.875 -63.406 -14.023 1 93.69 725 TYR A CA 1
ATOM 5792 C C . TYR A 1 725 ? 25.391 -63.312 -12.586 1 93.69 725 TYR A C 1
ATOM 5794 O O . TYR A 1 725 ? 25.312 -62.219 -12.031 1 93.69 725 TYR A O 1
ATOM 5802 N N . LEU A 1 726 ? 25.188 -64.375 -11.922 1 92 726 LEU A N 1
ATOM 5803 C CA . LEU A 1 726 ? 24.625 -64.438 -10.57 1 92 726 LEU A CA 1
ATOM 5804 C C . LEU A 1 726 ? 25.688 -64.062 -9.539 1 92 726 LEU A C 1
ATOM 5806 O O . LEU A 1 726 ? 25.391 -63.312 -8.594 1 92 726 LEU A O 1
ATOM 5810 N N . TYR A 1 727 ? 26.938 -64.5 -9.727 1 93.12 727 TYR A N 1
ATOM 5811 C CA . TYR A 1 727 ? 27.922 -64.375 -8.648 1 93.12 727 TYR A CA 1
ATOM 5812 C C . TYR A 1 727 ? 28.859 -63.219 -8.922 1 93.12 727 TYR A C 1
ATOM 5814 O O . TYR A 1 727 ? 29.547 -62.75 -8.008 1 93.12 727 TYR A O 1
ATOM 5822 N N . VAL A 1 728 ? 28.891 -62.656 -10.102 1 94.31 728 VAL A N 1
ATOM 5823 C CA . VAL A 1 728 ? 29.828 -61.594 -10.398 1 94.31 728 VAL A CA 1
ATOM 5824 C C . VAL A 1 728 ? 29.078 -60.344 -10.828 1 94.31 728 VAL A C 1
ATOM 5826 O O . VAL A 1 728 ? 29.172 -59.281 -10.18 1 94.31 728 VAL A O 1
ATOM 5829 N N . PHE A 1 729 ? 28.266 -60.438 -11.844 1 94.38 729 PHE A N 1
ATOM 5830 C CA . PHE A 1 729 ? 27.656 -59.25 -12.453 1 94.38 729 PHE A CA 1
ATOM 5831 C C . PHE A 1 729 ? 26.594 -58.656 -11.531 1 94.38 729 PHE A C 1
ATOM 5833 O O . PHE A 1 729 ? 26.547 -57.438 -11.344 1 94.38 729 PHE A O 1
ATOM 5840 N N . ILE A 1 730 ? 25.766 -59.406 -10.938 1 94.44 730 ILE A N 1
ATOM 5841 C CA . ILE A 1 730 ? 24.688 -58.906 -10.094 1 94.44 730 ILE A CA 1
ATOM 5842 C C . ILE A 1 730 ? 25.281 -58.25 -8.852 1 94.44 730 ILE A C 1
ATOM 5844 O O . ILE A 1 730 ? 24.984 -57.094 -8.555 1 94.44 730 ILE A O 1
ATOM 5848 N N . PRO A 1 731 ? 26.219 -58.906 -8.117 1 95.25 731 PRO A N 1
ATOM 5849 C CA . PRO A 1 731 ? 26.781 -58.25 -6.945 1 95.25 731 PRO A CA 1
ATOM 5850 C C . PRO A 1 731 ? 27.594 -57 -7.312 1 95.25 731 PRO A C 1
ATOM 5852 O O . PRO A 1 731 ? 27.531 -55.969 -6.617 1 95.25 731 PRO A O 1
ATOM 5855 N N . LEU A 1 732 ? 28.328 -57.062 -8.344 1 96.12 732 LEU A N 1
ATOM 5856 C CA . LEU A 1 732 ? 29.109 -55.906 -8.781 1 96.12 732 LEU A CA 1
ATOM 5857 C C . LEU A 1 732 ? 28.203 -54.781 -9.203 1 96.12 732 LEU A C 1
ATOM 5859 O O . LEU A 1 732 ? 28.453 -53.625 -8.852 1 96.12 732 LEU A O 1
ATOM 5863 N N . GLY A 1 733 ? 27.234 -55.094 -9.969 1 95.94 733 GLY A N 1
ATOM 5864 C CA . GLY A 1 733 ? 26.266 -54.094 -10.383 1 95.94 733 GLY A CA 1
ATOM 5865 C C . GLY A 1 733 ? 25.516 -53.469 -9.211 1 95.94 733 GLY A C 1
ATOM 5866 O O . GLY A 1 733 ? 25.328 -52.25 -9.164 1 95.94 733 GLY A O 1
ATOM 5867 N N . MET A 1 734 ? 25.125 -54.219 -8.289 1 94.44 734 MET A N 1
ATOM 5868 C CA . MET A 1 734 ? 24.422 -53.719 -7.102 1 94.44 734 MET A CA 1
ATOM 5869 C C . MET A 1 734 ? 25.328 -52.812 -6.273 1 94.44 734 MET A C 1
ATOM 5871 O O . MET A 1 734 ? 24.875 -51.844 -5.699 1 94.44 734 MET A O 1
ATOM 5875 N N . LEU A 1 735 ? 26.516 -53.188 -6.184 1 95.75 735 LEU A N 1
ATOM 5876 C CA . LEU A 1 735 ? 27.469 -52.375 -5.449 1 95.75 735 LEU A CA 1
ATOM 5877 C C . LEU A 1 735 ? 27.625 -51 -6.105 1 95.75 735 LEU A C 1
ATOM 5879 O O . LEU A 1 735 ? 27.609 -49.969 -5.422 1 95.75 735 LEU A O 1
ATOM 5883 N N . VAL A 1 736 ? 27.75 -50.969 -7.367 1 96.75 736 VAL A N 1
ATOM 5884 C CA . VAL A 1 736 ? 27.922 -49.719 -8.102 1 96.75 736 VAL A CA 1
ATOM 5885 C C . VAL A 1 736 ? 26.672 -48.844 -7.938 1 96.75 736 VAL A C 1
ATOM 5887 O O . VAL A 1 736 ? 26.781 -47.625 -7.672 1 96.75 736 VAL A O 1
ATOM 5890 N N . VAL A 1 737 ? 25.531 -49.406 -8.039 1 93.94 737 VAL A N 1
ATOM 5891 C CA . VAL A 1 737 ? 24.266 -48.656 -7.918 1 93.94 737 VAL A CA 1
ATOM 5892 C C . VAL A 1 737 ? 24.094 -48.156 -6.484 1 93.94 737 VAL A C 1
ATOM 5894 O O . VAL A 1 737 ? 23.641 -47.031 -6.27 1 93.94 737 VAL A O 1
ATOM 5897 N N . CYS A 1 738 ? 24.484 -48.938 -5.527 1 93.06 738 CYS A N 1
ATOM 5898 C CA . CYS A 1 738 ? 24.375 -48.531 -4.129 1 93.06 738 CYS A CA 1
ATOM 5899 C C . CYS A 1 738 ? 25.297 -47.375 -3.824 1 93.06 738 CYS A C 1
ATOM 5901 O O . CYS A 1 738 ? 24.938 -46.469 -3.084 1 93.06 738 CYS A O 1
ATOM 5903 N N . VAL A 1 739 ? 26.453 -47.375 -4.367 1 94.81 739 VAL A N 1
ATOM 5904 C CA . VAL A 1 739 ? 27.375 -46.25 -4.195 1 94.81 739 VAL A CA 1
ATOM 5905 C C . VAL A 1 739 ? 26.781 -45 -4.84 1 94.81 739 VAL A C 1
ATOM 5907 O O . VAL A 1 739 ? 26.828 -43.906 -4.258 1 94.81 739 VAL A O 1
ATOM 5910 N N . GLY A 1 740 ? 26.297 -45.156 -5.996 1 92.56 740 GLY A N 1
ATOM 5911 C CA . GLY A 1 740 ? 25.641 -44.031 -6.66 1 92.56 740 GLY A CA 1
ATOM 5912 C C . GLY A 1 740 ? 24.484 -43.469 -5.863 1 92.56 740 GLY A C 1
ATOM 5913 O O . GLY A 1 740 ? 24.375 -42.25 -5.707 1 92.56 740 GLY A O 1
ATOM 5914 N N . LEU A 1 741 ? 23.688 -44.281 -5.34 1 87.44 741 LEU A N 1
ATOM 5915 C CA . LEU A 1 741 ? 22.531 -43.844 -4.559 1 87.44 741 LEU A CA 1
ATOM 5916 C C . LEU A 1 741 ? 22.969 -43.156 -3.268 1 87.44 741 LEU A C 1
ATOM 5918 O O . LEU A 1 741 ? 22.344 -42.188 -2.822 1 87.44 741 LEU A O 1
ATOM 5922 N N . THR A 1 742 ? 23.984 -43.625 -2.65 1 88.44 742 THR A N 1
ATOM 5923 C CA . THR A 1 742 ? 24.531 -43.031 -1.44 1 88.44 742 THR A CA 1
ATOM 5924 C C . THR A 1 742 ? 25.047 -41.625 -1.726 1 88.44 742 THR A C 1
ATOM 5926 O O . THR A 1 742 ? 24.844 -40.719 -0.928 1 88.44 742 THR A O 1
ATOM 5929 N N . ILE A 1 743 ? 25.688 -41.5 -2.809 1 90.12 743 ILE A N 1
ATOM 5930 C CA . ILE A 1 743 ? 26.172 -40.188 -3.213 1 90.12 743 ILE A CA 1
ATOM 5931 C C . ILE A 1 743 ? 25 -39.25 -3.438 1 90.12 743 ILE A C 1
ATOM 5933 O O . ILE A 1 743 ? 25 -38.125 -2.922 1 90.12 743 ILE A O 1
ATOM 5937 N N . PHE A 1 744 ? 24.062 -39.688 -4.059 1 85.12 744 PHE A N 1
ATOM 5938 C CA . PHE A 1 744 ? 22.906 -38.875 -4.43 1 85.12 744 PHE A CA 1
ATOM 5939 C C . PHE A 1 744 ? 22.109 -38.438 -3.197 1 85.12 744 PHE A C 1
ATOM 5941 O O . PHE A 1 744 ? 21.688 -37.312 -3.082 1 85.12 744 PHE A O 1
ATOM 5948 N N . ILE A 1 745 ? 21.969 -39.281 -2.23 1 79.12 745 ILE A N 1
ATOM 5949 C CA . ILE A 1 745 ? 21.062 -39.031 -1.108 1 79.12 745 ILE A CA 1
ATOM 5950 C C . ILE A 1 745 ? 21.828 -38.344 0.021 1 79.12 745 ILE A C 1
ATOM 5952 O O . ILE A 1 745 ? 21.297 -37.406 0.653 1 79.12 745 ILE A O 1
ATOM 5956 N N . PHE A 1 746 ? 23.172 -38.594 0.276 1 81.88 746 PHE A N 1
ATOM 5957 C CA . PHE A 1 746 ? 23.781 -38.188 1.534 1 81.88 746 PHE A CA 1
ATOM 5958 C C . PHE A 1 746 ? 24.922 -37.188 1.286 1 81.88 746 PHE A C 1
ATOM 5960 O O . PHE A 1 746 ? 25.281 -36.406 2.172 1 81.88 746 PHE A O 1
ATOM 5967 N N . LEU A 1 747 ? 25.453 -37.156 0.216 1 85.44 747 LEU A N 1
ATOM 5968 C CA . LEU A 1 747 ? 26.734 -36.469 0.111 1 85.44 747 LEU A CA 1
ATOM 5969 C C . LEU A 1 747 ? 26.594 -35.219 -0.714 1 85.44 747 LEU A C 1
ATOM 5971 O O . LEU A 1 747 ? 27.469 -34.344 -0.656 1 85.44 747 LEU A O 1
ATOM 5975 N N . GLU A 1 748 ? 25.641 -35 -1.521 1 85.75 748 GLU A N 1
ATOM 5976 C CA . GLU A 1 748 ? 25.516 -33.844 -2.404 1 85.75 748 GLU A CA 1
ATOM 5977 C C . GLU A 1 748 ? 25.188 -32.562 -1.615 1 85.75 748 GLU A C 1
ATOM 5979 O O . GLU A 1 748 ? 24.266 -32.562 -0.798 1 85.75 748 GLU A O 1
ATOM 5984 N N . THR A 1 749 ? 26.016 -31.484 -1.733 1 81.75 749 THR A N 1
ATOM 5985 C CA . THR A 1 749 ? 25.828 -30.141 -1.195 1 81.75 749 THR A CA 1
ATOM 5986 C C . THR A 1 749 ? 25.797 -29.109 -2.318 1 81.75 749 THR A C 1
ATOM 5988 O O . THR A 1 749 ? 26.062 -29.438 -3.477 1 81.75 749 THR A O 1
ATOM 5991 N N . SER A 1 750 ? 25.453 -27.859 -1.958 1 78.38 750 SER A N 1
ATOM 5992 C CA . SER A 1 750 ? 25.375 -26.797 -2.969 1 78.38 750 SER A CA 1
ATOM 5993 C C . SER A 1 750 ? 26.734 -26.5 -3.574 1 78.38 750 SER A C 1
ATOM 5995 O O . SER A 1 750 ? 26.844 -26.156 -4.75 1 78.38 750 SER A O 1
ATOM 5997 N N . ASN A 1 751 ? 27.828 -26.766 -2.807 1 80.38 751 ASN A N 1
ATOM 5998 C CA . ASN A 1 751 ? 29.172 -26.453 -3.27 1 80.38 751 ASN A CA 1
ATOM 5999 C C . ASN A 1 751 ? 29.75 -27.578 -4.113 1 80.38 751 ASN A C 1
ATOM 6001 O O . ASN A 1 751 ? 30.516 -27.328 -5.051 1 80.38 751 ASN A O 1
ATOM 6005 N N . ASN A 1 752 ? 29.375 -28.797 -3.832 1 88.56 752 ASN A N 1
ATOM 6006 C CA . ASN A 1 752 ? 30 -29.922 -4.523 1 88.56 752 ASN A CA 1
ATOM 6007 C C . ASN A 1 752 ? 29.031 -30.578 -5.504 1 88.56 752 ASN A C 1
ATOM 6009 O O . ASN A 1 752 ? 29.359 -31.609 -6.105 1 88.56 752 ASN A O 1
ATOM 6013 N N . TYR A 1 753 ? 27.922 -30.031 -5.75 1 88.69 753 TYR A N 1
ATOM 6014 C CA . TYR A 1 753 ? 26.859 -30.594 -6.57 1 88.69 753 TYR A CA 1
ATOM 6015 C C . TYR A 1 753 ? 27.344 -30.906 -7.977 1 88.69 753 TYR A C 1
ATOM 6017 O O . TYR A 1 753 ? 27.062 -31.984 -8.516 1 88.69 753 TYR A O 1
ATOM 6025 N N . LYS A 1 754 ? 28.156 -30.125 -8.547 1 90.5 754 LYS A N 1
ATOM 6026 C CA . LYS A 1 754 ? 28.609 -30.281 -9.93 1 90.5 754 LYS A CA 1
ATOM 6027 C C . LYS A 1 754 ? 29.469 -31.531 -10.078 1 90.5 754 LYS A C 1
ATOM 6029 O O . LYS A 1 754 ? 29.359 -32.25 -11.07 1 90.5 754 LYS A O 1
ATOM 6034 N N . TYR A 1 755 ? 30.172 -31.891 -9.047 1 93.94 755 TYR A N 1
ATOM 6035 C CA . TYR A 1 755 ? 31.094 -33.031 -9.117 1 93.94 755 TYR A CA 1
ATOM 6036 C C . TYR A 1 755 ? 30.391 -34.312 -8.773 1 93.94 755 TYR A C 1
ATOM 6038 O O . TYR A 1 755 ? 30.453 -35.281 -9.531 1 93.94 755 TYR A O 1
ATOM 6046 N N . LEU A 1 756 ? 29.719 -34.25 -7.75 1 94.44 756 LEU A N 1
ATOM 6047 C CA . LEU A 1 756 ? 29.141 -35.5 -7.23 1 94.44 756 LEU A C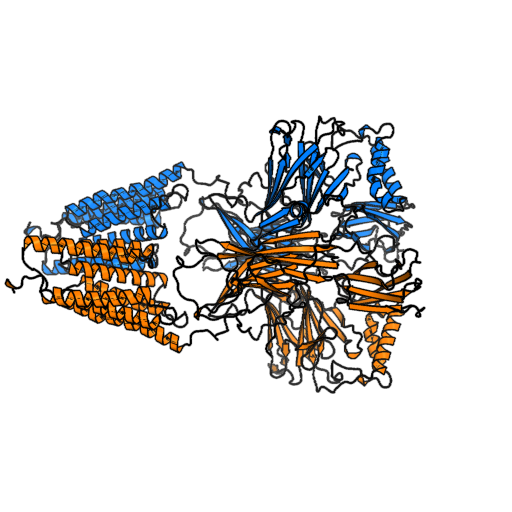A 1
ATOM 6048 C C . LEU A 1 756 ? 27.922 -35.906 -8.062 1 94.44 756 LEU A C 1
ATOM 6050 O O . LEU A 1 756 ? 27.703 -37.125 -8.273 1 94.44 756 LEU A O 1
ATOM 6054 N N . HIS A 1 757 ? 27.203 -35.031 -8.531 1 94.25 757 HIS A N 1
ATOM 6055 C CA . HIS A 1 757 ? 26.062 -35.375 -9.375 1 94.25 757 HIS A CA 1
ATOM 6056 C C . HIS A 1 757 ? 26.516 -35.938 -10.711 1 94.25 757 HIS A C 1
ATOM 6058 O O . HIS A 1 757 ? 25.906 -36.875 -11.242 1 94.25 757 HIS A O 1
ATOM 6064 N N . SER A 1 758 ? 27.547 -35.406 -11.242 1 96.5 758 SER A N 1
ATOM 6065 C CA . SER A 1 758 ? 28.125 -35.938 -12.469 1 96.5 758 SER A CA 1
ATOM 6066 C C . SER A 1 758 ? 28.625 -37.375 -12.266 1 96.5 758 SER A C 1
ATOM 6068 O O . SER A 1 758 ? 28.438 -38.219 -13.125 1 96.5 758 SER A O 1
ATOM 6070 N N . LEU A 1 759 ? 29.234 -37.5 -11.133 1 96.44 759 LEU A N 1
ATOM 6071 C CA . LEU A 1 759 ? 29.688 -38.844 -10.805 1 96.44 759 LEU A CA 1
ATOM 6072 C C . LEU A 1 759 ? 28.5 -39.812 -10.672 1 96.44 759 LEU A C 1
ATOM 6074 O O . LEU A 1 759 ? 28.594 -40.969 -11.07 1 96.44 759 LEU A O 1
ATOM 6078 N N . TRP A 1 760 ? 27.516 -39.375 -10.109 1 95.44 760 TRP A N 1
ATOM 6079 C CA . TRP A 1 760 ? 26.297 -40.156 -9.992 1 95.44 760 TRP A CA 1
ATOM 6080 C C . TRP A 1 760 ? 25.797 -40.594 -11.367 1 95.44 760 TRP A C 1
ATOM 6082 O O . TRP A 1 760 ? 25.406 -41.75 -11.562 1 95.44 760 TRP A O 1
ATOM 6092 N N . HIS A 1 761 ? 25.781 -39.75 -12.398 1 96.88 761 HIS A N 1
ATOM 6093 C CA . HIS A 1 761 ? 25.406 -40.125 -13.766 1 96.88 761 HIS A CA 1
ATOM 6094 C C . HIS A 1 761 ? 26.234 -41.281 -14.289 1 96.88 761 HIS A C 1
ATOM 6096 O O . HIS A 1 761 ? 25.703 -42.25 -14.797 1 96.88 761 HIS A O 1
ATOM 6102 N N . VAL A 1 762 ? 27.484 -41.188 -14.039 1 97.06 762 VAL A N 1
ATOM 6103 C CA . VAL A 1 762 ? 28.438 -42.188 -14.57 1 97.06 762 VAL A CA 1
ATOM 6104 C C . VAL A 1 762 ? 28.219 -43.531 -13.875 1 97.06 762 VAL A C 1
ATOM 6106 O O . VAL A 1 762 ? 28.141 -44.562 -14.539 1 97.06 762 VAL A O 1
ATOM 6109 N N . LEU A 1 763 ? 28.078 -43.469 -12.641 1 97.06 763 LEU A N 1
ATOM 6110 C CA . LEU A 1 763 ? 27.922 -44.719 -11.867 1 97.06 763 LEU A CA 1
ATOM 6111 C C . LEU A 1 763 ? 26.609 -45.406 -12.234 1 97.06 763 LEU A C 1
ATOM 6113 O O . LEU A 1 763 ? 26.578 -46.625 -12.367 1 97.06 763 LEU A O 1
ATOM 6117 N N . MET A 1 764 ? 25.547 -44.688 -12.438 1 96.12 764 MET A N 1
ATOM 6118 C CA . MET A 1 764 ? 24.281 -45.312 -12.797 1 96.12 764 MET A CA 1
ATOM 6119 C C . MET A 1 764 ? 24.344 -45.906 -14.195 1 96.12 764 MET A C 1
ATOM 6121 O O . MET A 1 764 ? 23.812 -47 -14.438 1 96.12 764 MET A O 1
ATOM 6125 N N . ALA A 1 765 ? 24.984 -45.219 -15.109 1 97.06 765 ALA A N 1
ATOM 6126 C CA . ALA A 1 765 ? 25.141 -45.75 -16.469 1 97.06 765 ALA A CA 1
ATOM 6127 C C . ALA A 1 765 ? 25.953 -47.031 -16.469 1 97.06 765 ALA A C 1
ATOM 6129 O O . ALA A 1 765 ? 25.547 -48.031 -17.078 1 97.06 765 ALA A O 1
ATOM 6130 N N . VAL A 1 766 ? 27.016 -47.031 -15.719 1 96.75 766 VAL A N 1
ATOM 6131 C CA . VAL A 1 766 ? 27.875 -48.219 -15.633 1 96.75 766 VAL A CA 1
ATOM 6132 C C . VAL A 1 766 ? 27.141 -49.344 -14.93 1 96.75 766 VAL A C 1
ATOM 6134 O O . VAL A 1 766 ? 27.234 -50.5 -15.336 1 96.75 766 VAL A O 1
ATOM 6137 N N . GLY A 1 767 ? 26.469 -49 -13.93 1 96.69 767 GLY A N 1
ATOM 6138 C CA . GLY A 1 767 ? 25.672 -50 -13.219 1 96.69 767 GLY A CA 1
ATOM 6139 C C . GLY A 1 767 ? 24.672 -50.719 -14.102 1 96.69 767 GLY A C 1
ATOM 6140 O O . GLY A 1 767 ? 24.547 -51.938 -14.039 1 96.69 767 GLY A O 1
ATOM 6141 N N . VAL A 1 768 ? 23.984 -50.031 -14.984 1 96.25 768 VAL A N 1
ATOM 6142 C CA . VAL A 1 768 ? 23 -50.625 -15.898 1 96.25 768 VAL A CA 1
ATOM 6143 C C . VAL A 1 768 ? 23.703 -51.531 -16.906 1 96.25 768 VAL A C 1
ATOM 6145 O O . VAL A 1 768 ? 23.203 -52.594 -17.234 1 96.25 768 VAL A O 1
ATOM 6148 N N . MET A 1 769 ? 24.875 -51.219 -17.391 1 95.88 769 MET A N 1
ATOM 6149 C CA . MET A 1 769 ? 25.625 -52 -18.344 1 95.88 769 MET A CA 1
ATOM 6150 C C . MET A 1 769 ? 26.016 -53.344 -17.734 1 95.88 769 MET A C 1
ATOM 6152 O O . MET A 1 769 ? 25.969 -54.375 -18.422 1 95.88 769 MET A O 1
ATOM 6156 N N . ILE A 1 770 ? 26.281 -53.312 -16.484 1 96.31 770 ILE A N 1
ATOM 6157 C CA . ILE A 1 770 ? 26.719 -54.5 -15.797 1 96.31 770 ILE A CA 1
ATOM 6158 C C . ILE A 1 770 ? 25.5 -55.375 -15.484 1 96.31 770 ILE A C 1
ATOM 6160 O O . ILE A 1 770 ? 25.547 -56.594 -15.664 1 96.31 770 ILE A O 1
ATOM 6164 N N . LEU A 1 771 ? 24.438 -54.812 -15.148 1 96.12 771 LEU A N 1
ATOM 6165 C CA . LEU A 1 771 ? 23.281 -55.562 -14.633 1 96.12 771 LEU A CA 1
ATOM 6166 C C . LEU A 1 771 ? 22.438 -56.094 -15.773 1 96.12 771 LEU A C 1
ATOM 6168 O O . LEU A 1 771 ? 21.703 -57.062 -15.602 1 96.12 771 LEU A O 1
ATOM 6172 N N . LEU A 1 772 ? 22.438 -55.531 -16.953 1 96.19 772 LEU A N 1
ATOM 6173 C CA . LEU A 1 772 ? 21.641 -56 -18.078 1 96.19 772 LEU A CA 1
ATOM 6174 C C . LEU A 1 772 ? 22.094 -57.375 -18.531 1 96.19 772 LEU A C 1
ATOM 6176 O O . LEU A 1 772 ? 23.266 -57.594 -18.859 1 96.19 772 LEU A O 1
ATOM 6180 N N . PRO A 1 773 ? 21.156 -58.344 -18.578 1 95.25 773 PRO A N 1
ATOM 6181 C CA . PRO A 1 773 ? 21.516 -59.719 -18.891 1 95.25 773 PRO A CA 1
ATOM 6182 C C . PRO A 1 773 ? 21.938 -59.906 -20.344 1 95.25 773 PRO A C 1
ATOM 6184 O O . PRO A 1 773 ? 21.5 -59.125 -21.219 1 95.25 773 PRO A O 1
ATOM 6187 N N . GLN A 1 774 ? 22.75 -60.938 -20.594 1 91.88 774 GLN A N 1
ATOM 6188 C CA . GLN A 1 774 ? 23.109 -61.375 -21.938 1 91.88 774 GLN A CA 1
ATOM 6189 C C . GLN A 1 774 ? 22.109 -62.375 -22.469 1 91.88 774 GLN A C 1
ATOM 6191 O O . GLN A 1 774 ? 21.359 -63 -21.703 1 91.88 774 GLN A O 1
ATOM 6196 N N . PRO A 1 775 ? 21.984 -62.531 -23.766 1 84 775 PRO A N 1
ATOM 6197 C CA . PRO A 1 775 ? 20.984 -63.438 -24.359 1 84 775 PRO A CA 1
ATOM 6198 C C . PRO A 1 775 ? 21.078 -64.875 -23.812 1 84 775 PRO A C 1
ATOM 6200 O O . PRO A 1 775 ? 20.062 -65.562 -23.656 1 84 775 PRO A O 1
ATOM 6203 N N . ASN A 1 776 ? 22.266 -65.25 -23.344 1 85.12 776 ASN A N 1
ATOM 6204 C CA . ASN A 1 776 ? 22.438 -66.625 -22.891 1 85.12 776 ASN A CA 1
ATOM 6205 C C . ASN A 1 776 ? 22.422 -66.75 -21.359 1 85.12 776 ASN A C 1
ATOM 6207 O O . ASN A 1 776 ? 22.781 -67.75 -20.797 1 85.12 776 ASN A O 1
ATOM 6211 N N . THR A 1 777 ? 21.922 -65.75 -20.734 1 90.25 777 THR A N 1
ATOM 6212 C CA . THR A 1 777 ? 22 -65.688 -19.281 1 90.25 777 THR A CA 1
ATOM 6213 C C . THR A 1 777 ? 21.016 -66.625 -18.641 1 90.25 777 THR A C 1
ATOM 6215 O O . THR A 1 777 ? 21.297 -67.25 -17.594 1 90.25 777 THR A O 1
ATOM 6218 N N . PHE A 1 778 ? 19.875 -66.875 -19.281 1 87.56 778 PHE A N 1
ATOM 6219 C CA . PHE A 1 778 ? 18.812 -67.625 -18.641 1 87.56 778 PHE A CA 1
ATOM 6220 C C . PHE A 1 778 ? 18.719 -69.062 -19.219 1 87.56 778 PHE A C 1
ATOM 6222 O O . PHE A 1 778 ? 17.672 -69.688 -19.109 1 87.56 778 PHE A O 1
ATOM 6229 N N . GLN A 1 779 ? 19.75 -69.5 -19.875 1 80.62 779 GLN A N 1
ATOM 6230 C CA . GLN A 1 779 ? 19.828 -70.875 -20.359 1 80.62 779 GLN A CA 1
ATOM 6231 C C . GLN A 1 779 ? 20.672 -71.75 -19.438 1 80.62 779 GLN A C 1
ATOM 6233 O O . GLN A 1 779 ? 21.734 -71.312 -18.984 1 80.62 779 GLN A O 1
ATOM 6238 N N . PRO A 1 780 ? 20.016 -72.938 -19.094 1 73.44 780 PRO A N 1
ATOM 6239 C CA . PRO A 1 780 ? 20.766 -73.812 -18.219 1 73.44 780 PRO A CA 1
ATOM 6240 C C . PRO A 1 780 ? 22.109 -74.25 -18.812 1 73.44 780 PRO A C 1
ATOM 6242 O O . PRO A 1 780 ? 22.219 -74.375 -20.031 1 73.44 780 PRO A O 1
ATOM 6245 N N . GLU A 1 781 ? 23.219 -74.312 -18.078 1 66.44 781 GLU A N 1
ATOM 6246 C CA . GLU A 1 781 ? 24.562 -74.688 -18.516 1 66.44 781 GLU A CA 1
ATOM 6247 C C . GLU A 1 781 ? 24.562 -76.062 -19.203 1 66.44 781 GLU A C 1
ATOM 6249 O O . GLU A 1 781 ? 25.375 -76.312 -20.109 1 66.44 781 GLU A O 1
ATOM 6254 N N . THR A 1 782 ? 23.672 -76.938 -18.812 1 61 782 THR A N 1
ATOM 6255 C CA . THR A 1 782 ? 23.688 -78.25 -19.438 1 61 782 THR A CA 1
ATOM 6256 C C . THR A 1 782 ? 23.25 -78.188 -20.891 1 61 782 THR A C 1
ATOM 6258 O O . THR A 1 782 ? 23.547 -79.062 -21.703 1 61 782 THR A O 1
ATOM 6261 N N . VAL A 1 783 ? 22.5 -77.25 -21.25 1 56.97 783 VAL A N 1
ATOM 6262 C CA . VAL A 1 783 ? 22.031 -77.125 -22.625 1 56.97 783 VAL A CA 1
ATOM 6263 C C . VAL A 1 783 ? 22.984 -76.25 -23.422 1 56.97 783 VAL A C 1
ATOM 6265 O O . VAL A 1 783 ? 22.922 -76.188 -24.656 1 56.97 783 VAL A O 1
ATOM 6268 N N . LEU A 1 784 ? 23.75 -75.562 -22.844 1 47.38 784 LEU A N 1
ATOM 6269 C CA . LEU A 1 784 ? 24.734 -74.75 -23.594 1 47.38 784 LEU A CA 1
ATOM 6270 C C . LEU A 1 784 ? 25.938 -75.625 -23.953 1 47.38 784 LEU A C 1
ATOM 6272 O O . LEU A 1 784 ? 26.406 -76.438 -23.125 1 47.38 784 LEU A O 1
ATOM 6276 N N . MET B 1 1 ? -34.375 -2.352 3.365 1 25.88 1 MET B N 1
ATOM 6277 C CA . MET B 1 1 ? -34.094 -0.984 2.939 1 25.88 1 MET B CA 1
ATOM 6278 C C . MET B 1 1 ? -32.938 -0.951 1.945 1 25.88 1 MET B C 1
ATOM 6280 O O . MET B 1 1 ? -31.844 -1.385 2.262 1 25.88 1 MET B O 1
ATOM 6284 N N . LYS B 1 2 ? -33.281 -0.939 0.658 1 32.94 2 LYS B N 1
ATOM 6285 C CA . LYS B 1 2 ? -32.438 -0.912 -0.541 1 32.94 2 LYS B CA 1
ATOM 6286 C C . LYS B 1 2 ? -31.516 0.307 -0.547 1 32.94 2 LYS B C 1
ATOM 6288 O O . LYS B 1 2 ? -31.984 1.444 -0.471 1 32.94 2 LYS B O 1
ATOM 6293 N N . TRP B 1 3 ? -30.391 0.183 -0.012 1 37.12 3 TRP B N 1
ATOM 6294 C CA . TRP B 1 3 ? -29.422 1.263 0.054 1 37.12 3 TRP B CA 1
ATOM 6295 C C . TRP B 1 3 ? -29.156 1.851 -1.33 1 37.12 3 TRP B C 1
ATOM 6297 O O . TRP B 1 3 ? -28.75 1.137 -2.25 1 37.12 3 TRP B O 1
ATOM 6307 N N . ILE B 1 4 ? -29.891 2.857 -1.648 1 34.44 4 ILE B N 1
ATOM 6308 C CA . ILE B 1 4 ? -29.75 3.611 -2.889 1 34.44 4 ILE B CA 1
ATOM 6309 C C . ILE B 1 4 ? -28.453 4.43 -2.852 1 34.44 4 ILE B C 1
ATOM 6311 O O . ILE B 1 4 ? -28.25 5.223 -1.929 1 34.44 4 ILE B O 1
ATOM 6315 N N . ILE B 1 5 ? -27.484 3.932 -3.469 1 40.09 5 ILE B N 1
ATOM 6316 C CA . ILE B 1 5 ? -26.297 4.715 -3.738 1 40.09 5 ILE B CA 1
ATOM 6317 C C . ILE B 1 5 ? -26.672 6.012 -4.453 1 40.09 5 ILE B C 1
ATOM 6319 O O . ILE B 1 5 ? -27.234 5.98 -5.551 1 40.09 5 ILE B O 1
ATOM 6323 N N . LEU B 1 6 ? -26.859 7.043 -3.75 1 38.16 6 LEU B N 1
ATOM 6324 C CA . LEU B 1 6 ? -27.125 8.344 -4.367 1 38.16 6 LEU B CA 1
ATOM 6325 C C . LEU B 1 6 ? -25.906 8.82 -5.16 1 38.16 6 LEU B C 1
ATOM 6327 O O . LEU B 1 6 ? -24.828 9 -4.602 1 38.16 6 LEU B O 1
ATOM 6331 N N . ILE B 1 7 ? -25.969 8.539 -6.375 1 43.03 7 ILE B N 1
ATOM 6332 C CA . ILE B 1 7 ? -24.984 9.016 -7.348 1 43.03 7 ILE B CA 1
ATOM 6333 C C . ILE B 1 7 ? -25.312 10.445 -7.758 1 43.03 7 ILE B C 1
ATOM 6335 O O . ILE B 1 7 ? -26.438 10.727 -8.203 1 43.03 7 ILE B O 1
ATOM 6339 N N . LEU B 1 8 ? -24.688 11.375 -7.309 1 43.78 8 LEU B N 1
ATOM 6340 C CA . LEU B 1 8 ? -24.891 12.719 -7.832 1 43.78 8 LEU B CA 1
ATOM 6341 C C . LEU B 1 8 ? -24.25 12.875 -9.203 1 43.78 8 LEU B C 1
ATOM 6343 O O . LEU B 1 8 ? -23.062 12.594 -9.375 1 43.78 8 LEU B O 1
ATOM 6347 N N . LEU B 1 9 ? -25.125 12.977 -10.156 1 36.75 9 LEU B N 1
ATOM 6348 C CA . LEU B 1 9 ? -24.688 13.297 -11.508 1 36.75 9 LEU B CA 1
ATOM 6349 C C . LEU B 1 9 ? -24.297 14.766 -11.617 1 36.75 9 LEU B C 1
ATOM 6351 O O . LEU B 1 9 ? -25.109 15.648 -11.359 1 36.75 9 LEU B O 1
ATOM 6355 N N . TYR B 1 10 ? -23.156 15.055 -11.461 1 39.81 10 TYR B N 1
ATOM 6356 C CA . TYR B 1 10 ? -22.766 16.453 -11.594 1 39.81 10 TYR B CA 1
ATOM 6357 C C . TYR B 1 10 ? -22.703 16.859 -13.062 1 39.81 10 TYR B C 1
ATOM 6359 O O . TYR B 1 10 ? -22.219 16.094 -13.906 1 39.81 10 TYR B O 1
ATOM 6367 N N . PRO B 1 11 ? -23.438 17.875 -13.398 1 39.22 11 PRO B N 1
ATOM 6368 C CA . PRO B 1 11 ? -23.391 18.422 -14.766 1 39.22 11 PRO B CA 1
ATOM 6369 C C . PRO B 1 11 ? -21.984 18.797 -15.203 1 39.22 11 PRO B C 1
ATOM 6371 O O . PRO B 1 11 ? -21.172 19.219 -14.383 1 39.22 11 PRO B O 1
ATOM 6374 N N . THR B 1 12 ? -21.547 18.297 -16.391 1 39.97 12 THR B N 1
ATOM 6375 C CA . THR B 1 12 ? -20.312 18.578 -17.109 1 39.97 12 THR B CA 1
ATOM 6376 C C . THR B 1 12 ? -20.297 20.016 -17.625 1 39.97 12 THR B C 1
ATOM 6378 O O . THR B 1 12 ? -21.016 20.359 -18.562 1 39.97 12 THR B O 1
ATOM 6381 N N . ILE B 1 13 ? -20.25 21 -16.859 1 37.12 13 ILE B N 1
ATOM 6382 C CA . ILE B 1 13 ? -20.125 22.328 -17.453 1 37.12 13 ILE B CA 1
ATOM 6383 C C . ILE B 1 13 ? -18.734 22.5 -18.078 1 37.12 13 ILE B C 1
ATOM 6385 O O . ILE B 1 13 ? -17.719 22.172 -17.438 1 37.12 13 ILE B O 1
ATOM 6389 N N . GLN B 1 14 ? -18.656 22.688 -19.438 1 37.22 14 GLN B N 1
ATOM 6390 C CA . GLN B 1 14 ? -17.484 23.094 -20.203 1 37.22 14 GLN B CA 1
ATOM 6391 C C . GLN B 1 14 ? -16.844 24.328 -19.594 1 37.22 14 GLN B C 1
ATOM 6393 O O . GLN B 1 14 ? -17.469 25.391 -19.516 1 37.22 14 GLN B O 1
ATOM 6398 N N . CYS B 1 15 ? -15.953 24.188 -18.734 1 40.22 15 CYS B N 1
ATOM 6399 C CA . CYS B 1 15 ? -15.211 25.344 -18.219 1 40.22 15 CYS B CA 1
ATOM 6400 C C . CYS B 1 15 ? -14.297 25.922 -19.297 1 40.22 15 CYS B C 1
ATOM 6402 O O . CYS B 1 15 ? -13.453 25.203 -19.844 1 40.22 15 CYS B O 1
ATOM 6404 N N . GLN B 1 16 ? -14.672 26.953 -19.922 1 37.12 16 GLN B N 1
ATOM 6405 C CA . GLN B 1 16 ? -13.742 27.781 -20.672 1 37.12 16 GLN B CA 1
ATOM 6406 C C . GLN B 1 16 ? -12.438 27.984 -19.906 1 37.12 16 GLN B C 1
ATOM 6408 O O . GLN B 1 16 ? -12.445 28.078 -18.688 1 37.12 16 GLN B O 1
ATOM 6413 N N . GLU B 1 17 ? -11.328 27.562 -20.516 1 44.06 17 GLU B N 1
ATOM 6414 C CA . GLU B 1 17 ? -10.008 27.859 -19.984 1 44.06 17 GLU B CA 1
ATOM 6415 C C . GLU B 1 17 ? -9.992 29.203 -19.266 1 44.06 17 GLU B C 1
ATOM 6417 O O . GLU B 1 17 ? -9.992 30.25 -19.922 1 44.06 17 GLU B O 1
ATOM 6422 N N . ASP B 1 18 ? -10.695 29.422 -18.375 1 48.62 18 ASP B N 1
ATOM 6423 C CA . ASP B 1 18 ? -10.602 30.641 -17.594 1 48.62 18 ASP B CA 1
ATOM 6424 C C . ASP B 1 18 ? -9.172 30.891 -17.125 1 48.62 18 ASP B C 1
ATOM 6426 O O . ASP B 1 18 ? -8.461 29.953 -16.766 1 48.62 18 ASP B O 1
ATOM 6430 N N . GLU B 1 19 ? -8.438 31.984 -17.438 1 56.47 19 GLU B N 1
ATOM 6431 C CA . GLU B 1 19 ? -7.125 32.594 -17.312 1 56.47 19 GLU B CA 1
ATOM 6432 C C . GLU B 1 19 ? -6.512 32.344 -15.945 1 56.47 19 GLU B C 1
ATOM 6434 O O . GLU B 1 19 ? -5.289 32.281 -15.812 1 56.47 19 GLU B O 1
ATOM 6439 N N . ASN B 1 20 ? -7.223 31.906 -14.75 1 73.31 20 ASN B N 1
ATOM 6440 C CA . ASN B 1 20 ? -6.469 31.969 -13.508 1 73.31 20 ASN B CA 1
ATOM 6441 C C . ASN B 1 20 ? -6.359 30.594 -12.852 1 73.31 20 ASN B C 1
ATOM 6443 O O . ASN B 1 20 ? -6.223 30.484 -11.625 1 73.31 20 ASN B O 1
ATOM 6447 N N . LEU B 1 21 ? -6.383 29.5 -13.695 1 87.56 21 LEU B N 1
ATOM 6448 C CA . LEU B 1 21 ? -6.262 28.188 -13.07 1 87.56 21 LEU B CA 1
ATOM 6449 C C . LEU B 1 21 ? -4.828 27.672 -13.164 1 87.56 21 LEU B C 1
ATOM 6451 O O . LEU B 1 21 ? -4.168 27.859 -14.195 1 87.56 21 LEU B O 1
ATOM 6455 N N . GLU B 1 22 ? -4.418 27.141 -12.109 1 89.38 22 GLU B N 1
ATOM 6456 C CA . GLU B 1 22 ? -3.09 26.531 -12.031 1 89.38 22 GLU B CA 1
ATOM 6457 C C . GLU B 1 22 ? -3.174 25.016 -12.086 1 89.38 22 GLU B C 1
ATOM 6459 O O . GLU B 1 22 ? -4.027 24.406 -11.438 1 89.38 22 GLU B O 1
ATOM 6464 N N . ILE B 1 23 ? -2.354 24.438 -12.93 1 93.31 23 ILE B N 1
ATOM 6465 C CA . ILE B 1 23 ? -2.299 22.984 -13.023 1 93.31 23 ILE B CA 1
ATOM 6466 C C . ILE B 1 23 ? -1.521 22.422 -11.836 1 93.31 23 ILE B C 1
ATOM 6468 O O . ILE B 1 23 ? -0.464 22.938 -11.477 1 93.31 23 ILE B O 1
ATOM 6472 N N . VAL B 1 24 ? -2.002 21.375 -11.25 1 94.12 24 VAL B N 1
ATOM 6473 C CA . VAL B 1 24 ? -1.369 20.812 -10.062 1 94.12 24 VAL B CA 1
ATOM 6474 C C . VAL B 1 24 ? -0.827 19.422 -10.375 1 94.12 24 VAL B C 1
ATOM 6476 O O . VAL B 1 24 ? 0.264 19.062 -9.922 1 94.12 24 VAL B O 1
ATOM 6479 N N . SER B 1 25 ? -1.652 18.641 -11.055 1 96.31 25 SER B N 1
ATOM 6480 C CA . SER B 1 25 ? -1.223 17.266 -11.305 1 96.31 25 SER B CA 1
ATOM 6481 C C . SER B 1 25 ? -1.897 16.703 -12.547 1 96.31 25 SER B C 1
ATOM 6483 O O . SER B 1 25 ? -2.949 17.188 -12.969 1 96.31 25 SER B O 1
ATOM 6485 N N . LYS B 1 26 ? -1.266 15.812 -13.156 1 96.94 26 LYS B N 1
ATOM 6486 C CA . LYS B 1 26 ? -1.752 15.023 -14.289 1 96.94 26 LYS B CA 1
ATOM 6487 C C . LYS B 1 26 ? -1.484 13.539 -14.078 1 96.94 26 LYS B C 1
ATOM 6489 O O . LYS B 1 26 ? -0.356 13.141 -13.781 1 96.94 26 LYS B O 1
ATOM 6494 N N . THR B 1 27 ? -2.506 12.719 -14.18 1 96.81 27 THR B N 1
ATOM 6495 C CA . THR B 1 27 ? -2.367 11.289 -13.93 1 96.81 27 THR B CA 1
ATOM 6496 C C . THR B 1 27 ? -2.963 10.477 -15.078 1 96.81 27 THR B C 1
ATOM 6498 O O . THR B 1 27 ? -4.031 10.82 -15.602 1 96.81 27 THR B O 1
ATOM 6501 N N . ARG B 1 28 ? -2.275 9.477 -15.508 1 96.19 28 ARG B N 1
ATOM 6502 C CA . ARG B 1 28 ? -2.758 8.531 -16.516 1 96.19 28 ARG B CA 1
ATOM 6503 C C . ARG B 1 28 ? -2.873 7.129 -15.93 1 96.19 28 ARG B C 1
ATOM 6505 O O . ARG B 1 28 ? -1.978 6.672 -15.219 1 96.19 28 ARG B O 1
ATOM 6512 N N . THR B 1 29 ? -3.916 6.418 -16.25 1 96.56 29 THR B N 1
ATOM 6513 C CA . THR B 1 29 ? -4.16 5.105 -15.664 1 96.56 29 THR B CA 1
ATOM 6514 C C . THR B 1 29 ? -3.453 4.016 -16.469 1 96.56 29 THR B C 1
ATOM 6516 O O . THR B 1 29 ? -3.021 4.25 -17.594 1 96.56 29 THR B O 1
ATOM 6519 N N . SER B 1 30 ? -3.285 2.822 -15.836 1 94.56 30 SER B N 1
ATOM 6520 C CA . SER B 1 30 ? -3.008 1.601 -16.594 1 94.56 30 SER B CA 1
ATOM 6521 C C . SER B 1 30 ? -4.219 1.169 -17.406 1 94.56 30 SER B C 1
ATOM 6523 O O . SER B 1 30 ? -5.262 1.827 -17.375 1 94.56 30 SER B O 1
ATOM 6525 N N . TYR B 1 31 ? -4.062 0.153 -18.203 1 95 31 TYR B N 1
ATOM 6526 C CA . TYR B 1 31 ? -5.176 -0.243 -19.047 1 95 31 TYR B CA 1
ATOM 6527 C C . TYR B 1 31 ? -6.371 -0.687 -18.219 1 95 31 TYR B C 1
ATOM 6529 O O . TYR B 1 31 ? -6.203 -1.318 -17.172 1 95 31 TYR B O 1
ATOM 6537 N N . LEU B 1 32 ? -7.484 -0.349 -18.594 1 96.81 32 LEU B N 1
ATOM 6538 C CA . LEU B 1 32 ? -8.719 -0.63 -17.875 1 96.81 32 LEU B CA 1
ATOM 6539 C C . LEU B 1 32 ? -9.266 -2.008 -18.25 1 96.81 32 LEU B C 1
ATOM 6541 O O . LEU B 1 32 ? -9.047 -2.49 -19.359 1 96.81 32 LEU B O 1
ATOM 6545 N N . GLN B 1 33 ? -9.93 -2.57 -17.312 1 94.69 33 GLN B N 1
ATOM 6546 C CA . GLN B 1 33 ? -10.562 -3.871 -17.516 1 94.69 33 GLN B CA 1
ATOM 6547 C C . GLN B 1 33 ? -12.062 -3.791 -17.281 1 94.69 33 GLN B C 1
ATOM 6549 O O . GLN B 1 33 ? -12.562 -2.836 -16.688 1 94.69 33 GLN B O 1
ATOM 6554 N N . LYS B 1 34 ? -12.734 -4.801 -17.844 1 94.38 34 LYS B N 1
ATOM 6555 C CA . LYS B 1 34 ? -14.164 -4.926 -17.547 1 94.38 34 LYS B CA 1
ATOM 6556 C C . LYS B 1 34 ? -14.398 -5.277 -16.078 1 94.38 34 LYS B C 1
ATOM 6558 O O . LYS B 1 34 ? -13.672 -6.098 -15.516 1 94.38 34 LYS B O 1
ATOM 6563 N N . TYR B 1 35 ? -15.438 -4.711 -15.555 1 95.62 35 TYR B N 1
ATOM 6564 C CA . TYR B 1 35 ? -15.727 -4.91 -14.141 1 95.62 35 TYR B CA 1
ATOM 6565 C C . TYR B 1 35 ? -16.219 -6.328 -13.875 1 95.62 35 TYR B C 1
ATOM 6567 O O . TYR B 1 35 ? -17.297 -6.711 -14.336 1 95.62 35 TYR B O 1
ATOM 6575 N N . GLY B 1 36 ? -15.5 -7.145 -13.266 1 91.19 36 GLY B N 1
ATOM 6576 C CA . GLY B 1 36 ? -15.906 -8.438 -12.742 1 91.19 36 GLY B CA 1
ATOM 6577 C C . GLY B 1 36 ? -15.945 -8.477 -11.227 1 91.19 36 GLY B C 1
ATOM 6578 O O . GLY B 1 36 ? -16.594 -9.344 -10.641 1 91.19 36 GLY B O 1
ATOM 6579 N N . GLY B 1 37 ? -15.352 -7.602 -10.711 1 92.5 37 GLY B N 1
ATOM 6580 C CA . GLY B 1 37 ? -15.188 -7.355 -9.289 1 92.5 37 GLY B CA 1
ATOM 6581 C C . GLY B 1 37 ? -14.32 -6.152 -8.977 1 92.5 37 GLY B C 1
ATOM 6582 O O . GLY B 1 37 ? -13.758 -5.535 -9.891 1 92.5 37 GLY B O 1
ATOM 6583 N N . TYR B 1 38 ? -14.242 -5.848 -7.758 1 94.94 38 TYR B N 1
ATOM 6584 C CA . TYR B 1 38 ? -13.477 -4.66 -7.383 1 94.94 38 TYR B CA 1
ATOM 6585 C C . TYR B 1 38 ? -12.008 -4.824 -7.73 1 94.94 38 TYR B C 1
ATOM 6587 O O . TYR B 1 38 ? -11.266 -3.842 -7.809 1 94.94 38 TYR B O 1
ATOM 6595 N N . VAL B 1 39 ? -11.562 -6.039 -7.953 1 94.81 39 VAL B N 1
ATOM 6596 C CA . VAL B 1 39 ? -10.18 -6.344 -8.305 1 94.81 39 VAL B CA 1
ATOM 6597 C C . VAL B 1 39 ? -9.844 -5.746 -9.672 1 94.81 39 VAL B C 1
ATOM 6599 O O . VAL B 1 39 ? -8.68 -5.469 -9.969 1 94.81 39 VAL B O 1
ATOM 6602 N N . ASP B 1 40 ? -10.852 -5.488 -10.469 1 95.31 40 ASP B N 1
ATOM 6603 C CA . ASP B 1 40 ? -10.648 -5.07 -11.852 1 95.31 40 ASP B CA 1
ATOM 6604 C C . ASP B 1 40 ? -10.633 -3.547 -11.977 1 95.31 40 ASP B C 1
ATOM 6606 O O . ASP B 1 40 ? -10.406 -3.006 -13.055 1 95.31 40 ASP B O 1
ATOM 6610 N N . VAL B 1 41 ? -10.852 -2.887 -10.953 1 96.31 41 VAL B N 1
ATOM 6611 C CA . VAL B 1 41 ? -10.906 -1.43 -11.023 1 96.31 41 VAL B CA 1
ATOM 6612 C C . VAL B 1 41 ? -9.5 -0.851 -10.914 1 96.31 41 VAL B C 1
ATOM 6614 O O . VAL B 1 41 ? -8.633 -1.427 -10.258 1 96.31 41 VAL B O 1
ATOM 6617 N N . VAL B 1 42 ? -9.297 0.217 -11.602 1 96.88 42 VAL B N 1
ATOM 6618 C CA . VAL B 1 42 ? -8.055 0.967 -11.461 1 96.88 42 VAL B CA 1
ATOM 6619 C C . VAL B 1 42 ? -8.281 2.18 -10.562 1 96.88 42 VAL B C 1
ATOM 6621 O O . VAL B 1 42 ? -9.195 2.975 -10.797 1 96.88 42 VAL B O 1
ATOM 6624 N N . VAL B 1 43 ? -7.449 2.285 -9.555 1 96.69 43 VAL B N 1
ATOM 6625 C CA . VAL B 1 43 ? -7.609 3.363 -8.586 1 96.69 43 VAL B CA 1
ATOM 6626 C C . VAL B 1 43 ? -6.535 4.422 -8.805 1 96.69 43 VAL B C 1
ATOM 6628 O O . VAL B 1 43 ? -5.352 4.098 -8.945 1 96.69 43 VAL B O 1
ATOM 6631 N N . MET B 1 44 ? -6.918 5.629 -8.891 1 95.75 44 MET B N 1
ATOM 6632 C CA . MET B 1 44 ? -6.008 6.773 -8.883 1 95.75 44 MET B CA 1
ATOM 6633 C C . MET B 1 44 ? -6.445 7.805 -7.852 1 95.75 44 MET B C 1
ATOM 6635 O O . MET B 1 44 ? -7.562 7.746 -7.34 1 95.75 44 MET B O 1
ATOM 6639 N N . HIS B 1 45 ? -5.602 8.609 -7.438 1 94.69 45 HIS B N 1
ATOM 6640 C CA . HIS B 1 45 ? -6.012 9.633 -6.48 1 94.69 45 HIS B CA 1
ATOM 6641 C C . HIS B 1 45 ? -5.285 10.945 -6.727 1 94.69 45 HIS B C 1
ATOM 6643 O O . HIS B 1 45 ? -4.164 10.953 -7.242 1 94.69 45 HIS B O 1
ATOM 6649 N N . VAL B 1 46 ? -5.945 12.031 -6.488 1 95.94 46 VAL B N 1
ATOM 6650 C CA . VAL B 1 46 ? -5.449 13.398 -6.617 1 95.94 46 VAL B CA 1
ATOM 6651 C C . VAL B 1 46 ? -5.559 14.109 -5.273 1 95.94 46 VAL B C 1
ATOM 6653 O O . VAL B 1 46 ? -6.43 13.797 -4.461 1 95.94 46 VAL B O 1
ATOM 6656 N N . GLU B 1 47 ? -4.691 14.984 -5.062 1 95.69 47 GLU B N 1
ATOM 6657 C CA . GLU B 1 47 ? -4.676 15.734 -3.809 1 95.69 47 GLU B CA 1
ATOM 6658 C C . GLU B 1 47 ? -4.988 17.203 -4.039 1 95.69 47 GLU B C 1
ATOM 6660 O O . GLU B 1 47 ? -4.285 17.891 -4.785 1 95.69 47 GLU B O 1
ATOM 6665 N N . VAL B 1 48 ? -5.996 17.688 -3.385 1 95.69 48 VAL B N 1
ATOM 6666 C CA . VAL B 1 48 ? -6.348 19.094 -3.422 1 95.69 48 VAL B CA 1
ATOM 6667 C C . VAL B 1 48 ? -5.688 19.828 -2.256 1 95.69 48 VAL B C 1
ATOM 6669 O O . VAL B 1 48 ? -5.887 19.469 -1.095 1 95.69 48 VAL B O 1
ATOM 6672 N N . PRO B 1 49 ? -4.93 20.812 -2.492 1 92.69 49 PRO B N 1
ATOM 6673 C CA . PRO B 1 49 ? -4.289 21.562 -1.415 1 92.69 49 PRO B CA 1
ATOM 6674 C C . PRO B 1 49 ? -5.273 22.422 -0.622 1 92.69 49 PRO B C 1
ATOM 6676 O O . PRO B 1 49 ? -6.43 22.578 -1.028 1 92.69 49 PRO B O 1
ATOM 6679 N N . PRO B 1 50 ? -4.836 22.906 0.535 1 90.88 50 PRO B N 1
ATOM 6680 C CA . PRO B 1 50 ? -5.707 23.797 1.313 1 90.88 50 PRO B CA 1
ATOM 6681 C C . PRO B 1 50 ? -5.891 25.172 0.664 1 90.88 50 PRO B C 1
ATOM 6683 O O . PRO B 1 50 ? -5.094 25.562 -0.191 1 90.88 50 PRO B O 1
ATOM 6686 N N . GLU B 1 51 ? -6.902 25.875 0.994 1 90.06 51 GLU B N 1
ATOM 6687 C CA . GLU B 1 51 ? -7.195 27.234 0.567 1 90.06 51 GLU B CA 1
ATOM 6688 C C . GLU B 1 51 ? -7.461 27.297 -0.935 1 90.06 51 GLU B C 1
ATOM 6690 O O . GLU B 1 51 ? -6.875 28.125 -1.638 1 90.06 51 GLU B O 1
ATOM 6695 N N . VAL B 1 52 ? -8.203 26.406 -1.364 1 92.81 52 VAL B N 1
ATOM 6696 C CA . VAL B 1 52 ? -8.625 26.375 -2.76 1 92.81 52 VAL B CA 1
ATOM 6697 C C . VAL B 1 52 ? -10.102 26.75 -2.863 1 92.81 52 VAL B C 1
ATOM 6699 O O . VAL B 1 52 ? -10.945 26.203 -2.152 1 92.81 52 VAL B O 1
ATOM 6702 N N . SER B 1 53 ? -10.383 27.703 -3.721 1 91.5 53 SER B N 1
ATOM 6703 C CA . SER B 1 53 ? -11.766 28.156 -3.889 1 91.5 53 SER B CA 1
ATOM 6704 C C . SER B 1 53 ? -12.477 27.344 -4.969 1 91.5 53 SER B C 1
ATOM 6706 O O . SER B 1 53 ? -13.703 27.234 -4.961 1 91.5 53 SER B O 1
ATOM 6708 N N . PHE B 1 54 ? -11.641 26.859 -5.898 1 93.81 54 PHE B N 1
ATOM 6709 C CA . PHE B 1 54 ? -12.219 26.141 -7.023 1 93.81 54 PHE B CA 1
ATOM 6710 C C . PHE B 1 54 ? -11.258 25.078 -7.535 1 93.81 54 PHE B C 1
ATOM 6712 O O . PHE B 1 54 ? -10.055 25.328 -7.66 1 93.81 54 PHE B O 1
ATOM 6719 N N . ALA B 1 55 ? -11.75 23.891 -7.734 1 95.75 55 ALA B N 1
ATOM 6720 C CA . ALA B 1 55 ? -10.977 22.797 -8.32 1 95.75 55 ALA B CA 1
ATOM 6721 C C . ALA B 1 55 ? -11.703 22.188 -9.516 1 95.75 55 ALA B C 1
ATOM 6723 O O . ALA B 1 55 ? -12.914 21.953 -9.445 1 95.75 55 ALA B O 1
ATOM 6724 N N . SER B 1 56 ? -10.992 22.016 -10.602 1 97 56 SER B N 1
ATOM 6725 C CA . SER B 1 56 ? -11.555 21.422 -11.805 1 97 56 SER B CA 1
ATOM 6726 C C . SER B 1 56 ? -10.75 20.203 -12.242 1 97 56 SER B C 1
ATOM 6728 O O . SER B 1 56 ? -9.539 20.297 -12.461 1 97 56 SER B O 1
ATOM 6730 N N . LEU B 1 57 ? -11.406 19.109 -12.367 1 97.19 57 LEU B N 1
ATOM 6731 C CA . LEU B 1 57 ? -10.773 17.891 -12.852 1 97.19 57 LEU B CA 1
ATOM 6732 C C . LEU B 1 57 ? -11.18 17.609 -14.297 1 97.19 57 LEU B C 1
ATOM 6734 O O . LEU B 1 57 ? -12.359 17.438 -14.594 1 97.19 57 LEU B O 1
ATOM 6738 N N . LYS B 1 58 ? -10.203 17.562 -15.102 1 97.25 58 LYS B N 1
ATOM 6739 C CA . LYS B 1 58 ? -10.398 17.234 -16.516 1 97.25 58 LYS B CA 1
ATOM 6740 C C . LYS B 1 58 ? -10.141 15.742 -16.766 1 97.25 58 LYS B C 1
ATOM 6742 O O . LYS B 1 58 ? -9.094 15.211 -16.406 1 97.25 58 LYS B O 1
ATOM 6747 N N . PHE B 1 59 ? -11.109 15.07 -17.453 1 97.62 59 PHE B N 1
ATOM 6748 C CA . PHE B 1 59 ? -10.969 13.656 -17.766 1 97.62 59 PHE B CA 1
ATOM 6749 C C . PHE B 1 59 ? -11.031 13.406 -19.266 1 97.62 59 PHE B C 1
ATOM 6751 O O . PHE B 1 59 ? -11.828 14.031 -19.969 1 97.62 59 PHE B O 1
ATOM 6758 N N . THR B 1 60 ? -10.148 12.578 -19.688 1 97.19 60 THR B N 1
ATOM 6759 C CA . THR B 1 60 ? -10.172 12.086 -21.062 1 97.19 60 THR B CA 1
ATOM 6760 C C . THR B 1 60 ? -9.867 10.594 -21.109 1 97.19 60 THR B C 1
ATOM 6762 O O . THR B 1 60 ? -9.125 10.078 -20.266 1 97.19 60 THR B O 1
ATOM 6765 N N . ALA B 1 61 ? -10.5 9.867 -21.984 1 97.06 61 ALA B N 1
ATOM 6766 C CA . ALA B 1 61 ? -10.242 8.445 -22.156 1 97.06 61 ALA B CA 1
ATOM 6767 C C . ALA B 1 61 ? -9.906 8.117 -23.609 1 97.06 61 ALA B C 1
ATOM 6769 O O . ALA B 1 61 ? -10.484 8.703 -24.531 1 97.06 61 ALA B O 1
ATOM 6770 N N . ASP B 1 62 ? -8.969 7.242 -23.844 1 95 62 ASP B N 1
ATOM 6771 C CA . ASP B 1 62 ? -8.578 6.859 -25.188 1 95 62 ASP B CA 1
ATOM 6772 C C . ASP B 1 62 ? -8.352 5.352 -25.297 1 95 62 ASP B C 1
ATOM 6774 O O . ASP B 1 62 ? -8.242 4.664 -24.281 1 95 62 ASP B O 1
ATOM 6778 N N . GLU B 1 63 ? -8.352 4.883 -26.578 1 93.5 63 GLU B N 1
ATOM 6779 C CA . GLU B 1 63 ? -8.141 3.467 -26.875 1 93.5 63 GLU B CA 1
ATOM 6780 C C . GLU B 1 63 ? -6.836 3.25 -27.625 1 93.5 63 GLU B C 1
ATOM 6782 O O . GLU B 1 63 ? -6.512 4.008 -28.547 1 93.5 63 GLU B O 1
ATOM 6787 N N . THR B 1 64 ? -6.07 2.326 -27.109 1 90.62 64 THR B N 1
ATOM 6788 C CA . THR B 1 64 ? -4.879 1.922 -27.844 1 90.62 64 THR B CA 1
ATOM 6789 C C . THR B 1 64 ? -5.086 0.558 -28.5 1 90.62 64 THR B C 1
ATOM 6791 O O . THR B 1 64 ? -5.523 -0.389 -27.844 1 90.62 64 THR B O 1
ATOM 6794 N N . LYS B 1 65 ? -4.695 0.536 -29.781 1 86.5 65 LYS B N 1
ATOM 6795 C CA . LYS B 1 65 ? -4.883 -0.679 -30.562 1 86.5 65 LYS B CA 1
ATOM 6796 C C . LYS B 1 65 ? -3.688 -1.616 -30.422 1 86.5 65 LYS B C 1
ATOM 6798 O O . LYS B 1 65 ? -2.541 -1.2 -30.609 1 86.5 65 LYS B O 1
ATOM 6803 N N . ALA B 1 66 ? -3.973 -2.783 -29.953 1 82.62 66 ALA B N 1
ATOM 6804 C CA . ALA B 1 66 ? -2.896 -3.762 -29.828 1 82.62 66 ALA B CA 1
ATOM 6805 C C . ALA B 1 66 ? -3.051 -4.887 -30.844 1 82.62 66 ALA B C 1
ATOM 6807 O O . ALA B 1 66 ? -2.268 -5.84 -30.844 1 82.62 66 ALA B O 1
ATOM 6808 N N . SER B 1 67 ? -4.148 -4.852 -31.641 1 79.81 67 SER B N 1
ATOM 6809 C CA . SER B 1 67 ? -4.383 -5.863 -32.656 1 79.81 67 SER B CA 1
ATOM 6810 C C . SER B 1 67 ? -4.645 -5.219 -34.031 1 79.81 67 SER B C 1
ATOM 6812 O O . SER B 1 67 ? -4.688 -3.992 -34.156 1 79.81 67 SER B O 1
ATOM 6814 N N . ILE B 1 68 ? -4.758 -6.082 -35.031 1 78.75 68 ILE B N 1
ATOM 6815 C CA . ILE B 1 68 ? -4.965 -5.617 -36.375 1 78.75 68 ILE B CA 1
ATOM 6816 C C . ILE B 1 68 ? -6.395 -5.113 -36.562 1 78.75 68 ILE B C 1
ATOM 6818 O O . ILE B 1 68 ? -6.68 -4.309 -37.438 1 78.75 68 ILE B O 1
ATOM 6822 N N . PHE B 1 69 ? -7.176 -5.57 -35.562 1 79.56 69 PHE B N 1
ATOM 6823 C CA . PHE B 1 69 ? -8.57 -5.164 -35.625 1 79.56 69 PHE B CA 1
ATOM 6824 C C . PHE B 1 69 ? -8.773 -3.787 -35.031 1 79.56 69 PHE B C 1
ATOM 6826 O O . PHE B 1 69 ? -8.055 -3.41 -34.094 1 79.56 69 PHE B O 1
ATOM 6833 N N . GLY B 1 70 ? -9.617 -2.998 -35.531 1 82.69 70 GLY B N 1
ATOM 6834 C CA . GLY B 1 70 ? -9.93 -1.676 -35 1 82.69 70 GLY B CA 1
ATOM 6835 C C . GLY B 1 70 ? -10.641 -1.714 -33.656 1 82.69 70 GLY B C 1
ATOM 6836 O O . GLY B 1 70 ? -11.227 -2.73 -33.312 1 82.69 70 GLY B O 1
ATOM 6837 N N . CYS B 1 71 ? -10.492 -0.653 -32.969 1 88.12 71 CYS B N 1
ATOM 6838 C CA . CYS B 1 71 ? -11.141 -0.55 -31.672 1 88.12 71 CYS B CA 1
ATOM 6839 C C . CYS B 1 71 ? -12.344 0.386 -31.734 1 88.12 71 CYS B C 1
ATOM 6841 O O . CYS B 1 71 ? -12.305 1.403 -32.438 1 88.12 71 CYS B O 1
ATOM 6843 N N . LYS B 1 72 ? -13.414 0.029 -31.156 1 88.81 72 LYS B N 1
ATOM 6844 C CA . LYS B 1 72 ? -14.586 0.886 -31.016 1 88.81 72 LYS B CA 1
ATOM 6845 C C . LYS B 1 72 ? -14.586 1.576 -29.656 1 88.81 72 LYS B C 1
ATOM 6847 O O . LYS B 1 72 ? -14.164 0.991 -28.656 1 88.81 72 LYS B O 1
ATOM 6852 N N . PRO B 1 73 ? -15.094 2.807 -29.703 1 93.56 73 PRO B N 1
ATOM 6853 C CA . PRO B 1 73 ? -15.172 3.492 -28.406 1 93.56 73 PRO B CA 1
ATOM 6854 C C . PRO B 1 73 ? -16.078 2.775 -27.406 1 93.56 73 PRO B C 1
ATOM 6856 O O . PRO B 1 73 ? -17.156 2.307 -27.781 1 93.56 73 PRO B O 1
ATOM 6859 N N . ARG B 1 74 ? -15.617 2.74 -26.219 1 94.19 74 ARG B N 1
ATOM 6860 C CA . ARG B 1 74 ? -16.359 2.096 -25.141 1 94.19 74 ARG B CA 1
ATOM 6861 C C . ARG B 1 74 ? -16.641 3.076 -24.016 1 94.19 74 ARG B C 1
ATOM 6863 O O . ARG B 1 74 ? -15.969 4.105 -23.891 1 94.19 74 ARG B O 1
ATOM 6870 N N . LYS B 1 75 ? -17.594 2.637 -23.203 1 95.69 75 LYS B N 1
ATOM 6871 C CA . LYS B 1 75 ? -17.953 3.436 -22.016 1 95.69 75 LYS B CA 1
ATOM 6872 C C . LYS B 1 75 ? -16.969 3.18 -20.875 1 95.69 75 LYS B C 1
ATOM 6874 O O . LYS B 1 75 ? -16.562 2.041 -20.656 1 95.69 75 LYS B O 1
ATOM 6879 N N . VAL B 1 76 ? -16.562 4.27 -20.219 1 97.12 76 VAL B N 1
ATOM 6880 C CA . VAL B 1 76 ? -15.719 4.195 -19.031 1 97.12 76 VAL B CA 1
ATOM 6881 C C . VAL B 1 76 ? -16.438 4.82 -17.844 1 97.12 76 VAL B C 1
ATOM 6883 O O . VAL B 1 76 ? -16.938 5.949 -17.922 1 97.12 76 VAL B O 1
ATOM 6886 N N . LEU B 1 77 ? -16.547 4.113 -16.812 1 97.31 77 LEU B N 1
ATOM 6887 C CA . LEU B 1 77 ? -17.219 4.594 -15.617 1 97.31 77 LEU B CA 1
ATOM 6888 C C . LEU B 1 77 ? -16.219 5.023 -14.555 1 97.31 77 LEU B C 1
ATOM 6890 O O . LEU B 1 77 ? -15.219 4.348 -14.336 1 97.31 77 LEU B O 1
ATOM 6894 N N . LEU B 1 78 ? -16.578 6.18 -13.945 1 97.19 78 LEU B N 1
ATOM 6895 C CA . LEU B 1 78 ? -15.711 6.727 -12.906 1 97.19 78 LEU B CA 1
ATOM 6896 C C . LEU B 1 78 ? -16.516 7.051 -11.648 1 97.19 78 LEU B C 1
ATOM 6898 O O . LEU B 1 78 ? -17.625 7.582 -11.727 1 97.19 78 LEU B O 1
ATOM 6902 N N . TYR B 1 79 ? -15.984 6.66 -10.531 1 96.38 79 TYR B N 1
ATOM 6903 C CA . TYR B 1 79 ? -16.484 7.051 -9.219 1 96.38 79 TYR B CA 1
ATOM 6904 C C . TYR B 1 79 ? -15.414 7.75 -8.398 1 96.38 79 TYR B C 1
ATOM 6906 O O . TYR B 1 79 ? -14.25 7.336 -8.414 1 96.38 79 TYR B O 1
ATOM 6914 N N . MET B 1 80 ? -15.75 8.836 -7.754 1 96 80 MET B N 1
ATOM 6915 C CA . MET B 1 80 ? -14.789 9.609 -6.973 1 96 80 MET B CA 1
ATOM 6916 C C . MET B 1 80 ? -15.289 9.828 -5.551 1 96 80 MET B C 1
ATOM 6918 O O . MET B 1 80 ? -16.484 10.102 -5.344 1 96 80 MET B O 1
ATOM 6922 N N . LYS B 1 81 ? -14.422 9.633 -4.621 1 95.62 81 LYS B N 1
ATOM 6923 C CA . LYS B 1 81 ? -14.742 9.805 -3.207 1 95.62 81 LYS B CA 1
ATOM 6924 C C . LYS B 1 81 ? -13.602 10.492 -2.469 1 95.62 81 LYS B C 1
ATOM 6926 O O . LYS B 1 81 ? -12.43 10.266 -2.77 1 95.62 81 LYS B O 1
ATOM 6931 N N . HIS B 1 82 ? -13.961 11.336 -1.521 1 94.88 82 HIS B N 1
ATOM 6932 C CA . HIS B 1 82 ? -12.984 12.055 -0.709 1 94.88 82 HIS B CA 1
ATOM 6933 C C . HIS B 1 82 ? -12.484 11.188 0.444 1 94.88 82 HIS B C 1
ATOM 6935 O O . HIS B 1 82 ? -13.273 10.508 1.1 1 94.88 82 HIS B O 1
ATOM 6941 N N . LYS B 1 83 ? -11.164 11.062 0.703 1 95.44 83 LYS B N 1
ATOM 6942 C CA . LYS B 1 83 ? -10.461 10.539 1.866 1 95.44 83 LYS B CA 1
ATOM 6943 C C . LYS B 1 83 ? -10.391 9.008 1.826 1 95.44 83 LYS B C 1
ATOM 6945 O O . LYS B 1 83 ? -9.766 8.391 2.689 1 95.44 83 LYS B O 1
ATOM 6950 N N . SER B 1 84 ? -11.086 8.336 0.886 1 96.12 84 SER B N 1
ATOM 6951 C CA . SER B 1 84 ? -10.969 6.887 0.771 1 96.12 84 SER B CA 1
ATOM 6952 C C . SER B 1 84 ? -11.5 6.395 -0.568 1 96.12 84 SER B C 1
ATOM 6954 O O . SER B 1 84 ? -11.898 7.191 -1.419 1 96.12 84 SER B O 1
ATOM 6956 N N . LEU B 1 85 ? -11.523 5.086 -0.742 1 96.25 85 LEU B N 1
ATOM 6957 C CA . LEU B 1 85 ? -11.969 4.465 -1.987 1 96.25 85 LEU B CA 1
ATOM 6958 C C . LEU B 1 85 ? -13.484 4.379 -2.047 1 96.25 85 LEU B C 1
ATOM 6960 O O . LEU B 1 85 ? -14.141 4.148 -1.026 1 96.25 85 LEU B O 1
ATOM 6964 N N . PRO B 1 86 ? -14.062 4.531 -3.229 1 95.94 86 PRO B N 1
ATOM 6965 C CA . PRO B 1 86 ? -15.516 4.371 -3.371 1 95.94 86 PRO B CA 1
ATOM 6966 C C . PRO B 1 86 ? -15.953 2.914 -3.26 1 95.94 86 PRO B C 1
ATOM 6968 O O . PRO B 1 86 ? -15.352 2.029 -3.867 1 95.94 86 PRO B O 1
ATOM 6971 N N . VAL B 1 87 ? -16.938 2.717 -2.473 1 95.06 87 VAL B N 1
ATOM 6972 C CA . VAL B 1 87 ? -17.547 1.397 -2.359 1 95.06 87 VAL B CA 1
ATOM 6973 C C . VAL B 1 87 ? -18.672 1.262 -3.381 1 95.06 87 VAL B C 1
ATOM 6975 O O . VAL B 1 87 ? -19.734 1.871 -3.23 1 95.06 87 VAL B O 1
ATOM 6978 N N . ILE B 1 88 ? -18.453 0.394 -4.395 1 93.94 88 ILE B N 1
ATOM 6979 C CA . ILE B 1 88 ? -19.391 0.351 -5.516 1 93.94 88 ILE B CA 1
ATOM 6980 C C . ILE B 1 88 ? -19.75 -1.1 -5.832 1 93.94 88 ILE B C 1
ATOM 6982 O O . ILE B 1 88 ? -19.047 -2.025 -5.41 1 93.94 88 ILE B O 1
ATOM 6986 N N . ASN B 1 89 ? -20.891 -1.27 -6.496 1 92.5 89 ASN B N 1
ATOM 6987 C CA . ASN B 1 89 ? -21.344 -2.559 -7 1 92.5 89 ASN B CA 1
ATOM 6988 C C . ASN B 1 89 ? -22 -2.422 -8.375 1 92.5 89 ASN B C 1
ATOM 6990 O O . ASN B 1 89 ? -23.172 -2.775 -8.547 1 92.5 89 ASN B O 1
ATOM 6994 N N . PRO B 1 90 ? -21.219 -2.043 -9.344 1 92.5 90 PRO B N 1
ATOM 6995 C CA . PRO B 1 90 ? -21.781 -1.816 -10.672 1 92.5 90 PRO B CA 1
ATOM 6996 C C . PRO B 1 90 ? -22.406 -3.076 -11.266 1 92.5 90 PRO B C 1
ATOM 6998 O O . PRO B 1 90 ? -23.234 -2.988 -12.188 1 92.5 90 PRO B O 1
ATOM 7001 N N . ASP B 1 91 ? -22.094 -4.223 -10.836 1 90.81 91 ASP B N 1
ATOM 7002 C CA . ASP B 1 91 ? -22.625 -5.484 -11.344 1 90.81 91 ASP B CA 1
ATOM 7003 C C . ASP B 1 91 ? -24 -5.789 -10.734 1 90.81 91 ASP B C 1
ATOM 7005 O O . ASP B 1 91 ? -24.625 -6.781 -11.094 1 90.81 91 ASP B O 1
ATOM 7009 N N . GLY B 1 92 ? -24.391 -5.051 -9.82 1 90.25 92 GLY B N 1
ATOM 7010 C CA . GLY B 1 92 ? -25.703 -5.223 -9.211 1 90.25 92 GLY B CA 1
ATOM 7011 C C . GLY B 1 92 ? -25.719 -6.254 -8.102 1 90.25 92 GLY B C 1
ATOM 7012 O O . GLY B 1 92 ? -26.781 -6.637 -7.613 1 90.25 92 GLY B O 1
ATOM 7013 N N . SER B 1 93 ? -24.562 -6.68 -7.691 1 91.75 93 SER B N 1
ATOM 7014 C CA . SER B 1 93 ? -24.5 -7.641 -6.594 1 91.75 93 SER B CA 1
ATOM 7015 C C . SER B 1 93 ? -24.969 -7.016 -5.285 1 91.75 93 SER B C 1
ATOM 7017 O O . SER B 1 93 ? -24.797 -5.812 -5.07 1 91.75 93 SER B O 1
ATOM 7019 N N . LYS B 1 94 ? -25.5 -7.824 -4.469 1 90 94 LYS B N 1
ATOM 7020 C CA . LYS B 1 94 ? -26 -7.34 -3.188 1 90 94 LYS B CA 1
ATOM 7021 C C . LYS B 1 94 ? -24.875 -7.156 -2.182 1 90 94 LYS B C 1
ATOM 7023 O O . LYS B 1 94 ? -23.953 -7.969 -2.125 1 90 94 LYS B O 1
ATOM 7028 N N . PHE B 1 95 ? -25 -6.07 -1.441 1 89.75 95 PHE B N 1
ATOM 7029 C CA . PHE B 1 95 ? -24.094 -5.895 -0.318 1 89.75 95 PHE B CA 1
ATOM 7030 C C . PHE B 1 95 ? -24.5 -6.785 0.853 1 89.75 95 PHE B C 1
ATOM 7032 O O . PHE B 1 95 ? -25.688 -7.027 1.074 1 89.75 95 PHE B O 1
ATOM 7039 N N . PRO B 1 96 ? -23.516 -7.254 1.571 1 88.62 96 PRO B N 1
ATOM 7040 C CA . PRO B 1 96 ? -23.875 -7.969 2.795 1 88.62 96 PRO B CA 1
ATOM 7041 C C . PRO B 1 96 ? -24.703 -7.105 3.754 1 88.62 96 PRO B C 1
ATOM 7043 O O . PRO B 1 96 ? -24.516 -5.887 3.807 1 88.62 96 PRO B O 1
ATOM 7046 N N . ASP B 1 97 ? -25.531 -7.68 4.531 1 84.81 97 ASP B N 1
ATOM 7047 C CA . ASP B 1 97 ? -26.422 -6.957 5.426 1 84.81 97 ASP B CA 1
ATOM 7048 C C . ASP B 1 97 ? -25.641 -6.16 6.465 1 84.81 97 ASP B C 1
ATOM 7050 O O . ASP B 1 97 ? -26.094 -5.105 6.914 1 84.81 97 ASP B O 1
ATOM 7054 N N . SER B 1 98 ? -24.516 -6.637 6.766 1 87.56 98 SER B N 1
ATOM 7055 C CA . SER B 1 98 ? -23.734 -5.988 7.809 1 87.56 98 SER B CA 1
ATOM 7056 C C . SER B 1 98 ? -22.922 -4.82 7.25 1 87.56 98 SER B C 1
ATOM 7058 O O . SER B 1 98 ? -22.344 -4.043 8.008 1 87.56 98 SER B O 1
ATOM 7060 N N . PHE B 1 99 ? -23.016 -4.637 5.914 1 89.44 99 PHE B N 1
ATOM 7061 C CA . PHE B 1 99 ? -22.25 -3.58 5.277 1 89.44 99 PHE B CA 1
ATOM 7062 C C . PHE B 1 99 ? -22.984 -2.248 5.336 1 89.44 99 PHE B C 1
ATOM 7064 O O . PHE B 1 99 ? -24.172 -2.178 5.008 1 89.44 99 PHE B O 1
ATOM 7071 N N . LYS B 1 100 ? -22.266 -1.294 5.824 1 88.31 100 LYS B N 1
ATOM 7072 C CA . LYS B 1 100 ? -22.781 0.068 5.82 1 88.31 100 LYS B CA 1
ATOM 7073 C C . LYS B 1 100 ? -21.797 1.039 5.191 1 88.31 100 LYS B C 1
ATOM 7075 O O . LYS B 1 100 ? -20.641 1.131 5.629 1 88.31 100 LYS B O 1
ATOM 7080 N N . ASN B 1 101 ? -22.172 1.705 4.137 1 81.88 101 ASN B N 1
ATOM 7081 C CA . ASN B 1 101 ? -21.328 2.717 3.502 1 81.88 101 ASN B CA 1
ATOM 7082 C C . ASN B 1 101 ? -21.438 4.059 4.223 1 81.88 101 ASN B C 1
ATOM 7084 O O . ASN B 1 101 ? -22.125 4.969 3.754 1 81.88 101 ASN B O 1
ATOM 7088 N N . ILE B 1 102 ? -20.75 4.125 5.234 1 83.5 102 ILE B N 1
ATOM 7089 C CA . ILE B 1 102 ? -20.734 5.355 6.016 1 83.5 102 ILE B CA 1
ATOM 7090 C C . ILE B 1 102 ? -19.688 6.312 5.445 1 83.5 102 ILE B C 1
ATOM 7092 O O . ILE B 1 102 ? -18.5 5.992 5.406 1 83.5 102 ILE B O 1
ATOM 7096 N N . SER B 1 103 ? -20.156 7.344 4.84 1 75.19 103 SER B N 1
ATOM 7097 C CA . SER B 1 103 ? -19.281 8.375 4.289 1 75.19 103 SER B CA 1
ATOM 7098 C C . SER B 1 103 ? -19.875 9.766 4.473 1 75.19 103 SER B C 1
ATOM 7100 O O . SER B 1 103 ? -21.094 9.914 4.574 1 75.19 103 SER B O 1
ATOM 7102 N N . ARG B 1 104 ? -18.969 10.672 4.598 1 72.38 104 ARG B N 1
ATOM 7103 C CA . ARG B 1 104 ? -19.422 12.055 4.746 1 72.38 104 ARG B CA 1
ATOM 7104 C C . ARG B 1 104 ? -19.812 12.648 3.398 1 72.38 104 ARG B C 1
ATOM 7106 O O . ARG B 1 104 ? -20.719 13.477 3.318 1 72.38 104 ARG B O 1
ATOM 7113 N N . SER B 1 105 ? -19 12.18 2.43 1 71.81 105 SER B N 1
ATOM 7114 C CA . SER B 1 105 ? -19.203 12.805 1.128 1 71.81 105 SER B CA 1
ATOM 7115 C C . SER B 1 105 ? -19.906 11.859 0.159 1 71.81 105 SER B C 1
ATOM 7117 O O . SER B 1 105 ? -19.766 10.641 0.257 1 71.81 105 SER B O 1
ATOM 7119 N N . GLN B 1 106 ? -20.703 12.523 -0.557 1 78.5 106 GLN B N 1
ATOM 7120 C CA . GLN B 1 106 ? -21.344 11.773 -1.623 1 78.5 106 GLN B CA 1
ATOM 7121 C C . GLN B 1 106 ? -20.359 11.445 -2.744 1 78.5 106 GLN B C 1
ATOM 7123 O O . GLN B 1 106 ? -19.391 12.172 -2.951 1 78.5 106 GLN B O 1
ATOM 7128 N N . TYR B 1 107 ? -20.625 10.367 -3.348 1 86.62 107 TYR B N 1
ATOM 7129 C CA . TYR B 1 107 ? -19.812 9.969 -4.488 1 86.62 107 TYR B CA 1
ATOM 7130 C C . TYR B 1 107 ? -20.047 10.898 -5.676 1 86.62 107 TYR B C 1
ATOM 7132 O O . TYR B 1 107 ? -21.172 11.328 -5.922 1 86.62 107 TYR B O 1
ATOM 7140 N N . LEU B 1 108 ? -19.031 11.141 -6.328 1 91.81 108 LEU B N 1
ATOM 7141 C CA . LEU B 1 108 ? -19.125 11.797 -7.629 1 91.81 108 LEU B CA 1
ATOM 7142 C C . LEU B 1 108 ? -19.031 10.773 -8.758 1 91.81 108 LEU B C 1
ATOM 7144 O O . LEU B 1 108 ? -18.172 9.891 -8.734 1 91.81 108 LEU B O 1
ATOM 7148 N N . TYR B 1 109 ? -19.984 10.797 -9.617 1 93.44 109 TYR B N 1
ATOM 7149 C CA . TYR B 1 109 ? -20.078 9.828 -10.703 1 93.44 109 TYR B CA 1
ATOM 7150 C C . TYR B 1 109 ? -19.922 10.516 -12.062 1 93.44 109 TYR B C 1
ATOM 7152 O O . TYR B 1 109 ? -20.453 11.609 -12.273 1 93.44 109 TYR B O 1
ATOM 7160 N N . LEU B 1 110 ? -19.062 9.922 -12.945 1 95.38 110 LEU B N 1
ATOM 7161 C CA . LEU B 1 110 ? -18.859 10.43 -14.297 1 95.38 110 LEU B CA 1
ATOM 7162 C C . LEU B 1 110 ? -18.766 9.289 -15.305 1 95.38 110 LEU B C 1
ATOM 7164 O O . LEU B 1 110 ? -18.141 8.266 -15.031 1 95.38 110 LEU B O 1
ATOM 7168 N N . GLU B 1 111 ? -19.453 9.43 -16.438 1 95.62 111 GLU B N 1
ATOM 7169 C CA . GLU B 1 111 ? -19.359 8.492 -17.562 1 95.62 111 GLU B CA 1
ATOM 7170 C C . GLU B 1 111 ? -18.625 9.109 -18.734 1 95.62 111 GLU B C 1
ATOM 7172 O O . GLU B 1 111 ? -18.969 10.195 -19.203 1 95.62 111 GLU B O 1
ATOM 7177 N N . LEU B 1 112 ? -17.625 8.375 -19.156 1 95.81 112 LEU B N 1
ATOM 7178 C CA . LEU B 1 112 ? -16.828 8.828 -20.297 1 95.81 112 LEU B CA 1
ATOM 7179 C C . LEU B 1 112 ? -16.906 7.832 -21.453 1 95.81 112 LEU B C 1
ATOM 7181 O O . LEU B 1 112 ? -17.266 6.672 -21.25 1 95.81 112 LEU B O 1
ATOM 7185 N N . MET B 1 113 ? -16.641 8.406 -22.594 1 96.19 113 MET B N 1
ATOM 7186 C CA . MET B 1 113 ? -16.391 7.562 -23.766 1 96.19 113 MET B CA 1
ATOM 7187 C C . MET B 1 113 ? -14.914 7.551 -24.125 1 96.19 113 MET B C 1
ATOM 7189 O O . MET B 1 113 ? -14.242 8.578 -24.031 1 96.19 113 MET B O 1
ATOM 7193 N N . SER B 1 114 ? -14.414 6.457 -24.531 1 95.06 114 SER B N 1
ATOM 7194 C CA . SER B 1 114 ? -13 6.34 -24.859 1 95.06 114 SER B CA 1
ATOM 7195 C C . SER B 1 114 ? -12.719 6.867 -26.266 1 95.06 114 SER B C 1
ATOM 7197 O O . SER B 1 114 ? -12.062 6.199 -27.062 1 95.06 114 SER B O 1
ATOM 7199 N N . ASP B 1 115 ? -13.289 8.023 -26.656 1 93.25 115 ASP B N 1
ATOM 7200 C CA . ASP B 1 115 ? -13.094 8.664 -27.953 1 93.25 115 ASP B CA 1
ATOM 7201 C C . ASP B 1 115 ? -12.312 9.961 -27.828 1 93.25 115 ASP B C 1
ATOM 7203 O O . ASP B 1 115 ? -12.453 10.875 -28.641 1 93.25 115 ASP B O 1
ATOM 7207 N N . LYS B 1 116 ? -11.664 10.195 -26.766 1 91.31 116 LYS B N 1
ATOM 7208 C CA . LYS B 1 116 ? -10.82 11.359 -26.5 1 91.31 116 LYS B CA 1
ATOM 7209 C C . LYS B 1 116 ? -11.664 12.594 -26.219 1 91.31 116 LYS B C 1
ATOM 7211 O O . LYS B 1 116 ? -11.156 13.719 -26.266 1 91.31 116 LYS B O 1
ATOM 7216 N N . SER B 1 117 ? -12.906 12.266 -25.938 1 93.25 117 SER B N 1
ATOM 7217 C CA . SER B 1 117 ? -13.734 13.383 -25.5 1 93.25 117 SER B CA 1
ATOM 7218 C C . SER B 1 117 ? -13.391 13.812 -24.078 1 93.25 117 SER B C 1
ATOM 7220 O O . SER B 1 117 ? -13.031 12.984 -23.25 1 93.25 117 SER B O 1
ATOM 7222 N N . VAL B 1 118 ? -13.57 15.164 -23.875 1 95.12 118 VAL B N 1
ATOM 7223 C CA . VAL B 1 118 ? -13.164 15.719 -22.578 1 95.12 118 VAL B CA 1
ATOM 7224 C C . VAL B 1 118 ? -14.398 15.977 -21.719 1 95.12 118 VAL B C 1
ATOM 7226 O O . VAL B 1 118 ? -15.414 16.469 -22.203 1 95.12 118 VAL B O 1
ATOM 7229 N N . LYS B 1 119 ? -14.344 15.562 -20.484 1 96.12 119 LYS B N 1
ATOM 7230 C CA . LYS B 1 119 ? -15.344 15.891 -19.484 1 96.12 119 LYS B CA 1
ATOM 7231 C C . LYS B 1 119 ? -14.695 16.469 -18.234 1 96.12 119 LYS B C 1
ATOM 7233 O O . LYS B 1 119 ? -13.531 16.188 -17.938 1 96.12 119 LYS B O 1
ATOM 7238 N N . TYR B 1 120 ? -15.523 17.312 -17.484 1 95.69 120 TYR B N 1
ATOM 7239 C CA . TYR B 1 120 ? -14.977 17.984 -16.312 1 95.69 120 TYR B CA 1
ATOM 7240 C C . TYR B 1 120 ? -15.812 17.688 -15.078 1 95.69 120 TYR B C 1
ATOM 7242 O O . TYR B 1 120 ? -17.031 17.516 -15.172 1 95.69 120 TYR B O 1
ATOM 7250 N N . LEU B 1 121 ? -15.195 17.547 -14.008 1 95.44 121 LEU B N 1
ATOM 7251 C CA . LEU B 1 121 ? -15.789 17.609 -12.672 1 95.44 121 LEU B CA 1
ATOM 7252 C C . LEU B 1 121 ? -15.32 18.828 -11.914 1 95.44 121 LEU B C 1
ATOM 7254 O O . LEU B 1 121 ? -14.141 18.938 -11.57 1 95.44 121 LEU B O 1
ATOM 7258 N N . ASN B 1 122 ? -16.203 19.703 -11.578 1 94.62 122 ASN B N 1
ATOM 7259 C CA . ASN B 1 122 ? -15.875 20.969 -10.922 1 94.62 122 ASN B CA 1
ATOM 7260 C C . ASN B 1 122 ? -16.328 20.969 -9.469 1 94.62 122 ASN B C 1
ATOM 7262 O O . ASN B 1 122 ? -17.484 20.625 -9.172 1 94.62 122 ASN B O 1
ATOM 7266 N N . LEU B 1 123 ? -15.484 21.328 -8.656 1 93.19 123 LEU B N 1
ATOM 7267 C CA . LEU B 1 123 ? -15.758 21.422 -7.223 1 93.19 123 LEU B CA 1
ATOM 7268 C C . LEU B 1 123 ? -15.547 22.844 -6.711 1 93.19 123 LEU B C 1
ATOM 7270 O O . LEU B 1 123 ? -14.469 23.406 -6.898 1 93.19 123 LEU B O 1
ATOM 7274 N N . THR B 1 124 ? -16.531 23.328 -6.039 1 93.06 124 THR B N 1
ATOM 7275 C CA . THR B 1 124 ? -16.406 24.656 -5.422 1 93.06 124 THR B CA 1
ATOM 7276 C C . THR B 1 124 ? -16 24.531 -3.955 1 93.06 124 THR B C 1
ATOM 7278 O O . THR B 1 124 ? -16.672 23.844 -3.18 1 93.06 124 THR B O 1
ATOM 7281 N N . SER B 1 125 ? -15.008 25.172 -3.533 1 92.62 125 SER B N 1
ATOM 7282 C CA . SER B 1 125 ? -14.5 25.156 -2.164 1 92.62 125 SER B CA 1
ATOM 7283 C C . SER B 1 125 ? -14.367 23.734 -1.629 1 92.62 125 SER B C 1
ATOM 7285 O O . SER B 1 125 ? -14.898 23.422 -0.564 1 92.62 125 SER B O 1
ATOM 7287 N N . PRO B 1 126 ? -13.648 23 -2.375 1 92.94 126 PRO B N 1
ATOM 7288 C CA . PRO B 1 126 ? -13.547 21.594 -1.964 1 92.94 126 PRO B CA 1
ATOM 7289 C C . PRO B 1 126 ? -12.766 21.422 -0.662 1 92.94 126 PRO B C 1
ATOM 7291 O O . PRO B 1 126 ? -11.891 22.234 -0.348 1 92.94 126 PRO B O 1
ATOM 7294 N N . ASP B 1 127 ? -13.117 20.344 0.101 1 92.94 127 ASP B N 1
ATOM 7295 C CA . ASP B 1 127 ? -12.297 19.953 1.239 1 92.94 127 ASP B CA 1
ATOM 7296 C C . ASP B 1 127 ? -10.898 19.531 0.788 1 92.94 127 ASP B C 1
ATOM 7298 O O . ASP B 1 127 ? -10.75 18.828 -0.216 1 92.94 127 ASP B O 1
ATOM 7302 N N . PRO B 1 128 ? -9.945 20.062 1.435 1 94.44 128 PRO B N 1
ATOM 7303 C CA . PRO B 1 128 ? -8.586 19.641 1.057 1 94.44 128 PRO B CA 1
ATOM 7304 C C . PRO B 1 128 ? -8.32 18.172 1.355 1 94.44 128 PRO B C 1
ATOM 7306 O O . PRO B 1 128 ? -9.008 17.578 2.189 1 94.44 128 PRO B O 1
ATOM 7309 N N . GLY B 1 129 ? -7.316 17.641 0.668 1 94.38 129 GLY B N 1
ATOM 7310 C CA . GLY B 1 129 ? -6.941 16.25 0.885 1 94.38 129 GLY B CA 1
ATOM 7311 C C . GLY B 1 129 ? -7.012 15.406 -0.376 1 94.38 129 GLY B C 1
ATOM 7312 O O . GLY B 1 129 ? -7.066 15.945 -1.484 1 94.38 129 GLY B O 1
ATOM 7313 N N . CYS B 1 130 ? -7.023 14.133 -0.146 1 95.38 130 CYS B N 1
ATOM 7314 C CA . CYS B 1 130 ? -6.941 13.219 -1.278 1 95.38 130 CYS B CA 1
ATOM 7315 C C . CYS B 1 130 ? -8.336 12.789 -1.732 1 95.38 130 CYS B C 1
ATOM 7317 O O . CYS B 1 130 ? -9.211 12.531 -0.905 1 95.38 130 CYS B O 1
ATOM 7319 N N . TYR B 1 131 ? -8.516 12.82 -3.008 1 96.69 131 TYR B N 1
ATOM 7320 C CA . TYR B 1 131 ? -9.703 12.266 -3.658 1 96.69 131 TYR B CA 1
ATOM 7321 C C . TYR B 1 131 ? -9.352 11.016 -4.449 1 96.69 131 TYR B C 1
ATOM 7323 O O . TYR B 1 131 ? -8.461 11.039 -5.301 1 96.69 131 TYR B O 1
ATOM 7331 N N . PHE B 1 132 ? -10.07 9.977 -4.203 1 96.81 132 PHE B N 1
ATOM 7332 C CA . PHE B 1 132 ? -9.805 8.695 -4.855 1 96.81 132 PHE B CA 1
ATOM 7333 C C . PHE B 1 132 ? -10.805 8.445 -5.977 1 96.81 132 PHE B C 1
ATOM 7335 O O . PHE B 1 132 ? -12 8.68 -5.809 1 96.81 132 PHE B O 1
ATOM 7342 N N . ILE B 1 133 ? -10.297 8.031 -7.094 1 97.44 133 ILE B N 1
ATOM 7343 C CA . ILE B 1 133 ? -11.102 7.82 -8.289 1 97.44 133 ILE B CA 1
ATOM 7344 C C . ILE B 1 133 ? -10.938 6.379 -8.773 1 97.44 133 ILE B C 1
ATOM 7346 O O . ILE B 1 133 ? -9.82 5.891 -8.914 1 97.44 133 ILE B O 1
ATOM 7350 N N . THR B 1 134 ? -12.023 5.723 -8.977 1 97 134 THR B N 1
ATOM 7351 C CA . THR B 1 134 ? -12 4.398 -9.586 1 97 134 THR B CA 1
ATOM 7352 C C . THR B 1 134 ? -12.469 4.461 -11.031 1 97 134 THR B C 1
ATOM 7354 O O . THR B 1 134 ? -13.422 5.176 -11.352 1 97 134 THR B O 1
ATOM 7357 N N . ALA B 1 135 ? -11.742 3.797 -11.914 1 97.75 135 ALA B N 1
ATOM 7358 C CA . ALA B 1 135 ? -12.078 3.744 -13.336 1 97.75 135 ALA B CA 1
ATOM 7359 C C . ALA B 1 135 ? -12.117 2.305 -13.836 1 97.75 135 ALA B C 1
ATOM 7361 O O . ALA B 1 135 ? -11.25 1.496 -13.5 1 97.75 135 ALA B O 1
ATOM 7362 N N . PHE B 1 136 ? -13.07 1.966 -14.609 1 97.38 136 PHE B N 1
ATOM 7363 C CA . PHE B 1 136 ? -13.234 0.613 -15.133 1 97.38 136 PHE B CA 1
ATOM 7364 C C . PHE B 1 136 ? -14.211 0.594 -16.297 1 97.38 136 PHE B C 1
ATOM 7366 O O . PHE B 1 136 ? -14.906 1.58 -16.547 1 97.38 136 PHE B O 1
ATOM 7373 N N . LEU B 1 137 ? -14.211 -0.447 -17.047 1 97.12 137 LEU B N 1
ATOM 7374 C CA . LEU B 1 137 ? -15.188 -0.677 -18.109 1 97.12 137 LEU B CA 1
ATOM 7375 C C . LEU B 1 137 ? -16.453 -1.34 -17.547 1 97.12 137 LEU B C 1
ATOM 7377 O O . LEU B 1 137 ? -16.375 -2.086 -16.578 1 97.12 137 LEU B O 1
ATOM 7381 N N . PRO B 1 138 ? -17.562 -1.102 -18.141 1 95.12 138 PRO B N 1
ATOM 7382 C CA . PRO B 1 138 ? -18.828 -1.589 -17.578 1 95.12 138 PRO B CA 1
ATOM 7383 C C . PRO B 1 138 ? -18.891 -3.111 -17.484 1 95.12 138 PRO B C 1
ATOM 7385 O O . PRO B 1 138 ? -18.281 -3.807 -18.312 1 95.12 138 PRO B O 1
ATOM 7388 N N . TYR B 1 139 ? -19.641 -3.51 -16.531 1 92.12 139 TYR B N 1
ATOM 7389 C CA . TYR B 1 139 ? -19.844 -4.934 -16.297 1 92.12 139 TYR B CA 1
ATOM 7390 C C . TYR B 1 139 ? -20.719 -5.551 -17.375 1 92.12 139 TYR B C 1
ATOM 7392 O O . TYR B 1 139 ? -21.688 -4.934 -17.844 1 92.12 139 TYR B O 1
ATOM 7400 N N . ASN B 1 140 ? -20.234 -6.727 -17.828 1 86.12 140 ASN B N 1
ATOM 7401 C CA . ASN B 1 140 ? -21.031 -7.582 -18.703 1 86.12 140 ASN B CA 1
ATOM 7402 C C . ASN B 1 140 ? -21.125 -9.008 -18.156 1 86.12 140 ASN B C 1
ATOM 7404 O O . ASN B 1 140 ? -20.109 -9.602 -17.797 1 86.12 140 ASN B O 1
ATOM 7408 N N . ASN B 1 141 ? -22.25 -9.508 -18.141 1 81.5 141 ASN B N 1
ATOM 7409 C CA . ASN B 1 141 ? -22.438 -10.852 -17.625 1 81.5 141 ASN B CA 1
ATOM 7410 C C . ASN B 1 141 ? -21.656 -11.891 -18.422 1 81.5 141 ASN B C 1
ATOM 7412 O O . ASN B 1 141 ? -21.859 -12.023 -19.641 1 81.5 141 ASN B O 1
ATOM 7416 N N . PRO B 1 142 ? -20.828 -12.578 -17.734 1 77.06 142 PRO B N 1
ATOM 7417 C CA . PRO B 1 142 ? -19.984 -13.555 -18.438 1 77.06 142 PRO B CA 1
ATOM 7418 C C . PRO B 1 142 ? -20.797 -14.688 -19.062 1 77.06 142 PRO B C 1
ATOM 7420 O O . PRO B 1 142 ? -20.328 -15.32 -20.016 1 77.06 142 PRO B O 1
ATOM 7423 N N . LYS B 1 143 ? -21.938 -14.969 -18.594 1 72.44 143 LYS B N 1
ATOM 7424 C CA . LYS B 1 143 ? -22.781 -16.031 -19.125 1 72.44 143 LYS B CA 1
ATOM 7425 C C . LYS B 1 143 ? -23.141 -15.758 -20.594 1 72.44 143 LYS B C 1
ATOM 7427 O O . LYS B 1 143 ? -23.422 -16.688 -21.344 1 72.44 143 LYS B O 1
ATOM 7432 N N . HIS B 1 144 ? -23.031 -14.477 -20.906 1 71.19 144 HIS B N 1
ATOM 7433 C CA . HIS B 1 144 ? -23.438 -14.102 -22.25 1 71.19 144 HIS B CA 1
ATOM 7434 C C . HIS B 1 144 ? -22.219 -13.914 -23.156 1 71.19 144 HIS B C 1
ATOM 7436 O O . HIS B 1 144 ? -22.359 -13.539 -24.328 1 71.19 144 HIS B O 1
ATOM 7442 N N . GLU B 1 145 ? -21.094 -14.242 -22.562 1 71.19 145 GLU B N 1
ATOM 7443 C CA . GLU B 1 145 ? -19.906 -14.008 -23.359 1 71.19 145 GLU B CA 1
ATOM 7444 C C . GLU B 1 145 ? -19.484 -15.273 -24.094 1 71.19 145 GLU B C 1
ATOM 7446 O O . GLU B 1 145 ? -19.547 -16.375 -23.547 1 71.19 145 GLU B O 1
ATOM 7451 N N . SER B 1 146 ? -19.234 -15.125 -25.328 1 64.81 146 SER B N 1
ATOM 7452 C CA . SER B 1 146 ? -18.797 -16.234 -26.188 1 64.81 146 SER B CA 1
ATOM 7453 C C . SER B 1 146 ? -17.375 -16.656 -25.859 1 64.81 146 SER B C 1
ATOM 7455 O O . SER B 1 146 ? -16.531 -15.812 -25.516 1 64.81 146 SER B O 1
ATOM 7457 N N . ILE B 1 147 ? -17.156 -17.969 -25.766 1 64.12 147 ILE B N 1
ATOM 7458 C CA . ILE B 1 147 ? -15.797 -18.469 -25.578 1 64.12 147 ILE B CA 1
ATOM 7459 C C . ILE B 1 147 ? -15.078 -18.516 -26.938 1 64.12 147 ILE B C 1
ATOM 7461 O O . ILE B 1 147 ? -15.453 -19.281 -27.812 1 64.12 147 ILE B O 1
ATOM 7465 N N . GLN B 1 148 ? -14.477 -17.312 -27.234 1 62.56 148 GLN B N 1
ATOM 7466 C CA . GLN B 1 148 ? -13.742 -17.281 -28.5 1 62.56 148 GLN B CA 1
ATOM 7467 C C . GLN B 1 148 ? -12.242 -17.406 -28.266 1 62.56 148 GLN B C 1
ATOM 7469 O O . GLN B 1 148 ? -11.742 -17.016 -27.203 1 62.56 148 GLN B O 1
ATOM 7474 N N . PRO B 1 149 ? -11.555 -17.953 -29.297 1 63.38 149 PRO B N 1
ATOM 7475 C CA . PRO B 1 149 ? -10.094 -18 -29.172 1 63.38 149 PRO B CA 1
ATOM 7476 C C . PRO B 1 149 ? -9.477 -16.594 -29.109 1 63.38 149 PRO B C 1
ATOM 7478 O O . PRO B 1 149 ? -9.922 -15.688 -29.797 1 63.38 149 PRO B O 1
ATOM 7481 N N . PRO B 1 150 ? -8.578 -16.375 -28.234 1 66.75 150 PRO B N 1
ATOM 7482 C CA . PRO B 1 150 ? -7.957 -15.07 -28.031 1 66.75 150 PRO B CA 1
ATOM 7483 C C . PRO B 1 150 ? -7.359 -14.508 -29.328 1 66.75 150 PRO B C 1
ATOM 7485 O O . PRO B 1 150 ? -7.262 -13.289 -29.484 1 66.75 150 PRO B O 1
ATOM 7488 N N . GLU B 1 151 ? -7.047 -15.312 -30.281 1 66.06 151 GLU B N 1
ATOM 7489 C CA . GLU B 1 151 ? -6.383 -14.875 -31.516 1 66.06 151 GLU B CA 1
ATOM 7490 C C . GLU B 1 151 ? -7.355 -14.172 -32.438 1 66.06 151 GLU B C 1
ATOM 7492 O O . GLU B 1 151 ? -6.938 -13.422 -33.344 1 66.06 151 GLU B O 1
ATOM 7497 N N . LEU B 1 152 ? -8.633 -14.266 -32.281 1 65.31 152 LEU B N 1
ATOM 7498 C CA . LEU B 1 152 ? -9.609 -13.695 -33.188 1 65.31 152 LEU B CA 1
ATOM 7499 C C . LEU B 1 152 ? -10.352 -12.531 -32.562 1 65.31 152 LEU B C 1
ATOM 7501 O O . LEU B 1 152 ? -11.289 -11.984 -33.125 1 65.31 152 LEU B O 1
ATOM 7505 N N . THR B 1 153 ? -9.977 -12.086 -31.438 1 73.19 153 THR B N 1
ATOM 7506 C CA . THR B 1 153 ? -10.648 -10.992 -30.734 1 73.19 153 THR B CA 1
ATOM 7507 C C . THR B 1 153 ? -9.758 -9.75 -30.703 1 73.19 153 THR B C 1
ATOM 7509 O O . THR B 1 153 ? -8.539 -9.852 -30.531 1 73.19 153 THR B O 1
ATOM 7512 N N . PRO B 1 154 ? -10.422 -8.609 -31.109 1 79.94 154 PRO B N 1
ATOM 7513 C CA . PRO B 1 154 ? -9.633 -7.383 -31.016 1 79.94 154 PRO B CA 1
ATOM 7514 C C . PRO B 1 154 ? -9.086 -7.152 -29.609 1 79.94 154 PRO B C 1
ATOM 7516 O O . PRO B 1 154 ? -9.797 -7.359 -28.625 1 79.94 154 PRO B O 1
ATOM 7519 N N . GLU B 1 155 ? -7.875 -6.895 -29.625 1 85 155 GLU B N 1
ATOM 7520 C CA . GLU B 1 155 ? -7.238 -6.547 -28.359 1 85 155 GLU B CA 1
ATOM 7521 C C . GLU B 1 155 ? -7.062 -5.039 -28.219 1 85 155 GLU B C 1
ATOM 7523 O O . GLU B 1 155 ? -6.207 -4.445 -28.891 1 85 155 GLU B O 1
ATOM 7528 N N . CYS B 1 156 ? -7.957 -4.473 -27.438 1 89.94 156 CYS B N 1
ATOM 7529 C CA . CYS B 1 156 ? -7.934 -3.029 -27.219 1 89.94 156 CYS B CA 1
ATOM 7530 C C . CYS B 1 156 ? -7.719 -2.697 -25.75 1 89.94 156 CYS B C 1
ATOM 7532 O O . CYS B 1 156 ? -8.25 -3.379 -24.875 1 89.94 156 CYS B O 1
ATOM 7534 N N . TYR B 1 157 ? -6.902 -1.627 -25.516 1 93.88 157 TYR B N 1
ATOM 7535 C CA . TYR B 1 157 ? -6.645 -1.181 -24.156 1 93.88 157 TYR B CA 1
ATOM 7536 C C . TYR B 1 157 ? -7.102 0.258 -23.953 1 93.88 157 TYR B C 1
ATOM 7538 O O . TYR B 1 157 ? -6.664 1.161 -24.672 1 93.88 157 TYR B O 1
ATOM 7546 N N . ALA B 1 158 ? -7.988 0.39 -23.062 1 95.94 158 ALA B N 1
ATOM 7547 C CA . ALA B 1 158 ? -8.484 1.726 -22.734 1 95.94 158 ALA B CA 1
ATOM 7548 C C . ALA B 1 158 ? -7.699 2.342 -21.578 1 95.94 158 ALA B C 1
ATOM 7550 O O . ALA B 1 158 ? -7.301 1.642 -20.656 1 95.94 158 ALA B O 1
ATOM 7551 N N . PHE B 1 159 ? -7.535 3.66 -21.688 1 96.69 159 PHE B N 1
ATOM 7552 C CA . PHE B 1 159 ? -6.836 4.422 -20.656 1 96.69 159 PHE B CA 1
ATOM 7553 C C . PHE B 1 159 ? -7.594 5.699 -20.328 1 96.69 159 PHE B C 1
ATOM 7555 O O . PHE B 1 159 ? -8.305 6.242 -21.172 1 96.69 159 PHE B O 1
ATOM 7562 N N . VAL B 1 160 ? -7.461 6.109 -19.125 1 97.5 160 VAL B N 1
ATOM 7563 C CA . VAL B 1 160 ? -8.031 7.383 -18.688 1 97.5 160 VAL B CA 1
ATOM 7564 C C . VAL B 1 160 ? -6.922 8.312 -18.219 1 97.5 160 VAL B C 1
ATOM 7566 O O . VAL B 1 160 ? -5.961 7.875 -17.578 1 97.5 160 VAL B O 1
ATOM 7569 N N . GLU B 1 161 ? -7.055 9.57 -18.562 1 96.94 161 GLU B N 1
ATOM 7570 C CA . GLU B 1 161 ? -6.164 10.625 -18.109 1 96.94 161 GLU B CA 1
ATOM 7571 C C . GLU B 1 161 ? -6.934 11.711 -17.359 1 96.94 161 GLU B C 1
ATOM 7573 O O . GLU B 1 161 ? -8.023 12.102 -17.781 1 96.94 161 GLU B O 1
ATOM 7578 N N . THR B 1 162 ? -6.402 12.109 -16.266 1 96.94 162 THR B N 1
ATOM 7579 C CA . THR B 1 162 ? -7.027 13.188 -15.5 1 96.94 162 THR B CA 1
ATOM 7580 C C . THR B 1 162 ? -6.012 14.281 -15.172 1 96.94 162 THR B C 1
ATOM 7582 O O . THR B 1 162 ? -4.84 13.992 -14.922 1 96.94 162 THR B O 1
ATOM 7585 N N . THR B 1 163 ? -6.441 15.547 -15.242 1 97 163 THR B N 1
ATOM 7586 C CA . THR B 1 163 ? -5.652 16.719 -14.883 1 97 163 THR B CA 1
ATOM 7587 C C . THR B 1 163 ? -6.391 17.578 -13.859 1 97 163 THR B C 1
ATOM 7589 O O . THR B 1 163 ? -7.57 17.891 -14.039 1 97 163 THR B O 1
ATOM 7592 N N . LEU B 1 164 ? -5.742 17.922 -12.836 1 97.25 164 LEU B N 1
ATOM 7593 C CA . LEU B 1 164 ? -6.324 18.75 -11.789 1 97.25 164 LEU B CA 1
ATOM 7594 C C . LEU B 1 164 ? -5.891 20.203 -11.945 1 97.25 164 LEU B C 1
ATOM 7596 O O . LEU B 1 164 ? -4.691 20.5 -11.953 1 97.25 164 LEU B O 1
ATOM 7600 N N . TYR B 1 165 ? -6.809 21.078 -12.047 1 96.25 165 TYR B N 1
ATOM 7601 C CA . TYR B 1 165 ? -6.617 22.531 -12.039 1 96.25 165 TYR B CA 1
ATOM 7602 C C . TYR B 1 165 ? -7.215 23.141 -10.781 1 96.25 165 TYR B C 1
ATOM 7604 O O . TYR B 1 165 ? -8.281 22.734 -10.328 1 96.25 165 TYR B O 1
ATOM 7612 N N . ILE B 1 166 ? -6.508 24.109 -10.227 1 94.75 166 ILE B N 1
ATOM 7613 C CA . ILE B 1 166 ? -7.047 24.719 -9.016 1 94.75 166 ILE B CA 1
ATOM 7614 C C . ILE B 1 166 ? -6.926 26.25 -9.109 1 94.75 166 ILE B C 1
ATOM 7616 O O . ILE B 1 166 ? -6.137 26.766 -9.898 1 94.75 166 ILE B O 1
ATOM 7620 N N . ARG B 1 167 ? -7.723 26.875 -8.383 1 92.69 167 ARG B N 1
ATOM 7621 C CA . ARG B 1 167 ? -7.629 28.297 -8.109 1 92.69 167 ARG B CA 1
ATOM 7622 C C . ARG B 1 167 ? -7.395 28.562 -6.625 1 92.69 167 ARG B C 1
ATOM 7624 O O . ARG B 1 167 ? -8.25 28.25 -5.793 1 92.69 167 ARG B O 1
ATOM 7631 N N . ARG B 1 168 ? -6.258 29.109 -6.375 1 86.06 168 ARG B N 1
ATOM 7632 C CA . ARG B 1 168 ? -5.898 29.375 -4.988 1 86.06 168 ARG B CA 1
ATOM 7633 C C . ARG B 1 168 ? -6.43 30.734 -4.535 1 86.06 168 ARG B C 1
ATOM 7635 O O . ARG B 1 168 ? -6.527 31.672 -5.34 1 86.06 168 ARG B O 1
ATOM 7642 N N . ARG B 1 169 ? -6.918 30.781 -3.4 1 76.06 169 ARG B N 1
ATOM 7643 C CA . ARG B 1 169 ? -7.285 32.062 -2.814 1 76.06 169 ARG B CA 1
ATOM 7644 C C . ARG B 1 169 ? -6.086 32.719 -2.129 1 76.06 169 ARG B C 1
ATOM 7646 O O . ARG B 1 169 ? -5.258 32.031 -1.532 1 76.06 169 ARG B O 1
ATOM 7653 N N . PRO B 1 170 ? -6.07 34 -2.404 1 68.56 170 PRO B N 1
ATOM 7654 C CA . PRO B 1 170 ? -4.965 34.688 -1.736 1 68.56 170 PRO B CA 1
ATOM 7655 C C . PRO B 1 170 ? -4.918 34.406 -0.234 1 68.56 170 PRO B C 1
ATOM 7657 O O . PRO B 1 170 ? -5.93 34.031 0.357 1 68.56 170 PRO B O 1
ATOM 7660 N N . SER B 1 171 ? -3.854 34.531 0.4 1 70.75 171 SER B N 1
ATOM 7661 C CA . SER B 1 171 ? -3.512 34.188 1.775 1 70.75 171 SER B CA 1
ATOM 7662 C C . SER B 1 171 ? -4.469 34.844 2.766 1 70.75 171 SER B C 1
ATOM 7664 O O . SER B 1 171 ? -4.695 36.062 2.707 1 70.75 171 SER B O 1
ATOM 7666 N N . ALA B 1 172 ? -5.168 34.062 3.496 1 83.38 172 ALA B N 1
ATOM 7667 C CA . ALA B 1 172 ? -6.074 34.469 4.57 1 83.38 172 ALA B CA 1
ATOM 7668 C C . ALA B 1 172 ? -5.293 34.969 5.789 1 83.38 172 ALA B C 1
ATOM 7670 O O . ALA B 1 172 ? -4.27 34.375 6.148 1 83.38 172 ALA B O 1
ATOM 7671 N N . GLY B 1 173 ? -5.734 36.156 6.266 1 88.69 173 GLY B N 1
ATOM 7672 C CA . GLY B 1 173 ? -5.133 36.625 7.512 1 88.69 173 GLY B CA 1
ATOM 7673 C C . GLY B 1 173 ? -5.41 35.688 8.68 1 88.69 173 GLY B C 1
ATOM 7674 O O . GLY B 1 173 ? -6.512 35.156 8.797 1 88.69 173 GLY B O 1
ATOM 7675 N N . GLN B 1 174 ? -4.438 35.5 9.484 1 92.5 174 GLN B N 1
ATOM 7676 C CA . GLN B 1 174 ? -4.602 34.625 10.641 1 92.5 174 GLN B CA 1
ATOM 7677 C C . GLN B 1 174 ? -5.094 35.406 11.859 1 92.5 174 GLN B C 1
ATOM 7679 O O . GLN B 1 174 ? -4.648 36.531 12.102 1 92.5 174 GLN B O 1
ATOM 7684 N N . ILE B 1 175 ? -6.027 34.812 12.555 1 94.94 175 ILE B N 1
ATOM 7685 C CA . ILE B 1 175 ? -6.543 35.469 13.75 1 94.94 175 ILE B CA 1
ATOM 7686 C C . ILE B 1 175 ? -6.52 34.5 14.922 1 94.94 175 ILE B C 1
ATOM 7688 O O . ILE B 1 175 ? -6.434 33.281 14.734 1 94.94 175 ILE B O 1
ATOM 7692 N N . VAL B 1 176 ? -6.547 35 16.109 1 93.12 176 VAL B N 1
ATOM 7693 C CA . VAL B 1 176 ? -6.574 34.219 17.328 1 93.12 176 VAL B CA 1
ATOM 7694 C C . VAL B 1 176 ? -7.66 34.75 18.266 1 93.12 176 VAL B C 1
ATOM 7696 O O . VAL B 1 176 ? -8.203 35.812 18.047 1 93.12 176 VAL B O 1
ATOM 7699 N N . GLU B 1 177 ? -7.918 34 19.219 1 90.44 177 GLU B N 1
ATOM 7700 C CA . GLU B 1 177 ? -8.953 34.406 20.172 1 90.44 177 GLU B CA 1
ATOM 7701 C C . GLU B 1 177 ? -8.508 35.594 21.016 1 90.44 177 GLU B C 1
ATOM 7703 O O . GLU B 1 177 ? -7.328 35.688 21.375 1 90.44 177 GLU B O 1
ATOM 7708 N N . GLY B 1 178 ? -9.414 36.438 21.312 1 84.88 178 GLY B N 1
ATOM 7709 C CA . GLY B 1 178 ? -9.172 37.5 22.281 1 84.88 178 GLY B CA 1
ATOM 7710 C C . GLY B 1 178 ? -8.703 38.812 21.656 1 84.88 178 GLY B C 1
ATOM 7711 O O . GLY B 1 178 ? -8.82 39.875 22.266 1 84.88 178 GLY B O 1
ATOM 7712 N N . ALA B 1 179 ? -8.117 38.719 20.484 1 87.5 179 ALA B N 1
ATOM 7713 C CA . ALA B 1 179 ? -7.633 39.938 19.812 1 87.5 179 ALA B CA 1
ATOM 7714 C C . ALA B 1 179 ? -8.734 40.562 18.969 1 87.5 179 ALA B C 1
ATOM 7716 O O . ALA B 1 179 ? -9.648 39.875 18.516 1 87.5 179 ALA B O 1
ATOM 7717 N N . SER B 1 180 ? -8.68 41.875 18.844 1 91.5 180 SER B N 1
ATOM 7718 C CA . SER B 1 180 ? -9.625 42.625 18.016 1 91.5 180 SER B CA 1
ATOM 7719 C C . SER B 1 180 ? -9.055 42.906 16.641 1 91.5 180 SER B C 1
ATOM 7721 O O . SER B 1 180 ? -7.883 43.25 16.5 1 91.5 180 SER B O 1
ATOM 7723 N N . TYR B 1 181 ? -9.852 42.781 15.664 1 93.62 181 TYR B N 1
ATOM 7724 C CA . TYR B 1 181 ? -9.422 42.969 14.281 1 93.62 181 TYR B CA 1
ATOM 7725 C C . TYR B 1 181 ? -10.336 43.938 13.547 1 93.62 181 TYR B C 1
ATOM 7727 O O . TYR B 1 181 ? -11.547 43.938 13.75 1 93.62 181 TYR B O 1
ATOM 7735 N N . ASN B 1 182 ? -9.75 44.719 12.695 1 93.81 182 ASN B N 1
ATOM 7736 C CA . ASN B 1 182 ? -10.492 45.688 11.867 1 93.81 182 ASN B CA 1
ATOM 7737 C C . ASN B 1 182 ? -10.531 45.219 10.414 1 93.81 182 ASN B C 1
ATOM 7739 O O . ASN B 1 182 ? -9.508 44.844 9.844 1 93.81 182 ASN B O 1
ATOM 7743 N N . VAL B 1 183 ? -11.695 45.25 9.883 1 94.44 183 VAL B N 1
ATOM 7744 C CA . VAL B 1 183 ? -11.875 44.875 8.484 1 94.44 183 VAL B CA 1
ATOM 7745 C C . VAL B 1 183 ? -12.328 46.062 7.672 1 94.44 183 VAL B C 1
ATOM 7747 O O . VAL B 1 183 ? -13.289 46.75 8.047 1 94.44 183 VAL B O 1
ATOM 7750 N N . GLU B 1 184 ? -11.625 46.406 6.66 1 93.12 184 GLU B N 1
ATOM 7751 C CA . GLU B 1 184 ? -12.016 47.438 5.688 1 93.12 184 GLU B CA 1
ATOM 7752 C C . GLU B 1 184 ? -12 46.875 4.27 1 93.12 184 GLU B C 1
ATOM 7754 O O . GLU B 1 184 ? -10.977 46.344 3.818 1 93.12 184 GLU B O 1
ATOM 7759 N N . THR B 1 185 ? -13.086 46.938 3.645 1 91 185 THR B N 1
ATOM 7760 C CA . THR B 1 185 ? -13.102 46.375 2.303 1 91 185 THR B CA 1
ATOM 7761 C C . THR B 1 185 ? -14.062 47.156 1.402 1 91 185 THR B C 1
ATOM 7763 O O . THR B 1 185 ? -14.961 47.844 1.891 1 91 185 THR B O 1
ATOM 7766 N N . PHE B 1 186 ? -13.836 47 0.142 1 90.62 186 PHE B N 1
ATOM 7767 C CA . PHE B 1 186 ? -14.719 47.594 -0.868 1 90.62 186 PHE B CA 1
ATOM 7768 C C . PHE B 1 186 ? -15.961 46.719 -1.06 1 90.62 186 PHE B C 1
ATOM 7770 O O . PHE B 1 186 ? -15.961 45.531 -0.711 1 90.62 186 PHE B O 1
ATOM 7777 N N . THR B 1 187 ? -16.906 47.344 -1.57 1 91.12 187 THR B N 1
ATOM 7778 C CA . THR B 1 187 ? -18.125 46.625 -1.866 1 91.12 187 THR B CA 1
ATOM 7779 C C . THR B 1 187 ? -17.875 45.5 -2.885 1 91.12 187 THR B C 1
ATOM 7781 O O . THR B 1 187 ? -17.125 45.719 -3.852 1 91.12 187 THR B O 1
ATOM 7784 N N . SER B 1 188 ? -18.344 44.344 -2.66 1 89.5 188 SER B N 1
ATOM 7785 C CA . SER B 1 188 ? -18.281 43.156 -3.504 1 89.5 188 SER B CA 1
ATOM 7786 C C . SER B 1 188 ? -16.891 42.5 -3.449 1 89.5 188 SER B C 1
ATOM 7788 O O . SER B 1 188 ? -16.531 41.719 -4.336 1 89.5 188 SER B O 1
ATOM 7790 N N . HIS B 1 189 ? -16.125 42.969 -2.551 1 88.81 189 HIS B N 1
ATOM 7791 C CA . HIS B 1 189 ? -14.844 42.312 -2.295 1 88.81 189 HIS B CA 1
ATOM 7792 C C . HIS B 1 189 ? -14.852 41.594 -0.957 1 88.81 189 HIS B C 1
ATOM 7794 O O . HIS B 1 189 ? -15.156 42.188 0.078 1 88.81 189 HIS B O 1
ATOM 7800 N N . SER B 1 190 ? -14.555 40.406 -1.029 1 90.56 190 SER B N 1
ATOM 7801 C CA . SER B 1 190 ? -14.602 39.625 0.194 1 90.56 190 SER B CA 1
ATOM 7802 C C . SER B 1 190 ? -13.234 39.531 0.861 1 90.56 190 SER B C 1
ATOM 7804 O O . SER B 1 190 ? -12.211 39.5 0.18 1 90.56 190 SER B O 1
ATOM 7806 N N . ILE B 1 191 ? -13.188 39.562 2.166 1 93.12 191 ILE B N 1
ATOM 7807 C CA . ILE B 1 191 ? -11.984 39.375 2.959 1 93.12 191 ILE B CA 1
ATOM 7808 C C . ILE B 1 191 ? -12.086 38.094 3.746 1 93.12 191 ILE B C 1
ATOM 7810 O O . ILE B 1 191 ? -13.133 37.781 4.32 1 93.12 191 ILE B O 1
ATOM 7814 N N . LEU B 1 192 ? -11.039 37.375 3.666 1 94.19 192 LEU B N 1
ATOM 7815 C CA . LEU B 1 192 ? -11.016 36.062 4.285 1 94.19 192 LEU B CA 1
ATOM 7816 C C . LEU B 1 192 ? -10 36.031 5.422 1 94.19 192 LEU B C 1
ATOM 7818 O O . LEU B 1 192 ? -8.891 36.531 5.293 1 94.19 192 LEU B O 1
ATOM 7822 N N . TYR B 1 193 ? -10.398 35.469 6.562 1 95.19 193 TYR B N 1
ATOM 7823 C CA . TYR B 1 193 ? -9.5 35.188 7.676 1 95.19 193 TYR B CA 1
ATOM 7824 C C . TYR B 1 193 ? -9.523 33.719 8.031 1 95.19 193 TYR B C 1
ATOM 7826 O O . TYR B 1 193 ? -10.484 33 7.715 1 95.19 193 TYR B O 1
ATOM 7834 N N . THR B 1 194 ? -8.453 33.281 8.625 1 94.75 194 THR B N 1
ATOM 7835 C CA . THR B 1 194 ? -8.383 31.891 9.07 1 94.75 194 THR B CA 1
ATOM 7836 C C . THR B 1 194 ? -7.973 31.812 10.539 1 94.75 194 THR B C 1
ATOM 7838 O O . THR B 1 194 ? -7.316 32.719 11.055 1 94.75 194 THR B O 1
ATOM 7841 N N . PHE B 1 195 ? -8.43 30.797 11.242 1 95.69 195 PHE B N 1
ATOM 7842 C CA . PHE B 1 195 ? -8.086 30.547 12.633 1 95.69 195 PHE B CA 1
ATOM 7843 C C . PHE B 1 195 ? -8.117 29.062 12.945 1 95.69 195 PHE B C 1
ATOM 7845 O O . PHE B 1 195 ? -8.898 28.312 12.352 1 95.69 195 PHE B O 1
ATOM 7852 N N . PHE B 1 196 ? -7.297 28.641 13.789 1 94.12 196 PHE B N 1
ATOM 7853 C CA . PHE B 1 196 ? -7.215 27.234 14.156 1 94.12 196 PHE B CA 1
ATOM 7854 C C . PHE B 1 196 ? -7.941 26.984 15.477 1 94.12 196 PHE B C 1
ATOM 7856 O O . PHE B 1 196 ? -7.719 27.688 16.469 1 94.12 196 PHE B O 1
ATOM 7863 N N . VAL B 1 197 ? -8.758 25.984 15.445 1 94.25 197 VAL B N 1
ATOM 7864 C CA . VAL B 1 197 ? -9.492 25.609 16.656 1 94.25 197 VAL B CA 1
ATOM 7865 C C . VAL B 1 197 ? -8.789 24.422 17.328 1 94.25 197 VAL B C 1
ATOM 7867 O O . VAL B 1 197 ? -8.773 23.312 16.797 1 94.25 197 VAL B O 1
ATOM 7870 N N . PRO B 1 198 ? -8.273 24.641 18.5 1 89.62 198 PRO B N 1
ATOM 7871 C CA . PRO B 1 198 ? -7.574 23.562 19.188 1 89.62 198 PRO B CA 1
ATOM 7872 C C . PRO B 1 198 ? -8.531 22.5 19.734 1 89.62 198 PRO B C 1
ATOM 7874 O O . PRO B 1 198 ? -9.75 22.641 19.609 1 89.62 198 PRO B O 1
ATOM 7877 N N . GLU B 1 199 ? -7.918 21.516 20.375 1 84.38 199 GLU B N 1
ATOM 7878 C CA . GLU B 1 199 ? -8.695 20.453 20.984 1 84.38 199 GLU B CA 1
ATOM 7879 C C . GLU B 1 199 ? -9.484 20.953 22.188 1 84.38 199 GLU B C 1
ATOM 7881 O O . GLU B 1 199 ? -9 21.781 22.969 1 84.38 199 GLU B O 1
ATOM 7886 N N . PHE B 1 200 ? -10.758 20.531 22.344 1 83.12 200 PHE B N 1
ATOM 7887 C CA . PHE B 1 200 ? -11.633 20.781 23.484 1 83.12 200 PHE B CA 1
ATOM 7888 C C . PHE B 1 200 ? -12.406 22.078 23.312 1 83.12 200 PHE B C 1
ATOM 7890 O O . PHE B 1 200 ? -13.211 22.453 24.172 1 83.12 200 PHE B O 1
ATOM 7897 N N . VAL B 1 201 ? -12.039 22.797 22.219 1 88.56 201 VAL B N 1
ATOM 7898 C CA . VAL B 1 201 ? -12.906 23.922 21.859 1 88.56 201 VAL B CA 1
ATOM 7899 C C . VAL B 1 201 ? -14.094 23.438 21.047 1 88.56 201 VAL B C 1
ATOM 7901 O O . VAL B 1 201 ? -13.938 23.031 19.891 1 88.56 201 VAL B O 1
ATOM 7904 N N . THR B 1 202 ? -15.227 23.531 21.594 1 85.19 202 THR B N 1
ATOM 7905 C CA . THR B 1 202 ? -16.391 22.922 20.953 1 85.19 202 THR B CA 1
ATOM 7906 C C . THR B 1 202 ? -17.234 23.984 20.266 1 85.19 202 THR B C 1
ATOM 7908 O O . THR B 1 202 ? -18.016 23.672 19.359 1 85.19 202 THR B O 1
ATOM 7911 N N . HIS B 1 203 ? -17.234 25.156 20.719 1 88.69 203 HIS B N 1
ATOM 7912 C CA . HIS B 1 203 ? -17.953 26.234 20.094 1 88.69 203 HIS B CA 1
ATOM 7913 C C . HIS B 1 203 ? -17.234 27.562 20.266 1 88.69 203 HIS B C 1
ATOM 7915 O O . HIS B 1 203 ? -16.344 27.688 21.109 1 88.69 203 HIS B O 1
ATOM 7921 N N . ALA B 1 204 ? -17.516 28.422 19.438 1 91.19 204 ALA B N 1
ATOM 7922 C CA . ALA B 1 204 ? -16.906 29.75 19.438 1 91.19 204 ALA B CA 1
ATOM 7923 C C . ALA B 1 204 ? -17.922 30.812 19.031 1 91.19 204 ALA B C 1
ATOM 7925 O O . ALA B 1 204 ? -19.016 30.484 18.562 1 91.19 204 ALA B O 1
ATOM 7926 N N . THR B 1 205 ? -17.625 32.031 19.359 1 91.12 205 THR B N 1
ATOM 7927 C CA . THR B 1 205 ? -18.484 33.156 18.984 1 91.12 205 THR B CA 1
ATOM 7928 C C . THR B 1 205 ? -17.672 34.281 18.406 1 91.12 205 THR B C 1
ATOM 7930 O O . THR B 1 205 ? -16.578 34.594 18.891 1 91.12 205 THR B O 1
ATOM 7933 N N . PHE B 1 206 ? -18.219 34.875 17.375 1 93.19 206 PHE B N 1
ATOM 7934 C CA . PHE B 1 206 ? -17.656 36.125 16.844 1 93.19 206 PHE B CA 1
ATOM 7935 C C . PHE B 1 206 ? -18.469 37.312 17.328 1 93.19 206 PHE B C 1
ATOM 7937 O O . PHE B 1 206 ? -19.688 37.281 17.328 1 93.19 206 PHE B O 1
ATOM 7944 N N . LEU B 1 207 ? -17.812 38.25 17.828 1 92 207 LEU B N 1
ATOM 7945 C CA . LEU B 1 207 ? -18.422 39.531 18.203 1 92 207 LEU B CA 1
ATOM 7946 C C . LEU B 1 207 ? -18.094 40.625 17.172 1 92 207 LEU B C 1
ATOM 7948 O O . LEU B 1 207 ? -16.922 40.969 17.016 1 92 207 LEU B O 1
ATOM 7952 N N . VAL 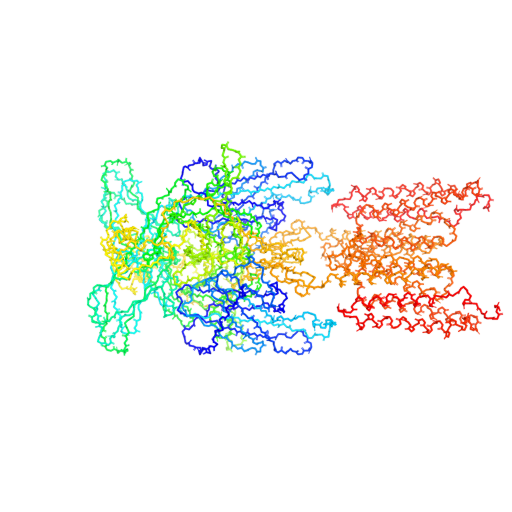B 1 208 ? -19.078 41.062 16.484 1 93.69 208 VAL B N 1
ATOM 7953 C CA . VAL B 1 208 ? -18.891 42.062 15.445 1 93.69 208 VAL B CA 1
ATOM 7954 C C . VAL B 1 208 ? -19.484 43.406 15.898 1 93.69 208 VAL B C 1
ATOM 7956 O O . VAL B 1 208 ? -20.656 43.469 16.297 1 93.69 208 VAL B O 1
ATOM 7959 N N . ASP B 1 209 ? -18.641 44.375 15.805 1 92.25 209 ASP B N 1
ATOM 7960 C CA . ASP B 1 209 ? -19.078 45.688 16.234 1 92.25 209 ASP B CA 1
ATOM 7961 C C . ASP B 1 209 ? -18.609 46.781 15.266 1 92.25 209 ASP B C 1
ATOM 7963 O O . ASP B 1 209 ? -17.875 46.469 14.32 1 92.25 209 ASP B O 1
ATOM 7967 N N . ASN B 1 210 ? -19.172 48 15.398 1 92.25 210 ASN B N 1
ATOM 7968 C CA . ASN B 1 210 ? -18.781 49.188 14.625 1 92.25 210 ASN B CA 1
ATOM 7969 C C . ASN B 1 210 ? -18.891 48.938 13.125 1 92.25 210 ASN B C 1
ATOM 7971 O O . ASN B 1 210 ? -17.938 49.156 12.383 1 92.25 210 ASN B O 1
ATOM 7975 N N . ILE B 1 211 ? -20.062 48.469 12.82 1 94.5 211 ILE B N 1
ATOM 7976 C CA . ILE B 1 211 ? -20.281 48.188 11.406 1 94.5 211 ILE B CA 1
ATOM 7977 C C . ILE B 1 211 ? -20.656 49.469 10.672 1 94.5 211 ILE B C 1
ATOM 7979 O O . ILE B 1 211 ? -21.625 50.125 11.031 1 94.5 211 ILE B O 1
ATOM 7983 N N . THR B 1 212 ? -19.891 49.812 9.688 1 92.44 212 THR B N 1
ATOM 7984 C CA . THR B 1 212 ? -20.156 50.969 8.828 1 92.44 212 THR B CA 1
ATOM 7985 C C . THR B 1 212 ? -20.312 50.531 7.375 1 92.44 212 THR B C 1
ATOM 7987 O O . THR B 1 212 ? -19.406 49.906 6.812 1 92.44 212 THR B O 1
ATOM 7990 N N . PHE B 1 213 ? -21.438 50.906 6.789 1 92.31 213 PHE B N 1
ATOM 7991 C CA . PHE B 1 213 ? -21.719 50.5 5.41 1 92.31 213 PHE B CA 1
ATOM 7992 C C . PHE B 1 213 ? -21.359 51.625 4.445 1 92.31 213 PHE B C 1
ATOM 7994 O O . PHE B 1 213 ? -21.656 52.781 4.703 1 92.31 213 PHE B O 1
ATOM 8001 N N . ALA B 1 214 ? -20.688 51.156 3.461 1 90.88 214 ALA B N 1
ATOM 8002 C CA . ALA B 1 214 ? -20.5 52.125 2.365 1 90.88 214 ALA B CA 1
ATOM 8003 C C . ALA B 1 214 ? -21.828 52.438 1.688 1 90.88 214 ALA B C 1
ATOM 8005 O O . ALA B 1 214 ? -22.812 51.75 1.866 1 90.88 214 ALA B O 1
ATOM 8006 N N . LYS B 1 215 ? -21.875 53.438 0.881 1 86.5 215 LYS B N 1
ATOM 8007 C CA . LYS B 1 215 ? -23.094 53.906 0.252 1 86.5 215 LYS B CA 1
ATOM 8008 C C . LYS B 1 215 ? -23.672 52.875 -0.687 1 86.5 215 LYS B C 1
ATOM 8010 O O . LYS B 1 215 ? -24.906 52.75 -0.82 1 86.5 215 LYS B O 1
ATOM 8015 N N . THR B 1 216 ? -22.797 52.156 -1.232 1 88.38 216 THR B N 1
ATOM 8016 C CA . THR B 1 216 ? -23.266 51.188 -2.24 1 88.38 216 THR B CA 1
ATOM 8017 C C . THR B 1 216 ? -23.516 49.844 -1.619 1 88.38 216 THR B C 1
ATOM 8019 O O . THR B 1 216 ? -24.031 48.938 -2.283 1 88.38 216 THR B O 1
ATOM 8022 N N . ALA B 1 217 ? -23.141 49.656 -0.385 1 91.38 217 ALA B N 1
ATOM 8023 C CA . ALA B 1 217 ? -23.297 48.344 0.264 1 91.38 217 ALA B CA 1
ATOM 8024 C C . ALA B 1 217 ? -24.734 48.156 0.749 1 91.38 217 ALA B C 1
ATOM 8026 O O . ALA B 1 217 ? -25.281 49.031 1.436 1 91.38 217 ALA B O 1
ATOM 8027 N N . THR B 1 218 ? -25.359 47.062 0.411 1 91.69 218 THR B N 1
ATOM 8028 C CA . THR B 1 218 ? -26.766 46.812 0.733 1 91.69 218 THR B CA 1
ATOM 8029 C C . THR B 1 218 ? -26.891 45.875 1.916 1 91.69 218 THR B C 1
ATOM 8031 O O . THR B 1 218 ? -27.891 45.906 2.652 1 91.69 218 THR B O 1
ATOM 8034 N N . ARG B 1 219 ? -25.938 44.969 1.959 1 94.38 219 ARG B N 1
ATOM 8035 C CA . ARG B 1 219 ? -26 44.062 3.09 1 94.38 219 ARG B CA 1
ATOM 8036 C C . ARG B 1 219 ? -24.609 43.469 3.383 1 94.38 219 ARG B C 1
ATOM 8038 O O . ARG B 1 219 ? -23.75 43.438 2.506 1 94.38 219 ARG B O 1
ATOM 8045 N N . LEU B 1 220 ? -24.391 43.031 4.57 1 95.44 220 LEU B N 1
ATOM 8046 C CA . LEU B 1 220 ? -23.172 42.344 5.008 1 95.44 220 LEU B CA 1
ATOM 8047 C C . LEU B 1 220 ? -23.422 40.875 5.195 1 95.44 220 LEU B C 1
ATOM 8049 O O . LEU B 1 220 ? -24.312 40.469 5.938 1 95.44 220 LEU B O 1
ATOM 8053 N N . VAL B 1 221 ? -22.688 40.062 4.445 1 96.25 221 VAL B N 1
ATOM 8054 C CA . VAL B 1 221 ? -22.781 38.625 4.559 1 96.25 221 VAL B CA 1
ATOM 8055 C C . VAL B 1 221 ? -21.516 38.062 5.238 1 96.25 221 VAL B C 1
ATOM 8057 O O . VAL B 1 221 ? -20.406 38.312 4.77 1 96.25 221 VAL B O 1
ATOM 8060 N N . ILE B 1 222 ? -21.688 37.406 6.312 1 96.69 222 ILE B N 1
ATOM 8061 C CA . ILE B 1 222 ? -20.594 36.75 7.027 1 96.69 222 ILE B CA 1
ATOM 8062 C C . ILE B 1 222 ? -20.766 35.219 6.945 1 96.69 222 ILE B C 1
ATOM 8064 O O . ILE B 1 222 ? -21.797 34.688 7.336 1 96.69 222 ILE B O 1
ATOM 8068 N N . ARG B 1 223 ? -19.75 34.562 6.48 1 96.69 223 ARG B N 1
ATOM 8069 C CA . ARG B 1 223 ? -19.797 33.125 6.344 1 96.69 223 ARG B CA 1
ATOM 8070 C C . ARG B 1 223 ? -18.641 32.469 7.105 1 96.69 223 ARG B C 1
ATOM 8072 O O . ARG B 1 223 ? -17.516 32.969 7.105 1 96.69 223 ARG B O 1
ATOM 8079 N N . ILE B 1 224 ? -18.938 31.391 7.758 1 96.69 224 ILE B N 1
ATOM 8080 C CA . ILE B 1 224 ? -17.938 30.625 8.5 1 96.69 224 ILE B CA 1
ATOM 8081 C C . ILE B 1 224 ? -17.938 29.172 8.008 1 96.69 224 ILE B C 1
ATOM 8083 O O . ILE B 1 224 ? -19 28.594 7.754 1 96.69 224 ILE B O 1
ATOM 8087 N N . GLN B 1 225 ? -16.766 28.688 7.812 1 95.19 225 GLN B N 1
ATOM 8088 C CA . GLN B 1 225 ? -16.625 27.297 7.375 1 95.19 225 GLN B CA 1
ATOM 8089 C C . GLN B 1 225 ? -15.398 26.641 8.008 1 95.19 225 GLN B C 1
ATOM 8091 O O . GLN B 1 225 ? -14.445 27.328 8.391 1 95.19 225 GLN B O 1
ATOM 8096 N N . SER B 1 226 ? -15.469 25.328 8.125 1 93.62 226 SER B N 1
ATOM 8097 C CA . SER B 1 226 ? -14.336 24.578 8.641 1 93.62 226 SER B CA 1
ATOM 8098 C C . SER B 1 226 ? -13.609 23.844 7.523 1 93.62 226 SER B C 1
ATOM 8100 O O . SER B 1 226 ? -14.234 23.375 6.57 1 93.62 226 SER B O 1
ATOM 8102 N N . ARG B 1 227 ? -12.25 23.781 7.617 1 92.38 227 ARG B N 1
ATOM 8103 C CA . ARG B 1 227 ? -11.359 23 6.77 1 92.38 227 ARG B CA 1
ATOM 8104 C C . ARG B 1 227 ? -11.203 23.641 5.398 1 92.38 227 ARG B C 1
ATOM 8106 O O . ARG B 1 227 ? -10.133 23.578 4.793 1 92.38 227 ARG B O 1
ATOM 8113 N N . SER B 1 228 ? -12.359 24.219 4.832 1 93.44 228 SER B N 1
ATOM 8114 C CA . SER B 1 228 ? -12.312 24.812 3.504 1 93.44 228 SER B CA 1
ATOM 8115 C C . SER B 1 228 ? -12.859 26.234 3.52 1 93.44 228 SER B C 1
ATOM 8117 O O . SER B 1 228 ? -13.453 26.672 4.508 1 93.44 228 SER B O 1
ATOM 8119 N N . ILE B 1 229 ? -12.656 26.875 2.385 1 93.81 229 ILE B N 1
ATOM 8120 C CA . ILE B 1 229 ? -13.125 28.25 2.254 1 93.81 229 ILE B CA 1
ATOM 8121 C C . ILE B 1 229 ? -14.648 28.281 2.178 1 93.81 229 ILE B C 1
ATOM 8123 O O . ILE B 1 229 ? -15.258 27.422 1.519 1 93.81 229 ILE B O 1
ATOM 8127 N N . PRO B 1 230 ? -15.219 29.219 2.838 1 94.88 230 PRO B N 1
ATOM 8128 C CA . PRO B 1 230 ? -16.688 29.281 2.801 1 94.88 230 PRO B CA 1
ATOM 8129 C C . PRO B 1 230 ? -17.219 29.656 1.422 1 94.88 230 PRO B C 1
ATOM 8131 O O . PRO B 1 230 ? -16.578 30.391 0.68 1 94.88 230 PRO B O 1
ATOM 8134 N N . SER B 1 231 ? -18.281 29.078 1.108 1 92 231 SER B N 1
ATOM 8135 C CA . SER B 1 231 ? -19.047 29.406 -0.093 1 92 231 SER B CA 1
ATOM 8136 C C . SER B 1 231 ? -20.547 29.406 0.185 1 92 231 SER B C 1
ATOM 8138 O O . SER B 1 231 ? -20.969 29.188 1.32 1 92 231 SER B O 1
ATOM 8140 N N . GLU B 1 232 ? -21.297 29.641 -0.776 1 89.56 232 GLU B N 1
ATOM 8141 C CA . GLU B 1 232 ? -22.734 29.719 -0.607 1 89.56 232 GLU B CA 1
ATOM 8142 C C . GLU B 1 232 ? -23.312 28.344 -0.242 1 89.56 232 GLU B C 1
ATOM 8144 O O . GLU B 1 232 ? -24.266 28.266 0.538 1 89.56 232 GLU B O 1
ATOM 8149 N N . ASN B 1 233 ? -22.656 27.406 -0.719 1 85.62 233 ASN B N 1
ATOM 8150 C CA . ASN B 1 233 ? -23.203 26.078 -0.53 1 85.62 233 ASN B CA 1
ATOM 8151 C C . ASN B 1 233 ? -22.469 25.297 0.558 1 85.62 233 ASN B C 1
ATOM 8153 O O . ASN B 1 233 ? -22.906 24.234 0.98 1 85.62 233 ASN B O 1
ATOM 8157 N N . ASN B 1 234 ? -21.469 25.828 0.997 1 87.56 234 ASN B N 1
ATOM 8158 C CA . ASN B 1 234 ? -20.656 25.141 1.987 1 87.56 234 ASN B CA 1
ATOM 8159 C C . ASN B 1 234 ? -20.297 26.062 3.16 1 87.56 234 ASN B C 1
ATOM 8161 O O . ASN B 1 234 ? -19.25 26.703 3.162 1 87.56 234 ASN B O 1
ATOM 8165 N N . THR B 1 235 ? -21.156 26.109 4.145 1 92.25 235 THR B N 1
ATOM 8166 C CA . THR B 1 235 ? -20.922 26.953 5.312 1 92.25 235 THR B CA 1
ATOM 8167 C C . THR B 1 235 ? -21.531 26.328 6.562 1 92.25 235 THR B C 1
ATOM 8169 O O . THR B 1 235 ? -22.578 25.672 6.488 1 92.25 235 THR B O 1
ATOM 8172 N N . ILE B 1 236 ? -20.906 26.484 7.629 1 88.94 236 ILE B N 1
ATOM 8173 C CA . ILE B 1 236 ? -21.438 26.062 8.922 1 88.94 236 ILE B CA 1
ATOM 8174 C C . ILE B 1 236 ? -22.438 27.094 9.43 1 88.94 236 ILE B C 1
ATOM 8176 O O . ILE B 1 236 ? -23.453 26.75 10.039 1 88.94 236 ILE B O 1
ATOM 8180 N N . ARG B 1 237 ? -22.062 28.391 9.188 1 92.25 237 ARG B N 1
ATOM 8181 C CA . ARG B 1 237 ? -22.906 29.5 9.641 1 92.25 237 ARG B CA 1
ATOM 8182 C C . ARG B 1 237 ? -22.875 30.656 8.656 1 92.25 237 ARG B C 1
ATOM 8184 O O . ARG B 1 237 ? -21.812 30.984 8.109 1 92.25 237 ARG B O 1
ATOM 8191 N N . THR B 1 238 ? -23.969 31.141 8.367 1 94.88 238 THR B N 1
ATOM 8192 C CA . THR B 1 238 ? -24.094 32.344 7.551 1 94.88 238 THR B CA 1
ATOM 8193 C C . THR B 1 238 ? -24.922 33.406 8.273 1 94.88 238 THR B C 1
ATOM 8195 O O . THR B 1 238 ? -26.016 33.125 8.773 1 94.88 238 THR B O 1
ATOM 8198 N N . GLU B 1 239 ? -24.406 34.531 8.438 1 94.06 239 GLU B N 1
ATOM 8199 C CA . GLU B 1 239 ? -25.094 35.656 9.047 1 94.06 239 GLU B CA 1
ATOM 8200 C C . GLU B 1 239 ? -25.25 36.812 8.047 1 94.06 239 GLU B C 1
ATOM 8202 O O . GLU B 1 239 ? -24.281 37.219 7.398 1 94.06 239 GLU B O 1
ATOM 8207 N N . ILE B 1 240 ? -26.438 37.281 7.926 1 94.75 240 ILE B N 1
ATOM 8208 C CA . ILE B 1 240 ? -26.719 38.406 7.035 1 94.75 240 ILE B CA 1
ATOM 8209 C C . ILE B 1 240 ? -27.172 39.625 7.852 1 94.75 240 ILE B C 1
ATOM 8211 O O . ILE B 1 240 ? -28.125 39.531 8.625 1 94.75 240 ILE B O 1
ATOM 8215 N N . ILE B 1 241 ? -26.5 40.688 7.703 1 94.06 241 ILE B N 1
ATOM 8216 C CA . ILE B 1 241 ? -26.797 41.906 8.453 1 94.06 241 ILE B CA 1
ATOM 8217 C C . ILE B 1 241 ? -27.188 43.031 7.496 1 94.06 241 ILE B C 1
ATOM 8219 O O . ILE B 1 241 ? -26.453 43.344 6.547 1 94.06 241 ILE B O 1
ATOM 8223 N N . GLU B 1 242 ? -28.25 43.656 7.867 1 92.12 242 GLU B N 1
ATOM 8224 C CA . GLU B 1 242 ? -28.734 44.781 7.07 1 92.12 242 GLU B CA 1
ATOM 8225 C C . GLU B 1 242 ? -28.172 46.094 7.586 1 92.12 242 GLU B C 1
ATOM 8227 O O . GLU B 1 242 ? -27.812 46.188 8.758 1 92.12 242 GLU B O 1
ATOM 8232 N N . PRO B 1 243 ? -28.062 47.125 6.754 1 88.88 243 PRO B N 1
ATOM 8233 C CA . PRO B 1 243 ? -27.484 48.406 7.145 1 88.88 243 PRO B CA 1
ATOM 8234 C C . PRO B 1 243 ? -28.234 49.062 8.289 1 88.88 243 PRO B C 1
ATOM 8236 O O . PRO B 1 243 ? -27.656 49.875 9.023 1 88.88 243 PRO B O 1
ATOM 8239 N N . SER B 1 244 ? -29.422 48.781 8.531 1 84.31 244 SER B N 1
ATOM 8240 C CA . SER B 1 244 ? -30.203 49.406 9.586 1 84.31 244 SER B CA 1
ATOM 8241 C C . SER B 1 244 ? -29.797 48.906 10.961 1 84.31 244 SER B C 1
ATOM 8243 O O . SER B 1 244 ? -30.125 49.5 11.984 1 84.31 244 SER B O 1
ATOM 8245 N N . TYR B 1 245 ? -29.016 47.906 10.906 1 78.88 245 TYR B N 1
ATOM 8246 C CA . TYR B 1 245 ? -28.625 47.281 12.172 1 78.88 245 TYR B CA 1
ATOM 8247 C C . TYR B 1 245 ? -27.391 47.938 12.742 1 78.88 245 TYR B C 1
ATOM 8249 O O . TYR B 1 245 ? -26.328 47.938 12.109 1 78.88 245 TYR B O 1
ATOM 8257 N N . THR B 1 246 ? -27.422 48.719 13.758 1 71.31 246 THR B N 1
ATOM 8258 C CA . THR B 1 246 ? -26.312 49.469 14.297 1 71.31 246 THR B CA 1
ATOM 8259 C C . THR B 1 246 ? -25.75 48.812 15.547 1 71.31 246 THR B C 1
ATOM 8261 O O . THR B 1 246 ? -24.688 49.188 16.031 1 71.31 246 THR B O 1
ATOM 8264 N N . ASN B 1 247 ? -26.297 47.688 16.031 1 78.62 247 ASN B N 1
ATOM 8265 C CA . ASN B 1 247 ? -25.875 47.125 17.312 1 78.62 247 ASN B CA 1
ATOM 8266 C C . ASN B 1 247 ? -24.797 46.062 17.109 1 78.62 247 ASN B C 1
ATOM 8268 O O . ASN B 1 247 ? -24.5 45.656 15.977 1 78.62 247 ASN B O 1
ATOM 8272 N N . LYS B 1 248 ? -24.172 45.719 18.219 1 86.75 248 LYS B N 1
ATOM 8273 C CA . LYS B 1 248 ? -23.219 44.625 18.25 1 86.75 248 LYS B CA 1
ATOM 8274 C C . LYS B 1 248 ? -23.891 43.281 17.891 1 86.75 248 LYS B C 1
ATOM 8276 O O . LYS B 1 248 ? -25.016 43.031 18.297 1 86.75 248 LYS B O 1
ATOM 8281 N N . VAL B 1 249 ? -23.25 42.625 16.969 1 89.12 249 VAL B N 1
ATOM 8282 C CA . VAL B 1 249 ? -23.797 41.375 16.5 1 89.12 249 VAL B CA 1
ATOM 8283 C C . VAL B 1 249 ? -22.953 40.219 17.062 1 89.12 249 VAL B C 1
ATOM 8285 O O . VAL B 1 249 ? -21.734 40.219 16.984 1 89.12 249 VAL B O 1
ATOM 8288 N N . THR B 1 250 ? -23.547 39.281 17.688 1 88.19 250 THR B N 1
ATOM 8289 C CA . THR B 1 250 ? -22.906 38.062 18.172 1 88.19 250 THR B CA 1
ATOM 8290 C C . THR B 1 250 ? -23.25 36.875 17.281 1 88.19 250 THR B C 1
ATOM 8292 O O . THR B 1 250 ? -24.438 36.562 17.078 1 88.19 250 THR B O 1
ATOM 8295 N N . ILE B 1 251 ? -22.25 36.219 16.812 1 91.06 251 ILE B N 1
ATOM 8296 C CA . ILE B 1 251 ? -22.453 35.062 15.914 1 91.06 251 ILE B CA 1
ATOM 8297 C C . ILE B 1 251 ? -21.891 33.812 16.547 1 91.06 251 ILE B C 1
ATOM 8299 O O . ILE B 1 251 ? -20.719 33.469 16.312 1 91.06 251 ILE B O 1
ATOM 8303 N N . PRO B 1 252 ? -22.672 33.062 17.188 1 87.06 252 PRO B N 1
ATOM 8304 C CA . PRO B 1 252 ? -22.219 31.781 17.719 1 87.06 252 PRO B CA 1
ATOM 8305 C C . PRO B 1 252 ? -22.188 30.672 16.672 1 87.06 252 PRO B C 1
ATOM 8307 O O . PRO B 1 252 ? -23.031 30.641 15.773 1 87.06 252 PRO B O 1
ATOM 8310 N N . PHE B 1 253 ? -21.234 29.766 16.766 1 88.12 253 PHE B N 1
ATOM 8311 C CA . PHE B 1 253 ? -21.188 28.625 15.867 1 88.12 253 PHE B CA 1
ATOM 8312 C C . PHE B 1 253 ? -20.469 27.453 16.531 1 88.12 253 PHE B C 1
ATOM 8314 O O . PHE B 1 253 ? -19.656 27.641 17.438 1 88.12 253 PHE B O 1
ATOM 8321 N N . ASN B 1 254 ? -20.75 26.281 16.078 1 85.25 254 ASN B N 1
ATOM 8322 C CA . ASN B 1 254 ? -20.062 25.078 16.531 1 85.25 254 ASN B CA 1
ATOM 8323 C C . ASN B 1 254 ? -18.766 24.859 15.773 1 85.25 254 ASN B C 1
ATOM 8325 O O . ASN B 1 254 ? -18.688 25.078 14.562 1 85.25 254 ASN B O 1
ATOM 8329 N N . THR B 1 255 ? -17.766 24.469 16.5 1 90.62 255 THR B N 1
ATOM 8330 C CA . THR B 1 255 ? -16.453 24.297 15.883 1 90.62 255 THR B CA 1
ATOM 8331 C C . THR B 1 255 ? -16.156 22.828 15.656 1 90.62 255 THR B C 1
ATOM 8333 O O . THR B 1 255 ? -16.828 21.953 16.203 1 90.62 255 THR B O 1
ATOM 8336 N N . GLU B 1 256 ? -15.234 22.562 14.766 1 90.31 256 GLU B N 1
ATOM 8337 C CA . GLU B 1 256 ? -14.594 21.266 14.594 1 90.31 256 GLU B CA 1
ATOM 8338 C C . GLU B 1 256 ? -13.188 21.266 15.18 1 90.31 256 GLU B C 1
ATOM 8340 O O . GLU B 1 256 ? -12.305 21.984 14.695 1 90.31 256 GLU B O 1
ATOM 8345 N N . GLU B 1 257 ? -13.031 20.438 16.094 1 89.94 257 GLU B N 1
ATOM 8346 C CA . GLU B 1 257 ? -11.781 20.453 16.859 1 89.94 257 GLU B CA 1
ATOM 8347 C C . GLU B 1 257 ? -10.594 20.078 15.969 1 89.94 257 GLU B C 1
ATOM 8349 O O . GLU B 1 257 ? -10.734 19.25 15.062 1 89.94 257 GLU B O 1
ATOM 8354 N N . ASP B 1 258 ? -9.477 20.656 16.266 1 89.75 258 ASP B N 1
ATOM 8355 C CA . ASP B 1 258 ? -8.188 20.359 15.648 1 89.75 258 ASP B CA 1
ATOM 8356 C C . ASP B 1 258 ? -8.242 20.578 14.133 1 89.75 258 ASP B C 1
ATOM 8358 O O . ASP B 1 258 ? -7.793 19.734 13.367 1 89.75 258 ASP B O 1
ATOM 8362 N N . ASN B 1 259 ? -8.945 21.594 13.742 1 93.31 259 ASN B N 1
ATOM 8363 C CA . ASN B 1 259 ? -9.039 21.938 12.328 1 93.31 259 ASN B CA 1
ATOM 8364 C C . ASN B 1 259 ? -8.953 23.453 12.117 1 93.31 259 ASN B C 1
ATOM 8366 O O . ASN B 1 259 ? -9.234 24.234 13.031 1 93.31 259 ASN B O 1
ATOM 8370 N N . TRP B 1 260 ? -8.586 23.812 10.953 1 94.56 260 TRP B N 1
ATOM 8371 C CA . TRP B 1 260 ? -8.625 25.203 10.539 1 94.56 260 TRP B CA 1
ATOM 8372 C C . TRP B 1 260 ? -10.039 25.641 10.188 1 94.56 260 TRP B C 1
ATOM 8374 O O . TRP B 1 260 ? -10.82 24.844 9.656 1 94.56 260 TRP B O 1
ATOM 8384 N N . HIS B 1 261 ? -10.367 26.812 10.523 1 96.25 261 HIS B N 1
ATOM 8385 C CA . HIS B 1 261 ? -11.641 27.438 10.172 1 96.25 261 HIS B CA 1
ATOM 8386 C C . HIS B 1 261 ? -11.414 28.734 9.398 1 96.25 261 HIS B C 1
ATOM 8388 O O . HIS B 1 261 ? -10.32 29.297 9.43 1 96.25 261 HIS B O 1
ATOM 8394 N N . TYR B 1 262 ? -12.438 29.125 8.695 1 96 262 TYR B N 1
ATOM 8395 C CA . TYR B 1 262 ? -12.375 30.328 7.879 1 96 262 TYR B CA 1
ATOM 8396 C C . TYR B 1 262 ? -13.602 31.203 8.102 1 96 262 TYR B C 1
ATOM 8398 O O . TYR B 1 262 ? -14.711 30.688 8.297 1 96 262 TYR B O 1
ATOM 8406 N N . ILE B 1 263 ? -13.422 32.469 8.109 1 96.38 263 ILE B N 1
ATOM 8407 C CA . ILE B 1 263 ? -14.523 33.438 8.164 1 96.38 263 ILE B CA 1
ATOM 8408 C C . ILE B 1 263 ? -14.383 34.438 7.027 1 96.38 263 ILE B C 1
ATOM 8410 O O . ILE B 1 263 ? -13.289 34.969 6.785 1 96.38 263 ILE B O 1
ATOM 8414 N N . GLU B 1 264 ? -15.414 34.625 6.344 1 95.56 264 GLU B N 1
ATOM 8415 C CA . GLU B 1 264 ? -15.445 35.531 5.207 1 95.56 264 GLU B CA 1
ATOM 8416 C C . GLU B 1 264 ? -16.422 36.688 5.445 1 95.56 264 GLU B C 1
ATOM 8418 O O . GLU B 1 264 ? -17.547 36.469 5.902 1 95.56 264 GLU B O 1
ATOM 8423 N N . PHE B 1 265 ? -15.969 37.906 5.18 1 96 265 PHE B N 1
ATOM 8424 C CA . PHE B 1 265 ? -16.797 39.125 5.238 1 96 265 PHE B CA 1
ATOM 8425 C C . PHE B 1 265 ? -17.031 39.688 3.842 1 96 265 PHE B C 1
ATOM 8427 O O . PHE B 1 265 ? -16.078 40 3.127 1 96 265 PHE B O 1
ATOM 8434 N N . LEU B 1 266 ? -18.25 39.781 3.484 1 94.56 266 LEU B N 1
ATOM 8435 C CA . LEU B 1 266 ? -18.594 40.281 2.16 1 94.56 266 LEU B CA 1
ATOM 8436 C C . LEU B 1 266 ? -19.688 41.344 2.248 1 94.56 266 LEU B C 1
ATOM 8438 O O . LEU B 1 266 ? -20.812 41.031 2.67 1 94.56 266 LEU B O 1
ATOM 8442 N N . PHE B 1 267 ? -19.328 42.562 1.905 1 94.19 267 PHE B N 1
ATOM 8443 C CA . PHE B 1 267 ? -20.344 43.562 1.715 1 94.19 267 PHE B CA 1
ATOM 8444 C C . PHE B 1 267 ? -20.906 43.531 0.298 1 94.19 267 PHE B C 1
ATOM 8446 O O . PHE B 1 267 ? -20.203 43.875 -0.662 1 94.19 267 PHE B O 1
ATOM 8453 N N . GLU B 1 268 ? -22.062 43.062 0.252 1 93 268 GLU B N 1
ATOM 8454 C CA . GLU B 1 268 ? -22.688 42.938 -1.062 1 93 268 GLU B CA 1
ATOM 8455 C C . GLU B 1 268 ? -23.266 44.281 -1.537 1 93 268 GLU B C 1
ATOM 8457 O O . GLU B 1 268 ? -23.703 45.094 -0.725 1 93 268 GLU B O 1
ATOM 8462 N N . GLY B 1 269 ? -23.203 44.469 -2.855 1 89.12 269 GLY B N 1
ATOM 8463 C CA . GLY B 1 269 ? -23.734 45.656 -3.5 1 89.12 269 GLY B CA 1
ATOM 8464 C C . GLY B 1 269 ? -23.094 45.938 -4.848 1 89.12 269 GLY B C 1
ATOM 8465 O O . GLY B 1 269 ? -22.219 45.219 -5.293 1 89.12 269 GLY B O 1
ATOM 8466 N N . PRO B 1 270 ? -23.672 46.906 -5.629 1 84.44 270 PRO B N 1
ATOM 8467 C CA . PRO B 1 270 ? -23.078 47.25 -6.922 1 84.44 270 PRO B CA 1
ATOM 8468 C C . PRO B 1 270 ? -21.656 47.812 -6.789 1 84.44 270 PRO B C 1
ATOM 8470 O O . PRO B 1 270 ? -21.406 48.656 -5.91 1 84.44 270 PRO B O 1
ATOM 8473 N N . ALA B 1 271 ? -20.641 47.219 -7.457 1 74.25 271 ALA B N 1
ATOM 8474 C CA . ALA B 1 271 ? -19.25 47.625 -7.398 1 74.25 271 ALA B CA 1
ATOM 8475 C C . ALA B 1 271 ? -19.078 49.062 -7.91 1 74.25 271 ALA B C 1
ATOM 8477 O O . ALA B 1 271 ? -19.688 49.438 -8.914 1 74.25 271 ALA B O 1
ATOM 8478 N N . SER B 1 272 ? -18.797 50.188 -7.113 1 65.56 272 SER B N 1
ATOM 8479 C CA . SER B 1 272 ? -18.484 51.5 -7.648 1 65.56 272 SER B CA 1
ATOM 8480 C C . SER B 1 272 ? -17.031 51.875 -7.379 1 65.56 272 SER B C 1
ATOM 8482 O O . SER B 1 272 ? -16.531 51.656 -6.277 1 65.56 272 SER B O 1
ATOM 8484 N N . PRO B 1 273 ? -16.203 52.156 -8.391 1 58.16 273 PRO B N 1
ATOM 8485 C CA . PRO B 1 273 ? -14.781 52.5 -8.297 1 58.16 273 PRO B CA 1
ATOM 8486 C C . PRO B 1 273 ? -14.508 53.594 -7.262 1 58.16 273 PRO B C 1
ATOM 8488 O O . PRO B 1 273 ? -13.367 53.75 -6.812 1 58.16 273 PRO B O 1
ATOM 8491 N N . THR B 1 274 ? -15.234 54.594 -7.215 1 57.97 274 THR B N 1
ATOM 8492 C CA . THR B 1 274 ? -14.883 55.812 -6.453 1 57.97 274 THR B CA 1
ATOM 8493 C C . THR B 1 274 ? -15.273 55.656 -4.988 1 57.97 274 THR B C 1
ATOM 8495 O O . THR B 1 274 ? -15.242 56.625 -4.223 1 57.97 274 THR B O 1
ATOM 8498 N N . GLU B 1 275 ? -15.703 54.5 -4.508 1 61.56 275 GLU B N 1
ATOM 8499 C CA . GLU B 1 275 ? -16.656 54.438 -3.41 1 61.56 275 GLU B CA 1
ATOM 8500 C C . GLU B 1 275 ? -15.961 54.188 -2.08 1 61.56 275 GLU B C 1
ATOM 8502 O O . GLU B 1 275 ? -14.844 53.688 -2.051 1 61.56 275 GLU B O 1
ATOM 8507 N N . SER B 1 276 ? -16.344 54.656 -1.036 1 78.81 276 SER B N 1
ATOM 8508 C CA . SER B 1 276 ? -16.094 54.531 0.396 1 78.81 276 SER B CA 1
ATOM 8509 C C . SER B 1 276 ? -16.062 53.062 0.829 1 78.81 276 SER B C 1
ATOM 8511 O O . SER B 1 276 ? -16.75 52.219 0.251 1 78.81 276 SER B O 1
ATOM 8513 N N . LYS B 1 277 ? -15.07 52.719 1.597 1 90.12 277 LYS B N 1
ATOM 8514 C CA . LYS B 1 277 ? -14.898 51.375 2.143 1 90.12 277 LYS B CA 1
ATOM 8515 C C . LYS B 1 277 ? -15.852 51.125 3.305 1 90.12 277 LYS B C 1
ATOM 8517 O O . LYS B 1 277 ? -16.203 52.062 4.031 1 90.12 277 LYS B O 1
ATOM 8522 N N . SER B 1 278 ? -16.438 50 3.334 1 92.94 278 SER B N 1
ATOM 8523 C CA . SER B 1 278 ? -17.141 49.531 4.527 1 92.94 278 SER B CA 1
ATOM 8524 C C . SER B 1 278 ? -16.172 49 5.582 1 92.94 278 SER B C 1
ATOM 8526 O O . SER B 1 278 ? -15.031 48.656 5.266 1 92.94 278 SER B O 1
ATOM 8528 N N . SER B 1 279 ? -16.562 49.156 6.781 1 93.69 279 SER B N 1
ATOM 8529 C CA . SER B 1 279 ? -15.648 48.719 7.836 1 93.69 279 SER B CA 1
ATOM 8530 C C . SER B 1 279 ? -16.406 48.062 8.992 1 93.69 279 SER B C 1
ATOM 8532 O O . SER B 1 279 ? -17.609 48.312 9.164 1 93.69 279 SER B O 1
ATOM 8534 N N . LEU B 1 280 ? -15.742 47.188 9.688 1 95 280 LEU B N 1
ATOM 8535 C CA . LEU B 1 280 ? -16.25 46.562 10.906 1 95 280 LEU B CA 1
ATOM 8536 C C . LEU B 1 280 ? -15.117 46.125 11.805 1 95 280 LEU B C 1
ATOM 8538 O O . LEU B 1 280 ? -13.961 46.062 11.383 1 95 280 LEU B O 1
ATOM 8542 N N . LYS B 1 281 ? -15.43 45.938 13.023 1 95.62 281 LYS B N 1
ATOM 8543 C CA . LYS B 1 281 ? -14.508 45.344 14 1 95.62 281 LYS B CA 1
ATOM 8544 C C . LYS B 1 281 ? -15.07 44.031 14.562 1 95.62 281 LYS B C 1
ATOM 8546 O O . LYS B 1 281 ? -16.281 43.906 14.773 1 95.62 281 LYS B O 1
ATOM 8551 N N . PHE B 1 282 ? -14.164 43.094 14.742 1 94.81 282 PHE B N 1
ATOM 8552 C CA . PHE B 1 282 ? -14.68 41.812 15.273 1 94.81 282 PHE B CA 1
ATOM 8553 C C . PHE B 1 282 ? -13.664 41.188 16.219 1 94.81 282 PHE B C 1
ATOM 8555 O O . PHE B 1 282 ? -12.484 41.531 16.203 1 94.81 282 PHE B O 1
ATOM 8562 N N . THR B 1 283 ? -14.117 40.312 17.062 1 92.88 283 THR B N 1
ATOM 8563 C CA . THR B 1 283 ? -13.312 39.531 18 1 92.88 283 THR B CA 1
ATOM 8564 C C . THR B 1 283 ? -13.797 38.094 18.062 1 92.88 283 THR B C 1
ATOM 8566 O O . THR B 1 283 ? -14.984 37.812 17.859 1 92.88 283 THR B O 1
ATOM 8569 N N . LEU B 1 284 ? -12.852 37.219 18.203 1 94 284 LEU B N 1
ATOM 8570 C CA . LEU B 1 284 ? -13.141 35.781 18.312 1 94 284 LEU B CA 1
ATOM 8571 C C . LEU B 1 284 ? -13.008 35.312 19.75 1 94 284 LEU B C 1
ATOM 8573 O O . LEU B 1 284 ? -12.039 35.656 20.438 1 94 284 LEU B O 1
ATOM 8577 N N . LYS B 1 285 ? -13.938 34.594 20.203 1 90.88 285 LYS B N 1
ATOM 8578 C CA . LYS B 1 285 ? -13.906 34.031 21.547 1 90.88 285 LYS B CA 1
ATOM 8579 C C . LYS B 1 285 ? -14.133 32.5 21.516 1 90.88 285 LYS B C 1
ATOM 8581 O O . LYS B 1 285 ? -15.117 32.062 20.938 1 90.88 285 LYS B O 1
ATOM 8586 N N . TYR B 1 286 ? -13.25 31.766 22.156 1 90.12 286 TYR B N 1
ATOM 8587 C CA . TYR B 1 286 ? -13.352 30.312 22.25 1 90.12 286 TYR B CA 1
ATOM 8588 C C . TYR B 1 286 ? -14.039 29.891 23.547 1 90.12 286 TYR B C 1
ATOM 8590 O O . TYR B 1 286 ? -13.953 30.578 24.547 1 90.12 286 TYR B O 1
ATOM 8598 N N . PHE B 1 287 ? -14.688 28.875 23.469 1 87.5 287 PHE B N 1
ATOM 8599 C CA . PHE B 1 287 ? -15.227 28.219 24.656 1 87.5 287 PHE B CA 1
ATOM 8600 C C . PHE B 1 287 ? -14.695 26.797 24.781 1 87.5 287 PHE B C 1
ATOM 8602 O O . PHE B 1 287 ? -15.117 25.891 24.031 1 87.5 287 PHE B O 1
ATOM 8609 N N . ALA B 1 288 ? -13.742 26.641 25.672 1 82.69 288 ALA B N 1
ATOM 8610 C CA . ALA B 1 288 ? -13.062 25.359 25.859 1 82.69 288 ALA B CA 1
ATOM 8611 C C . ALA B 1 288 ? -13.633 24.594 27.047 1 82.69 288 ALA B C 1
ATOM 8613 O O . ALA B 1 288 ? -13.961 25.203 28.078 1 82.69 288 ALA B O 1
ATOM 8614 N N . GLU B 1 289 ? -13.789 23.344 26.875 1 77.88 289 GLU B N 1
ATOM 8615 C CA . GLU B 1 289 ? -14.266 22.469 27.953 1 77.88 289 GLU B CA 1
ATOM 8616 C C . GLU B 1 289 ? -13.117 22.047 28.859 1 77.88 289 GLU B C 1
ATOM 8618 O O . GLU B 1 289 ? -11.953 22.062 28.453 1 77.88 289 GLU B O 1
ATOM 8623 N N . ASP B 1 290 ? -13.453 21.906 30.141 1 63.31 290 ASP B N 1
ATOM 8624 C CA . ASP B 1 290 ? -12.453 21.453 31.094 1 63.31 290 ASP B CA 1
ATOM 8625 C C . ASP B 1 290 ? -12.109 19.984 30.891 1 63.31 290 ASP B C 1
ATOM 8627 O O . ASP B 1 290 ? -13 19.172 30.625 1 63.31 290 ASP B O 1
ATOM 8631 N N . SER B 1 291 ? -10.836 19.688 30.625 1 61.22 291 SER B N 1
ATOM 8632 C CA . SER B 1 291 ? -10.336 18.344 30.328 1 61.22 291 SER B CA 1
ATOM 8633 C C . SER B 1 291 ? -10.086 17.547 31.609 1 61.22 291 SER B C 1
ATOM 8635 O O . SER B 1 291 ? -9.016 16.969 31.781 1 61.22 291 SER B O 1
ATOM 8637 N N . GLU B 1 292 ? -10.914 17.688 32.688 1 61.38 292 GLU B N 1
ATOM 8638 C CA . GLU B 1 292 ? -10.508 16.875 33.812 1 61.38 292 GLU B CA 1
ATOM 8639 C C . GLU B 1 292 ? -10.727 15.383 33.531 1 61.38 292 GLU B C 1
ATOM 8641 O O . GLU B 1 292 ? -11.836 14.969 33.188 1 61.38 292 GLU B O 1
ATOM 8646 N N . ARG B 1 293 ? -9.586 14.602 33.375 1 63.28 293 ARG B N 1
ATOM 8647 C CA . ARG B 1 293 ? -9.625 13.156 33.156 1 63.28 293 ARG B CA 1
ATOM 8648 C C . ARG B 1 293 ? -10.117 12.43 34.406 1 63.28 293 ARG B C 1
ATOM 8650 O O . ARG B 1 293 ? -9.773 12.812 35.531 1 63.28 293 ARG B O 1
ATOM 8657 N N . THR B 1 294 ? -11.156 11.656 34.125 1 63.19 294 THR B N 1
ATOM 8658 C CA . THR B 1 294 ? -11.68 10.82 35.219 1 63.19 294 THR B CA 1
ATOM 8659 C C . THR B 1 294 ? -10.758 9.641 35.469 1 63.19 294 THR B C 1
ATOM 8661 O O . THR B 1 294 ? -9.734 9.477 34.812 1 63.19 294 THR B O 1
ATOM 8664 N N . SER B 1 295 ? -11.078 8.906 36.5 1 51.31 295 SER B N 1
ATOM 8665 C CA . SER B 1 295 ? -10.328 7.738 36.938 1 51.31 295 SER B CA 1
ATOM 8666 C C . SER B 1 295 ? -10.195 6.703 35.844 1 51.31 295 SER B C 1
ATOM 8668 O O . SER B 1 295 ? -9.195 5.98 35.781 1 51.31 295 SER B O 1
ATOM 8670 N N . ASN B 1 296 ? -11.18 6.66 34.938 1 58.69 296 ASN B N 1
ATOM 8671 C CA . ASN B 1 296 ? -11.125 5.648 33.906 1 58.69 296 ASN B CA 1
ATOM 8672 C C . ASN B 1 296 ? -10.57 6.219 32.594 1 58.69 296 ASN B C 1
ATOM 8674 O O . ASN B 1 296 ? -10.805 5.664 31.531 1 58.69 296 ASN B O 1
ATOM 8678 N N . ASN B 1 297 ? -9.906 7.285 32.75 1 67.81 297 ASN B N 1
ATOM 8679 C CA . ASN B 1 297 ? -9.227 7.961 31.641 1 67.81 297 ASN B CA 1
ATOM 8680 C C . ASN B 1 297 ? -10.227 8.492 30.609 1 67.81 297 ASN B C 1
ATOM 8682 O O . ASN B 1 297 ? -9.984 8.43 29.406 1 67.81 297 ASN B O 1
ATOM 8686 N N . SER B 1 298 ? -11.453 8.648 31.125 1 80.5 298 SER B N 1
ATOM 8687 C CA . SER B 1 298 ? -12.445 9.336 30.297 1 80.5 298 SER B CA 1
ATOM 8688 C C . SER B 1 298 ? -12.516 10.82 30.641 1 80.5 298 SER B C 1
ATOM 8690 O O . SER B 1 298 ? -12.008 11.25 31.672 1 80.5 298 SER B O 1
ATOM 8692 N N . VAL B 1 299 ? -13.078 11.555 29.672 1 85.94 299 VAL B N 1
ATOM 8693 C CA . VAL B 1 299 ? -13.227 12.992 29.875 1 85.94 299 VAL B CA 1
ATOM 8694 C C . VAL B 1 299 ? -14.695 13.391 29.703 1 85.94 299 VAL B C 1
ATOM 8696 O O . VAL B 1 299 ? -15.359 12.938 28.766 1 85.94 299 VAL B O 1
ATOM 8699 N N . TRP B 1 300 ? -15.195 14.109 30.641 1 86 300 TRP B N 1
ATOM 8700 C CA . TRP B 1 300 ? -16.562 14.625 30.531 1 86 300 TRP B CA 1
ATOM 8701 C C . TRP B 1 300 ? -16.625 15.781 29.547 1 86 300 TRP B C 1
ATOM 8703 O O . TRP B 1 300 ? -15.828 16.719 29.625 1 86 300 TRP B O 1
ATOM 8713 N N . ARG B 1 301 ? -17.578 15.656 28.656 1 88.19 301 ARG B N 1
ATOM 8714 C CA . ARG B 1 301 ? -17.781 16.688 27.656 1 88.19 301 ARG B CA 1
ATOM 8715 C C . ARG B 1 301 ? -19.266 17.047 27.5 1 88.19 301 ARG B C 1
ATOM 8717 O O . ARG B 1 301 ? -20.125 16.375 28.078 1 88.19 301 ARG B O 1
ATOM 8724 N N . ILE B 1 302 ? -19.516 18.141 26.828 1 87.12 302 ILE B N 1
ATOM 8725 C CA . ILE B 1 302 ? -20.891 18.594 26.609 1 87.12 302 ILE B CA 1
ATOM 8726 C C . ILE B 1 302 ? -21.203 18.578 25.125 1 87.12 302 ILE B C 1
ATOM 8728 O O . ILE B 1 302 ? -20.422 19.109 24.312 1 87.12 302 ILE B O 1
ATOM 8732 N N . PHE B 1 303 ? -22.266 17.938 24.828 1 87.31 303 PHE B N 1
ATOM 8733 C CA . PHE B 1 303 ? -22.797 18.016 23.469 1 87.31 303 PHE B CA 1
ATOM 8734 C C . PHE B 1 303 ? -23.594 19.312 23.281 1 87.31 303 PHE B C 1
ATOM 8736 O O . PHE B 1 303 ? -24.766 19.391 23.625 1 87.31 303 PHE B O 1
ATOM 8743 N N . ASN B 1 304 ? -22.953 20.266 22.672 1 81.88 304 ASN B N 1
ATOM 8744 C CA . ASN B 1 304 ? -23.562 21.578 22.5 1 81.88 304 ASN B CA 1
ATOM 8745 C C . ASN B 1 304 ? -24.453 21.625 21.266 1 81.88 304 ASN B C 1
ATOM 8747 O O . ASN B 1 304 ? -24.125 21.031 20.234 1 81.88 304 ASN B O 1
ATOM 8751 N N . SER B 1 305 ? -25.594 22.25 21.438 1 83.06 305 SER B N 1
ATOM 8752 C CA . SER B 1 305 ? -26.547 22.422 20.344 1 83.06 305 SER B CA 1
ATOM 8753 C C . SER B 1 305 ? -27.359 23.703 20.531 1 83.06 305 SER B C 1
ATOM 8755 O O . SER B 1 305 ? -27.484 24.203 21.656 1 83.06 305 SER B O 1
ATOM 8757 N N . ASP B 1 306 ? -27.922 24.156 19.422 1 81.75 306 ASP B N 1
ATOM 8758 C CA . ASP B 1 306 ? -28.828 25.312 19.5 1 81.75 306 ASP B CA 1
ATOM 8759 C C . ASP B 1 306 ? -30.219 24.891 20 1 81.75 306 ASP B C 1
ATOM 8761 O O . ASP B 1 306 ? -31.016 25.734 20.391 1 81.75 306 ASP B O 1
ATOM 8765 N N . GLN B 1 307 ? -30.406 23.656 20.031 1 86.25 307 GLN B N 1
ATOM 8766 C CA . GLN B 1 307 ? -31.672 23.141 20.531 1 86.25 307 GLN B CA 1
ATOM 8767 C C . GLN B 1 307 ? -31.531 22.641 21.969 1 86.25 307 GLN B C 1
ATOM 8769 O O . GLN B 1 307 ? -30.672 21.812 22.281 1 86.25 307 GLN B O 1
ATOM 8774 N N . ILE B 1 308 ? -32.406 23.125 22.797 1 90.19 308 ILE B N 1
ATOM 8775 C CA . ILE B 1 308 ? -32.344 22.828 24.234 1 90.19 308 ILE B CA 1
ATOM 8776 C C . ILE B 1 308 ? -32.469 21.328 24.453 1 90.19 308 ILE B C 1
ATOM 8778 O O . ILE B 1 308 ? -31.875 20.781 25.391 1 90.19 308 ILE B O 1
ATOM 8782 N N . THR B 1 309 ? -33.125 20.625 23.531 1 88.12 309 THR B N 1
ATOM 8783 C CA . THR B 1 309 ? -33.406 19.219 23.734 1 88.12 309 THR B CA 1
ATOM 8784 C C . THR B 1 309 ? -32.219 18.344 23.391 1 88.12 309 THR B C 1
ATOM 8786 O O . THR B 1 309 ? -32.156 17.172 23.734 1 88.12 309 THR B O 1
ATOM 8789 N N . LYS B 1 310 ? -31.25 18.891 22.781 1 87.62 310 LYS B N 1
ATOM 8790 C CA . LYS B 1 310 ? -30.125 18.094 22.281 1 87.62 310 LYS B CA 1
ATOM 8791 C C . LYS B 1 310 ? -28.891 18.312 23.141 1 87.62 310 LYS B C 1
ATOM 8793 O O . LYS B 1 310 ? -27.891 17.609 22.984 1 87.62 310 LYS B O 1
ATOM 8798 N N . VAL B 1 311 ? -28.891 19.219 24.016 1 88.19 311 VAL B N 1
ATOM 8799 C CA . VAL B 1 311 ? -27.75 19.484 24.891 1 88.19 311 VAL B CA 1
ATOM 8800 C C . VAL B 1 311 ? -27.656 18.406 25.953 1 88.19 311 VAL B C 1
ATOM 8802 O O . VAL B 1 311 ? -28.609 18.141 26.688 1 88.19 311 VAL B O 1
ATOM 8805 N N . THR B 1 312 ? -26.609 17.766 26.031 1 87.88 312 THR B N 1
ATOM 8806 C CA . THR B 1 312 ? -26.422 16.688 27 1 87.88 312 THR B CA 1
ATOM 8807 C C . THR B 1 312 ? -24.953 16.484 27.312 1 87.88 312 THR B C 1
ATOM 8809 O O . THR B 1 312 ? -24.078 16.922 26.531 1 87.88 312 THR B O 1
ATOM 8812 N N . LYS B 1 313 ? -24.703 15.953 28.422 1 85.31 313 LYS B N 1
ATOM 8813 C CA . LYS B 1 313 ? -23.344 15.609 28.797 1 85.31 313 LYS B CA 1
ATOM 8814 C C . LYS B 1 313 ? -22.969 14.211 28.312 1 85.31 313 LYS B C 1
ATOM 8816 O O . LYS B 1 313 ? -23.812 13.328 28.219 1 85.31 313 LYS B O 1
ATOM 8821 N N . TYR B 1 314 ? -21.719 14.102 27.953 1 89.56 314 TYR B N 1
ATOM 8822 C CA . TYR B 1 314 ? -21.281 12.773 27.562 1 89.56 314 TYR B CA 1
ATOM 8823 C C . TYR B 1 314 ? -19.859 12.5 28.016 1 89.56 314 TYR B C 1
ATOM 8825 O O . TYR B 1 314 ? -19.094 13.438 28.297 1 89.56 314 TYR B O 1
ATOM 8833 N N . LYS B 1 315 ? -19.531 11.195 28.172 1 90.62 315 LYS B N 1
ATOM 8834 C CA . LYS B 1 315 ? -18.188 10.734 28.5 1 90.62 315 LYS B CA 1
ATOM 8835 C C . LYS B 1 315 ? -17.422 10.305 27.234 1 90.62 315 LYS B C 1
ATOM 8837 O O . LYS B 1 315 ? -17.906 9.453 26.484 1 90.62 315 LYS B O 1
ATOM 8842 N N . GLN B 1 316 ? -16.312 10.891 27.016 1 92.25 316 GLN B N 1
ATOM 8843 C CA . GLN B 1 316 ? -15.5 10.547 25.859 1 92.25 316 GLN B CA 1
ATOM 8844 C C . GLN B 1 316 ? -14.305 9.672 26.25 1 92.25 316 GLN B C 1
ATOM 8846 O O . GLN B 1 316 ? -13.641 9.945 27.25 1 92.25 316 GLN B O 1
ATOM 8851 N N . TYR B 1 317 ? -14.109 8.594 25.531 1 91.94 317 TYR B N 1
ATOM 8852 C CA . TYR B 1 317 ? -12.977 7.684 25.719 1 91.94 317 TYR B CA 1
ATOM 8853 C C . TYR B 1 317 ? -12.039 7.727 24.516 1 91.94 317 TYR B C 1
ATOM 8855 O O . TYR B 1 317 ? -12.445 7.422 23.391 1 91.94 317 TYR B O 1
ATOM 8863 N N . ASP B 1 318 ? -10.805 8.148 24.719 1 90.62 318 ASP B N 1
ATOM 8864 C CA . ASP B 1 318 ? -9.781 8.023 23.688 1 90.62 318 ASP B CA 1
ATOM 8865 C C . ASP B 1 318 ? -9.203 6.613 23.656 1 90.62 318 ASP B C 1
ATOM 8867 O O . ASP B 1 318 ? -8.562 6.18 24.609 1 90.62 318 ASP B O 1
ATOM 8871 N N . LEU B 1 319 ? -9.312 6.02 22.547 1 94.94 319 LEU B N 1
ATOM 8872 C CA . LEU B 1 319 ? -8.961 4.605 22.484 1 94.94 319 LEU B CA 1
ATOM 8873 C C . LEU B 1 319 ? -7.488 4.43 22.125 1 94.94 319 LEU B C 1
ATOM 8875 O O . LEU B 1 319 ? -6.867 5.332 21.562 1 94.94 319 LEU B O 1
ATOM 8879 N N . VAL B 1 320 ? -6.977 3.295 22.516 1 95.31 320 VAL B N 1
ATOM 8880 C CA . VAL B 1 320 ? -5.602 2.904 22.219 1 95.31 320 VAL B CA 1
ATOM 8881 C C . VAL B 1 320 ? -5.582 1.947 21.031 1 95.31 320 VAL B C 1
ATOM 8883 O O . VAL B 1 320 ? -6.387 1.014 20.953 1 95.31 320 VAL B O 1
ATOM 8886 N N . ARG B 1 321 ? -4.676 2.176 20.141 1 96.44 321 ARG B N 1
ATOM 8887 C CA . ARG B 1 321 ? -4.586 1.354 18.938 1 96.44 321 ARG B CA 1
ATOM 8888 C C . ARG B 1 321 ? -3.75 0.102 19.203 1 96.44 321 ARG B C 1
ATOM 8890 O O . ARG B 1 321 ? -2.629 0.19 19.703 1 96.44 321 ARG B O 1
ATOM 8897 N N . GLU B 1 322 ? -4.254 -1.021 18.953 1 95.75 322 GLU B N 1
ATOM 8898 C CA . GLU B 1 322 ? -3.545 -2.297 18.938 1 95.75 322 GLU B CA 1
ATOM 8899 C C . GLU B 1 322 ? -3.48 -2.869 17.516 1 95.75 322 GLU B C 1
ATOM 8901 O O . GLU B 1 322 ? -4.512 -3.055 16.875 1 95.75 322 GLU B O 1
ATOM 8906 N N . SER B 1 323 ? -2.268 -3.117 17.047 1 95.19 323 SER B N 1
ATOM 8907 C CA . SER B 1 323 ? -2.18 -3.514 15.648 1 95.19 323 SER B CA 1
ATOM 8908 C C . SER B 1 323 ? -1.162 -4.633 15.453 1 95.19 323 SER B C 1
ATOM 8910 O O . SER B 1 323 ? -0.367 -4.918 16.359 1 95.19 323 SER B O 1
ATOM 8912 N N . SER B 1 324 ? -1.301 -5.32 14.336 1 94.25 324 SER B N 1
ATOM 8913 C CA . SER B 1 324 ? -0.309 -6.246 13.805 1 94.25 324 SER B CA 1
ATOM 8914 C C . SER B 1 324 ? 0.268 -5.738 12.484 1 94.25 324 SER B C 1
ATOM 8916 O O . SER B 1 324 ? -0.267 -4.801 11.891 1 94.25 324 SER B O 1
ATOM 8918 N N . THR B 1 325 ? 1.369 -6.367 12.102 1 92.81 325 THR B N 1
ATOM 8919 C CA . THR B 1 325 ? 2.016 -5.898 10.875 1 92.81 325 THR B CA 1
ATOM 8920 C C . THR B 1 325 ? 1.276 -6.406 9.641 1 92.81 325 THR B C 1
ATOM 8922 O O . THR B 1 325 ? 1.511 -5.926 8.531 1 92.81 325 THR B O 1
ATOM 8925 N N . GLU B 1 326 ? 0.372 -7.316 9.852 1 91.81 326 GLU B N 1
ATOM 8926 C CA . GLU B 1 326 ? -0.514 -7.652 8.742 1 91.81 326 GLU B CA 1
ATOM 8927 C C . GLU B 1 326 ? -1.4 -6.469 8.367 1 91.81 326 GLU B C 1
ATOM 8929 O O . GLU B 1 326 ? -2 -5.836 9.242 1 91.81 326 GLU B O 1
ATOM 8934 N N . SER B 1 327 ? -1.465 -6.273 7.117 1 92 327 SER B N 1
ATOM 8935 C CA . SER B 1 327 ? -2.158 -5.066 6.68 1 92 327 SER B CA 1
ATOM 8936 C C . SER B 1 327 ? -3.635 -5.109 7.059 1 92 327 SER B C 1
ATOM 8938 O O . SER B 1 327 ? -4.285 -6.148 6.93 1 92 327 SER B O 1
ATOM 8940 N N . PHE B 1 328 ? -4.094 -4.031 7.574 1 95.81 328 PHE B N 1
ATOM 8941 C CA . PHE B 1 328 ? -5.477 -3.752 7.941 1 95.81 328 PHE B CA 1
ATOM 8942 C C . PHE B 1 328 ? -5.91 -4.621 9.117 1 95.81 328 PHE B C 1
ATOM 8944 O O . PHE B 1 328 ? -7.098 -4.922 9.266 1 95.81 328 PHE B O 1
ATOM 8951 N N . SER B 1 329 ? -4.945 -5.078 9.898 1 95.62 329 SER B N 1
ATOM 8952 C CA . SER B 1 329 ? -5.238 -5.812 11.125 1 95.62 329 SER B CA 1
ATOM 8953 C C . SER B 1 329 ? -4.957 -4.965 12.359 1 95.62 329 SER B C 1
ATOM 8955 O O . SER B 1 329 ? -3.861 -5.031 12.922 1 95.62 329 SER B O 1
ATOM 8957 N N . TYR B 1 330 ? -5.934 -4.246 12.82 1 96.88 330 TYR B N 1
ATOM 8958 C CA . TYR B 1 330 ? -5.805 -3.406 14.008 1 96.88 330 TYR B CA 1
ATOM 8959 C C . TYR B 1 330 ? -7.121 -3.338 14.773 1 96.88 330 TYR B C 1
ATOM 8961 O O . TYR B 1 330 ? -8.18 -3.688 14.234 1 96.88 330 TYR B O 1
ATOM 8969 N N . SER B 1 331 ? -7.023 -2.975 15.969 1 96.88 331 SER B N 1
ATOM 8970 C CA . SER B 1 331 ? -8.188 -2.781 16.828 1 96.88 331 SER B CA 1
ATOM 8971 C C . SER B 1 331 ? -7.973 -1.619 17.797 1 96.88 331 SER B C 1
ATOM 8973 O O . SER B 1 331 ? -6.844 -1.155 17.984 1 96.88 331 SER B O 1
ATOM 8975 N N . TYR B 1 332 ? -9.008 -1.127 18.297 1 96.88 332 TYR B N 1
ATOM 8976 C CA . TYR B 1 332 ? -8.977 -0.052 19.281 1 96.88 332 TYR B CA 1
ATOM 8977 C C . TYR B 1 332 ? -9.594 -0.507 20.609 1 96.88 332 TYR B C 1
ATOM 8979 O O . TYR B 1 332 ? -10.68 -1.091 20.625 1 96.88 332 TYR B O 1
ATOM 8987 N N . GLU B 1 333 ? -8.852 -0.196 21.672 1 94.12 333 GLU B N 1
ATOM 8988 C CA . GLU B 1 333 ? -9.242 -0.655 23 1 94.12 333 GLU B CA 1
ATOM 8989 C C . GLU B 1 333 ? -9.211 0.488 24.016 1 94.12 333 GLU B C 1
ATOM 8991 O O . GLU B 1 333 ? -8.578 1.518 23.766 1 94.12 333 GLU B O 1
ATOM 8996 N N . LEU B 1 334 ? -9.93 0.236 25.078 1 92.69 334 LEU B N 1
ATOM 8997 C CA . LEU B 1 334 ? -9.844 1.193 26.188 1 92.69 334 LEU B CA 1
ATOM 8998 C C . LEU B 1 334 ? -8.469 1.149 26.828 1 92.69 334 LEU B C 1
ATOM 9000 O O . LEU B 1 334 ? -7.859 0.083 26.938 1 92.69 334 LEU B O 1
ATOM 9004 N N . ARG B 1 335 ? -7.969 2.254 27.312 1 88.56 335 ARG B N 1
ATOM 9005 C CA . ARG B 1 335 ? -6.664 2.355 27.953 1 88.56 335 ARG B CA 1
ATOM 9006 C C . ARG B 1 335 ? -6.59 1.446 29.172 1 88.56 335 ARG B C 1
ATOM 9008 O O . ARG B 1 335 ? -5.527 0.893 29.484 1 88.56 335 ARG B O 1
ATOM 9015 N N . GLN B 1 336 ? -7.699 1.266 29.812 1 85.06 336 GLN B N 1
ATOM 9016 C CA . GLN B 1 336 ? -7.77 0.486 31.047 1 85.06 336 GLN B CA 1
ATOM 9017 C C . GLN B 1 336 ? -7.422 -0.978 30.797 1 85.06 336 GLN B C 1
ATOM 9019 O O . GLN B 1 336 ? -6.977 -1.683 31.703 1 85.06 336 GLN B O 1
ATOM 9024 N N . LYS B 1 337 ? -7.641 -1.386 29.609 1 85.19 337 LYS B N 1
ATOM 9025 C CA . LYS B 1 337 ? -7.332 -2.77 29.266 1 85.19 337 LYS B CA 1
ATOM 9026 C C . LYS B 1 337 ? -5.855 -3.076 29.5 1 85.19 337 LYS B C 1
ATOM 9028 O O . LYS B 1 337 ? -5.5 -4.188 29.891 1 85.19 337 LYS B O 1
ATOM 9033 N N . PHE B 1 338 ? -5.012 -2.148 29.297 1 83.44 338 PHE B N 1
ATOM 9034 C CA . PHE B 1 338 ? -3.57 -2.357 29.328 1 83.44 338 PHE B CA 1
ATOM 9035 C C . PHE B 1 338 ? -3.033 -2.238 30.75 1 83.44 338 PHE B C 1
ATOM 9037 O O . PHE B 1 338 ? -1.884 -2.594 31.016 1 83.44 338 PHE B O 1
ATOM 9044 N N . THR B 1 339 ? -3.875 -1.779 31.641 1 76.94 339 THR B N 1
ATOM 9045 C CA . THR B 1 339 ? -3.496 -1.743 33.031 1 76.94 339 THR B CA 1
ATOM 9046 C C . THR B 1 339 ? -4.059 -2.953 33.781 1 76.94 339 THR B C 1
ATOM 9048 O O . THR B 1 339 ? -3.373 -3.547 34.625 1 76.94 339 THR B O 1
ATOM 9051 N N . ILE B 1 340 ? -5.336 -3.363 33.531 1 72.56 340 ILE B N 1
ATOM 9052 C CA . ILE B 1 340 ? -6.004 -4.434 34.25 1 72.56 340 ILE B CA 1
ATOM 9053 C C . ILE B 1 340 ? -5.891 -5.742 33.469 1 72.56 340 ILE B C 1
ATOM 9055 O O . ILE B 1 340 ? -6.066 -6.824 34.031 1 72.56 340 ILE B O 1
ATOM 9059 N N . SER B 1 341 ? -5.402 -5.758 32.344 1 67.88 341 SER B N 1
ATOM 9060 C CA . SER B 1 341 ? -5.191 -6.91 31.453 1 67.88 341 SER B CA 1
ATOM 9061 C C . SER B 1 341 ? -6.488 -7.672 31.219 1 67.88 341 SER B C 1
ATOM 9063 O O . SER B 1 341 ? -6.508 -8.906 31.25 1 67.88 341 SER B O 1
ATOM 9065 N N . SER B 1 342 ? -7.672 -7.094 31.391 1 71.44 342 SER B N 1
ATOM 9066 C CA . SER B 1 342 ? -8.953 -7.715 31.062 1 71.44 342 SER B CA 1
ATOM 9067 C C . SER B 1 342 ? -9.836 -6.781 30.25 1 71.44 342 SER B C 1
ATOM 9069 O O . SER B 1 342 ? -9.602 -5.57 30.203 1 71.44 342 SER B O 1
ATOM 9071 N N . ASN B 1 343 ? -10.711 -7.484 29.484 1 73.56 343 ASN B N 1
ATOM 9072 C CA . ASN B 1 343 ? -11.664 -6.676 28.719 1 73.56 343 ASN B CA 1
ATOM 9073 C C . ASN B 1 343 ? -12.539 -5.828 29.656 1 73.56 343 ASN B C 1
ATOM 9075 O O . ASN B 1 343 ? -13.031 -6.32 30.656 1 73.56 343 ASN B O 1
ATOM 9079 N N . VAL B 1 344 ? -12.492 -4.598 29.297 1 83.62 344 VAL B N 1
ATOM 9080 C CA . VAL B 1 344 ? -13.227 -3.645 30.125 1 83.62 344 VAL B CA 1
ATOM 9081 C C . VAL B 1 344 ? -14.484 -3.186 29.391 1 83.62 344 VAL B C 1
ATOM 9083 O O . VAL B 1 344 ? -14.445 -2.934 28.188 1 83.62 344 VAL B O 1
ATOM 9086 N N . ALA B 1 345 ? -15.531 -3.221 30.094 1 89.56 345 ALA B N 1
ATOM 9087 C CA . ALA B 1 345 ? -16.797 -2.758 29.531 1 89.56 345 ALA B CA 1
ATOM 9088 C C . ALA B 1 345 ? -17.031 -1.28 29.844 1 89.56 345 ALA B C 1
ATOM 9090 O O . ALA B 1 345 ? -16.391 -0.717 30.734 1 89.56 345 ALA B O 1
ATOM 9091 N N . VAL B 1 346 ? -17.812 -0.686 29.047 1 92.06 346 VAL B N 1
ATOM 9092 C CA . VAL B 1 346 ? -18.219 0.69 29.297 1 92.06 346 VAL B CA 1
ATOM 9093 C C . VAL B 1 346 ? -19.547 0.702 30.062 1 92.06 346 VAL B C 1
ATOM 9095 O O . VAL B 1 346 ? -20.547 0.146 29.594 1 92.06 346 VAL B O 1
ATOM 9098 N N . ASN B 1 347 ? -19.484 1.293 31.172 1 91.38 347 ASN B N 1
ATOM 9099 C CA . ASN B 1 347 ? -20.703 1.409 31.969 1 91.38 347 ASN B CA 1
ATOM 9100 C C . ASN B 1 347 ? -21.547 2.609 31.547 1 91.38 347 ASN B C 1
ATOM 9102 O O . ASN B 1 347 ? -21.016 3.711 31.375 1 91.38 347 ASN B O 1
ATOM 9106 N N . LEU B 1 348 ? -22.828 2.285 31.406 1 93.38 348 LEU B N 1
ATOM 9107 C CA . LEU B 1 348 ? -23.719 3.332 30.906 1 93.38 348 LEU B CA 1
ATOM 9108 C C . LEU B 1 348 ? -24.891 3.533 31.875 1 93.38 348 LEU B C 1
ATOM 9110 O O . LEU B 1 348 ? -25.344 2.58 32.5 1 93.38 348 LEU B O 1
ATOM 9114 N N . THR B 1 349 ? -25.266 4.738 31.984 1 92.62 349 THR B N 1
ATOM 9115 C CA . THR B 1 349 ? -26.531 5.105 32.594 1 92.62 349 THR B CA 1
ATOM 9116 C C . THR B 1 349 ? -27.406 5.879 31.609 1 92.62 349 THR B C 1
ATOM 9118 O O . THR B 1 349 ? -26.922 6.355 30.578 1 92.62 349 THR B O 1
ATOM 9121 N N . ASN B 1 350 ? -28.703 5.902 31.844 1 90.44 350 ASN B N 1
ATOM 9122 C CA . ASN B 1 350 ? -29.594 6.586 30.906 1 90.44 350 ASN B CA 1
ATOM 9123 C C . ASN B 1 350 ? -29.469 8.102 31.016 1 90.44 350 ASN B C 1
ATOM 9125 O O . ASN B 1 350 ? -30.109 8.836 30.266 1 90.44 350 ASN B O 1
ATOM 9129 N N . LYS B 1 351 ? -28.516 8.594 31.812 1 86.12 351 LYS B N 1
ATOM 9130 C CA . LYS B 1 351 ? -28.359 10.031 32 1 86.12 351 LYS B CA 1
ATOM 9131 C C . LYS B 1 351 ? -27.266 10.594 31.094 1 86.12 351 LYS B C 1
ATOM 9133 O O . LYS B 1 351 ? -27.219 11.797 30.859 1 86.12 351 LYS B O 1
ATOM 9138 N N . GLU B 1 352 ? -26.469 9.719 30.672 1 85.38 352 GLU B N 1
ATOM 9139 C CA . GLU B 1 352 ? -25.344 10.203 29.875 1 85.38 352 GLU B CA 1
ATOM 9140 C C . GLU B 1 352 ? -25.094 9.305 28.672 1 85.38 352 GLU B C 1
ATOM 9142 O O . GLU B 1 352 ? -25.641 8.203 28.578 1 85.38 352 GLU B O 1
ATOM 9147 N N . LEU B 1 353 ? -24.453 9.891 27.672 1 91.81 353 LEU B N 1
ATOM 9148 C CA . LEU B 1 353 ? -24.031 9.07 26.531 1 91.81 353 LEU B CA 1
ATOM 9149 C C . LEU B 1 353 ? -22.531 8.867 26.531 1 91.81 353 LEU B C 1
ATOM 9151 O O . LEU B 1 353 ? -21.797 9.633 27.172 1 91.81 353 LEU B O 1
ATOM 9155 N N . ALA B 1 354 ? -22.062 7.82 25.922 1 94.56 354 ALA B N 1
ATOM 9156 C CA . ALA B 1 354 ? -20.656 7.477 25.812 1 94.56 354 ALA B CA 1
ATOM 9157 C C . ALA B 1 354 ? -20.156 7.668 24.375 1 94.56 354 ALA B C 1
ATOM 9159 O O . ALA B 1 354 ? -20.875 7.348 23.422 1 94.56 354 ALA B O 1
ATOM 9160 N N . VAL B 1 355 ? -18.938 8.266 24.266 1 95.62 355 VAL B N 1
ATOM 9161 C CA . VAL B 1 355 ? -18.344 8.492 22.953 1 95.62 355 VAL B CA 1
ATOM 9162 C C . VAL B 1 355 ? -16.938 7.875 22.906 1 95.62 355 VAL B C 1
ATOM 9164 O O . VAL B 1 355 ? -16.109 8.156 23.781 1 95.62 355 VAL B O 1
ATOM 9167 N N . LEU B 1 356 ? -16.719 7.02 21.969 1 96.12 356 LEU B N 1
ATOM 9168 C CA . LEU B 1 356 ? -15.391 6.465 21.703 1 96.12 356 LEU B CA 1
ATOM 9169 C C . LEU B 1 356 ? -14.719 7.184 20.531 1 96.12 356 LEU B C 1
ATOM 9171 O O . LEU B 1 356 ? -15.297 7.27 19.453 1 96.12 356 LEU B O 1
ATOM 9175 N N . GLN B 1 357 ? -13.609 7.664 20.75 1 95.44 357 GLN B N 1
ATOM 9176 C CA . GLN B 1 357 ? -12.883 8.367 19.703 1 95.44 357 GLN B CA 1
ATOM 9177 C C . GLN B 1 357 ? -11.664 7.57 19.25 1 95.44 357 GLN B C 1
ATOM 9179 O O . GLN B 1 357 ? -10.922 7.031 20.078 1 95.44 357 GLN B O 1
ATOM 9184 N N . PHE B 1 358 ? -11.422 7.438 17.984 1 96.62 358 PHE B N 1
ATOM 9185 C CA . PHE B 1 358 ? -10.25 6.777 17.422 1 96.62 358 PHE B CA 1
ATOM 9186 C C . PHE B 1 358 ? -9.891 7.371 16.062 1 96.62 358 PHE B C 1
ATOM 9188 O O . PHE B 1 358 ? -10.703 8.078 15.453 1 96.62 358 PHE B O 1
ATOM 9195 N N . LYS B 1 359 ? -8.711 7.145 15.594 1 96.06 359 LYS B N 1
ATOM 9196 C CA . LYS B 1 359 ? -8.227 7.789 14.375 1 96.06 359 LYS B CA 1
ATOM 9197 C C . LYS B 1 359 ? -7.723 6.758 13.375 1 96.06 359 LYS B C 1
ATOM 9199 O O . LYS B 1 359 ? -7.059 5.789 13.742 1 96.06 359 LYS B O 1
ATOM 9204 N N . LEU B 1 360 ? -8.102 6.949 12.141 1 96.56 360 LEU B N 1
ATOM 9205 C CA . LEU B 1 360 ? -7.613 6.129 11.039 1 96.56 360 LEU B CA 1
ATOM 9206 C C . LEU B 1 360 ? -6.594 6.895 10.203 1 96.56 360 LEU B C 1
ATOM 9208 O O . LEU B 1 360 ? -6.812 8.055 9.859 1 96.56 360 LEU B O 1
ATOM 9212 N N . ARG B 1 361 ? -5.547 6.207 9.828 1 94.56 361 ARG B N 1
ATOM 9213 C CA . ARG B 1 361 ? -4.441 6.836 9.109 1 94.56 361 ARG B CA 1
ATOM 9214 C C . ARG B 1 361 ? -4.766 6.984 7.629 1 94.56 361 ARG B C 1
ATOM 9216 O O . ARG B 1 361 ? -5.395 6.105 7.035 1 94.56 361 ARG B O 1
ATOM 9223 N N . GLU B 1 362 ? -4.164 8.078 7.121 1 93.69 362 GLU B N 1
ATOM 9224 C CA . GLU B 1 362 ? -4.336 8.32 5.695 1 93.69 362 GLU B CA 1
ATOM 9225 C C . GLU B 1 362 ? -3.57 7.297 4.863 1 93.69 362 GLU B C 1
ATOM 9227 O O . GLU B 1 362 ? -2.445 6.93 5.207 1 93.69 362 GLU B O 1
ATOM 9232 N N . HIS B 1 363 ? -4.152 6.801 3.832 1 93.69 363 HIS B N 1
ATOM 9233 C CA . HIS B 1 363 ? -3.592 5.875 2.855 1 93.69 363 HIS B CA 1
ATOM 9234 C C . HIS B 1 363 ? -3.367 4.496 3.467 1 93.69 363 HIS B C 1
ATOM 9236 O O . HIS B 1 363 ? -3.697 3.48 2.854 1 93.69 363 HIS B O 1
ATOM 9242 N N . ALA B 1 364 ? -2.969 4.402 4.73 1 94.75 364 ALA B N 1
ATOM 9243 C CA . ALA B 1 364 ? -2.516 3.137 5.301 1 94.75 364 ALA B CA 1
ATOM 9244 C C . ALA B 1 364 ? -3.693 2.32 5.82 1 94.75 364 ALA B C 1
ATOM 9246 O O . ALA B 1 364 ? -3.641 1.087 5.844 1 94.75 364 ALA B O 1
ATOM 9247 N N . ASP B 1 365 ? -4.746 2.971 6.281 1 96.06 365 ASP B N 1
ATOM 9248 C CA . ASP B 1 365 ? -5.812 2.25 6.977 1 96.06 365 ASP B CA 1
ATOM 9249 C C . ASP B 1 365 ? -7.102 2.258 6.16 1 96.06 365 ASP B C 1
ATOM 9251 O O . ASP B 1 365 ? -8.133 1.751 6.609 1 96.06 365 ASP B O 1
ATOM 9255 N N . ILE B 1 366 ? -7.133 2.709 5.004 1 95.88 366 ILE B N 1
ATOM 9256 C CA . ILE B 1 366 ? -8.391 2.988 4.32 1 95.88 366 ILE B CA 1
ATOM 9257 C C . ILE B 1 366 ? -8.75 1.815 3.408 1 95.88 366 ILE B C 1
ATOM 9259 O O . ILE B 1 366 ? -9.859 1.76 2.869 1 95.88 366 ILE B O 1
ATOM 9263 N N . GLY B 1 367 ? -7.887 0.873 3.215 1 96.69 367 GLY B N 1
ATOM 9264 C CA . GLY B 1 367 ? -8.109 -0.18 2.236 1 96.69 367 GLY B CA 1
ATOM 9265 C C . GLY B 1 367 ? -8.695 -1.441 2.842 1 96.69 367 GLY B C 1
ATOM 9266 O O . GLY B 1 367 ? -8.859 -2.449 2.152 1 96.69 367 GLY B O 1
ATOM 9267 N N . GLY B 1 368 ? -8.977 -1.452 4.117 1 96.81 368 GLY B N 1
ATOM 9268 C CA . GLY B 1 368 ? -9.57 -2.602 4.789 1 96.81 368 GLY B CA 1
ATOM 9269 C C . GLY B 1 368 ? -11.039 -2.412 5.113 1 96.81 368 GLY B C 1
ATOM 9270 O O . GLY B 1 368 ? -11.711 -1.581 4.5 1 96.81 368 GLY B O 1
ATOM 9271 N N . THR B 1 369 ? -11.547 -3.27 5.961 1 96.94 369 THR B N 1
ATOM 9272 C CA . THR B 1 369 ? -12.93 -3.215 6.41 1 96.94 369 THR B CA 1
ATOM 9273 C C . THR B 1 369 ? -13 -3.043 7.926 1 96.94 369 THR B C 1
ATOM 9275 O O . THR B 1 369 ? -12.555 -3.916 8.672 1 96.94 369 THR B O 1
ATOM 9278 N N . LEU B 1 370 ? -13.578 -1.923 8.32 1 97.44 370 LEU B N 1
ATOM 9279 C CA . LEU B 1 370 ? -13.758 -1.629 9.742 1 97.44 370 LEU B CA 1
ATOM 9280 C C . LEU B 1 370 ? -15 -2.314 10.289 1 97.44 370 LEU B C 1
ATOM 9282 O O . LEU B 1 370 ? -16.062 -2.293 9.648 1 97.44 370 LEU B O 1
ATOM 9286 N N . GLN B 1 371 ? -14.875 -2.906 11.391 1 96.69 371 GLN B N 1
ATOM 9287 C CA . GLN B 1 371 ? -15.984 -3.592 12.047 1 96.69 371 GLN B CA 1
ATOM 9288 C C . GLN B 1 371 ? -16.297 -2.955 13.398 1 96.69 371 GLN B C 1
ATOM 9290 O O . GLN B 1 371 ? -15.383 -2.582 14.141 1 96.69 371 GLN B O 1
ATOM 9295 N N . PHE B 1 372 ? -17.562 -2.771 13.672 1 96.88 372 PHE B N 1
ATOM 9296 C CA . PHE B 1 372 ? -18.062 -2.26 14.938 1 96.88 372 PHE B CA 1
ATOM 9297 C C . PHE B 1 372 ? -19.109 -3.199 15.531 1 96.88 372 PHE B C 1
ATOM 9299 O O . PHE B 1 372 ? -20.172 -3.408 14.938 1 96.88 372 PHE B O 1
ATOM 9306 N N . ILE B 1 373 ? -18.75 -3.727 16.656 1 96.06 373 ILE B N 1
ATOM 9307 C CA . ILE B 1 373 ? -19.641 -4.664 17.328 1 96.06 373 ILE B CA 1
ATOM 9308 C C . ILE B 1 373 ? -19.984 -4.133 18.719 1 96.06 373 ILE B C 1
ATOM 9310 O O . ILE B 1 373 ? -19.125 -3.588 19.422 1 96.06 373 ILE B O 1
ATOM 9314 N N . LEU B 1 374 ? -21.172 -4.262 19.062 1 95.75 374 LEU B N 1
ATOM 9315 C CA . LEU B 1 374 ? -21.656 -3.906 20.391 1 95.75 374 LEU B CA 1
ATOM 9316 C C . LEU B 1 374 ? -22.453 -5.051 21 1 95.75 374 LEU B C 1
ATOM 9318 O O . LEU B 1 374 ? -23.234 -5.707 20.312 1 95.75 374 LEU B O 1
ATOM 9322 N N . ALA B 1 375 ? -22.219 -5.297 22.312 1 94.62 375 ALA B N 1
ATOM 9323 C CA . ALA B 1 375 ? -22.938 -6.352 23.016 1 94.62 375 ALA B CA 1
ATOM 9324 C C . ALA B 1 375 ? -23.156 -5.984 24.484 1 94.62 375 ALA B C 1
ATOM 9326 O O . ALA B 1 375 ? -22.312 -5.297 25.094 1 94.62 375 ALA B O 1
ATOM 9327 N N . PHE B 1 376 ? -24.281 -6.496 25.031 1 93.38 376 PHE B N 1
ATOM 9328 C CA . PHE B 1 376 ? -24.5 -6.348 26.469 1 93.38 376 PHE B CA 1
ATOM 9329 C C . PHE B 1 376 ? -23.516 -7.219 27.25 1 93.38 376 PHE B C 1
ATOM 9331 O O . PHE B 1 376 ? -23.281 -8.375 26.891 1 93.38 376 PHE B O 1
ATOM 9338 N N . LYS B 1 377 ? -22.906 -6.574 28.172 1 90.31 377 LYS B N 1
ATOM 9339 C CA . LYS B 1 377 ? -22.172 -7.422 29.094 1 90.31 377 LYS B CA 1
ATOM 9340 C C . LYS B 1 377 ? -23.125 -8.234 29.969 1 90.31 377 LYS B C 1
ATOM 9342 O O . LYS B 1 377 ? -24.078 -7.684 30.547 1 90.31 377 LYS B O 1
ATOM 9347 N N . PRO B 1 378 ? -22.859 -9.5 30.047 1 86.06 378 PRO B N 1
ATOM 9348 C CA . PRO B 1 378 ? -23.734 -10.297 30.906 1 86.06 378 PRO B CA 1
ATOM 9349 C C . PRO B 1 378 ? -23.703 -9.859 32.375 1 86.06 378 PRO B C 1
ATOM 9351 O O . PRO B 1 378 ? -22.625 -9.578 32.906 1 86.06 378 PRO B O 1
ATOM 9354 N N . ARG B 1 379 ? -24.906 -9.727 32.906 1 85.56 379 ARG B N 1
ATOM 9355 C CA . ARG B 1 379 ? -25.016 -9.352 34.312 1 85.56 379 ARG B CA 1
ATOM 9356 C C . ARG B 1 379 ? -24.859 -10.57 35.219 1 85.56 379 ARG B C 1
ATOM 9358 O O . ARG B 1 379 ? -25.562 -11.57 35.062 1 85.56 379 ARG B O 1
ATOM 9365 N N . ILE B 1 380 ? -23.844 -10.469 36.062 1 79 380 ILE B N 1
ATOM 9366 C CA . ILE B 1 380 ? -23.594 -11.586 36.969 1 79 380 ILE B CA 1
ATOM 9367 C C . ILE B 1 380 ? -24.141 -11.258 38.344 1 79 380 ILE B C 1
ATOM 9369 O O . ILE B 1 380 ? -23.75 -10.25 38.969 1 79 380 ILE B O 1
ATOM 9373 N N . ASN B 1 381 ? -25.125 -11.938 38.719 1 76.69 381 ASN B N 1
ATOM 9374 C CA . ASN B 1 381 ? -25.578 -11.883 40.125 1 76.69 381 ASN B CA 1
ATOM 9375 C C . ASN B 1 381 ? -24.703 -12.75 41.031 1 76.69 381 ASN B C 1
ATOM 9377 O O . ASN B 1 381 ? -24.828 -13.977 41.031 1 76.69 381 ASN B O 1
ATOM 9381 N N . LYS B 1 382 ? -23.922 -12.203 41.781 1 72.31 382 LYS B N 1
ATOM 9382 C CA . LYS B 1 382 ? -22.969 -12.922 42.625 1 72.31 382 LYS B CA 1
ATOM 9383 C C . LYS B 1 382 ? -23.688 -13.758 43.688 1 72.31 382 LYS B C 1
ATOM 9385 O O . LYS B 1 382 ? -23.234 -14.844 44.062 1 72.31 382 LYS B O 1
ATOM 9390 N N . SER B 1 383 ? -24.688 -13.188 44.188 1 70 383 SER B N 1
ATOM 9391 C CA . SER B 1 383 ? -25.391 -13.898 45.25 1 70 383 SER B CA 1
ATOM 9392 C C . SER B 1 383 ? -25.984 -15.203 44.75 1 70 383 SER B C 1
ATOM 9394 O O . SER B 1 383 ? -25.938 -16.219 45.438 1 70 383 SER B O 1
ATOM 9396 N N . LYS B 1 384 ? -26.391 -15.328 43.438 1 66.75 384 LYS B N 1
ATOM 9397 C CA . LYS B 1 384 ? -27.062 -16.516 42.906 1 66.75 384 LYS B CA 1
ATOM 9398 C C . LYS B 1 384 ? -26.188 -17.266 41.906 1 66.75 384 LYS B C 1
ATOM 9400 O O . LYS B 1 384 ? -26.531 -18.359 41.469 1 66.75 384 LYS B O 1
ATOM 9405 N N . ARG B 1 385 ? -25.172 -16.859 41.594 1 71.81 385 ARG B N 1
ATOM 9406 C CA . ARG B 1 385 ? -24.203 -17.406 40.656 1 71.81 385 ARG B CA 1
ATOM 9407 C C . ARG B 1 385 ? -24.859 -17.703 39.312 1 71.81 385 ARG B C 1
ATOM 9409 O O . ARG B 1 385 ? -24.656 -18.781 38.75 1 71.81 385 ARG B O 1
ATOM 9416 N N . ILE B 1 386 ? -25.812 -16.75 39.062 1 75.69 386 ILE B N 1
ATOM 9417 C CA . ILE B 1 386 ? -26.516 -16.922 37.781 1 75.69 386 ILE B CA 1
ATOM 9418 C C . ILE B 1 386 ? -26.312 -15.688 36.906 1 75.69 386 ILE B C 1
ATOM 9420 O O . ILE B 1 386 ? -26.109 -14.586 37.438 1 75.69 386 ILE B O 1
ATOM 9424 N N . ILE B 1 387 ? -26.25 -15.844 35.625 1 81 387 ILE B N 1
ATOM 9425 C CA . ILE B 1 387 ? -26.234 -14.758 34.656 1 81 387 ILE B CA 1
ATOM 9426 C C . ILE B 1 387 ? -27.656 -14.234 34.406 1 81 387 ILE B C 1
ATOM 9428 O O . ILE B 1 387 ? -28.547 -15 34.062 1 81 387 ILE B O 1
ATOM 9432 N N . GLU B 1 388 ? -27.828 -13.039 34.844 1 79.81 388 GLU B N 1
ATOM 9433 C CA . GLU B 1 388 ? -29.125 -12.406 34.656 1 79.81 388 GLU B CA 1
ATOM 9434 C C . GLU B 1 388 ? -29.234 -11.75 33.281 1 79.81 388 GLU B C 1
ATOM 9436 O O . GLU B 1 388 ? -28.234 -11.258 32.75 1 79.81 388 GLU B O 1
ATOM 9441 N N . ASP B 1 389 ? -30.453 -11.906 32.75 1 80.62 389 ASP B N 1
ATOM 9442 C CA . ASP B 1 389 ? -30.703 -11.266 31.453 1 80.62 389 ASP B CA 1
ATOM 9443 C C . ASP B 1 389 ? -30.812 -9.75 31.625 1 80.62 389 ASP B C 1
ATOM 9445 O O . ASP B 1 389 ? -31.156 -9.258 32.688 1 80.62 389 ASP B O 1
ATOM 9449 N N . GLU B 1 390 ? -30.422 -9.055 30.578 1 88.5 390 GLU B N 1
ATOM 9450 C CA . GLU B 1 390 ? -30.641 -7.613 30.547 1 88.5 390 GLU B CA 1
ATOM 9451 C C . GLU B 1 390 ? -32.125 -7.266 30.672 1 88.5 390 GLU B C 1
ATOM 9453 O O . GLU B 1 390 ? -32.969 -7.93 30.078 1 88.5 390 GLU B O 1
ATOM 9458 N N . PRO B 1 391 ? -32.344 -6.266 31.469 1 88.88 391 PRO B N 1
ATOM 9459 C CA . PRO B 1 391 ? -33.75 -5.859 31.578 1 88.88 391 PRO B CA 1
ATOM 9460 C C . PRO B 1 391 ? -34.375 -5.598 30.219 1 88.88 391 PRO B C 1
ATOM 9462 O O . PRO B 1 391 ? -33.75 -5.012 29.328 1 88.88 391 PRO B O 1
ATOM 9465 N N . ALA B 1 392 ? -35.625 -5.992 30.078 1 86 392 ALA B N 1
ATOM 9466 C CA . ALA B 1 392 ? -36.344 -5.953 28.797 1 86 392 ALA B CA 1
ATOM 9467 C C . ALA B 1 392 ? -36.531 -4.516 28.312 1 86 392 ALA B C 1
ATOM 9469 O O . ALA B 1 392 ? -36.656 -4.266 27.125 1 86 392 ALA B O 1
ATOM 9470 N N . ASP B 1 393 ? -36.5 -3.602 29.203 1 87.94 393 ASP B N 1
ATOM 9471 C CA . ASP B 1 393 ? -36.781 -2.219 28.828 1 87.94 393 ASP B CA 1
ATOM 9472 C C . ASP B 1 393 ? -35.5 -1.493 28.406 1 87.94 393 ASP B C 1
ATOM 9474 O O . ASP B 1 393 ? -35.562 -0.374 27.891 1 87.94 393 ASP B O 1
ATOM 9478 N N . ASN B 1 394 ? -34.375 -2.152 28.594 1 92 394 ASN B N 1
ATOM 9479 C CA . ASN B 1 394 ? -33.125 -1.504 28.234 1 92 394 ASN B CA 1
ATOM 9480 C C . ASN B 1 394 ? -32.875 -1.56 26.734 1 92 394 ASN B C 1
ATOM 9482 O O . ASN B 1 394 ? -33 -2.621 26.109 1 92 394 ASN B O 1
ATOM 9486 N N . LYS B 1 395 ? -32.625 -0.387 26.141 1 93 395 LYS B N 1
ATOM 9487 C CA . LYS B 1 395 ? -32.281 -0.272 24.734 1 93 395 LYS B CA 1
ATOM 9488 C C . LYS B 1 395 ? -31.078 0.625 24.516 1 93 395 LYS B C 1
ATOM 9490 O O . LYS B 1 395 ? -31 1.712 25.094 1 93 395 LYS B O 1
ATOM 9495 N N . ILE B 1 396 ? -30.156 0.119 23.75 1 95.69 396 ILE B N 1
ATOM 9496 C CA . ILE B 1 396 ? -28.984 0.927 23.453 1 95.69 396 ILE B CA 1
ATOM 9497 C C . ILE B 1 396 ? -28.984 1.277 21.953 1 95.69 396 ILE B C 1
ATOM 9499 O O . ILE B 1 396 ? -29.125 0.397 21.109 1 95.69 396 ILE B O 1
ATOM 9503 N N . ILE B 1 397 ? -28.906 2.523 21.672 1 96.06 397 ILE B N 1
ATOM 9504 C CA . ILE B 1 397 ? -28.766 3.014 20.312 1 96.06 397 ILE B CA 1
ATOM 9505 C C . ILE B 1 397 ? -27.328 3.504 20.078 1 96.06 397 ILE B C 1
ATOM 9507 O O . ILE B 1 397 ? -26.812 4.312 20.859 1 96.06 397 ILE B O 1
ATOM 9511 N N . ALA B 1 398 ? -26.703 2.973 19.031 1 96.81 398 ALA B N 1
ATOM 9512 C CA . ALA B 1 398 ? -25.312 3.312 18.766 1 96.81 398 ALA B CA 1
ATOM 9513 C C . ALA B 1 398 ? -25.141 3.914 17.375 1 96.81 398 ALA B C 1
ATOM 9515 O O . ALA B 1 398 ? -25.797 3.475 16.422 1 96.81 398 ALA B O 1
ATOM 9516 N N . CYS B 1 399 ? -24.328 4.941 17.281 1 96.25 399 CYS B N 1
ATOM 9517 C CA . CYS B 1 399 ? -24 5.645 16.047 1 96.25 399 CYS B CA 1
ATOM 9518 C C . CYS B 1 399 ? -22.484 5.625 15.812 1 96.25 399 CYS B C 1
ATOM 9520 O O . CYS B 1 399 ? -21.719 5.359 16.734 1 96.25 399 CYS B O 1
ATOM 9522 N N . ILE B 1 400 ? -22.062 5.797 14.602 1 96.19 400 ILE B N 1
ATOM 9523 C CA . ILE B 1 400 ? -20.656 5.887 14.258 1 96.19 400 ILE B CA 1
ATOM 9524 C C . ILE B 1 400 ? -20.469 6.805 13.055 1 96.19 400 ILE B C 1
ATOM 9526 O O . ILE B 1 400 ? -21.188 6.68 12.055 1 96.19 400 ILE B O 1
ATOM 9530 N N . ARG B 1 401 ? -19.594 7.73 13.188 1 93.44 401 ARG B N 1
ATOM 9531 C CA . ARG B 1 401 ? -19.391 8.711 12.125 1 93.44 401 ARG B CA 1
ATOM 9532 C C . ARG B 1 401 ? -17.984 9.305 12.203 1 93.44 401 ARG B C 1
ATOM 9534 O O . ARG B 1 401 ? -17.438 9.484 13.289 1 93.44 401 ARG B O 1
ATOM 9541 N N . PRO B 1 402 ? -17.422 9.625 11.039 1 92.94 402 PRO B N 1
ATOM 9542 C CA . PRO B 1 402 ? -16.141 10.336 11.07 1 92.94 402 PRO B CA 1
ATOM 9543 C C . PRO B 1 402 ? -16.297 11.836 11.305 1 92.94 402 PRO B C 1
ATOM 9545 O O . PRO B 1 402 ? -17.312 12.414 10.93 1 92.94 402 PRO B O 1
ATOM 9548 N N . GLU B 1 403 ? -15.344 12.469 11.984 1 88.69 403 GLU B N 1
ATOM 9549 C CA . GLU B 1 403 ? -15.094 13.898 12.117 1 88.69 403 GLU B CA 1
ATOM 9550 C C . GLU B 1 403 ? -15.945 14.523 13.219 1 88.69 403 GLU B C 1
ATOM 9552 O O . GLU B 1 403 ? -15.641 15.609 13.711 1 88.69 403 GLU B O 1
ATOM 9557 N N . ALA B 1 404 ? -17.156 13.891 13.508 1 88.5 404 ALA B N 1
ATOM 9558 C CA . ALA B 1 404 ? -18 14.43 14.578 1 88.5 404 ALA B CA 1
ATOM 9559 C C . ALA B 1 404 ? -18.859 13.336 15.195 1 88.5 404 ALA B C 1
ATOM 9561 O O . ALA B 1 404 ? -19.297 12.414 14.508 1 88.5 404 ALA B O 1
ATOM 9562 N N . PRO B 1 405 ? -19.172 13.539 16.453 1 91.94 405 PRO B N 1
ATOM 9563 C CA . PRO B 1 405 ? -20.078 12.57 17.078 1 91.94 405 PRO B CA 1
ATOM 9564 C C . PRO B 1 405 ? -21.531 12.812 16.703 1 91.94 405 PRO B C 1
ATOM 9566 O O . PRO B 1 405 ? -21.922 13.953 16.438 1 91.94 405 PRO B O 1
ATOM 9569 N N . GLU B 1 406 ? -22.266 11.781 16.719 1 93.06 406 GLU B N 1
ATOM 9570 C CA . GLU B 1 406 ? -23.719 11.844 16.484 1 93.06 406 GLU B CA 1
ATOM 9571 C C . GLU B 1 406 ? -24.484 11.57 17.781 1 93.06 406 GLU B C 1
ATOM 9573 O O . GLU B 1 406 ? -24.016 10.852 18.656 1 93.06 406 GLU B O 1
ATOM 9578 N N . LEU B 1 407 ? -25.641 12.125 17.812 1 93.56 407 LEU B N 1
ATOM 9579 C CA . LEU B 1 407 ? -26.5 11.93 18.984 1 93.56 407 LEU B CA 1
ATOM 9580 C C . LEU B 1 407 ? -27.484 10.797 18.75 1 93.56 407 LEU B C 1
ATOM 9582 O O . LEU B 1 407 ? -28.359 10.898 17.891 1 93.56 407 LEU B O 1
ATOM 9586 N N . PRO B 1 408 ? -27.328 9.758 19.547 1 95.31 408 PRO B N 1
ATOM 9587 C CA . PRO B 1 408 ? -28.344 8.711 19.453 1 95.31 408 PRO B CA 1
ATOM 9588 C C . PRO B 1 408 ? -29.719 9.172 19.953 1 95.31 408 PRO B C 1
ATOM 9590 O O . PRO B 1 408 ? -29.812 9.734 21.047 1 95.31 408 PRO B O 1
ATOM 9593 N N . THR B 1 409 ? -30.672 8.906 19.188 1 92.06 409 THR B N 1
ATOM 9594 C CA . THR B 1 409 ? -32.031 9.359 19.531 1 92.06 409 THR B CA 1
ATOM 9595 C C . THR B 1 409 ? -33.031 8.211 19.422 1 92.06 409 THR B C 1
ATOM 9597 O O . THR B 1 409 ? -32.938 7.383 18.516 1 92.06 409 THR B O 1
ATOM 9600 N N . TRP B 1 410 ? -33.938 8.25 20.344 1 90.5 410 TRP B N 1
ATOM 9601 C CA . TRP B 1 410 ? -35 7.254 20.344 1 90.5 410 TRP B CA 1
ATOM 9602 C C . TRP B 1 410 ? -35.844 7.367 19.094 1 90.5 410 TRP B C 1
ATOM 9604 O O . TRP B 1 410 ? -36.156 8.477 18.625 1 90.5 410 TRP B O 1
ATOM 9614 N N . PRO B 1 411 ? -36.281 6.281 18.453 1 91.25 411 PRO B N 1
ATOM 9615 C CA . PRO B 1 411 ? -36.156 4.891 18.891 1 91.25 411 PRO B CA 1
ATOM 9616 C C . PRO B 1 411 ? -34.938 4.195 18.25 1 91.25 411 PRO B C 1
ATOM 9618 O O . PRO B 1 411 ? -34.531 3.133 18.719 1 91.25 411 PRO B O 1
ATOM 9621 N N . ASN B 1 412 ? -34.438 4.715 17.156 1 93.75 412 ASN B N 1
ATOM 9622 C CA . ASN B 1 412 ? -33.312 4.102 16.469 1 93.75 412 ASN B CA 1
ATOM 9623 C C . ASN B 1 412 ? -32.688 5.066 15.469 1 93.75 412 ASN B C 1
ATOM 9625 O O . ASN B 1 412 ? -32.406 4.699 14.32 1 93.75 412 ASN B O 1
ATOM 9629 N N . LEU B 1 413 ? -32.406 6.281 15.953 1 94.31 413 LEU B N 1
ATOM 9630 C CA . LEU B 1 413 ? -31.891 7.301 15.039 1 94.31 413 LEU B CA 1
ATOM 9631 C C . LEU B 1 413 ? -30.578 7.863 15.547 1 94.31 413 LEU B C 1
ATOM 9633 O O . LEU B 1 413 ? -30.266 7.773 16.734 1 94.31 413 LEU B O 1
ATOM 9637 N N . CYS B 1 414 ? -29.781 8.273 14.664 1 93.75 414 CYS B N 1
ATOM 9638 C CA . CYS B 1 414 ? -28.578 9.055 14.922 1 93.75 414 CYS B CA 1
ATOM 9639 C C . CYS B 1 414 ? -28.703 10.453 14.32 1 93.75 414 CYS B C 1
ATOM 9641 O O . CYS B 1 414 ? -28.969 10.602 13.125 1 93.75 414 CYS B O 1
ATOM 9643 N N . ASN B 1 415 ? -28.484 11.367 15.148 1 91.38 415 ASN B N 1
ATOM 9644 C CA . ASN B 1 415 ? -28.688 12.75 14.719 1 91.38 415 ASN B CA 1
ATOM 9645 C C . ASN B 1 415 ? -27.391 13.523 14.648 1 91.38 415 ASN B C 1
ATOM 9647 O O . ASN B 1 415 ? -26.562 13.461 15.57 1 91.38 415 ASN B O 1
ATOM 9651 N N . TYR B 1 416 ? -27.172 14.141 13.531 1 84.5 416 TYR B N 1
ATOM 9652 C CA . TYR B 1 416 ? -26.109 15.109 13.359 1 84.5 416 TYR B CA 1
ATOM 9653 C C . TYR B 1 416 ? -26.609 16.359 12.648 1 84.5 416 TYR B C 1
ATOM 9655 O O . TYR B 1 416 ? -27.109 16.297 11.523 1 84.5 416 TYR B O 1
ATOM 9663 N N . ASP B 1 417 ? -26.5 17.453 13.375 1 76.12 417 ASP B N 1
ATOM 9664 C CA . ASP B 1 417 ? -27.047 18.703 12.875 1 76.12 417 ASP B CA 1
ATOM 9665 C C . ASP B 1 417 ? -28.531 18.562 12.547 1 76.12 417 ASP B C 1
ATOM 9667 O O . ASP B 1 417 ? -29.328 18.188 13.406 1 76.12 417 ASP B O 1
ATOM 9671 N N . ASP B 1 418 ? -28.969 18.672 11.312 1 75.44 418 ASP B N 1
ATOM 9672 C CA . ASP B 1 418 ? -30.391 18.609 10.977 1 75.44 418 ASP B CA 1
ATOM 9673 C C . ASP B 1 418 ? -30.703 17.328 10.195 1 75.44 418 ASP B C 1
ATOM 9675 O O . ASP B 1 418 ? -31.812 17.172 9.688 1 75.44 418 ASP B O 1
ATOM 9679 N N . ASN B 1 419 ? -29.75 16.484 10.336 1 82.88 419 ASN B N 1
ATOM 9680 C CA . ASN B 1 419 ? -29.969 15.242 9.594 1 82.88 419 ASN B CA 1
ATOM 9681 C C . ASN B 1 419 ? -30.141 14.047 10.523 1 82.88 419 ASN B C 1
ATOM 9683 O O . ASN B 1 419 ? -29.406 13.914 11.508 1 82.88 419 ASN B O 1
ATOM 9687 N N . ASN B 1 420 ? -31.156 13.234 10.234 1 89.19 420 ASN B N 1
ATOM 9688 C CA . ASN B 1 420 ? -31.422 12 10.969 1 89.19 420 ASN B CA 1
ATOM 9689 C C . ASN B 1 420 ? -31.219 10.766 10.094 1 89.19 420 ASN B C 1
ATOM 9691 O O . ASN B 1 420 ? -31.719 10.711 8.969 1 89.19 420 ASN B O 1
ATOM 9695 N N . ILE B 1 421 ? -30.438 9.977 10.586 1 89.81 421 ILE B N 1
ATOM 9696 C CA . ILE B 1 421 ? -30.234 8.711 9.883 1 89.81 421 ILE B CA 1
ATOM 9697 C C . ILE B 1 421 ? -30.562 7.543 10.805 1 89.81 421 ILE B C 1
ATOM 9699 O O . ILE B 1 421 ? -30.562 7.691 12.031 1 89.81 421 ILE B O 1
ATOM 9703 N N . VAL B 1 422 ? -30.906 6.48 10.203 1 92.75 422 VAL B N 1
ATOM 9704 C CA . VAL B 1 422 ? -31.188 5.281 10.984 1 92.75 422 VAL B CA 1
ATOM 9705 C C . VAL B 1 422 ? -29.906 4.77 11.641 1 92.75 422 VAL B C 1
ATOM 9707 O O . VAL B 1 422 ? -28.859 4.688 10.992 1 92.75 422 VAL B O 1
ATOM 9710 N N . ALA B 1 423 ? -30.031 4.488 12.906 1 94.5 423 ALA B N 1
ATOM 9711 C CA . ALA B 1 423 ? -28.875 4 13.648 1 94.5 423 ALA B CA 1
ATOM 9712 C C . ALA B 1 423 ? -28.406 2.658 13.102 1 94.5 423 ALA B C 1
ATOM 9714 O O . ALA B 1 423 ? -29.203 1.758 12.859 1 94.5 423 ALA B O 1
ATOM 9715 N N . PRO B 1 424 ? -27.219 2.564 12.969 1 92.31 424 PRO B N 1
ATOM 9716 C CA . PRO B 1 424 ? -26.703 1.311 12.414 1 92.31 424 PRO B CA 1
ATOM 9717 C C . PRO B 1 424 ? -26.766 0.152 13.406 1 92.31 424 PRO B C 1
ATOM 9719 O O . PRO B 1 424 ? -26.875 -1.008 13 1 92.31 424 PRO B O 1
ATOM 9722 N N . LEU B 1 425 ? -26.594 0.431 14.703 1 95.31 425 LEU B N 1
ATOM 9723 C CA . LEU B 1 425 ? -26.625 -0.622 15.711 1 95.31 425 LEU B CA 1
ATOM 9724 C C . LEU B 1 425 ? -27.641 -0.298 16.797 1 95.31 425 LEU B C 1
ATOM 9726 O O . LEU B 1 425 ? -27.688 0.831 17.297 1 95.31 425 LEU B O 1
ATOM 9730 N N . VAL B 1 426 ? -28.438 -1.266 17.094 1 95.56 426 VAL B N 1
ATOM 9731 C CA . VAL B 1 426 ? -29.422 -1.153 18.172 1 95.56 426 VAL B CA 1
ATOM 9732 C C . VAL B 1 426 ? -29.453 -2.447 18.984 1 95.56 426 VAL B C 1
ATOM 9734 O O . VAL B 1 426 ? -29.531 -3.539 18.422 1 95.56 426 VAL B O 1
ATOM 9737 N N . LEU B 1 427 ? -29.281 -2.279 20.281 1 94.94 427 LEU B N 1
ATOM 9738 C CA . LEU B 1 427 ? -29.406 -3.416 21.188 1 94.94 427 LEU B CA 1
ATOM 9739 C C . LEU B 1 427 ? -30.703 -3.346 21.984 1 94.94 427 LEU B C 1
ATOM 9741 O O . LEU B 1 427 ? -31.156 -2.258 22.344 1 94.94 427 LEU B O 1
ATOM 9745 N N . GLY B 1 428 ? -31.312 -4.492 22.141 1 90.62 428 GLY B N 1
ATOM 9746 C CA . GLY B 1 428 ? -32.531 -4.562 22.906 1 90.62 428 GLY B CA 1
ATOM 9747 C C . GLY B 1 428 ? -32.844 -5.953 23.422 1 90.62 428 GLY B C 1
ATOM 9748 O O . GLY B 1 428 ? -31.953 -6.781 23.578 1 90.62 428 GLY B O 1
ATOM 9749 N N . LYS B 1 429 ? -34.125 -6.102 23.688 1 81.25 429 LYS B N 1
ATOM 9750 C CA . LYS B 1 429 ? -34.625 -7.355 24.25 1 81.25 429 LYS B CA 1
ATOM 9751 C C . LYS B 1 429 ? -34.344 -8.523 23.312 1 81.25 429 LYS B C 1
ATOM 9753 O O . LYS B 1 429 ? -33.906 -9.594 23.75 1 81.25 429 LYS B O 1
ATOM 9758 N N . SER B 1 430 ? -34.531 -8.281 22.047 1 82.62 430 SER B N 1
ATOM 9759 C CA . SER B 1 430 ? -34.469 -9.359 21.062 1 82.62 430 SER B CA 1
ATOM 9760 C C . SER B 1 430 ? -33.031 -9.484 20.5 1 82.62 430 SER B C 1
ATOM 9762 O O . SER B 1 430 ? -32.688 -10.508 19.906 1 82.62 430 SER B O 1
ATOM 9764 N N . THR B 1 431 ? -32.25 -8.445 20.703 1 88.56 431 THR B N 1
ATOM 9765 C CA . THR B 1 431 ? -30.922 -8.43 20.094 1 88.56 431 THR B CA 1
ATOM 9766 C C . THR B 1 431 ? -29.859 -8.094 21.125 1 88.56 431 THR B C 1
ATOM 9768 O O . THR B 1 431 ? -29.688 -6.93 21.484 1 88.56 431 THR B O 1
ATOM 9771 N N . ASP B 1 432 ? -29.078 -9.109 21.516 1 87.38 432 ASP B N 1
ATOM 9772 C CA . ASP B 1 432 ? -28.078 -8.906 22.547 1 87.38 432 ASP B CA 1
ATOM 9773 C C . ASP B 1 432 ? -26.734 -8.484 21.953 1 87.38 432 ASP B C 1
ATOM 9775 O O . ASP B 1 432 ? -25.844 -8.055 22.672 1 87.38 432 ASP B O 1
ATOM 9779 N N . ASN B 1 433 ? -26.609 -8.703 20.688 1 90.44 433 ASN B N 1
ATOM 9780 C CA . ASN B 1 433 ? -25.406 -8.281 20 1 90.44 433 ASN B CA 1
ATOM 9781 C C . ASN B 1 433 ? -25.703 -7.793 18.594 1 90.44 433 ASN B C 1
ATOM 9783 O O . ASN B 1 433 ? -26.625 -8.281 17.938 1 90.44 433 ASN B O 1
ATOM 9787 N N . SER B 1 434 ? -25.062 -6.801 18.203 1 93.56 434 SER B N 1
ATOM 9788 C CA . SER B 1 434 ? -25.203 -6.23 16.859 1 93.56 434 SER B CA 1
ATOM 9789 C C . SER B 1 434 ? -23.844 -5.863 16.266 1 93.56 434 SER B C 1
ATOM 9791 O O . SER B 1 434 ? -22.922 -5.504 17 1 93.56 434 SER B O 1
ATOM 9793 N N . SER B 1 435 ? -23.719 -6.102 15.023 1 94.25 435 SER B N 1
ATOM 9794 C CA . SER B 1 435 ? -22.438 -5.844 14.367 1 94.25 435 SER B CA 1
ATOM 9795 C C . SER B 1 435 ? -22.625 -5.156 13.023 1 94.25 435 SER B C 1
ATOM 9797 O O . SER B 1 435 ? -23.688 -5.293 12.398 1 94.25 435 SER B O 1
ATOM 9799 N N . MET B 1 436 ? -21.703 -4.367 12.633 1 95.12 436 MET B N 1
ATOM 9800 C CA . MET B 1 436 ? -21.688 -3.732 11.32 1 95.12 436 MET B CA 1
ATOM 9801 C C . MET B 1 436 ? -20.266 -3.662 10.766 1 95.12 436 MET B C 1
ATOM 9803 O O . MET B 1 436 ? -19.297 -3.732 11.523 1 95.12 436 MET B O 1
ATOM 9807 N N . MET B 1 437 ? -20.172 -3.537 9.438 1 96 437 MET B N 1
ATOM 9808 C CA . MET B 1 437 ? -18.891 -3.408 8.758 1 96 437 MET B CA 1
ATOM 9809 C C . MET B 1 437 ? -18.875 -2.176 7.855 1 96 437 MET B C 1
ATOM 9811 O O . MET B 1 437 ? -19.875 -1.86 7.211 1 96 437 MET B O 1
ATOM 9815 N N . ILE B 1 438 ? -17.812 -1.505 7.848 1 96.44 438 ILE B N 1
ATOM 9816 C CA . ILE B 1 438 ? -17.609 -0.344 6.988 1 96.44 438 ILE B CA 1
ATOM 9817 C C . ILE B 1 438 ? -16.406 -0.593 6.062 1 96.44 438 ILE B C 1
ATOM 9819 O O . ILE B 1 438 ? -15.258 -0.368 6.445 1 96.44 438 ILE B O 1
ATOM 9823 N N . PRO B 1 439 ? -16.688 -0.952 4.848 1 95.62 439 PRO B N 1
ATOM 9824 C CA . PRO B 1 439 ? -15.57 -1.151 3.918 1 95.62 439 PRO B CA 1
ATOM 9825 C C . PRO B 1 439 ? -14.914 0.161 3.496 1 95.62 439 PRO B C 1
ATOM 9827 O O . PRO B 1 439 ? -15.602 1.171 3.32 1 95.62 439 PRO B O 1
ATOM 9830 N N . TYR B 1 440 ? -13.609 0.16 3.354 1 96.06 440 TYR B N 1
ATOM 9831 C CA . TYR B 1 440 ? -12.828 1.314 2.918 1 96.06 440 TYR B CA 1
ATOM 9832 C C . TYR B 1 440 ? -13.242 2.568 3.682 1 96.06 440 TYR B C 1
ATOM 9834 O O . TYR B 1 440 ? -13.688 3.547 3.084 1 96.06 440 TYR B O 1
ATOM 9842 N N . PRO B 1 441 ? -13.016 2.529 5.035 1 96.62 441 PRO B N 1
ATOM 9843 C CA . PRO B 1 441 ? -13.398 3.686 5.848 1 96.62 441 PRO B CA 1
ATOM 9844 C C . PRO B 1 441 ? -12.594 4.938 5.516 1 96.62 441 PRO B C 1
ATOM 9846 O O . PRO B 1 441 ? -11.43 4.836 5.117 1 96.62 441 PRO B O 1
ATOM 9849 N N . GLU B 1 442 ? -13.172 6.074 5.691 1 96.31 442 GLU B N 1
ATOM 9850 C CA . GLU B 1 442 ? -12.469 7.332 5.48 1 96.31 442 GLU B CA 1
ATOM 9851 C C . GLU B 1 442 ? -11.367 7.527 6.52 1 96.31 442 GLU B C 1
ATOM 9853 O O . GLU B 1 442 ? -11.492 7.078 7.66 1 96.31 442 GLU B O 1
ATOM 9858 N N . SER B 1 443 ? -10.336 8.164 6.07 1 95.38 443 SER B N 1
ATOM 9859 C CA . SER B 1 443 ? -9.281 8.508 7.02 1 95.38 443 SER B CA 1
ATOM 9860 C C . SER B 1 443 ? -9.711 9.648 7.934 1 95.38 443 SER B C 1
ATOM 9862 O O . SER B 1 443 ? -10.648 10.383 7.621 1 95.38 443 SER B O 1
ATOM 9864 N N . GLY B 1 444 ? -9.07 9.734 9.102 1 94.62 444 GLY B N 1
ATOM 9865 C CA . GLY B 1 444 ? -9.367 10.805 10.047 1 94.62 444 GLY B CA 1
ATOM 9866 C C . GLY B 1 444 ? -9.867 10.297 11.383 1 94.62 444 GLY B C 1
ATOM 9867 O O . GLY B 1 444 ? -9.664 9.125 11.727 1 94.62 444 GLY B O 1
ATOM 9868 N N . VAL B 1 445 ? -10.469 11.227 12.125 1 95.12 445 VAL B N 1
ATOM 9869 C CA . VAL B 1 445 ? -10.945 10.898 13.461 1 95.12 445 VAL B CA 1
ATOM 9870 C C . VAL B 1 445 ? -12.383 10.383 13.391 1 95.12 445 VAL B C 1
ATOM 9872 O O . VAL B 1 445 ? -13.234 11 12.742 1 95.12 445 VAL B O 1
ATOM 9875 N N . TRP B 1 446 ? -12.625 9.305 13.992 1 96.62 446 TRP B N 1
ATOM 9876 C CA . TRP B 1 446 ? -13.945 8.688 14.031 1 96.62 446 TRP B CA 1
ATOM 9877 C C . TRP B 1 446 ? -14.523 8.734 15.438 1 96.62 446 TRP B C 1
ATOM 9879 O O . TRP B 1 446 ? -13.781 8.781 16.422 1 96.62 446 TRP B O 1
ATOM 9889 N N . TYR B 1 447 ? -15.844 8.68 15.523 1 96.25 447 TYR B N 1
ATOM 9890 C CA . TYR B 1 447 ? -16.562 8.711 16.797 1 96.25 447 TYR B CA 1
ATOM 9891 C C . TYR B 1 447 ? -17.656 7.645 16.812 1 96.25 447 TYR B C 1
ATOM 9893 O O . TYR B 1 447 ? -18.5 7.59 15.922 1 96.25 447 TYR B O 1
ATOM 9901 N N . ALA B 1 448 ? -17.594 6.828 17.75 1 97.12 448 ALA B N 1
ATOM 9902 C CA . ALA B 1 448 ? -18.688 5.906 18.062 1 97.12 448 ALA B CA 1
ATOM 9903 C C . ALA B 1 448 ? -19.438 6.344 19.312 1 97.12 448 ALA B C 1
ATOM 9905 O O . ALA B 1 448 ? -18.875 6.43 20.391 1 97.12 448 ALA B O 1
ATOM 9906 N N . THR B 1 449 ? -20.734 6.605 19.125 1 96.56 449 THR B N 1
ATOM 9907 C CA . THR B 1 449 ? -21.562 7.113 20.219 1 96.56 449 THR B CA 1
ATOM 9908 C C . THR B 1 449 ? -22.672 6.129 20.547 1 96.56 449 THR B C 1
ATOM 9910 O O . THR B 1 449 ? -23.297 5.57 19.641 1 96.56 449 THR B O 1
ATOM 9913 N N . PHE B 1 450 ? -22.891 5.879 21.812 1 95.62 450 PHE B N 1
ATOM 9914 C CA . PHE B 1 450 ? -24.031 5.051 22.156 1 95.62 450 PHE B CA 1
ATOM 9915 C C . PHE B 1 450 ? -24.641 5.504 23.484 1 95.62 450 PHE B C 1
ATOM 9917 O O . PHE B 1 450 ? -23.953 6.047 24.344 1 95.62 450 PHE B O 1
ATOM 9924 N N . LYS B 1 451 ? -25.891 5.297 23.609 1 95.31 451 LYS B N 1
ATOM 9925 C CA . LYS B 1 451 ? -26.688 5.734 24.75 1 95.31 451 LYS B CA 1
ATOM 9926 C C . LYS B 1 451 ? -27.703 4.66 25.156 1 95.31 451 LYS B C 1
ATOM 9928 O O . LYS B 1 451 ? -28.25 3.957 24.297 1 95.31 451 LYS B O 1
ATOM 9933 N N . LEU B 1 452 ? -27.891 4.59 26.484 1 94.81 452 LEU B N 1
ATOM 9934 C CA . LEU B 1 452 ? -28.859 3.658 27.047 1 94.81 452 LEU B CA 1
ATOM 9935 C C . LEU B 1 452 ? -30.203 4.336 27.25 1 94.81 452 LEU B C 1
ATOM 9937 O O . LEU B 1 452 ? -30.266 5.441 27.797 1 94.81 452 LEU B O 1
ATOM 9941 N N . PHE B 1 453 ? -31.234 3.738 26.781 1 92.94 453 PHE B N 1
ATOM 9942 C CA . PHE B 1 453 ? -32.594 4.188 27 1 92.94 453 PHE B CA 1
ATOM 9943 C C . PHE B 1 453 ? -33.406 3.145 27.766 1 92.94 453 PHE B C 1
ATOM 9945 O O . PHE B 1 453 ? -33.188 1.942 27.609 1 92.94 453 PHE B O 1
ATOM 9952 N N . CYS B 1 454 ? -34.25 3.629 28.672 1 90.94 454 CYS B N 1
ATOM 9953 C CA . CYS B 1 454 ? -35.156 2.711 29.375 1 90.94 454 CYS B CA 1
ATOM 9954 C C . CYS B 1 454 ? -36.469 3.373 29.672 1 90.94 454 CYS B C 1
ATOM 9956 O O . CYS B 1 454 ? -36.562 4.598 29.797 1 90.94 454 CYS B O 1
ATOM 9958 N N . GLY B 1 455 ? -37.5 2.604 29.719 1 83.94 455 GLY B N 1
ATOM 9959 C CA . GLY B 1 455 ? -38.844 3.082 30.016 1 83.94 455 GLY B CA 1
ATOM 9960 C C . GLY B 1 455 ? -39.625 3.428 28.766 1 83.94 455 GLY B C 1
ATOM 9961 O O . GLY B 1 455 ? -39.156 3.246 27.656 1 83.94 455 GLY B O 1
ATOM 9962 N N . GLU B 1 456 ? -40.844 3.914 28.969 1 85.19 456 GLU B N 1
ATOM 9963 C CA . GLU B 1 456 ? -41.75 4.27 27.859 1 85.19 456 GLU B CA 1
ATOM 9964 C C . GLU B 1 456 ? -41.438 5.676 27.359 1 85.19 456 GLU B C 1
ATOM 9966 O O . GLU B 1 456 ? -41.094 6.562 28.125 1 85.19 456 GLU B O 1
ATOM 9971 N N . CYS B 1 457 ? -41.5 5.781 26.125 1 89.19 457 CYS B N 1
ATOM 9972 C CA . CYS B 1 457 ? -41.281 7.09 25.516 1 89.19 457 CYS B CA 1
ATOM 9973 C C . CYS B 1 457 ? -42.531 7.934 25.562 1 89.19 457 CYS B C 1
ATOM 9975 O O . CYS B 1 457 ? -43.5 7.676 24.828 1 89.19 457 CYS B O 1
ATOM 9977 N N . VAL B 1 458 ? -42.469 8.859 26.453 1 88.75 458 VAL B N 1
ATOM 9978 C CA . VAL B 1 458 ? -43.531 9.867 26.469 1 88.75 458 VAL B CA 1
ATOM 9979 C C . VAL B 1 458 ? -43.156 11.023 25.531 1 88.75 458 VAL B C 1
ATOM 9981 O O . VAL B 1 458 ? -42.094 11.602 25.656 1 88.75 458 VAL B O 1
ATOM 9984 N N . PRO B 1 459 ? -43.969 11.297 24.578 1 90.06 459 PRO B N 1
ATOM 9985 C CA . PRO B 1 459 ? -43.625 12.359 23.625 1 90.06 459 PRO B CA 1
ATOM 9986 C C . PRO B 1 459 ? -43.281 13.68 24.312 1 90.06 459 PRO B C 1
ATOM 9988 O O . PRO B 1 459 ? -43.938 14.062 25.281 1 90.06 459 PRO B O 1
ATOM 9991 N N . CYS B 1 460 ? -42.219 14.172 23.781 1 88.81 460 CYS B N 1
ATOM 9992 C CA . CYS B 1 460 ? -41.719 15.438 24.297 1 88.81 460 CYS B CA 1
ATOM 9993 C C . CYS B 1 460 ? -42 16.594 23.344 1 88.81 460 CYS B C 1
ATOM 9995 O O . CYS B 1 460 ? -41.812 16.453 22.141 1 88.81 460 CYS B O 1
ATOM 9997 N N . SER B 1 461 ? -42.656 17.625 23.797 1 87.06 461 SER B N 1
ATOM 9998 C CA . SER B 1 461 ? -42.906 18.828 23.016 1 87.06 461 SER B CA 1
ATOM 9999 C C . SER B 1 461 ? -42.438 20.094 23.75 1 87.06 461 SER B C 1
ATOM 10001 O O . SER B 1 461 ? -43.094 20.531 24.688 1 87.06 461 SER B O 1
ATOM 10003 N N . CYS B 1 462 ? -41.344 20.531 23.391 1 90.88 462 CYS B N 1
ATOM 10004 C CA . CYS B 1 462 ? -40.844 21.75 24 1 90.88 462 CYS B CA 1
ATOM 10005 C C . CYS B 1 462 ? -41.438 22.984 23.328 1 90.88 462 CYS B C 1
ATOM 10007 O O . CYS B 1 462 ? -41.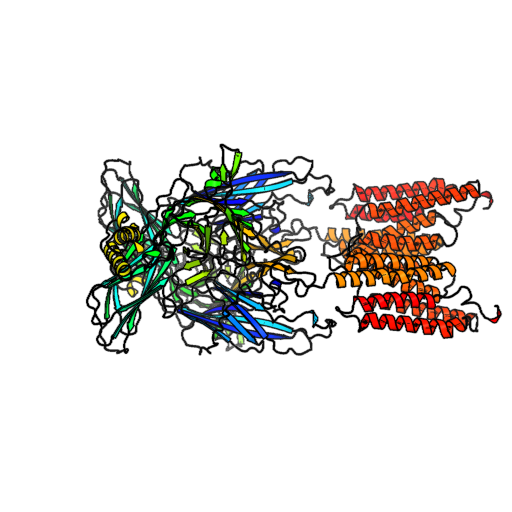219 23.203 22.141 1 90.88 462 CYS B O 1
ATOM 10009 N N . PRO B 1 463 ? -42.094 23.781 24.109 1 92.19 463 PRO B N 1
ATOM 10010 C CA . PRO B 1 463 ? -42.688 25 23.531 1 92.19 463 PRO B CA 1
ATOM 10011 C C . PRO B 1 463 ? -41.625 25.922 22.922 1 92.19 463 PRO B C 1
ATOM 10013 O O . PRO B 1 463 ? -40.5 26.016 23.422 1 92.19 463 PRO B O 1
ATOM 10016 N N . ASN B 1 464 ? -42.031 26.672 21.984 1 92.38 464 ASN B N 1
ATOM 10017 C CA . ASN B 1 464 ? -41.156 27.594 21.266 1 92.38 464 ASN B CA 1
ATOM 10018 C C . ASN B 1 464 ? -40.625 28.703 22.172 1 92.38 464 ASN B C 1
ATOM 10020 O O . ASN B 1 464 ? -39.5 29.172 22.016 1 92.38 464 ASN B O 1
ATOM 10024 N N . ASP B 1 465 ? -41.469 29.047 23.094 1 93.31 465 ASP B N 1
ATOM 10025 C CA . ASP B 1 465 ? -41.094 30.109 24.016 1 93.31 465 ASP B CA 1
ATOM 10026 C C . ASP B 1 465 ? -39.906 29.688 24.891 1 93.31 465 ASP B C 1
ATOM 10028 O O . ASP B 1 465 ? -39.031 30.484 25.203 1 93.31 465 ASP B O 1
ATOM 10032 N N . CYS B 1 466 ? -39.969 28.484 25.219 1 94.62 466 CYS B N 1
ATOM 10033 C CA . CYS B 1 466 ? -38.906 27.938 26.047 1 94.62 466 CYS B CA 1
ATOM 10034 C C . CYS B 1 466 ? -37.594 27.844 25.25 1 94.62 466 CYS B C 1
ATOM 10036 O O . CYS B 1 466 ? -36.531 28.125 25.781 1 94.62 466 CYS B O 1
ATOM 10038 N N . GLN B 1 467 ? -37.688 27.484 24 1 92.69 467 GLN B N 1
ATOM 10039 C CA . GLN B 1 467 ? -36.531 27.422 23.109 1 92.69 467 GLN B CA 1
ATOM 10040 C C . GLN B 1 467 ? -35.906 28.812 22.938 1 92.69 467 GLN B C 1
ATOM 10042 O O . GLN B 1 467 ? -34.688 28.938 22.922 1 92.69 467 GLN B O 1
ATOM 10047 N N . LYS B 1 468 ? -36.719 29.75 22.812 1 92.69 468 LYS B N 1
ATOM 10048 C CA . LYS B 1 468 ? -36.25 31.125 22.672 1 92.69 468 LYS B CA 1
ATOM 10049 C C . LYS B 1 468 ? -35.531 31.594 23.953 1 92.69 468 LYS B C 1
ATOM 10051 O O . LYS B 1 468 ? -34.5 32.281 23.891 1 92.69 468 LYS B O 1
ATOM 10056 N N . LYS B 1 469 ? -36.156 31.156 25.078 1 93.56 469 LYS B N 1
ATOM 10057 C CA . LYS B 1 469 ? -35.531 31.484 26.359 1 93.56 469 LYS B CA 1
ATOM 10058 C C . LYS B 1 469 ? -34.156 30.844 26.5 1 93.56 469 LYS B C 1
ATOM 10060 O O . LYS B 1 469 ? -33.25 31.469 27.031 1 93.56 469 LYS B O 1
ATOM 10065 N N . PHE B 1 470 ? -34.094 29.672 26.109 1 93.56 470 PHE B N 1
ATOM 10066 C CA . PHE B 1 470 ? -32.844 28.938 26.172 1 93.56 470 PHE B CA 1
ATOM 10067 C C . PHE B 1 470 ? -31.781 29.641 25.328 1 93.56 470 PHE B C 1
ATOM 10069 O O . PHE B 1 470 ? -30.656 29.875 25.781 1 93.56 470 PHE B O 1
ATOM 10076 N N . LYS B 1 471 ? -32.094 29.938 24.047 1 89.19 471 LYS B N 1
ATOM 10077 C CA . LYS B 1 471 ? -31.156 30.594 23.141 1 89.19 471 LYS B CA 1
ATOM 10078 C C . LYS B 1 471 ? -30.688 31.938 23.703 1 89.19 471 LYS B C 1
ATOM 10080 O O . LYS B 1 471 ? -29.516 32.281 23.594 1 89.19 471 LYS B O 1
ATOM 10085 N N . ALA B 1 472 ? -31.578 32.625 24.312 1 88.06 472 ALA B N 1
ATOM 10086 C CA . ALA B 1 472 ? -31.25 33.906 24.922 1 88.06 472 ALA B CA 1
ATOM 10087 C C . ALA B 1 472 ? -30.328 33.719 26.125 1 88.06 472 ALA B C 1
ATOM 10089 O O . ALA B 1 472 ? -29.391 34.5 26.312 1 88.06 472 ALA B O 1
ATOM 10090 N N . CYS B 1 473 ? -30.656 32.719 26.875 1 91.62 473 CYS B N 1
ATOM 10091 C CA . CYS B 1 473 ? -29.844 32.438 28.062 1 91.62 473 CYS B CA 1
ATOM 10092 C C . CYS B 1 473 ? -28.406 32.094 27.656 1 91.62 473 CYS B C 1
ATOM 10094 O O . CYS B 1 473 ? -27.453 32.594 28.266 1 91.62 473 CYS B O 1
ATOM 10096 N N . VAL B 1 474 ? -28.266 31.234 26.719 1 89.38 474 VAL B N 1
ATOM 10097 C CA . VAL B 1 474 ? -26.953 30.812 26.266 1 89.38 474 VAL B CA 1
ATOM 10098 C C . VAL B 1 474 ? -26.188 32 25.703 1 89.38 474 VAL B C 1
ATOM 10100 O O . VAL B 1 474 ? -25 32.188 25.984 1 89.38 474 VAL B O 1
ATOM 10103 N N . LYS B 1 475 ? -26.844 32.75 24.891 1 83.69 475 LYS B N 1
ATOM 10104 C CA . LYS B 1 475 ? -26.234 33.938 24.297 1 83.69 475 LYS B CA 1
ATOM 10105 C C . LYS B 1 475 ? -25.734 34.906 25.391 1 83.69 475 LYS B C 1
ATOM 10107 O O . LYS B 1 475 ? -24.625 35.438 25.297 1 83.69 475 LYS B O 1
ATOM 10112 N N . GLU B 1 476 ? -26.531 35.125 26.375 1 84.31 476 GLU B N 1
ATOM 10113 C CA . GLU B 1 476 ? -26.188 36 27.469 1 84.31 476 GLU B CA 1
ATOM 10114 C C . GLU B 1 476 ? -25.016 35.438 28.281 1 84.31 476 GLU B C 1
ATOM 10116 O O . GLU B 1 476 ? -24.094 36.156 28.656 1 84.31 476 GLU B O 1
ATOM 10121 N N . CYS B 1 477 ? -25.141 34.188 28.562 1 87.38 477 CYS B N 1
ATOM 10122 C CA . CYS B 1 477 ? -24.078 33.531 29.312 1 87.38 477 CYS B CA 1
ATOM 10123 C C . CYS B 1 477 ? -22.75 33.625 28.578 1 87.38 477 CYS B C 1
ATOM 10125 O O . CYS B 1 477 ? -21.719 33.969 29.188 1 87.38 477 CYS B O 1
ATOM 10127 N N . GLN B 1 478 ? -22.766 33.375 27.375 1 83.44 478 GLN B N 1
ATOM 10128 C CA . GLN B 1 478 ? -21.547 33.375 26.578 1 83.44 478 GLN B CA 1
ATOM 10129 C C . GLN B 1 478 ? -21 34.781 26.406 1 83.44 478 GLN B C 1
ATOM 10131 O O . GLN B 1 478 ? -19.781 34.969 26.312 1 83.44 478 GLN B O 1
ATOM 10136 N N . ALA B 1 479 ? -21.812 35.656 26.359 1 76.81 479 ALA B N 1
ATOM 10137 C CA . ALA B 1 479 ? -21.406 37.062 26.219 1 76.81 479 ALA B CA 1
ATOM 10138 C C . ALA B 1 479 ? -20.766 37.562 27.5 1 76.81 479 ALA B C 1
ATOM 10140 O O . ALA B 1 479 ? -19.844 38.406 27.453 1 76.81 479 ALA B O 1
ATOM 10141 N N . ASN B 1 480 ? -21.219 37.031 28.594 1 76.5 480 ASN B N 1
ATOM 10142 C CA . ASN B 1 480 ? -20.812 37.625 29.875 1 76.5 480 ASN B CA 1
ATOM 10143 C C . ASN B 1 480 ? -19.797 36.75 30.594 1 76.5 480 ASN B C 1
ATOM 10145 O O . ASN B 1 480 ? -19.156 37.188 31.562 1 76.5 480 ASN B O 1
ATOM 10149 N N . CYS B 1 481 ? -19.734 35.594 30.109 1 78.81 481 CYS B N 1
ATOM 10150 C CA . CYS B 1 481 ? -18.844 34.719 30.859 1 78.81 481 CYS B CA 1
ATOM 10151 C C . CYS B 1 481 ? -17.391 35.156 30.719 1 78.81 481 CYS B C 1
ATOM 10153 O O . CYS B 1 481 ? -16.969 35.562 29.656 1 78.81 481 CYS B O 1
ATOM 10155 N N . VAL B 1 482 ? -16.672 35.281 31.812 1 70.5 482 VAL B N 1
ATOM 10156 C CA . VAL B 1 482 ? -15.273 35.75 31.828 1 70.5 482 VAL B CA 1
ATOM 10157 C C . VAL B 1 482 ? -14.359 34.562 32.125 1 70.5 482 VAL B C 1
ATOM 10159 O O . VAL B 1 482 ? -13.352 34.344 31.438 1 70.5 482 VAL B O 1
ATOM 10162 N N . LYS B 1 483 ? -14.75 33.75 33.125 1 69.81 483 LYS B N 1
ATOM 10163 C CA . LYS B 1 483 ? -13.898 32.656 33.531 1 69.81 483 LYS B CA 1
ATOM 10164 C C . LYS B 1 483 ? -14.164 31.406 32.688 1 69.81 483 LYS B C 1
ATOM 10166 O O . LYS B 1 483 ? -15.312 31.125 32.344 1 69.81 483 LYS B O 1
ATOM 10171 N N . LYS B 1 484 ? -13.109 30.75 32.375 1 71.12 484 LYS B N 1
ATOM 10172 C CA . LYS B 1 484 ? -13.172 29.562 31.547 1 71.12 484 LYS B CA 1
ATOM 10173 C C . LYS B 1 484 ? -14.156 28.531 32.125 1 71.12 484 LYS B C 1
ATOM 10175 O O . LYS B 1 484 ? -14.93 27.938 31.375 1 71.12 484 LYS B O 1
ATOM 10180 N N . GLU B 1 485 ? -14.219 28.438 33.438 1 66.75 485 GLU B N 1
ATOM 10181 C CA . GLU B 1 485 ? -15.039 27.422 34.094 1 66.75 485 GLU B CA 1
ATOM 10182 C C . GLU B 1 485 ? -16.531 27.719 33.906 1 66.75 485 GLU B C 1
ATOM 10184 O O . GLU B 1 485 ? -17.328 26.797 33.688 1 66.75 485 GLU B O 1
ATOM 10189 N N . THR B 1 486 ? -16.828 28.953 33.969 1 68.75 486 THR B N 1
ATOM 10190 C CA . THR B 1 486 ? -18.219 29.344 33.844 1 68.75 486 THR B CA 1
ATOM 10191 C C . THR B 1 486 ? -18.672 29.344 32.406 1 68.75 486 THR B C 1
ATOM 10193 O O . THR B 1 486 ? -19.828 29.078 32.094 1 68.75 486 THR B O 1
ATOM 10196 N N . CYS B 1 487 ? -17.781 29.562 31.578 1 76.56 487 CYS B N 1
ATOM 10197 C CA . CYS B 1 487 ? -18.109 29.672 30.156 1 76.56 487 CYS B CA 1
ATOM 10198 C C . CYS B 1 487 ? -18.328 28.281 29.547 1 76.56 487 CYS B C 1
ATOM 10200 O O . CYS B 1 487 ? -19.109 28.141 28.594 1 76.56 487 CYS B O 1
ATOM 10202 N N . ASN B 1 488 ? -17.766 27.359 30.172 1 74.44 488 ASN B N 1
ATOM 10203 C CA . ASN B 1 488 ? -17.781 26.016 29.609 1 74.44 488 ASN B CA 1
ATOM 10204 C C . ASN B 1 488 ? -19.141 25.344 29.781 1 74.44 488 ASN B C 1
ATOM 10206 O O . ASN B 1 488 ? -19.5 24.453 29 1 74.44 488 ASN B O 1
ATOM 10210 N N . ASN B 1 489 ? -19.953 25.797 30.672 1 80.5 489 ASN B N 1
ATOM 10211 C CA . ASN B 1 489 ? -21.188 25.094 31 1 80.5 489 ASN B CA 1
ATOM 10212 C C . ASN B 1 489 ? -22.422 25.922 30.672 1 80.5 489 ASN B C 1
ATOM 10214 O O . ASN B 1 489 ? -23.516 25.641 31.172 1 80.5 489 ASN B O 1
ATOM 10218 N N . CYS B 1 490 ? -22.141 26.859 29.797 1 86.44 490 CYS B N 1
ATOM 10219 C CA . CYS B 1 490 ? -23.25 27.766 29.531 1 86.44 490 CYS B CA 1
ATOM 10220 C C . CYS B 1 490 ? -24.469 27.016 29 1 86.44 490 CYS B C 1
ATOM 10222 O O . CYS B 1 490 ? -25.594 27.234 29.453 1 86.44 490 CYS B O 1
ATOM 10224 N N . SER B 1 491 ? -24.234 26.172 28.062 1 86.81 491 SER B N 1
ATOM 10225 C CA . SER B 1 491 ? -25.359 25.453 27.469 1 86.81 491 SER B CA 1
ATOM 10226 C C . SER B 1 491 ? -26.062 24.562 28.484 1 86.81 491 SER B C 1
ATOM 10228 O O . SER B 1 491 ? -27.297 24.578 28.578 1 86.81 491 SER B O 1
ATOM 10230 N N . LEU B 1 492 ? -25.375 23.891 29.266 1 87.5 492 LEU B N 1
ATOM 10231 C CA . LEU B 1 492 ? -25.953 22.984 30.25 1 87.5 492 LEU B CA 1
ATOM 10232 C C . LEU B 1 492 ? -26.609 23.766 31.391 1 87.5 492 LEU B C 1
ATOM 10234 O O . LEU B 1 492 ? -27.672 23.375 31.875 1 87.5 492 LEU B O 1
ATOM 10238 N N . ASP B 1 493 ? -26.016 24.797 31.828 1 89.44 493 ASP B N 1
ATOM 10239 C CA . ASP B 1 493 ? -26.562 25.625 32.875 1 89.44 493 ASP B CA 1
ATOM 10240 C C . ASP B 1 493 ? -27.875 26.297 32.438 1 89.44 493 ASP B C 1
ATOM 10242 O O . ASP B 1 493 ? -28.828 26.344 33.219 1 89.44 493 ASP B O 1
ATOM 10246 N N . CYS B 1 494 ? -27.766 26.766 31.281 1 92.75 494 CYS B N 1
ATOM 10247 C CA . CYS B 1 494 ? -28.969 27.406 30.766 1 92.75 494 CYS B CA 1
ATOM 10248 C C . CYS B 1 494 ? -30.094 26.391 30.578 1 92.75 494 CYS B C 1
ATOM 10250 O O . CYS B 1 494 ? -31.25 26.703 30.828 1 92.75 494 CYS B O 1
ATOM 10252 N N . LYS B 1 495 ? -29.797 25.297 30.125 1 92.38 495 LYS B N 1
ATOM 10253 C CA . LYS B 1 495 ? -30.812 24.25 30.016 1 92.38 495 LYS B CA 1
ATOM 10254 C C . LYS B 1 495 ? -31.453 23.969 31.375 1 92.38 495 LYS B C 1
ATOM 10256 O O . LYS B 1 495 ? -32.688 23.891 31.469 1 92.38 495 LYS B O 1
ATOM 10261 N N . THR B 1 496 ? -30.688 23.766 32.375 1 91.56 496 THR B N 1
ATOM 10262 C CA . THR B 1 496 ? -31.188 23.469 33.719 1 91.56 496 THR B CA 1
ATOM 10263 C C . THR B 1 496 ? -32.062 24.609 34.25 1 91.56 496 THR B C 1
ATOM 10265 O O . THR B 1 496 ? -33.125 24.359 34.812 1 91.56 496 THR B O 1
ATOM 10268 N N . GLU B 1 497 ? -31.656 25.766 33.938 1 93.94 497 GLU B N 1
ATOM 10269 C CA . GLU B 1 497 ? -32.406 26.938 34.375 1 93.94 497 GLU B CA 1
ATOM 10270 C C . GLU B 1 497 ? -33.781 27.016 33.656 1 93.94 497 GLU B C 1
ATOM 10272 O O . GLU B 1 497 ? -34.781 27.25 34.312 1 93.94 497 GLU B O 1
ATOM 10277 N N . VAL B 1 498 ? -33.75 26.844 32.406 1 95.19 498 VAL B N 1
ATOM 10278 C CA . VAL B 1 498 ? -34.938 26.984 31.609 1 95.19 498 VAL B CA 1
ATOM 10279 C C . VAL B 1 498 ? -35.906 25.844 31.922 1 95.19 498 VAL B C 1
ATOM 10281 O O . VAL B 1 498 ? -37.125 26.062 32.062 1 95.19 498 VAL B O 1
ATOM 10284 N N . VAL B 1 499 ? -35.469 24.719 32.031 1 93.75 499 VAL B N 1
ATOM 10285 C CA . VAL B 1 499 ? -36.312 23.547 32.312 1 93.75 499 VAL B CA 1
ATOM 10286 C C . VAL B 1 499 ? -36.969 23.719 33.688 1 93.75 499 VAL B C 1
ATOM 10288 O O . VAL B 1 499 ? -38.125 23.297 33.875 1 93.75 499 VAL B O 1
ATOM 10291 N N . ASN B 1 500 ? -36.312 24.375 34.625 1 92.62 500 ASN B N 1
ATOM 10292 C CA . ASN B 1 500 ? -36.844 24.578 35.969 1 92.62 500 ASN B CA 1
ATOM 10293 C C . ASN B 1 500 ? -37.75 25.812 36.031 1 92.62 500 ASN B C 1
ATOM 10295 O O . ASN B 1 500 ? -38.375 26.062 37.062 1 92.62 500 ASN B O 1
ATOM 10299 N N . SER B 1 501 ? -37.75 26.484 34.938 1 92.44 501 SER B N 1
ATOM 10300 C CA . SER B 1 501 ? -38.625 27.641 34.906 1 92.44 501 SER B CA 1
ATOM 10301 C C . SER B 1 501 ? -40.094 27.25 34.656 1 92.44 501 SER B C 1
ATOM 10303 O O . SER B 1 501 ? -40.344 26.141 34.188 1 92.44 501 SER B O 1
ATOM 10305 N N . ASN B 1 502 ? -40.969 28.203 34.969 1 85.38 502 ASN B N 1
ATOM 10306 C CA . ASN B 1 502 ? -42.406 27.938 34.906 1 85.38 502 ASN B CA 1
ATOM 10307 C C . ASN B 1 502 ? -42.844 27.672 33.469 1 85.38 502 ASN B C 1
ATOM 10309 O O . ASN B 1 502 ? -42.594 28.484 32.562 1 85.38 502 ASN B O 1
ATOM 10313 N N . GLY B 1 503 ? -43.438 26.547 33.156 1 88.81 503 GLY B N 1
ATOM 10314 C CA . GLY B 1 503 ? -44 26.219 31.875 1 88.81 503 GLY B CA 1
ATOM 10315 C C . GLY B 1 503 ? -43.062 25.5 30.953 1 88.81 503 GLY B C 1
ATOM 10316 O O . GLY B 1 503 ? -43.438 25.125 29.844 1 88.81 503 GLY B O 1
ATOM 10317 N N . CYS B 1 504 ? -41.812 25.219 31.406 1 93.56 504 CYS B N 1
ATOM 10318 C CA . CYS B 1 504 ? -40.844 24.656 30.484 1 93.56 504 CYS B CA 1
ATOM 10319 C C . CYS B 1 504 ? -40.344 23.297 30.953 1 93.56 504 CYS B C 1
ATOM 10321 O O . CYS B 1 504 ? -39.312 22.797 30.484 1 93.56 504 CYS B O 1
ATOM 10323 N N . ALA B 1 505 ? -40.969 22.734 31.906 1 88.69 505 ALA B N 1
ATOM 10324 C CA . ALA B 1 505 ? -40.594 21.422 32.406 1 88.69 505 ALA B CA 1
ATOM 10325 C C . ALA B 1 505 ? -40.656 20.375 31.297 1 88.69 505 ALA B C 1
ATOM 10327 O O . ALA B 1 505 ? -39.938 19.375 31.328 1 88.69 505 ALA B O 1
ATOM 10328 N N . LYS B 1 506 ? -41.438 20.625 30.312 1 87.38 506 LYS B N 1
ATOM 10329 C CA . LYS B 1 506 ? -41.656 19.703 29.203 1 87.38 506 LYS B CA 1
ATOM 10330 C C . LYS B 1 506 ? -40.5 19.75 28.234 1 87.38 506 LYS B C 1
ATOM 10332 O O . LYS B 1 506 ? -40.438 18.938 27.297 1 87.38 506 LYS B O 1
ATOM 10337 N N . CYS B 1 507 ? -39.531 20.531 28.531 1 91.88 507 CYS B N 1
ATOM 10338 C CA . CYS B 1 507 ? -38.375 20.656 27.625 1 91.88 507 CYS B CA 1
ATOM 10339 C C . CYS B 1 507 ? -37.25 19.719 28.047 1 91.88 507 CYS B C 1
ATOM 10341 O O . CYS B 1 507 ? -36.219 19.641 27.359 1 91.88 507 CYS B O 1
ATOM 10343 N N . ASP B 1 508 ? -37.406 19.047 29.125 1 89.44 508 ASP B N 1
ATOM 10344 C CA . ASP B 1 508 ? -36.438 18.047 29.516 1 89.44 508 ASP B CA 1
ATOM 10345 C C . ASP B 1 508 ? -36.594 16.766 28.703 1 89.44 508 ASP B C 1
ATOM 10347 O O . ASP B 1 508 ? -37.062 15.75 29.234 1 89.44 508 ASP B O 1
ATOM 10351 N N . CYS B 1 509 ? -36.062 16.875 27.5 1 88.31 509 CYS B N 1
ATOM 10352 C CA . CYS B 1 509 ? -36.312 15.797 26.531 1 88.31 509 CYS B CA 1
ATOM 10353 C C . CYS B 1 509 ? -35.031 14.969 26.328 1 88.31 509 CYS B C 1
ATOM 10355 O O . CYS B 1 509 ? -33.938 15.445 26.562 1 88.31 509 CYS B O 1
ATOM 10357 N N . ASP B 1 510 ? -35.219 13.82 26.047 1 84.31 510 ASP B N 1
ATOM 10358 C CA . ASP B 1 510 ? -34.25 12.906 25.469 1 84.31 510 ASP B CA 1
ATOM 10359 C C . ASP B 1 510 ? -34.688 12.469 24.078 1 84.31 510 ASP B C 1
ATOM 10361 O O . ASP B 1 510 ? -35.281 11.406 23.906 1 84.31 510 ASP B O 1
ATOM 10365 N N . GLY B 1 511 ? -34.219 13.312 23.125 1 79.62 511 GLY B N 1
ATOM 10366 C CA . GLY B 1 511 ? -34.781 13.148 21.797 1 79.62 511 GLY B CA 1
ATOM 10367 C C . GLY B 1 511 ? -36.25 13.516 21.703 1 79.62 511 GLY B C 1
ATOM 10368 O O . GLY B 1 511 ? -36.656 14.602 22.125 1 79.62 511 GLY B O 1
ATOM 10369 N N . PRO B 1 512 ? -37 12.586 21.125 1 84.81 512 PRO B N 1
ATOM 10370 C CA . PRO B 1 512 ? -38.438 12.875 21.016 1 84.81 512 PRO B CA 1
ATOM 10371 C C . PRO B 1 512 ? -39.219 12.539 22.281 1 84.81 512 PRO B C 1
ATOM 10373 O O . PRO B 1 512 ? -40.406 12.797 22.375 1 84.81 512 PRO B O 1
ATOM 10376 N N . CYS B 1 513 ? -38.5 12.07 23.266 1 89.25 513 CYS B N 1
ATOM 10377 C CA . CYS B 1 513 ? -39.156 11.617 24.484 1 89.25 513 CYS B CA 1
ATOM 10378 C C . CYS B 1 513 ? -38.812 12.516 25.672 1 89.25 513 CYS B C 1
ATOM 10380 O O . CYS B 1 513 ? -37.75 13.125 25.688 1 89.25 513 CYS B O 1
ATOM 10382 N N . LEU B 1 514 ? -39.812 12.539 26.594 1 89.81 514 LEU B N 1
ATOM 10383 C CA . LEU B 1 514 ? -39.469 13.164 27.875 1 89.81 514 LEU B CA 1
ATOM 10384 C C . LEU B 1 514 ? -38.438 12.32 28.641 1 89.81 514 LEU B C 1
ATOM 10386 O O . LEU B 1 514 ? -38.531 11.094 28.641 1 89.81 514 LEU B O 1
ATOM 10390 N N . ARG B 1 515 ? -37.5 12.984 29.203 1 85.5 515 ARG B N 1
ATOM 10391 C CA . ARG B 1 515 ? -36.5 12.25 29.969 1 85.5 515 ARG B CA 1
ATOM 10392 C C . ARG B 1 515 ? -37.156 11.367 31.031 1 85.5 515 ARG B C 1
ATOM 10394 O O . ARG B 1 515 ? -38 11.828 31.797 1 85.5 515 ARG B O 1
ATOM 10401 N N . SER B 1 516 ? -36.812 10.188 31.031 1 82.75 516 SER B N 1
ATOM 10402 C CA . SER B 1 516 ? -37.438 9.211 31.922 1 82.75 516 SER B CA 1
ATOM 10403 C C . SER B 1 516 ? -37.031 9.469 33.375 1 82.75 516 SER B C 1
ATOM 10405 O O . SER B 1 516 ? -35.875 9.836 33.656 1 82.75 516 SER B O 1
ATOM 10407 N N . LYS B 1 517 ? -37.906 9.258 34.281 1 80.81 517 LYS B N 1
ATOM 10408 C CA . LYS B 1 517 ? -37.625 9.344 35.719 1 80.81 517 LYS B CA 1
ATOM 10409 C C . LYS B 1 517 ? -37 8.039 36.219 1 80.81 517 LYS B C 1
ATOM 10411 O O . LYS B 1 517 ? -36.406 8.016 37.312 1 80.81 517 LYS B O 1
ATOM 10416 N N . LYS B 1 518 ? -37.094 7.051 35.344 1 87.12 518 LYS B N 1
ATOM 10417 C CA . LYS B 1 518 ? -36.531 5.758 35.688 1 87.12 518 LYS B CA 1
ATOM 10418 C C . LYS B 1 518 ? -35 5.738 35.438 1 87.12 518 LYS B C 1
ATOM 10420 O O . LYS B 1 518 ? -34.562 6.09 34.344 1 87.12 518 LYS B O 1
ATOM 10425 N N . GLU B 1 519 ? -34.281 5.438 36.438 1 89.94 519 GLU B N 1
ATOM 10426 C CA . GLU B 1 519 ? -32.844 5.281 36.281 1 89.94 519 GLU B CA 1
ATOM 10427 C C . GLU B 1 519 ? -32.469 3.834 35.969 1 89.94 519 GLU B C 1
ATOM 10429 O O . GLU B 1 519 ? -32.969 2.908 36.625 1 89.94 519 GLU B O 1
ATOM 10434 N N . CYS B 1 520 ? -31.781 3.703 34.938 1 92.38 520 CYS B N 1
ATOM 10435 C CA . CYS B 1 520 ? -31.312 2.377 34.531 1 92.38 520 CYS B CA 1
ATOM 10436 C C . CYS B 1 520 ? -29.828 2.396 34.219 1 92.38 520 CYS B C 1
ATOM 10438 O O . CYS B 1 520 ? -29.234 3.463 34 1 92.38 520 CYS B O 1
ATOM 10440 N N . ASN B 1 521 ? -29.219 1.266 34.344 1 92.06 521 ASN B N 1
ATOM 10441 C CA . ASN B 1 521 ? -27.797 1.093 34.062 1 92.06 521 ASN B CA 1
ATOM 10442 C C . ASN B 1 521 ? -27.547 -0.177 33.25 1 92.06 521 ASN B C 1
ATOM 10444 O O . ASN B 1 521 ? -28.344 -1.105 33.281 1 92.06 521 ASN B O 1
ATOM 10448 N N . SER B 1 522 ? -26.562 -0.1 32.469 1 92.38 522 SER B N 1
ATOM 10449 C CA . SER B 1 522 ? -26.109 -1.249 31.672 1 92.38 522 SER B CA 1
ATOM 10450 C C . SER B 1 522 ? -24.609 -1.176 31.391 1 92.38 522 SER B C 1
ATOM 10452 O O . SER B 1 522 ? -23.984 -0.143 31.625 1 92.38 522 SER B O 1
ATOM 10454 N N . SER B 1 523 ? -24.062 -2.307 31.109 1 91.94 523 SER B N 1
ATOM 10455 C CA . SER B 1 523 ? -22.672 -2.393 30.672 1 91.94 523 SER B CA 1
ATOM 10456 C C . SER B 1 523 ? -22.562 -2.959 29.266 1 91.94 523 SER B C 1
ATOM 10458 O O . SER B 1 523 ? -23.281 -3.898 28.906 1 91.94 523 SER B O 1
ATOM 10460 N N . VAL B 1 524 ? -21.734 -2.295 28.562 1 93 524 VAL B N 1
ATOM 10461 C CA . VAL B 1 524 ? -21.641 -2.666 27.156 1 93 524 VAL B CA 1
ATOM 10462 C C . VAL B 1 524 ? -20.203 -3.029 26.797 1 93 524 VAL B C 1
ATOM 10464 O O . VAL B 1 524 ? -19.266 -2.371 27.25 1 93 524 VAL B O 1
ATOM 10467 N N . LEU B 1 525 ? -20.141 -4.125 26.125 1 93.81 525 LEU B N 1
ATOM 10468 C CA . LEU B 1 525 ? -18.875 -4.492 25.484 1 93.81 525 LEU B CA 1
ATOM 10469 C C . LEU B 1 525 ? -18.844 -4.043 24.031 1 93.81 525 LEU B C 1
ATOM 10471 O O . LEU B 1 525 ? -19.859 -4.074 23.344 1 93.81 525 LEU B O 1
ATOM 10475 N N . PHE B 1 526 ? -17.688 -3.531 23.625 1 95.38 526 PHE B N 1
ATOM 10476 C CA . PHE B 1 526 ? -17.578 -3.111 22.234 1 95.38 526 PHE B CA 1
ATOM 10477 C C . PHE B 1 526 ? -16.328 -3.705 21.578 1 95.38 526 PHE B C 1
ATOM 10479 O O . PHE B 1 526 ? -15.422 -4.168 22.281 1 95.38 526 PHE B O 1
ATOM 10486 N N . ASP B 1 527 ? -16.359 -3.783 20.25 1 95.44 527 ASP B N 1
ATOM 10487 C CA . ASP B 1 527 ? -15.227 -4.176 19.422 1 95.44 527 ASP B CA 1
ATOM 10488 C C . ASP B 1 527 ? -15.109 -3.289 18.188 1 95.44 527 ASP B C 1
ATOM 10490 O O . ASP B 1 527 ? -16.016 -3.275 17.344 1 95.44 527 ASP B O 1
ATOM 10494 N N . ILE B 1 528 ? -14.109 -2.49 18.172 1 97.38 528 ILE B N 1
ATOM 10495 C CA . ILE B 1 528 ? -13.75 -1.728 16.984 1 97.38 528 ILE B CA 1
ATOM 10496 C C . ILE B 1 528 ? -12.453 -2.279 16.391 1 97.38 528 ILE B C 1
ATOM 10498 O O . ILE B 1 528 ? -11.367 -2.039 16.922 1 97.38 528 ILE B O 1
ATOM 10502 N N . SER B 1 529 ? -12.594 -2.975 15.352 1 97.56 529 SER B N 1
ATOM 10503 C CA . SER B 1 529 ? -11.445 -3.633 14.742 1 97.56 529 SER B CA 1
ATOM 10504 C C . SER B 1 529 ? -11.531 -3.607 13.219 1 97.56 529 SER B C 1
ATOM 10506 O O . SER B 1 529 ? -12.586 -3.297 12.656 1 97.56 529 SER B O 1
ATOM 10508 N N . SER B 1 530 ? -10.414 -3.781 12.586 1 97.56 530 SER B N 1
ATOM 10509 C CA . SER B 1 530 ? -10.336 -3.801 11.125 1 97.56 530 SER B CA 1
ATOM 10510 C C . SER B 1 530 ? -9.766 -5.121 10.617 1 97.56 530 SER B C 1
ATOM 10512 O O . SER B 1 530 ? -8.906 -5.719 11.273 1 97.56 530 SER B O 1
ATOM 10514 N N . THR B 1 531 ? -10.297 -5.598 9.492 1 96.25 531 THR B N 1
ATOM 10515 C CA . THR B 1 531 ? -9.781 -6.754 8.758 1 96.25 531 THR B CA 1
ATOM 10516 C C . THR B 1 531 ? -9.586 -6.414 7.285 1 96.25 531 THR B C 1
ATOM 10518 O O . THR B 1 531 ? -10.117 -5.418 6.797 1 96.25 531 THR B O 1
ATOM 10521 N N . ALA B 1 532 ? -8.82 -7.203 6.641 1 95.69 532 ALA B N 1
ATOM 10522 C CA . ALA B 1 532 ? -8.547 -6.934 5.23 1 95.69 532 ALA B CA 1
ATOM 10523 C C . ALA B 1 532 ? -9.82 -7.055 4.395 1 95.69 532 ALA B C 1
ATOM 10525 O O . ALA B 1 532 ? -10.203 -6.117 3.691 1 95.69 532 ALA B O 1
ATOM 10526 N N . CYS B 1 533 ? -10.461 -8.234 4.434 1 94.75 533 CYS B N 1
ATOM 10527 C CA . CYS B 1 533 ? -11.664 -8.461 3.646 1 94.75 533 CYS B CA 1
ATOM 10528 C C . CYS B 1 533 ? -12.836 -8.836 4.543 1 94.75 533 CYS B C 1
ATOM 10530 O O . CYS B 1 533 ? -12.648 -9.453 5.594 1 94.75 533 CYS B O 1
ATOM 10532 N N . ALA B 1 534 ? -13.977 -8.461 4.062 1 90.88 534 ALA B N 1
ATOM 10533 C CA . ALA B 1 534 ? -15.195 -8.758 4.809 1 90.88 534 ALA B CA 1
ATOM 10534 C C . ALA B 1 534 ? -15.445 -10.258 4.883 1 90.88 534 ALA B C 1
ATOM 10536 O O . ALA B 1 534 ? -15.398 -10.953 3.865 1 90.88 534 ALA B O 1
ATOM 10537 N N . ASN B 1 535 ? -15.641 -10.766 6.055 1 90.75 535 ASN B N 1
ATOM 10538 C CA . ASN B 1 535 ? -15.984 -12.164 6.297 1 90.75 535 ASN B CA 1
ATOM 10539 C C . ASN B 1 535 ? -14.969 -13.109 5.645 1 90.75 535 ASN B C 1
ATOM 10541 O O . ASN B 1 535 ? -15.344 -14.18 5.16 1 90.75 535 ASN B O 1
ATOM 10545 N N . ASN B 1 536 ? -13.781 -12.68 5.438 1 92 536 ASN B N 1
ATOM 10546 C CA . ASN B 1 536 ? -12.727 -13.469 4.812 1 92 536 ASN B CA 1
ATOM 10547 C C . ASN B 1 536 ? -13.164 -14.031 3.461 1 92 536 ASN B C 1
ATOM 10549 O O . ASN B 1 536 ? -12.789 -15.148 3.094 1 92 536 ASN B O 1
ATOM 10553 N N . CYS B 1 537 ? -14.156 -13.391 2.867 1 94.19 537 CYS B N 1
ATOM 10554 C CA . CYS B 1 537 ? -14.664 -13.648 1.524 1 94.19 537 CYS B CA 1
ATOM 10555 C C . CYS B 1 537 ? -15.438 -14.961 1.477 1 94.19 537 CYS B C 1
ATOM 10557 O O . CYS B 1 537 ? -15.703 -15.492 0.396 1 94.19 537 CYS B O 1
ATOM 10559 N N . GLY B 1 538 ? -15.688 -15.562 2.574 1 90 538 GLY B N 1
ATOM 10560 C CA . GLY B 1 538 ? -16.469 -16.781 2.609 1 90 538 GLY B CA 1
ATOM 10561 C C . GLY B 1 538 ? -15.766 -17.969 1.966 1 90 538 GLY B C 1
ATOM 10562 O O . GLY B 1 538 ? -14.555 -17.938 1.759 1 90 538 GLY B O 1
ATOM 10563 N N . LYS B 1 539 ? -16.531 -19.031 1.674 1 87.31 539 LYS B N 1
ATOM 10564 C CA . LYS B 1 539 ? -15.992 -20.281 1.118 1 87.31 539 LYS B CA 1
ATOM 10565 C C . LYS B 1 539 ? -15.75 -20.141 -0.382 1 87.31 539 LYS B C 1
ATOM 10567 O O . LYS B 1 539 ? -14.984 -20.906 -0.961 1 87.31 539 LYS B O 1
ATOM 10572 N N . HIS B 1 540 ? -16.375 -19.172 -0.954 1 89.44 540 HIS B N 1
ATOM 10573 C CA . HIS B 1 540 ? -16.312 -19.062 -2.406 1 89.44 540 HIS B CA 1
ATOM 10574 C C . HIS B 1 540 ? -15.445 -1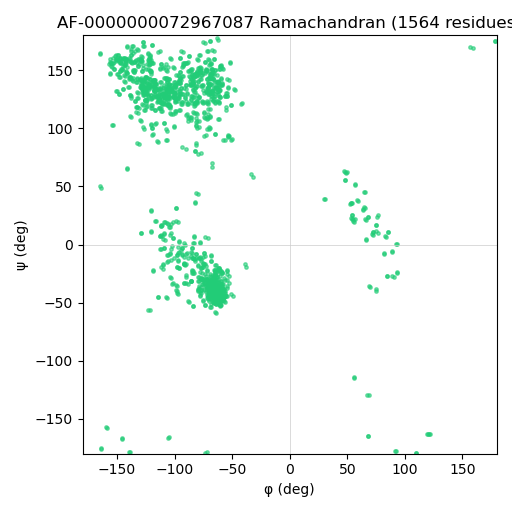7.875 -2.836 1 89.44 540 HIS B C 1
ATOM 10576 O O . HIS B 1 540 ? -15.648 -17.312 -3.91 1 89.44 540 HIS B O 1
ATOM 10582 N N . GLY B 1 541 ? -14.633 -17.422 -1.981 1 93.31 541 GLY B N 1
ATOM 10583 C CA . GLY B 1 541 ? -13.789 -16.297 -2.357 1 93.31 541 GLY B CA 1
ATOM 10584 C C . GLY B 1 541 ? -12.445 -16.297 -1.659 1 93.31 541 GLY B C 1
ATOM 10585 O O . GLY B 1 541 ? -12.234 -17.062 -0.714 1 93.31 541 GLY B O 1
ATOM 10586 N N . ARG B 1 542 ? -11.531 -15.531 -2.199 1 94.56 542 ARG B N 1
ATOM 10587 C CA . ARG B 1 542 ? -10.211 -15.32 -1.608 1 94.56 542 ARG B CA 1
ATOM 10588 C C . ARG B 1 542 ? -9.906 -13.828 -1.471 1 94.56 542 ARG B C 1
ATOM 10590 O O . ARG B 1 542 ? -10.25 -13.039 -2.348 1 94.56 542 ARG B O 1
ATOM 10597 N N . CYS B 1 543 ? -9.258 -13.531 -0.335 1 95.94 543 CYS B N 1
ATOM 10598 C CA . CYS B 1 543 ? -8.891 -12.148 -0.074 1 95.94 543 CYS B CA 1
ATOM 10599 C C . CYS B 1 543 ? -7.582 -11.789 -0.773 1 95.94 543 CYS B C 1
ATOM 10601 O O . CYS B 1 543 ? -6.578 -12.484 -0.615 1 95.94 543 CYS B O 1
ATOM 10603 N N . MET B 1 544 ? -7.633 -10.703 -1.542 1 95 544 MET B N 1
ATOM 10604 C CA . MET B 1 544 ? -6.449 -10.281 -2.283 1 95 544 MET B CA 1
ATOM 10605 C C . MET B 1 544 ? -6.102 -8.828 -1.962 1 95 544 MET B C 1
ATOM 10607 O O . MET B 1 544 ? -6.988 -8.008 -1.724 1 95 544 MET B O 1
ATOM 10611 N N . PHE B 1 545 ? -4.824 -8.562 -1.922 1 94.56 545 PHE B N 1
ATOM 10612 C CA . PHE B 1 545 ? -4.336 -7.199 -1.765 1 94.56 545 PHE B CA 1
ATOM 10613 C C . PHE B 1 545 ? -3.98 -6.59 -3.117 1 94.56 545 PHE B C 1
ATOM 10615 O O . PHE B 1 545 ? -3.23 -7.188 -3.893 1 94.56 545 PHE B O 1
ATOM 10622 N N . MET B 1 546 ? -4.562 -5.438 -3.361 1 94.94 546 MET B N 1
ATOM 10623 C CA . MET B 1 546 ? -4.27 -4.695 -4.582 1 94.94 546 MET B CA 1
ATOM 10624 C C . MET B 1 546 ? -3.449 -3.447 -4.281 1 94.94 546 MET B C 1
ATOM 10626 O O . MET B 1 546 ? -3.611 -2.83 -3.225 1 94.94 546 MET B O 1
ATOM 10630 N N . VAL B 1 547 ? -2.543 -3.135 -5.172 1 93.19 547 VAL B N 1
ATOM 10631 C CA . VAL B 1 547 ? -1.707 -1.948 -5.031 1 93.19 547 VAL B CA 1
ATOM 10632 C C . VAL B 1 547 ? -1.842 -1.068 -6.27 1 93.19 547 VAL B C 1
ATOM 10634 O O . VAL B 1 547 ? -1.541 -1.505 -7.383 1 93.19 547 VAL B O 1
ATOM 10637 N N . CYS B 1 548 ? -2.322 0.16 -6.078 1 91.81 548 CYS B N 1
ATOM 10638 C CA . CYS B 1 548 ? -2.457 1.134 -7.156 1 91.81 548 CYS B CA 1
ATOM 10639 C C . CYS B 1 548 ? -2.039 2.523 -6.691 1 91.81 548 CYS B C 1
ATOM 10641 O O . CYS B 1 548 ? -2.529 3.016 -5.672 1 91.81 548 CYS B O 1
ATOM 10643 N N . ASP B 1 549 ? -1.205 3.111 -7.426 1 91.81 549 ASP B N 1
ATOM 10644 C CA . ASP B 1 549 ? -0.817 4.492 -7.156 1 91.81 549 ASP B CA 1
ATOM 10645 C C . ASP B 1 549 ? -0.332 4.66 -5.719 1 91.81 549 ASP B C 1
ATOM 10647 O O . ASP B 1 549 ? -0.708 5.613 -5.035 1 91.81 549 ASP B O 1
ATOM 10651 N N . GLY B 1 550 ? 0.318 3.699 -5.199 1 91.81 550 GLY B N 1
ATOM 10652 C CA . GLY B 1 550 ? 0.924 3.762 -3.879 1 91.81 550 GLY B CA 1
ATOM 10653 C C . GLY B 1 550 ? -0.052 3.455 -2.76 1 91.81 550 GLY B C 1
ATOM 10654 O O . GLY B 1 550 ? 0.28 3.605 -1.582 1 91.81 550 GLY B O 1
ATOM 10655 N N . VAL B 1 551 ? -1.247 3.045 -3.082 1 93.62 551 VAL B N 1
ATOM 10656 C CA . VAL B 1 551 ? -2.273 2.744 -2.092 1 93.62 551 VAL B CA 1
ATOM 10657 C C . VAL B 1 551 ? -2.629 1.259 -2.148 1 93.62 551 VAL B C 1
ATOM 10659 O O . VAL B 1 551 ? -2.732 0.68 -3.232 1 93.62 551 VAL B O 1
ATOM 10662 N N . VAL B 1 552 ? -2.789 0.685 -0.949 1 95.12 552 VAL B N 1
ATOM 10663 C CA . VAL B 1 552 ? -3.135 -0.729 -0.851 1 95.12 552 VAL B CA 1
ATOM 10664 C C . VAL B 1 552 ? -4.582 -0.877 -0.393 1 95.12 552 VAL B C 1
ATOM 10666 O O . VAL B 1 552 ? -5.043 -0.14 0.483 1 95.12 552 VAL B O 1
ATOM 10669 N N . TYR B 1 553 ? -5.297 -1.731 -1.047 1 96.56 553 TYR B N 1
ATOM 10670 C CA . TYR B 1 553 ? -6.641 -2.068 -0.599 1 96.56 553 TYR B CA 1
ATOM 10671 C C . TYR B 1 553 ? -6.926 -3.555 -0.791 1 96.56 553 TYR B C 1
ATOM 10673 O O . TYR B 1 553 ? -6.336 -4.199 -1.662 1 96.56 553 TYR B O 1
ATOM 10681 N N . ALA B 1 554 ? -7.711 -4.102 0.083 1 97.31 554 ALA B N 1
ATOM 10682 C CA . ALA B 1 554 ? -8.062 -5.52 0.044 1 97.31 554 ALA B CA 1
ATOM 10683 C C . ALA B 1 554 ? -9.438 -5.73 -0.585 1 97.31 554 ALA B C 1
ATOM 10685 O O . ALA B 1 554 ? -10.352 -4.934 -0.367 1 97.31 554 ALA B O 1
ATOM 10686 N N . THR B 1 555 ? -9.547 -6.754 -1.391 1 96.62 555 THR B N 1
ATOM 10687 C CA . THR B 1 555 ? -10.828 -7.074 -2.016 1 96.62 555 THR B CA 1
ATOM 10688 C C . THR B 1 555 ? -10.977 -8.586 -2.203 1 96.62 555 THR B C 1
ATOM 10690 O O . THR B 1 555 ? -9.984 -9.312 -2.213 1 96.62 555 THR B O 1
ATOM 10693 N N . CYS B 1 556 ? -12.188 -9.039 -2.303 1 96.25 556 CYS B N 1
ATOM 10694 C CA . CYS B 1 556 ? -12.469 -10.461 -2.482 1 96.25 556 CYS B CA 1
ATOM 10695 C C . CYS B 1 556 ? -12.555 -10.812 -3.961 1 96.25 556 CYS B C 1
ATOM 10697 O O . CYS B 1 556 ? -13.141 -10.07 -4.75 1 96.25 556 CYS B O 1
ATOM 10699 N N . VAL B 1 557 ? -11.922 -11.875 -4.309 1 95.81 557 VAL B N 1
ATOM 10700 C CA . VAL B 1 557 ? -12.094 -12.484 -5.621 1 95.81 557 VAL B CA 1
ATOM 10701 C C . VAL B 1 557 ? -12.953 -13.734 -5.504 1 95.81 557 VAL B C 1
ATOM 10703 O O . VAL B 1 557 ? -12.57 -14.703 -4.84 1 95.81 557 VAL B O 1
ATOM 10706 N N . CYS B 1 558 ? -14.023 -13.695 -6.141 1 93.19 558 CYS B N 1
ATOM 10707 C CA . CYS B 1 558 ? -15.016 -14.75 -5.973 1 93.19 558 CYS B CA 1
ATOM 10708 C C . CYS B 1 558 ? -14.828 -15.852 -7.008 1 93.19 558 CYS B C 1
ATOM 10710 O O . CYS B 1 558 ? -14.25 -15.617 -8.07 1 93.19 558 CYS B O 1
ATOM 10712 N N . THR B 1 559 ? -15.266 -17 -6.594 1 87.75 559 THR B N 1
ATOM 10713 C CA . THR B 1 559 ? -15.211 -18.156 -7.484 1 87.75 559 THR B CA 1
ATOM 10714 C C . THR B 1 559 ? -16.594 -18.766 -7.672 1 87.75 559 THR B C 1
ATOM 10716 O O . THR B 1 559 ? -17.531 -18.406 -6.961 1 87.75 559 THR B O 1
ATOM 10719 N N . ASP B 1 560 ? -16.766 -19.594 -8.641 1 83.94 560 ASP B N 1
ATOM 10720 C CA . ASP B 1 560 ? -17.953 -20.406 -8.875 1 83.94 560 ASP B CA 1
ATOM 10721 C C . ASP B 1 560 ? -19.172 -19.516 -9.148 1 83.94 560 ASP B C 1
ATOM 10723 O O . ASP B 1 560 ? -20.281 -19.812 -8.68 1 83.94 560 ASP B O 1
ATOM 10727 N N . ASN B 1 561 ? -19.016 -18.359 -9.727 1 86.25 561 ASN B N 1
ATOM 10728 C CA . ASN B 1 561 ? -20.047 -17.438 -10.164 1 86.25 561 ASN B CA 1
ATOM 10729 C C . ASN B 1 561 ? -20.734 -16.75 -8.984 1 86.25 561 ASN B C 1
ATOM 10731 O O . ASN B 1 561 ? -21.844 -16.25 -9.117 1 86.25 561 ASN B O 1
ATOM 10735 N N . TYR B 1 562 ? -20.125 -16.953 -7.848 1 90.25 562 TYR B N 1
ATOM 10736 C CA . TYR B 1 562 ? -20.547 -16.094 -6.742 1 90.25 562 TYR B CA 1
ATOM 10737 C C . TYR B 1 562 ? -20.031 -14.672 -6.93 1 90.25 562 TYR B C 1
ATOM 10739 O O . TYR B 1 562 ? -19.047 -14.445 -7.617 1 90.25 562 TYR B O 1
ATOM 10747 N N . ARG B 1 563 ? -20.797 -13.781 -6.418 1 91.75 563 ARG B N 1
ATOM 10748 C CA . ARG B 1 563 ? -20.422 -12.375 -6.598 1 91.75 563 ARG B CA 1
ATOM 10749 C C . ARG B 1 563 ? -20.609 -11.594 -5.305 1 91.75 563 ARG B C 1
ATOM 10751 O O . ARG B 1 563 ? -21.109 -12.125 -4.312 1 91.75 563 ARG B O 1
ATOM 10758 N N . GLY B 1 564 ? -20.094 -10.367 -5.402 1 91.81 564 GLY B N 1
ATOM 10759 C CA . GLY B 1 564 ? -20.281 -9.461 -4.277 1 91.81 564 GLY B CA 1
ATOM 10760 C C . GLY B 1 564 ? -19.016 -9.188 -3.508 1 91.81 564 GLY B C 1
ATOM 10761 O O . GLY B 1 564 ? -17.969 -9.781 -3.795 1 91.81 564 GLY B O 1
ATOM 10762 N N . TRP B 1 565 ? -19.172 -8.375 -2.461 1 93.44 565 TRP B N 1
ATOM 10763 C CA . TRP B 1 565 ? -18.031 -7.879 -1.689 1 93.44 565 TRP B CA 1
ATOM 10764 C C . TRP B 1 565 ? -17.5 -8.961 -0.755 1 93.44 565 TRP B C 1
ATOM 10766 O O . TRP B 1 565 ? -16.375 -8.859 -0.267 1 93.44 565 TRP B O 1
ATOM 10776 N N . ASP B 1 566 ? -18.297 -9.969 -0.438 1 93.81 566 ASP B N 1
ATOM 10777 C CA . ASP B 1 566 ? -17.828 -11.086 0.383 1 93.81 566 ASP B CA 1
ATOM 10778 C C . ASP B 1 566 ? -18.141 -12.422 -0.278 1 93.81 566 ASP B C 1
ATOM 10780 O O . ASP B 1 566 ? -18.172 -13.461 0.388 1 93.81 566 ASP B O 1
ATOM 10784 N N . CYS B 1 567 ? -18.578 -12.367 -1.546 1 94 567 CYS B N 1
ATOM 10785 C CA . CYS B 1 567 ? -18.859 -13.547 -2.355 1 94 567 CYS B CA 1
ATOM 10786 C C . CYS B 1 567 ? -20.016 -14.344 -1.778 1 94 567 CYS B C 1
ATOM 10788 O O . CYS B 1 567 ? -20 -15.578 -1.809 1 94 567 CYS B O 1
ATOM 10790 N N . SER B 1 568 ? -20.953 -13.664 -1.159 1 92.12 568 SER B N 1
ATOM 10791 C CA . SER B 1 568 ? -22.109 -14.336 -0.569 1 92.12 568 SER B CA 1
ATOM 10792 C C . SER B 1 568 ? -23.312 -14.297 -1.507 1 92.12 568 SER B C 1
ATOM 10794 O O . SER B 1 568 ? -24.297 -15.016 -1.299 1 92.12 568 SER B O 1
ATOM 10796 N N . ASP B 1 569 ? -23.219 -13.445 -2.518 1 93 569 ASP B N 1
ATOM 10797 C CA . ASP B 1 569 ? -24.328 -13.352 -3.461 1 93 569 ASP B CA 1
ATOM 10798 C C . ASP B 1 569 ? -24.359 -14.562 -4.391 1 93 569 ASP B C 1
ATOM 10800 O O . ASP B 1 569 ? -23.547 -14.664 -5.312 1 93 569 ASP B O 1
ATOM 10804 N N . ALA B 1 570 ? -25.391 -15.367 -4.27 1 90.5 570 ALA B N 1
ATOM 10805 C CA . ALA B 1 570 ? -25.5 -16.609 -5.035 1 90.5 570 ALA B CA 1
ATOM 10806 C C . ALA B 1 570 ? -26.516 -16.453 -6.168 1 90.5 570 ALA B C 1
ATOM 10808 O O . ALA B 1 570 ? -26.938 -17.438 -6.766 1 90.5 570 ALA B O 1
ATOM 10809 N N . SER B 1 571 ? -26.875 -15.25 -6.484 1 88.62 571 SER B N 1
ATOM 10810 C CA . SER B 1 571 ? -27.922 -15.016 -7.477 1 88.62 571 SER B CA 1
ATOM 10811 C C . SER B 1 571 ? -27.531 -15.594 -8.836 1 88.62 571 SER B C 1
ATOM 10813 O O . SER B 1 571 ? -28.391 -16.062 -9.586 1 88.62 571 SER B O 1
ATOM 10815 N N . GLU B 1 572 ? -26.281 -15.594 -9.164 1 86.81 572 GLU B N 1
ATOM 10816 C CA . GLU B 1 572 ? -25.828 -16.109 -10.453 1 86.81 572 GLU B CA 1
ATOM 10817 C C . GLU B 1 572 ? -25.062 -17.422 -10.281 1 86.81 572 GLU B C 1
ATOM 10819 O O . GLU B 1 572 ? -24.469 -17.922 -11.234 1 86.81 572 GLU B O 1
ATOM 10824 N N . ALA B 1 573 ? -25.016 -17.906 -9.055 1 87.88 573 ALA B N 1
ATOM 10825 C CA . ALA B 1 573 ? -24.328 -19.172 -8.797 1 87.88 573 ALA B CA 1
ATOM 10826 C C . ALA B 1 573 ? -25.094 -20.344 -9.414 1 87.88 573 ALA B C 1
ATOM 10828 O O . ALA B 1 573 ? -26.328 -20.312 -9.516 1 87.88 573 ALA B O 1
ATOM 10829 N N . THR B 1 574 ? -24.359 -21.359 -9.867 1 86.62 574 THR B N 1
ATOM 10830 C CA . THR B 1 574 ? -24.984 -22.562 -10.414 1 86.62 574 THR B CA 1
ATOM 10831 C C . THR B 1 574 ? -25.703 -23.344 -9.32 1 86.62 574 THR B C 1
ATOM 10833 O O . THR B 1 574 ? -25.141 -23.594 -8.258 1 86.62 574 THR B O 1
ATOM 10836 N N . PRO B 1 575 ? -26.969 -23.625 -9.625 1 87.94 575 PRO B N 1
ATOM 10837 C CA . PRO B 1 575 ? -27.719 -24.375 -8.609 1 87.94 575 PRO B CA 1
ATOM 10838 C C . PRO B 1 575 ? -27.078 -25.734 -8.305 1 87.94 575 PRO B C 1
ATOM 10840 O O . PRO B 1 575 ? -26.469 -26.344 -9.18 1 87.94 575 PRO B O 1
ATOM 10843 N N . TYR B 1 576 ? -27.312 -26.25 -7.094 1 88.25 576 TYR B N 1
ATOM 10844 C CA . TYR B 1 576 ? -26.672 -27.469 -6.602 1 88.25 576 TYR B CA 1
ATOM 10845 C C . TYR B 1 576 ? -27.016 -28.672 -7.484 1 88.25 576 TYR B C 1
ATOM 10847 O O . TYR B 1 576 ? -26.141 -29.469 -7.809 1 88.25 576 TYR B O 1
ATOM 10855 N N . TYR B 1 577 ? -28.266 -28.781 -7.926 1 91 577 TYR B N 1
ATOM 10856 C CA . TYR B 1 577 ? -28.672 -29.922 -8.727 1 91 577 TYR B CA 1
ATOM 10857 C C . TYR B 1 577 ? -27.938 -29.953 -10.055 1 91 577 TYR B C 1
ATOM 10859 O O . TYR B 1 577 ? -27.609 -31.031 -10.57 1 91 577 TYR B O 1
ATOM 10867 N N . MET B 1 578 ? -27.734 -28.844 -10.562 1 89.88 578 MET B N 1
ATOM 10868 C CA . MET B 1 578 ? -27.016 -28.766 -11.836 1 89.88 578 MET B CA 1
ATOM 10869 C C . MET B 1 578 ? -25.547 -29.156 -11.648 1 89.88 578 MET B C 1
ATOM 10871 O O . MET B 1 578 ? -24.938 -29.734 -12.547 1 89.88 578 MET B O 1
ATOM 10875 N N . ILE B 1 579 ? -25.016 -28.891 -10.516 1 90.12 579 ILE B N 1
ATOM 10876 C CA . ILE B 1 579 ? -23.656 -29.281 -10.203 1 90.12 579 ILE B CA 1
ATOM 10877 C C . ILE B 1 579 ? -23.547 -30.797 -10.109 1 90.12 579 ILE B C 1
ATOM 10879 O O . ILE B 1 579 ? -22.594 -31.406 -10.633 1 90.12 579 ILE B O 1
ATOM 10883 N N . VAL B 1 580 ? -24.516 -31.359 -9.555 1 92.81 580 VAL B N 1
ATOM 10884 C CA . VAL B 1 580 ? -24.531 -32.812 -9.398 1 92.81 580 VAL B CA 1
ATOM 10885 C C . VAL B 1 580 ? -24.688 -33.5 -10.766 1 92.81 580 VAL B C 1
ATOM 10887 O O . VAL B 1 580 ? -24.016 -34.469 -11.062 1 92.81 580 VAL B O 1
ATOM 10890 N N . ILE B 1 581 ? -25.516 -32.938 -11.594 1 93.44 581 ILE B N 1
ATOM 10891 C CA . ILE B 1 581 ? -25.734 -33.5 -12.922 1 93.44 581 ILE B CA 1
ATOM 10892 C C . ILE B 1 581 ? -24.438 -33.406 -13.734 1 93.44 581 ILE B C 1
ATOM 10894 O O . ILE B 1 581 ? -24.062 -34.375 -14.422 1 93.44 581 ILE B O 1
ATOM 10898 N N . GLU B 1 582 ? -23.875 -32.344 -13.633 1 92.5 582 GLU B N 1
ATOM 10899 C CA . GLU B 1 582 ? -22.609 -32.156 -14.344 1 92.5 582 GLU B CA 1
ATOM 10900 C C . GLU B 1 582 ? -21.562 -33.188 -13.875 1 92.5 582 GLU B C 1
ATOM 10902 O O . GLU B 1 582 ? -20.891 -33.812 -14.695 1 92.5 582 GLU B O 1
ATOM 10907 N N . LEU B 1 583 ? -21.438 -33.312 -12.602 1 94 583 LEU B N 1
ATOM 10908 C CA . LEU B 1 583 ? -20.5 -34.281 -12.023 1 94 583 LEU B CA 1
ATOM 10909 C C . LEU B 1 583 ? -20.812 -35.688 -12.477 1 94 583 LEU B C 1
ATOM 10911 O O . LEU B 1 583 ? -19.906 -36.438 -12.922 1 94 583 LEU B O 1
ATOM 10915 N N . LEU B 1 584 ? -22.062 -36.062 -12.438 1 95.19 584 LEU B N 1
ATOM 10916 C CA . LEU B 1 584 ? -22.453 -37.438 -12.766 1 95.19 584 LEU B CA 1
ATOM 10917 C C . LEU B 1 584 ? -22.266 -37.719 -14.25 1 95.19 584 LEU B C 1
ATOM 10919 O O . LEU B 1 584 ? -21.766 -38.781 -14.625 1 95.19 584 LEU B O 1
ATOM 10923 N N . LEU B 1 585 ? -22.609 -36.812 -15.047 1 96.19 585 LEU B N 1
ATOM 10924 C CA . LEU B 1 585 ? -22.484 -37 -16.484 1 96.19 585 LEU B CA 1
ATOM 10925 C C . LEU B 1 585 ? -21.031 -37.156 -16.891 1 96.19 585 LEU B C 1
ATOM 10927 O O . LEU B 1 585 ? -20.672 -38.062 -17.641 1 96.19 585 LEU B O 1
ATOM 10931 N N . LEU B 1 586 ? -20.25 -36.344 -16.391 1 95.81 586 LEU B N 1
ATOM 10932 C CA . LEU B 1 586 ? -18.844 -36.344 -16.766 1 95.81 586 LEU B CA 1
ATOM 10933 C C . LEU B 1 586 ? -18.125 -37.562 -16.203 1 95.81 586 LEU B C 1
ATOM 10935 O O . LEU B 1 586 ? -17.266 -38.125 -16.859 1 95.81 586 LEU B O 1
ATOM 10939 N N . VAL B 1 587 ? -18.469 -38 -15.023 1 96.06 587 VAL B N 1
ATOM 10940 C CA . VAL B 1 587 ? -17.812 -39.156 -14.383 1 96.06 587 VAL B CA 1
ATOM 10941 C C . VAL B 1 587 ? -18.344 -40.438 -14.984 1 96.06 587 VAL B C 1
ATOM 10943 O O . VAL B 1 587 ? -17.562 -41.312 -15.398 1 96.06 587 VAL B O 1
ATOM 10946 N N . LEU B 1 588 ? -19.656 -40.594 -15.188 1 96.69 588 LEU B N 1
ATOM 10947 C CA . LEU B 1 588 ? -20.266 -41.844 -15.602 1 96.69 588 LEU B CA 1
ATOM 10948 C C . LEU B 1 588 ? -20.047 -42.094 -17.094 1 96.69 588 LEU B C 1
ATOM 10950 O O . LEU B 1 588 ? -20 -43.219 -17.531 1 96.69 588 LEU B O 1
ATOM 10954 N N . SER B 1 589 ? -19.922 -41.031 -17.828 1 96.81 589 SER B N 1
ATOM 10955 C CA . SER B 1 589 ? -19.688 -41.219 -19.25 1 96.81 589 SER B CA 1
ATOM 10956 C C . SER B 1 589 ? -18.375 -41.938 -19.516 1 96.81 589 SER B C 1
ATOM 10958 O O . SER B 1 589 ? -18.219 -42.594 -20.547 1 96.81 589 SER B O 1
ATOM 10960 N N . ASN B 1 590 ? -17.438 -41.906 -18.578 1 97 590 ASN B N 1
ATOM 10961 C CA . ASN B 1 590 ? -16.141 -42.562 -18.734 1 97 590 ASN B CA 1
ATOM 10962 C C . ASN B 1 590 ? -16.266 -44.094 -18.562 1 97 590 ASN B C 1
ATOM 10964 O O . ASN B 1 590 ? -15.383 -44.844 -19 1 97 590 ASN B O 1
ATOM 10968 N N . LEU B 1 591 ? -17.344 -44.562 -18 1 96.19 591 LEU B N 1
ATOM 10969 C CA . LEU B 1 591 ? -17.547 -46 -17.797 1 96.19 591 LEU B CA 1
ATOM 10970 C C . LEU B 1 591 ? -17.75 -46.719 -19.141 1 96.19 591 LEU B C 1
ATOM 10972 O O . LEU B 1 591 ? -17.609 -47.938 -19.234 1 96.19 591 LEU B O 1
ATOM 10976 N N . MET B 1 592 ? -18 -45.906 -20.141 1 95.75 592 MET B N 1
ATOM 10977 C CA . MET B 1 592 ? -18.172 -46.469 -21.484 1 95.75 592 MET B CA 1
ATOM 10978 C C . MET B 1 592 ? -16.859 -47.031 -22 1 95.75 592 MET B C 1
ATOM 10980 O O . MET B 1 592 ? -16.844 -47.812 -22.969 1 95.75 592 MET B O 1
ATOM 10984 N N . PHE B 1 593 ? -15.766 -46.781 -21.344 1 97.19 593 PHE B N 1
ATOM 10985 C CA . PHE B 1 593 ? -14.477 -47.312 -21.75 1 97.19 593 PHE B CA 1
ATOM 10986 C C . PHE B 1 593 ? -14.281 -48.75 -21.203 1 97.19 593 PHE B C 1
ATOM 10988 O O . PHE B 1 593 ? -13.391 -49.469 -21.672 1 97.19 593 PHE B O 1
ATOM 10995 N N . LEU B 1 594 ? -15.047 -49.25 -20.328 1 97.44 594 LEU B N 1
ATOM 10996 C CA . LEU B 1 594 ? -14.914 -50.594 -19.781 1 97.44 594 LEU B CA 1
ATOM 10997 C C . LEU B 1 594 ? -15.242 -51.656 -20.844 1 97.44 594 LEU B C 1
ATOM 10999 O O . LEU B 1 594 ? -14.5 -52.625 -21 1 97.44 594 LEU B O 1
ATOM 11003 N N . PRO B 1 595 ? -16.359 -51.438 -21.609 1 97.19 595 PRO B N 1
ATOM 11004 C CA . PRO B 1 595 ? -16.578 -52.344 -22.734 1 97.19 595 PRO B CA 1
ATOM 11005 C C . PRO B 1 595 ? -15.422 -52.344 -23.734 1 97.19 595 PRO B C 1
ATOM 11007 O O . PRO B 1 595 ? -15.102 -53.375 -24.328 1 97.19 595 PRO B O 1
ATOM 11010 N N . THR B 1 596 ? -14.852 -51.188 -23.906 1 97.19 596 THR B N 1
ATOM 11011 C CA . THR B 1 596 ? -13.695 -51.094 -24.797 1 97.19 596 THR B CA 1
ATOM 11012 C C . THR B 1 596 ? -12.531 -51.938 -24.25 1 97.19 596 THR B C 1
ATOM 11014 O O . THR B 1 596 ? -11.828 -52.594 -25.016 1 97.19 596 THR B O 1
ATOM 11017 N N . VAL B 1 597 ? -12.305 -51.906 -22.984 1 98.12 597 VAL B N 1
ATOM 11018 C CA . VAL B 1 597 ? -11.266 -52.688 -22.328 1 98.12 597 VAL B CA 1
ATOM 11019 C C . VAL B 1 597 ? -11.547 -54.188 -22.531 1 98.12 597 VAL B C 1
ATOM 11021 O O . VAL B 1 597 ? -10.641 -54.938 -22.875 1 98.12 597 VAL B O 1
ATOM 11024 N N . TYR B 1 598 ? -12.758 -54.594 -22.453 1 97.75 598 TYR B N 1
ATOM 11025 C CA . TYR B 1 598 ? -13.164 -55.969 -22.609 1 97.75 598 TYR B CA 1
ATOM 11026 C C . TYR B 1 598 ? -12.938 -56.438 -24.047 1 97.75 598 TYR B C 1
ATOM 11028 O O . TYR B 1 598 ? -12.414 -57.531 -24.266 1 97.75 598 TYR B O 1
ATOM 11036 N N . VAL B 1 599 ? -13.305 -55.625 -24.969 1 97.06 599 VAL B N 1
ATOM 11037 C CA . VAL B 1 599 ? -13.141 -55.969 -26.375 1 97.06 599 VAL B CA 1
ATOM 11038 C C . VAL B 1 599 ? -11.656 -56.125 -26.703 1 97.06 599 VAL B C 1
ATOM 11040 O O . VAL B 1 599 ? -11.258 -57.062 -27.391 1 97.06 599 VAL B O 1
ATOM 11043 N N . ALA B 1 600 ? -10.867 -55.219 -26.219 1 97.62 600 ALA B N 1
ATOM 11044 C CA . ALA B 1 600 ? -9.43 -55.281 -26.453 1 97.62 600 ALA B CA 1
ATOM 11045 C C . ALA B 1 600 ? -8.836 -56.562 -25.828 1 97.62 600 ALA B C 1
ATOM 11047 O O . ALA B 1 600 ? -8.016 -57.219 -26.438 1 97.62 600 ALA B O 1
ATOM 11048 N N . TYR B 1 601 ? -9.273 -56.906 -24.656 1 96.38 601 TYR B N 1
ATOM 11049 C CA . TYR B 1 601 ? -8.805 -58.094 -23.969 1 96.38 601 TYR B CA 1
ATOM 11050 C C . TYR B 1 601 ? -9.203 -59.344 -24.734 1 96.38 601 TYR B C 1
ATOM 11052 O O . TYR B 1 601 ? -8.383 -60.25 -24.938 1 96.38 601 TYR B O 1
ATOM 11060 N N . ARG B 1 602 ? -10.391 -59.469 -25.266 1 95.88 602 ARG B N 1
ATOM 11061 C CA . ARG B 1 602 ? -10.898 -60.625 -25.984 1 95.88 602 ARG B CA 1
ATOM 11062 C C . ARG B 1 602 ? -10.164 -60.812 -27.312 1 95.88 602 ARG B C 1
ATOM 11064 O O . ARG B 1 602 ? -9.961 -61.938 -27.766 1 95.88 602 ARG B O 1
ATOM 11071 N N . ARG B 1 603 ? -9.742 -59.688 -27.844 1 95.38 603 ARG B N 1
ATOM 11072 C CA . ARG B 1 603 ? -9.062 -59.75 -29.125 1 95.38 603 ARG B CA 1
ATOM 11073 C C . ARG B 1 603 ? -7.555 -59.875 -28.953 1 95.38 603 ARG B C 1
ATOM 11075 O O . ARG B 1 603 ? -6.797 -59.75 -29.906 1 95.38 603 ARG B O 1
ATOM 11082 N N . LYS B 1 604 ? -7.047 -59.938 -27.656 1 93 604 LYS B N 1
ATOM 11083 C CA . LYS B 1 604 ? -5.668 -60.188 -27.266 1 93 604 LYS B CA 1
ATOM 11084 C C . LYS B 1 604 ? -4.781 -58.969 -27.469 1 93 604 LYS B C 1
ATOM 11086 O O . LYS B 1 604 ? -3.615 -59.094 -27.859 1 93 604 LYS B O 1
ATOM 11091 N N . TYR B 1 605 ? -5.406 -57.844 -27.469 1 95.12 605 TYR B N 1
ATOM 11092 C CA . TYR B 1 605 ? -4.676 -56.594 -27.391 1 95.12 605 TYR B CA 1
ATOM 11093 C C . TYR B 1 605 ? -4.488 -56.156 -25.953 1 95.12 605 TYR B C 1
ATOM 11095 O O . TYR B 1 605 ? -5.172 -55.25 -25.484 1 95.12 605 TYR B O 1
ATOM 11103 N N . TYR B 1 606 ? -3.533 -56.656 -25.266 1 95.44 606 TYR B N 1
ATOM 11104 C CA . TYR B 1 606 ? -3.389 -56.5 -23.828 1 95.44 606 TYR B CA 1
ATOM 11105 C C . TYR B 1 606 ? -2.848 -55.125 -23.484 1 95.44 606 TYR B C 1
ATOM 11107 O O . TYR B 1 606 ? -3.293 -54.5 -22.516 1 95.44 606 TYR B O 1
ATOM 11115 N N . VAL B 1 607 ? -1.876 -54.625 -24.234 1 96.12 607 VAL B N 1
ATOM 11116 C CA . VAL B 1 607 ? -1.309 -53.312 -24 1 96.12 607 VAL B CA 1
ATOM 11117 C C . VAL B 1 607 ? -2.393 -52.25 -24.156 1 96.12 607 VAL B C 1
ATOM 11119 O O . VAL B 1 607 ? -2.518 -51.344 -23.312 1 96.12 607 VAL B O 1
ATOM 11122 N N . GLU B 1 608 ? -3.189 -52.375 -25.219 1 97.12 608 GLU B N 1
ATOM 11123 C CA . GLU B 1 608 ? -4.285 -51.438 -25.469 1 97.12 608 GLU B CA 1
ATOM 11124 C C . GLU B 1 608 ? -5.328 -51.5 -24.359 1 97.12 608 GLU B C 1
ATOM 11126 O O . GLU B 1 608 ? -5.848 -50.469 -23.938 1 97.12 608 GLU B O 1
ATOM 11131 N N . ALA B 1 609 ? -5.574 -52.719 -23.906 1 97.88 609 ALA B N 1
ATOM 11132 C CA . ALA B 1 609 ? -6.535 -52.875 -22.812 1 97.88 609 ALA B CA 1
ATOM 11133 C C . ALA B 1 609 ? -6.082 -52.125 -21.562 1 97.88 609 ALA B C 1
ATOM 11135 O O . ALA B 1 609 ? -6.891 -51.5 -20.891 1 97.88 609 ALA B O 1
ATOM 11136 N N . ILE B 1 610 ? -4.832 -52.156 -21.281 1 97.94 610 ILE B N 1
ATOM 11137 C CA . ILE B 1 610 ? -4.273 -51.469 -20.109 1 97.94 610 ILE B CA 1
ATOM 11138 C C . ILE B 1 610 ? -4.41 -49.969 -20.281 1 97.94 610 ILE B C 1
ATOM 11140 O O . ILE B 1 610 ? -4.812 -49.25 -19.344 1 97.94 610 ILE B O 1
ATOM 11144 N N . VAL B 1 611 ? -4.121 -49.469 -21.406 1 98.19 611 VAL B N 1
ATOM 11145 C CA . VAL B 1 611 ? -4.172 -48.031 -21.672 1 98.19 611 VAL B CA 1
ATOM 11146 C C . VAL B 1 611 ? -5.617 -47.531 -21.609 1 98.19 611 VAL B C 1
ATOM 11148 O O . VAL B 1 611 ? -5.898 -46.469 -21.047 1 98.19 611 VAL B O 1
ATOM 11151 N N . TYR B 1 612 ? -6.539 -48.406 -22.234 1 98.19 612 TYR B N 1
ATOM 11152 C CA . TYR B 1 612 ? -7.953 -48.062 -22.203 1 98.19 612 TYR B CA 1
ATOM 11153 C C . TYR B 1 612 ? -8.477 -48.062 -20.766 1 98.19 612 TYR B C 1
ATOM 11155 O O . TYR B 1 612 ? -9.305 -47.219 -20.406 1 98.19 612 TYR B O 1
ATOM 11163 N N . PHE B 1 613 ? -7.992 -48.875 -20 1 98.12 613 PHE B N 1
ATOM 11164 C CA . PHE B 1 613 ? -8.375 -48.906 -18.594 1 98.12 613 PHE B CA 1
ATOM 11165 C C . PHE B 1 613 ? -7.824 -47.656 -17.859 1 98.12 613 PHE B C 1
ATOM 11167 O O . PHE B 1 613 ? -8.508 -47.094 -17.016 1 98.12 613 PHE B O 1
ATOM 11174 N N . ALA B 1 614 ? -6.605 -47.344 -18.125 1 98.12 614 ALA B N 1
ATOM 11175 C CA . ALA B 1 614 ? -5.973 -46.188 -17.516 1 98.12 614 ALA B CA 1
ATOM 11176 C C . ALA B 1 614 ? -6.75 -44.906 -17.812 1 98.12 614 ALA B C 1
ATOM 11178 O O . ALA B 1 614 ? -6.941 -44.062 -16.938 1 98.12 614 ALA B O 1
ATOM 11179 N N . ILE B 1 615 ? -7.172 -44.688 -19.031 1 97.19 615 ILE B N 1
ATOM 11180 C CA . ILE B 1 615 ? -7.906 -43.469 -19.375 1 97.19 615 ILE B CA 1
ATOM 11181 C C . ILE B 1 615 ? -9.258 -43.469 -18.672 1 97.19 615 ILE B C 1
ATOM 11183 O O . ILE B 1 615 ? -9.75 -42.438 -18.25 1 97.19 615 ILE B O 1
ATOM 11187 N N . CYS B 1 616 ? -9.875 -44.688 -18.609 1 97.5 616 CYS B N 1
ATOM 11188 C CA . CYS B 1 616 ? -11.117 -44.781 -17.859 1 97.5 616 CYS B CA 1
ATOM 11189 C C . CYS B 1 616 ? -10.914 -44.344 -16.406 1 97.5 616 CYS B C 1
ATOM 11191 O O . CYS B 1 616 ? -11.68 -43.531 -15.891 1 97.5 616 CYS B O 1
ATOM 11193 N N . PHE B 1 617 ? -9.898 -44.781 -15.844 1 97.56 617 PHE B N 1
ATOM 11194 C CA . PHE B 1 617 ? -9.609 -44.531 -14.438 1 97.56 617 PHE B CA 1
ATOM 11195 C C . PHE B 1 617 ? -9.258 -43.062 -14.219 1 97.56 617 PHE B C 1
ATOM 11197 O O . PHE B 1 617 ? -9.883 -42.375 -13.398 1 97.56 617 PHE B O 1
ATOM 11204 N N . PHE B 1 618 ? -8.32 -42.531 -14.938 1 97.5 618 PHE B N 1
ATOM 11205 C CA . PHE B 1 618 ? -7.797 -41.188 -14.695 1 97.5 618 PHE B CA 1
ATOM 11206 C C . PHE B 1 618 ? -8.797 -40.125 -15.141 1 97.5 618 PHE B C 1
ATOM 11208 O O . PHE B 1 618 ? -8.898 -39.062 -14.523 1 97.5 618 PHE B O 1
ATOM 11215 N N . SER B 1 619 ? -9.516 -40.375 -16.188 1 96.75 619 SER B N 1
ATOM 11216 C CA . SER B 1 619 ? -10.539 -39.438 -16.625 1 96.75 619 SER B CA 1
ATOM 11217 C C . SER B 1 619 ? -11.688 -39.375 -15.617 1 96.75 619 SER B C 1
ATOM 11219 O O . SER B 1 619 ? -12.234 -38.281 -15.352 1 96.75 619 SER B O 1
ATOM 11221 N N . THR B 1 620 ? -12.031 -40.531 -15.094 1 96.94 620 THR B N 1
ATOM 11222 C CA . THR B 1 620 ? -13.086 -40.594 -14.094 1 96.94 620 THR B CA 1
ATOM 11223 C C . THR B 1 620 ? -12.711 -39.781 -12.859 1 96.94 620 THR B C 1
ATOM 11225 O O . THR B 1 620 ? -13.477 -38.906 -12.414 1 96.94 620 THR B O 1
ATOM 11228 N N . PHE B 1 621 ? -11.539 -39.906 -12.43 1 96.12 621 PHE B N 1
ATOM 11229 C CA . PHE B 1 621 ? -11.141 -39.25 -11.188 1 96.12 621 PHE B CA 1
ATOM 11230 C C . PHE B 1 621 ? -10.766 -37.781 -11.438 1 96.12 621 PHE B C 1
ATOM 11232 O O . PHE B 1 621 ? -10.859 -36.969 -10.539 1 96.12 621 PHE B O 1
ATOM 11239 N N . TYR B 1 622 ? -10.383 -37.5 -12.625 1 95.62 622 TYR B N 1
ATOM 11240 C CA . TYR B 1 622 ? -10.156 -36.094 -12.977 1 95.62 622 TYR B CA 1
ATOM 11241 C C . TYR B 1 622 ? -11.453 -35.312 -12.93 1 95.62 622 TYR B C 1
ATOM 11243 O O . TYR B 1 622 ? -11.523 -34.25 -12.305 1 95.62 622 TYR B O 1
ATOM 11251 N N . HIS B 1 623 ? -12.43 -35.844 -13.539 1 95.5 623 HIS B N 1
ATOM 11252 C CA . HIS B 1 623 ? -13.711 -35.156 -13.594 1 95.5 623 HIS B CA 1
ATOM 11253 C C . HIS B 1 623 ? -14.422 -35.188 -12.242 1 95.5 623 HIS B C 1
ATOM 11255 O O . HIS B 1 623 ? -15.188 -34.281 -11.906 1 95.5 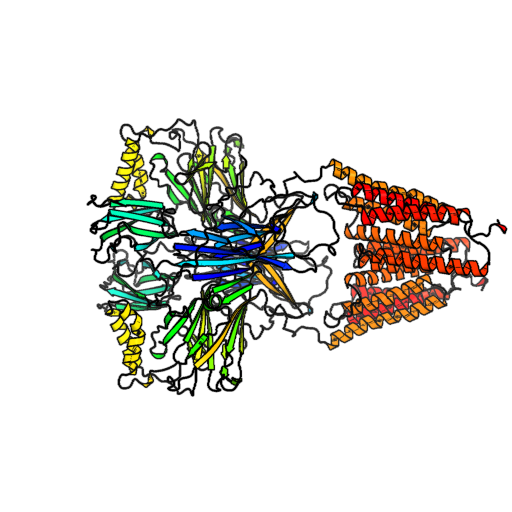623 HIS B O 1
ATOM 11261 N N . ALA B 1 624 ? -14.109 -36.219 -11.492 1 94.75 624 ALA B N 1
ATOM 11262 C CA . ALA B 1 624 ? -14.633 -36.25 -10.125 1 94.75 624 ALA B CA 1
ATOM 11263 C C . ALA B 1 624 ? -14.047 -35.125 -9.281 1 94.75 624 ALA B C 1
ATOM 11265 O O . ALA B 1 624 ? -14.703 -34.625 -8.359 1 94.75 624 ALA B O 1
ATOM 11266 N N . CYS B 1 625 ? -12.891 -34.75 -9.648 1 93.12 625 CYS B N 1
ATOM 11267 C CA . CYS B 1 625 ? -12.195 -33.719 -8.898 1 93.12 625 CYS B CA 1
ATOM 11268 C C . CYS B 1 625 ? -12.523 -32.344 -9.461 1 93.12 625 CYS B C 1
ATOM 11270 O O . CYS B 1 625 ? -12.68 -31.375 -8.703 1 93.12 625 CYS B O 1
ATOM 11272 N N . ASP B 1 626 ? -12.734 -32.156 -10.672 1 89.44 626 ASP B N 1
ATOM 11273 C CA . ASP B 1 626 ? -12.797 -30.859 -11.32 1 89.44 626 ASP B CA 1
ATOM 11274 C C . ASP B 1 626 ? -14.25 -30.406 -11.5 1 89.44 626 ASP B C 1
ATOM 11276 O O . ASP B 1 626 ? -14.539 -29.219 -11.508 1 89.44 626 ASP B O 1
ATOM 11280 N N . ALA B 1 627 ? -15.25 -31.172 -11.836 1 84 627 ALA B N 1
ATOM 11281 C CA . ALA B 1 627 ? -16.594 -30.844 -12.312 1 84 627 ALA B CA 1
ATOM 11282 C C . ALA B 1 627 ? -17.469 -30.328 -11.172 1 84 627 ALA B C 1
ATOM 11284 O O . ALA B 1 627 ? -18.453 -29.625 -11.406 1 84 627 ALA B O 1
ATOM 11285 N N . GLY B 1 628 ? -17.047 -30.344 -9.898 1 76.75 628 GLY B N 1
ATOM 11286 C CA . GLY B 1 628 ? -17.906 -29.969 -8.789 1 76.75 628 GLY B CA 1
ATOM 11287 C C . GLY B 1 628 ? -17.688 -28.547 -8.305 1 76.75 628 GLY B C 1
ATOM 11288 O O . GLY B 1 628 ? -18.109 -28.188 -7.203 1 76.75 628 GLY B O 1
ATOM 11289 N N . GLU B 1 629 ? -17.312 -27.609 -9.203 1 75.69 629 GLU B N 1
ATOM 11290 C CA . GLU B 1 629 ? -17.078 -26.203 -8.891 1 75.69 629 GLU B CA 1
ATOM 11291 C C . GLU B 1 629 ? -16.594 -26.031 -7.457 1 75.69 629 GLU B C 1
ATOM 11293 O O . GLU B 1 629 ? -17.078 -25.172 -6.727 1 75.69 629 GLU B O 1
ATOM 11298 N N . ASN B 1 630 ? -15.805 -26.797 -6.926 1 74.44 630 ASN B N 1
ATOM 11299 C CA . ASN B 1 630 ? -15.234 -26.781 -5.586 1 74.44 630 ASN B CA 1
ATOM 11300 C C . ASN B 1 630 ? -16.297 -27.031 -4.52 1 74.44 630 ASN B C 1
ATOM 11302 O O . ASN B 1 630 ? -16.031 -26.906 -3.324 1 74.44 630 ASN B O 1
ATOM 11306 N N . VAL B 1 631 ? -17.609 -27.312 -4.938 1 79 631 VAL B N 1
ATOM 11307 C CA . VAL B 1 631 ? -18.672 -27.641 -3.994 1 79 631 VAL B CA 1
ATOM 11308 C C . VAL B 1 631 ? -18.625 -29.125 -3.66 1 79 631 VAL B C 1
ATOM 11310 O O . VAL B 1 631 ? -18.641 -29.5 -2.488 1 79 631 VAL B O 1
ATOM 11313 N N . ILE B 1 632 ? -18.641 -29.844 -4.746 1 84.56 632 ILE B N 1
ATOM 11314 C CA . ILE B 1 632 ? -18.438 -31.281 -4.605 1 84.56 632 ILE B CA 1
ATOM 11315 C C . ILE B 1 632 ? -17.156 -31.688 -5.312 1 84.56 632 ILE B C 1
ATOM 11317 O O . ILE B 1 632 ? -17.016 -31.516 -6.527 1 84.56 632 ILE B O 1
ATOM 11321 N N . SER B 1 633 ? -16.109 -31.953 -4.551 1 86.5 633 SER B N 1
ATOM 11322 C CA . SER B 1 633 ? -14.852 -32.344 -5.18 1 86.5 633 SER B CA 1
ATOM 11323 C C . SER B 1 633 ? -14.258 -33.562 -4.496 1 86.5 633 SER B C 1
ATOM 11325 O O . SER B 1 633 ? -14.164 -33.625 -3.268 1 86.5 633 SER B O 1
ATOM 11327 N N . PHE B 1 634 ? -14.164 -34.594 -5.336 1 91.06 634 PHE B N 1
ATOM 11328 C CA . PHE B 1 634 ? -13.461 -35.781 -4.863 1 91.06 634 PHE B CA 1
ATOM 11329 C C . PHE B 1 634 ? -12.102 -35.906 -5.539 1 91.06 634 PHE B C 1
ATOM 11331 O O . PHE B 1 634 ? -12 -36.469 -6.641 1 91.06 634 PHE B O 1
ATOM 11338 N N . CYS B 1 635 ? -11.07 -35.469 -4.871 1 91.19 635 CYS B N 1
ATOM 11339 C CA . CYS B 1 635 ? -9.734 -35.469 -5.441 1 91.19 635 CYS B CA 1
ATOM 11340 C C . CYS B 1 635 ? -8.844 -36.5 -4.738 1 91.19 635 CYS B C 1
ATOM 11342 O O . CYS B 1 635 ? -8.508 -36.344 -3.564 1 91.19 635 CYS B O 1
ATOM 11344 N N . ILE B 1 636 ? -8.484 -37.406 -5.441 1 91.44 636 ILE B N 1
ATOM 11345 C CA . ILE B 1 636 ? -7.59 -38.375 -4.852 1 91.44 636 ILE B CA 1
ATOM 11346 C C . ILE B 1 636 ? -6.176 -37.812 -4.758 1 91.44 636 ILE B C 1
ATOM 11348 O O . ILE B 1 636 ? -5.367 -38.281 -3.953 1 91.44 636 ILE B O 1
ATOM 11352 N N . THR B 1 637 ? -5.852 -36.938 -5.656 1 91.75 637 THR B N 1
ATOM 11353 C CA . THR B 1 637 ? -4.586 -36.219 -5.652 1 91.75 637 THR B CA 1
ATOM 11354 C C . THR B 1 637 ? -4.777 -34.781 -6.184 1 91.75 637 THR B C 1
ATOM 11356 O O . THR B 1 637 ? -5.91 -34.344 -6.371 1 91.75 637 THR B O 1
ATOM 11359 N N . ARG B 1 638 ? -3.715 -34.219 -6.43 1 92.12 638 ARG B N 1
ATOM 11360 C CA . ARG B 1 638 ? -3.781 -32.844 -6.914 1 92.12 638 ARG B CA 1
ATOM 11361 C C . ARG B 1 638 ? -4.457 -32.75 -8.281 1 92.12 638 ARG B C 1
ATOM 11363 O O . ARG B 1 638 ? -4.234 -33.625 -9.133 1 92.12 638 ARG B O 1
ATOM 11370 N N . LEU B 1 639 ? -5.227 -31.844 -8.516 1 91.62 639 LEU B N 1
ATOM 11371 C CA . LEU B 1 639 ? -5.98 -31.672 -9.75 1 91.62 639 LEU B CA 1
ATOM 11372 C C . LEU B 1 639 ? -5.047 -31.625 -10.961 1 91.62 639 LEU B C 1
ATOM 11374 O O . LEU B 1 639 ? -5.344 -32.188 -12 1 91.62 639 LEU B O 1
ATOM 11378 N N . GLY B 1 640 ? -3.922 -30.938 -10.734 1 92.06 640 GLY B N 1
ATOM 11379 C CA . GLY B 1 640 ? -2.973 -30.828 -11.836 1 92.06 640 GLY B CA 1
ATOM 11380 C C . GLY B 1 640 ? -2.432 -32.156 -12.289 1 92.06 640 GLY B C 1
ATOM 11381 O O . GLY B 1 640 ? -2.271 -32.406 -13.484 1 92.06 640 GLY B O 1
ATOM 11382 N N . ALA B 1 641 ? -2.182 -33 -11.43 1 93.81 641 ALA B N 1
ATOM 11383 C CA . ALA B 1 641 ? -1.664 -34.312 -11.742 1 93.81 641 ALA B CA 1
ATOM 11384 C C . ALA B 1 641 ? -2.727 -35.188 -12.43 1 93.81 641 ALA B C 1
ATOM 11386 O O . ALA B 1 641 ? -2.43 -35.906 -13.375 1 93.81 641 ALA B O 1
ATOM 11387 N N . LEU B 1 642 ? -3.91 -35.094 -11.961 1 95.12 642 LEU B N 1
ATOM 11388 C CA . LEU B 1 642 ? -5.008 -35.844 -12.562 1 95.12 642 LEU B CA 1
ATOM 11389 C C . LEU B 1 642 ? -5.285 -35.344 -13.984 1 95.12 642 LEU B C 1
ATOM 11391 O O . LEU B 1 642 ? -5.578 -36.125 -14.875 1 95.12 642 LEU B O 1
ATOM 11395 N N . GLN B 1 643 ? -5.242 -34.062 -14.109 1 95 643 GLN B N 1
ATOM 11396 C CA . GLN B 1 643 ? -5.43 -33.5 -15.438 1 95 643 GLN B CA 1
ATOM 11397 C C . GLN B 1 643 ? -4.344 -33.969 -16.406 1 95 643 GLN B C 1
ATOM 11399 O O . GLN B 1 643 ? -4.633 -34.312 -17.547 1 95 643 GLN B O 1
ATOM 11404 N N . PHE B 1 644 ? -3.18 -34.062 -15.961 1 94.81 644 PHE B N 1
ATOM 11405 C CA . PHE B 1 644 ? -2.074 -34.562 -16.766 1 94.81 644 PHE B CA 1
ATOM 11406 C C . PHE B 1 644 ? -2.334 -36 -17.188 1 94.81 644 PHE B C 1
ATOM 11408 O O . PHE B 1 644 ? -2.213 -36.344 -18.359 1 94.81 644 PHE B O 1
ATOM 11415 N N . ALA B 1 645 ? -2.629 -36.719 -16.203 1 96.62 645 ALA B N 1
ATOM 11416 C CA . ALA B 1 645 ? -2.834 -38.156 -16.469 1 96.62 645 ALA B CA 1
ATOM 11417 C C . ALA B 1 645 ? -3.99 -38.375 -17.438 1 96.62 645 ALA B C 1
ATOM 11419 O O . ALA B 1 645 ? -3.93 -39.25 -18.312 1 96.62 645 ALA B O 1
ATOM 11420 N N . ASP B 1 646 ? -5.023 -37.625 -17.281 1 95.62 646 ASP B N 1
ATOM 11421 C CA . ASP B 1 646 ? -6.176 -37.719 -18.172 1 95.62 646 ASP B CA 1
ATOM 11422 C C . ASP B 1 646 ? -5.785 -37.406 -19.609 1 95.62 646 ASP B C 1
ATOM 11424 O O . ASP B 1 646 ? -6.051 -38.188 -20.516 1 95.62 646 ASP B O 1
ATOM 11428 N N . PHE B 1 647 ? -5.164 -36.344 -19.844 1 95 647 PHE B N 1
ATOM 11429 C CA . PHE B 1 647 ? -4.77 -35.938 -21.188 1 95 647 PHE B CA 1
ATOM 11430 C C . PHE B 1 647 ? -3.725 -36.906 -21.75 1 95 647 PHE B C 1
ATOM 11432 O O . PHE B 1 647 ? -3.791 -37.281 -22.922 1 95 647 PHE B O 1
ATOM 11439 N N . TYR B 1 648 ? -2.766 -37.312 -20.969 1 96 648 TYR B N 1
ATOM 11440 C CA . TYR B 1 648 ? -1.7 -38.219 -21.359 1 96 648 TYR B CA 1
ATOM 11441 C C . TYR B 1 648 ? -2.27 -39.562 -21.797 1 96 648 TYR B C 1
ATOM 11443 O O . TYR B 1 648 ? -1.941 -40.062 -22.875 1 96 648 TYR B O 1
ATOM 11451 N N . CYS B 1 649 ? -3.113 -40.125 -20.969 1 97 649 CYS B N 1
ATOM 11452 C CA . CYS B 1 649 ? -3.656 -41.438 -21.266 1 97 649 CYS B CA 1
ATOM 11453 C C . CYS B 1 649 ? -4.605 -41.375 -22.453 1 97 649 CYS B C 1
ATOM 11455 O O . CYS B 1 649 ? -4.707 -42.344 -23.219 1 97 649 CYS B O 1
ATOM 11457 N N . ALA B 1 650 ? -5.316 -40.25 -22.594 1 94.88 650 ALA B N 1
ATOM 11458 C CA . ALA B 1 650 ? -6.164 -40.094 -23.766 1 94.88 650 ALA B CA 1
ATOM 11459 C C . ALA B 1 650 ? -5.332 -40.094 -25.047 1 94.88 650 ALA B C 1
ATOM 11461 O O . ALA B 1 650 ? -5.664 -40.781 -26.016 1 94.88 650 ALA B O 1
ATOM 11462 N N . LEU B 1 651 ? -4.289 -39.406 -25.047 1 95.19 651 LEU B N 1
ATOM 11463 C CA . LEU B 1 651 ? -3.414 -39.344 -26.219 1 95.19 651 LEU B CA 1
ATOM 11464 C C . LEU B 1 651 ? -2.729 -40.688 -26.453 1 95.19 651 LEU B C 1
ATOM 11466 O O . LEU B 1 651 ? -2.561 -41.125 -27.594 1 95.19 651 LEU B O 1
ATOM 11470 N N . LEU B 1 652 ? -2.305 -41.25 -25.375 1 96.88 652 LEU B N 1
ATOM 11471 C CA . LEU B 1 652 ? -1.674 -42.562 -25.469 1 96.88 652 LEU B CA 1
ATOM 11472 C C . LEU B 1 652 ? -2.645 -43.594 -26.031 1 96.88 652 LEU B C 1
ATOM 11474 O O . LEU B 1 652 ? -2.244 -44.5 -26.797 1 96.88 652 LEU B O 1
ATOM 11478 N N . ALA B 1 653 ? -3.891 -43.5 -25.656 1 96.38 653 ALA B N 1
ATOM 11479 C CA . ALA B 1 653 ? -4.914 -44.406 -26.172 1 96.38 653 ALA B CA 1
ATOM 11480 C C . ALA B 1 653 ? -5.062 -44.25 -27.688 1 96.38 653 ALA B C 1
ATOM 11482 O O . ALA B 1 653 ? -5.184 -45.25 -28.406 1 96.38 653 ALA B O 1
ATOM 11483 N N . ILE B 1 654 ? -5.078 -43.094 -28.141 1 94.56 654 ILE B N 1
ATOM 11484 C CA . ILE B 1 654 ? -5.145 -42.844 -29.578 1 94.56 654 ILE B CA 1
ATOM 11485 C C . ILE B 1 654 ? -3.922 -43.469 -30.266 1 94.56 654 ILE B C 1
ATOM 11487 O O . ILE B 1 654 ? -4.051 -44.156 -31.266 1 94.56 654 ILE B O 1
ATOM 11491 N N . TRP B 1 655 ? -2.783 -43.281 -29.703 1 96.44 655 TRP B N 1
ATOM 11492 C CA . TRP B 1 655 ? -1.516 -43.719 -30.266 1 96.44 655 TRP B CA 1
ATOM 11493 C C . TRP B 1 655 ? -1.478 -45.25 -30.359 1 96.44 655 TRP B C 1
ATOM 11495 O O . TRP B 1 655 ? -1.192 -45.812 -31.422 1 96.44 655 TRP B O 1
ATOM 11505 N N . VAL B 1 656 ? -1.777 -45.938 -29.266 1 96.94 656 VAL B N 1
ATOM 11506 C CA . VAL B 1 656 ? -1.68 -47.406 -29.25 1 96.94 656 VAL B CA 1
ATOM 11507 C C . VAL B 1 656 ? -2.717 -48 -30.188 1 96.94 656 VAL B C 1
ATOM 11509 O O . VAL B 1 656 ? -2.482 -49.062 -30.797 1 96.94 656 VAL B O 1
ATOM 11512 N N . THR B 1 657 ? -3.889 -47.375 -30.344 1 96.31 657 THR B N 1
ATOM 11513 C CA . THR B 1 657 ? -4.906 -47.844 -31.281 1 96.31 657 THR B CA 1
ATOM 11514 C C . THR B 1 657 ? -4.41 -47.75 -32.719 1 96.31 657 THR B C 1
ATOM 11516 O O . THR B 1 657 ? -4.59 -48.688 -33.5 1 96.31 657 THR B O 1
ATOM 11519 N N . LEU B 1 658 ? -3.818 -46.688 -33.062 1 96.56 658 LEU B N 1
ATOM 11520 C CA . LEU B 1 658 ? -3.277 -46.531 -34.406 1 96.56 658 LEU B CA 1
ATOM 11521 C C . LEU B 1 658 ? -2.188 -47.531 -34.688 1 96.56 658 LEU B C 1
ATOM 11523 O O . LEU B 1 658 ? -2.109 -48.094 -35.812 1 96.56 658 LEU B O 1
ATOM 11527 N N . ILE B 1 659 ? -1.398 -47.812 -33.688 1 97 659 ILE B N 1
ATOM 11528 C CA . ILE B 1 659 ? -0.345 -48.812 -33.875 1 97 659 ILE B CA 1
ATOM 11529 C C . ILE B 1 659 ? -0.965 -50.219 -34.031 1 97 659 ILE B C 1
ATOM 11531 O O . ILE B 1 659 ? -0.471 -51.031 -34.812 1 97 659 ILE B O 1
ATOM 11535 N N . ALA B 1 660 ? -2.008 -50.5 -33.281 1 95.81 660 ALA B N 1
ATOM 11536 C CA . ALA B 1 660 ? -2.709 -51.75 -33.438 1 95.81 660 ALA B CA 1
ATOM 11537 C C . ALA B 1 660 ? -3.26 -51.906 -34.844 1 95.81 660 ALA B C 1
ATOM 11539 O O . ALA B 1 660 ? -3.186 -53 -35.438 1 95.81 660 ALA B O 1
ATOM 11540 N N . ILE B 1 661 ? -3.797 -50.844 -35.406 1 95.5 661 ILE B N 1
ATOM 11541 C CA . ILE B 1 661 ? -4.359 -50.875 -36.75 1 95.5 661 ILE B CA 1
ATOM 11542 C C . ILE B 1 661 ? -3.242 -51.062 -37.781 1 95.5 661 ILE B C 1
ATOM 11544 O O . ILE B 1 661 ? -3.443 -51.688 -38.812 1 95.5 661 ILE B O 1
ATOM 11548 N N . ALA B 1 662 ? -2.074 -50.625 -37.469 1 95.5 662 ALA B N 1
ATOM 11549 C CA . ALA B 1 662 ? -0.942 -50.688 -38.406 1 95.5 662 ALA B CA 1
ATOM 11550 C C . ALA B 1 662 ? -0.458 -52.125 -38.562 1 95.5 662 ALA B C 1
ATOM 11552 O O . ALA B 1 662 ? 0.147 -52.469 -39.562 1 95.5 662 ALA B O 1
ATOM 11553 N N . ASP B 1 663 ? -0.717 -53 -37.625 1 93.56 663 ASP B N 1
ATOM 11554 C CA . ASP B 1 663 ? -0.319 -54.406 -37.656 1 93.56 663 ASP B CA 1
ATOM 11555 C C . ASP B 1 663 ? 1.156 -54.531 -38 1 93.56 663 ASP B C 1
ATOM 11557 O O . ASP B 1 663 ? 1.5 -55.25 -38.969 1 93.56 663 ASP B O 1
ATOM 11561 N N . LEU B 1 664 ? 2.029 -54.031 -37.219 1 94 664 LEU B N 1
ATOM 11562 C CA . LEU B 1 664 ? 3.473 -54.031 -37.438 1 94 664 LEU B CA 1
ATOM 11563 C C . LEU B 1 664 ? 4.062 -55.406 -37.062 1 94 664 LEU B C 1
ATOM 11565 O O . LEU B 1 664 ? 3.486 -56.125 -36.281 1 94 664 LEU B O 1
ATOM 11569 N N . PRO B 1 665 ? 5.254 -55.688 -37.812 1 90.25 665 PRO B N 1
ATOM 11570 C CA . PRO B 1 665 ? 5.922 -56.969 -37.469 1 90.25 665 PRO B CA 1
ATOM 11571 C C . PRO B 1 665 ? 6.422 -57 -36.031 1 90.25 665 PRO B C 1
ATOM 11573 O O . PRO B 1 665 ? 6.352 -55.969 -35.312 1 90.25 665 PRO B O 1
ATOM 11576 N N . SER B 1 666 ? 6.984 -58.188 -35.688 1 84.25 666 SER B N 1
ATOM 11577 C CA . SER B 1 666 ? 7.312 -58.438 -34.281 1 84.25 666 SER B CA 1
ATOM 11578 C C . SER B 1 666 ? 8.312 -57.406 -33.75 1 84.25 666 SER B C 1
ATOM 11580 O O . SER B 1 666 ? 9.031 -56.781 -34.531 1 84.25 666 SER B O 1
ATOM 11582 N N . TYR B 1 667 ? 8.383 -56.844 -32.562 1 86.88 667 TYR B N 1
ATOM 11583 C CA . TYR B 1 667 ? 9.234 -55.969 -31.75 1 86.88 667 TYR B CA 1
ATOM 11584 C C . TYR B 1 667 ? 8.883 -54.5 -31.969 1 86.88 667 TYR B C 1
ATOM 11586 O O . TYR B 1 667 ? 9.117 -53.656 -31.109 1 86.88 667 TYR B O 1
ATOM 11594 N N . TRP B 1 668 ? 8.305 -54.219 -33.281 1 91.94 668 TRP B N 1
ATOM 11595 C CA . TRP B 1 668 ? 8.078 -52.812 -33.625 1 91.94 668 TRP B CA 1
ATOM 11596 C C . TRP B 1 668 ? 6.934 -52.219 -32.812 1 91.94 668 TRP B C 1
ATOM 11598 O O . TRP B 1 668 ? 7.016 -51.094 -32.344 1 91.94 668 TRP B O 1
ATOM 11608 N N . PRO B 1 669 ? 5.883 -52.969 -32.625 1 94.06 669 PRO B N 1
ATOM 11609 C CA . PRO B 1 669 ? 4.789 -52.375 -31.828 1 94.06 669 PRO B CA 1
ATOM 11610 C C . PRO B 1 669 ? 5.219 -52 -30.422 1 94.06 669 PRO B C 1
ATOM 11612 O O . PRO B 1 669 ? 4.875 -50.906 -29.953 1 94.06 669 PRO B O 1
ATOM 11615 N N . THR B 1 670 ? 6.062 -52.812 -29.797 1 93.94 670 THR B N 1
ATOM 11616 C CA . THR B 1 670 ? 6.512 -52.531 -28.438 1 93.94 670 THR B CA 1
ATOM 11617 C C . THR B 1 670 ? 7.422 -51.312 -28.406 1 93.94 670 THR B C 1
ATOM 11619 O O . THR B 1 670 ? 7.332 -50.469 -27.5 1 93.94 670 THR B O 1
ATOM 11622 N N . MET B 1 671 ? 8.25 -51.219 -29.391 1 95.56 671 MET B N 1
ATOM 11623 C CA . MET B 1 671 ? 9.133 -50.062 -29.5 1 95.56 671 MET B CA 1
ATOM 11624 C C . MET B 1 671 ? 8.336 -48.781 -29.719 1 95.56 671 MET B C 1
ATOM 11626 O O . MET B 1 671 ? 8.625 -47.75 -29.109 1 95.56 671 MET B O 1
ATOM 11630 N N . CYS B 1 672 ? 7.305 -48.875 -30.5 1 96.19 672 CYS B N 1
ATOM 11631 C CA . CYS B 1 672 ? 6.465 -47.719 -30.781 1 96.19 672 CYS B CA 1
ATOM 11632 C C . CYS B 1 672 ? 5.652 -47.312 -29.547 1 96.19 672 CYS B C 1
ATOM 11634 O O . CYS B 1 672 ? 5.461 -46.125 -29.297 1 96.19 672 CYS B O 1
ATOM 11636 N N . HIS B 1 673 ? 5.207 -48.344 -28.859 1 96.56 673 HIS B N 1
ATOM 11637 C CA . HIS B 1 673 ? 4.422 -48.062 -27.656 1 96.56 673 HIS B CA 1
ATOM 11638 C C . HIS B 1 673 ? 5.23 -47.25 -26.641 1 96.56 673 HIS B C 1
ATOM 11640 O O . HIS B 1 673 ? 4.773 -46.219 -26.156 1 96.56 673 HIS B O 1
ATOM 11646 N N . ILE B 1 674 ? 6.457 -47.625 -26.344 1 96.94 674 ILE B N 1
ATOM 11647 C CA . ILE B 1 674 ? 7.27 -46.969 -25.312 1 96.94 674 ILE B CA 1
ATOM 11648 C C . ILE B 1 674 ? 7.766 -45.625 -25.812 1 96.94 674 ILE B C 1
ATOM 11650 O O . ILE B 1 674 ? 7.809 -44.656 -25.062 1 96.94 674 ILE B O 1
ATOM 11654 N N . THR B 1 675 ? 8.117 -45.594 -27.094 1 96.5 675 THR B N 1
ATOM 11655 C CA . THR B 1 675 ? 8.531 -44.312 -27.672 1 96.5 675 THR B CA 1
ATOM 11656 C C . THR B 1 675 ? 7.387 -43.312 -27.625 1 96.5 675 THR B C 1
ATOM 11658 O O . THR B 1 675 ? 7.598 -42.156 -27.25 1 96.5 675 THR B O 1
ATOM 11661 N N . GLY B 1 676 ? 6.207 -43.75 -27.984 1 96.19 676 GLY B N 1
ATOM 11662 C CA . GLY B 1 676 ? 5.035 -42.906 -27.906 1 96.19 676 GLY B CA 1
ATOM 11663 C C . GLY B 1 676 ? 4.727 -42.469 -26.484 1 96.19 676 GLY B C 1
ATOM 11664 O O . GLY B 1 676 ? 4.375 -41.281 -26.25 1 96.19 676 GLY B O 1
ATOM 11665 N N . ALA B 1 677 ? 4.91 -43.375 -25.531 1 97.06 677 ALA B N 1
ATOM 11666 C CA . ALA B 1 677 ? 4.652 -43.031 -24.141 1 97.06 677 ALA B CA 1
ATOM 11667 C C . ALA B 1 677 ? 5.594 -41.938 -23.641 1 97.06 677 ALA B C 1
ATOM 11669 O O . ALA B 1 677 ? 5.176 -41.031 -22.938 1 97.06 677 ALA B O 1
ATOM 11670 N N . ILE B 1 678 ? 6.844 -42.031 -24.047 1 97.12 678 ILE B N 1
ATOM 11671 C CA . ILE B 1 678 ? 7.848 -41.062 -23.609 1 97.12 678 ILE B CA 1
ATOM 11672 C C . ILE B 1 678 ? 7.59 -39.719 -24.281 1 97.12 678 ILE B C 1
ATOM 11674 O O . ILE B 1 678 ? 7.5 -38.688 -23.594 1 97.12 678 ILE B O 1
ATOM 11678 N N . ILE B 1 679 ? 7.316 -39.688 -25.516 1 95.31 679 ILE B N 1
ATOM 11679 C CA . ILE B 1 679 ? 7.148 -38.438 -26.281 1 95.31 679 ILE B CA 1
ATOM 11680 C C . ILE B 1 679 ? 5.844 -37.75 -25.875 1 95.31 679 ILE B C 1
ATOM 11682 O O . ILE B 1 679 ? 5.805 -36.531 -25.672 1 95.31 679 ILE B O 1
ATOM 11686 N N . LEU B 1 680 ? 4.84 -38.531 -25.688 1 95.69 680 LEU B N 1
ATOM 11687 C CA . LEU B 1 680 ? 3.539 -37.969 -25.344 1 95.69 680 LEU B CA 1
ATOM 11688 C C . LEU B 1 680 ? 3.543 -37.438 -23.906 1 95.69 680 LEU B C 1
ATOM 11690 O O . LEU B 1 680 ? 2.891 -36.438 -23.609 1 95.69 680 LEU B O 1
ATOM 11694 N N . SER B 1 681 ? 4.234 -38.125 -23.047 1 95.12 681 SER B N 1
ATOM 11695 C CA . SER B 1 681 ? 4.336 -37.625 -21.688 1 95.12 681 SER B CA 1
ATOM 11696 C C . SER B 1 681 ? 5.055 -36.281 -21.656 1 95.12 681 SER B C 1
ATOM 11698 O O . SER B 1 681 ? 4.645 -35.375 -20.938 1 95.12 681 SER B O 1
ATOM 11700 N N . PHE B 1 682 ? 6.039 -36.125 -22.406 1 93.94 682 PHE B N 1
ATOM 11701 C CA . PHE B 1 682 ? 6.82 -34.906 -22.484 1 93.94 682 PHE B CA 1
ATOM 11702 C C . PHE B 1 682 ? 6 -33.781 -23.109 1 93.94 682 PHE B C 1
ATOM 11704 O O . PHE B 1 682 ? 5.941 -32.656 -22.578 1 93.94 682 PHE B O 1
ATOM 11711 N N . THR B 1 683 ? 5.293 -33.969 -24.141 1 92.19 683 THR B N 1
ATOM 11712 C CA . THR B 1 683 ? 4.531 -32.969 -24.844 1 92.19 683 THR B CA 1
ATOM 11713 C C . THR B 1 683 ? 3.316 -32.531 -24.031 1 92.19 683 THR B C 1
ATOM 11715 O O . THR B 1 683 ? 2.906 -31.359 -24.094 1 92.19 683 THR B O 1
ATOM 11718 N N . THR B 1 684 ? 2.777 -33.438 -23.312 1 93.31 684 THR B N 1
ATOM 11719 C CA . THR B 1 684 ? 1.642 -33.125 -22.469 1 93.31 684 THR B CA 1
ATOM 11720 C C . THR B 1 684 ? 2.066 -32.156 -21.344 1 93.31 684 THR B C 1
ATOM 11722 O O . THR B 1 684 ? 1.284 -31.312 -20.922 1 93.31 684 THR B O 1
ATOM 11725 N N . THR B 1 685 ? 3.275 -32.281 -20.906 1 92.5 685 THR B N 1
ATOM 11726 C CA . THR B 1 685 ? 3.777 -31.375 -19.875 1 92.5 685 THR B CA 1
ATOM 11727 C C . THR B 1 685 ? 4.012 -29.969 -20.422 1 92.5 685 THR B C 1
ATOM 11729 O O . THR B 1 685 ? 3.883 -28.984 -19.703 1 92.5 685 THR B O 1
ATOM 11732 N N . ILE B 1 686 ? 4.344 -29.922 -21.688 1 90.31 686 ILE B N 1
ATOM 11733 C CA . ILE B 1 686 ? 4.59 -28.641 -22.312 1 90.31 686 ILE B CA 1
ATOM 11734 C C . ILE B 1 686 ? 3.266 -27.906 -22.531 1 90.31 686 ILE B C 1
ATOM 11736 O O . ILE B 1 686 ? 3.117 -26.75 -22.156 1 90.31 686 ILE B O 1
ATOM 11740 N N . ASN B 1 687 ? 2.357 -28.562 -23.141 1 86.56 687 ASN B N 1
ATOM 11741 C CA . ASN B 1 687 ? 1.043 -27.984 -23.406 1 86.56 687 ASN B CA 1
ATOM 11742 C C . ASN B 1 687 ? -0.031 -29.062 -23.516 1 86.56 687 ASN B C 1
ATOM 11744 O O . ASN B 1 687 ? -0.145 -29.734 -24.547 1 86.56 687 ASN B O 1
ATOM 11748 N N . LYS B 1 688 ? -0.771 -29.203 -22.516 1 83.88 688 LYS B N 1
ATOM 11749 C CA . LYS B 1 688 ? -1.775 -30.266 -22.453 1 83.88 688 LYS B CA 1
ATOM 11750 C C . LYS B 1 688 ? -2.977 -29.922 -23.344 1 83.88 688 LYS B C 1
ATOM 11752 O O . LYS B 1 688 ? -3.625 -30.812 -23.891 1 83.88 688 LYS B O 1
ATOM 11757 N N . THR B 1 689 ? -3.271 -28.562 -23.516 1 76.5 689 THR B N 1
ATOM 11758 C CA . THR B 1 689 ? -4.484 -28.172 -24.219 1 76.5 689 THR B CA 1
ATOM 11759 C C . THR B 1 689 ? -4.16 -27.688 -25.641 1 76.5 689 THR B C 1
ATOM 11761 O O . THR B 1 689 ? -5.051 -27.281 -26.375 1 76.5 689 THR B O 1
ATOM 11764 N N . GLY B 1 690 ? -2.9 -27.875 -26 1 75.62 690 GLY B N 1
ATOM 11765 C CA . GLY B 1 690 ? -2.506 -27.422 -27.328 1 75.62 690 GLY B CA 1
ATOM 11766 C C . GLY B 1 690 ? -2.947 -28.344 -28.438 1 75.62 690 GLY B C 1
ATOM 11767 O O . GLY B 1 690 ? -3.014 -29.562 -28.25 1 75.62 690 GLY B O 1
ATOM 11768 N N . ILE B 1 691 ? -3.238 -27.891 -29.609 1 78.19 691 ILE B N 1
ATOM 11769 C CA . ILE B 1 691 ? -3.701 -28.656 -30.75 1 78.19 691 ILE B CA 1
ATOM 11770 C C . ILE B 1 691 ? -2.576 -29.562 -31.266 1 78.19 691 ILE B C 1
ATOM 11772 O O . ILE B 1 691 ? -2.82 -30.688 -31.688 1 78.19 691 ILE B O 1
ATOM 11776 N N . TRP B 1 692 ? -1.446 -29.141 -31.156 1 79.31 692 TRP B N 1
ATOM 11777 C CA . TRP B 1 692 ? -0.314 -29.891 -31.688 1 79.31 692 TRP B CA 1
ATOM 11778 C C . TRP B 1 692 ? -0.052 -31.141 -30.859 1 79.31 692 TRP B C 1
ATOM 11780 O O . TRP B 1 692 ? 0.426 -32.156 -31.375 1 79.31 692 TRP B O 1
ATOM 11790 N N . GLY B 1 693 ? -0.378 -31.031 -29.625 1 79.12 693 GLY B N 1
ATOM 11791 C CA . GLY B 1 693 ? -0.252 -32.219 -28.797 1 79.12 693 GLY B CA 1
ATOM 11792 C C . GLY B 1 693 ? -1.147 -33.344 -29.25 1 79.12 693 GLY B C 1
ATOM 11793 O O . GLY B 1 693 ? -0.805 -34.531 -29.078 1 79.12 693 GLY B O 1
ATOM 11794 N N . PHE B 1 694 ? -2.193 -33 -30.016 1 80.38 694 PHE B N 1
ATOM 11795 C CA . PHE B 1 694 ? -3.145 -34 -30.484 1 80.38 694 PHE B CA 1
ATOM 11796 C C . PHE B 1 694 ? -2.814 -34.406 -31.922 1 80.38 694 PHE B C 1
ATOM 11798 O O . PHE B 1 694 ? -2.867 -35.594 -32.25 1 80.38 694 PHE B O 1
ATOM 11805 N N . LEU B 1 695 ? -2.375 -33.531 -32.656 1 85.56 695 LEU B N 1
ATOM 11806 C CA . LEU B 1 695 ? -2.203 -33.781 -34.094 1 85.56 695 LEU B CA 1
ATOM 11807 C C . LEU B 1 695 ? -0.929 -34.562 -34.344 1 85.56 695 LEU B C 1
ATOM 11809 O O . LEU B 1 695 ? -0.895 -35.406 -35.25 1 85.56 695 LEU B O 1
ATOM 11813 N N . LEU B 1 696 ? 0.041 -34.375 -33.562 1 87.06 696 LEU B N 1
ATOM 11814 C CA . LEU B 1 696 ? 1.33 -35 -33.844 1 87.06 696 LEU B CA 1
ATOM 11815 C C . LEU B 1 696 ? 1.234 -36.531 -33.719 1 87.06 696 LEU B C 1
ATOM 11817 O O . LEU B 1 696 ? 1.654 -37.25 -34.594 1 87.06 696 LEU B O 1
ATOM 11821 N N . PRO B 1 697 ? 0.697 -37.031 -32.688 1 89.31 697 PRO B N 1
ATOM 11822 C CA . PRO B 1 697 ? 0.591 -38.5 -32.594 1 89.31 697 PRO B CA 1
ATOM 11823 C C . PRO B 1 697 ? -0.353 -39.062 -33.625 1 89.31 697 PRO B C 1
ATOM 11825 O O . PRO B 1 697 ? -0.108 -40.156 -34.156 1 89.31 697 PRO B O 1
ATOM 11828 N N . VAL B 1 698 ? -1.374 -38.375 -34.031 1 90.94 698 VAL B N 1
ATOM 11829 C CA . VAL B 1 698 ? -2.346 -38.875 -35 1 90.94 698 VAL B CA 1
ATOM 11830 C C . VAL B 1 698 ? -1.712 -38.938 -36.375 1 90.94 698 VAL B C 1
ATOM 11832 O O . VAL B 1 698 ? -1.785 -39.938 -37.062 1 90.94 698 VAL B O 1
ATOM 11835 N N . ILE B 1 699 ? -1.035 -37.875 -36.75 1 93.94 699 ILE B N 1
ATOM 11836 C CA . ILE B 1 699 ? -0.411 -37.812 -38.062 1 93.94 699 ILE B CA 1
ATOM 11837 C C . ILE B 1 699 ? 0.692 -38.844 -38.156 1 93.94 699 ILE B C 1
ATOM 11839 O O . ILE B 1 699 ? 0.772 -39.594 -39.156 1 93.94 699 ILE B O 1
ATOM 11843 N N . SER B 1 700 ? 1.491 -38.938 -37.156 1 95.19 700 SER B N 1
ATOM 11844 C CA . SER B 1 700 ? 2.562 -39.938 -37.156 1 95.19 700 SER B CA 1
ATOM 11845 C C . SER B 1 700 ? 2.002 -41.344 -37.219 1 95.19 700 SER B C 1
ATOM 11847 O O . SER B 1 700 ? 2.537 -42.219 -37.906 1 95.19 700 SER B O 1
ATOM 11849 N N . GLY B 1 701 ? 0.966 -41.594 -36.469 1 95.62 701 GLY B N 1
ATOM 11850 C CA . GLY B 1 701 ? 0.323 -42.906 -36.5 1 95.62 701 GLY B CA 1
ATOM 11851 C C . GLY B 1 701 ? -0.251 -43.25 -37.875 1 95.62 701 GLY B C 1
ATOM 11852 O O . GLY B 1 701 ? -0.091 -44.375 -38.344 1 95.62 701 GLY B O 1
ATOM 11853 N N . LEU B 1 702 ? -0.863 -42.344 -38.562 1 94.88 702 LEU B N 1
ATOM 11854 C CA . LEU B 1 702 ? -1.437 -42.562 -39.906 1 94.88 702 LEU B CA 1
ATOM 11855 C C . LEU B 1 702 ? -0.342 -42.812 -40.938 1 94.88 702 LEU B C 1
ATOM 11857 O O . LEU B 1 702 ? -0.518 -43.625 -41.844 1 94.88 702 LEU B O 1
ATOM 11861 N N . VAL B 1 703 ? 0.711 -42.125 -40.75 1 96.75 703 VAL B N 1
ATOM 11862 C CA . VAL B 1 703 ? 1.841 -42.312 -41.625 1 96.75 703 VAL B CA 1
ATOM 11863 C C . VAL B 1 703 ? 2.393 -43.75 -41.469 1 96.75 703 VAL B C 1
ATOM 11865 O O . VAL B 1 703 ? 2.709 -44.406 -42.438 1 96.75 703 VAL B O 1
ATOM 11868 N N . ILE B 1 704 ? 2.457 -44.219 -40.25 1 96.75 704 ILE B N 1
ATOM 11869 C CA . ILE B 1 704 ? 2.951 -45.562 -39.969 1 96.75 704 ILE B CA 1
ATOM 11870 C C . ILE B 1 704 ? 2.006 -46.594 -40.562 1 96.75 704 ILE B C 1
ATOM 11872 O O . ILE B 1 704 ? 2.453 -47.562 -41.156 1 96.75 704 ILE B O 1
ATOM 11876 N N . ILE B 1 705 ? 0.728 -46.438 -40.438 1 95.94 705 ILE B N 1
ATOM 11877 C CA . ILE B 1 705 ? -0.265 -47.312 -41.031 1 95.94 705 ILE B CA 1
ATOM 11878 C C . ILE B 1 705 ? -0.106 -47.344 -42.531 1 95.94 705 ILE B C 1
ATOM 11880 O O . ILE B 1 705 ? -0.032 -48.406 -43.156 1 95.94 705 ILE B O 1
ATOM 11884 N N . ALA B 1 706 ? 0.052 -46.188 -43.156 1 96.12 706 ALA B N 1
ATOM 11885 C CA . ALA B 1 706 ? 0.162 -46.062 -44.594 1 96.12 706 ALA B CA 1
ATOM 11886 C C . ALA B 1 706 ? 1.416 -46.781 -45.125 1 96.12 706 ALA B C 1
ATOM 11888 O O . ALA B 1 706 ? 1.361 -47.5 -46.094 1 96.12 706 ALA B O 1
ATOM 11889 N N . ILE B 1 707 ? 2.457 -46.594 -44.406 1 96 707 ILE B N 1
ATOM 11890 C CA . ILE B 1 707 ? 3.727 -47.188 -44.844 1 96 707 ILE B CA 1
ATOM 11891 C C . ILE B 1 707 ? 3.664 -48.719 -44.688 1 96 707 ILE B C 1
ATOM 11893 O O . ILE B 1 707 ? 3.992 -49.438 -45.656 1 96 707 ILE B O 1
ATOM 11897 N N . ASN B 1 708 ? 3.234 -49.188 -43.562 1 95.44 708 ASN B N 1
ATOM 11898 C CA . ASN B 1 708 ? 3.234 -50.625 -43.344 1 95.44 708 ASN B CA 1
ATOM 11899 C C . ASN B 1 708 ? 2.199 -51.344 -44.219 1 95.44 708 ASN B C 1
ATOM 11901 O O . ASN B 1 708 ? 2.434 -52.438 -44.688 1 95.44 708 ASN B O 1
ATOM 11905 N N . TRP B 1 709 ? 1.012 -50.812 -44.375 1 93.56 709 TRP B N 1
ATOM 11906 C CA . TRP B 1 709 ? -0.002 -51.406 -45.25 1 93.56 709 TRP B CA 1
ATOM 11907 C C . TRP B 1 709 ? 0.476 -51.438 -46.719 1 93.56 709 TRP B C 1
ATOM 11909 O O . TRP B 1 709 ? 0.199 -52.406 -47.438 1 93.56 709 TRP B O 1
ATOM 11919 N N . PHE B 1 710 ? 1.214 -50.406 -47.094 1 94 710 PHE B N 1
ATOM 11920 C CA . PHE B 1 710 ? 1.767 -50.375 -48.438 1 94 710 PHE B CA 1
ATOM 11921 C C . PHE B 1 710 ? 2.83 -51.469 -48.594 1 94 710 PHE B C 1
ATOM 11923 O O . PHE B 1 710 ? 2.855 -52.156 -49.625 1 94 710 PHE B O 1
ATOM 11930 N N . LEU B 1 711 ? 3.686 -51.625 -47.625 1 94 711 LEU B N 1
ATOM 11931 C CA . LEU B 1 711 ? 4.738 -52.625 -47.688 1 94 711 LEU B CA 1
ATOM 11932 C C . LEU B 1 711 ? 4.141 -54.031 -47.688 1 94 711 LEU B C 1
ATOM 11934 O O . LEU B 1 711 ? 4.613 -54.938 -48.406 1 94 711 LEU B O 1
ATOM 11938 N N . LYS B 1 712 ? 3.18 -54.219 -46.844 1 91 712 LYS B N 1
ATOM 11939 C CA . LYS B 1 712 ? 2.502 -55.531 -46.812 1 91 712 LYS B CA 1
ATOM 11940 C C . LYS B 1 712 ? 1.799 -55.812 -48.125 1 91 712 LYS B C 1
ATOM 11942 O O . LYS B 1 712 ? 1.818 -56.938 -48.625 1 91 712 LYS B O 1
ATOM 11947 N N . TRP B 1 713 ? 1.16 -54.844 -48.719 1 89.88 713 TRP B N 1
ATOM 11948 C CA . TRP B 1 713 ? 0.499 -54.969 -50 1 89.88 713 TRP B CA 1
ATOM 11949 C C . TRP B 1 713 ? 1.507 -55.312 -51.094 1 89.88 713 TRP B C 1
ATOM 11951 O O . TRP B 1 713 ? 1.237 -56.156 -51.969 1 89.88 713 TRP B O 1
ATOM 11961 N N . LYS B 1 714 ? 2.627 -54.719 -51.031 1 92.5 714 LYS B N 1
ATOM 11962 C CA . LYS B 1 714 ? 3.668 -54.969 -52.031 1 92.5 714 LYS B CA 1
ATOM 11963 C C . LYS B 1 714 ? 4.191 -56.406 -51.906 1 92.5 714 LYS B C 1
ATOM 11965 O O . LYS B 1 714 ? 4.555 -57 -52.938 1 92.5 714 LYS B O 1
ATOM 11970 N N . ARG B 1 715 ? 4.25 -56.875 -50.719 1 90.06 715 ARG B N 1
ATOM 11971 C CA . ARG B 1 715 ? 4.762 -58.219 -50.469 1 90.06 715 ARG B CA 1
ATOM 11972 C C . ARG B 1 715 ? 3.73 -59.281 -50.875 1 90.06 715 ARG B C 1
ATOM 11974 O O . ARG B 1 715 ? 4.07 -60.25 -51.5 1 90.06 715 ARG B O 1
ATOM 11981 N N . VAL B 1 716 ? 2.514 -59.094 -50.438 1 87.56 716 VAL B N 1
ATOM 11982 C CA . VAL B 1 716 ? 1.474 -60.094 -50.656 1 87.56 716 VAL B CA 1
ATOM 11983 C C . VAL B 1 716 ? 0.842 -59.906 -52.031 1 87.56 716 VAL B C 1
ATOM 11985 O O . VAL B 1 716 ? 0.349 -60.844 -52.625 1 87.56 716 VAL B O 1
ATOM 11988 N N . LYS B 1 717 ? 0.851 -58.75 -52.719 1 85.38 717 LYS B N 1
ATOM 11989 C CA . LYS B 1 717 ? 0.325 -58.375 -54.031 1 85.38 717 LYS B CA 1
ATOM 11990 C C . LYS B 1 717 ? -1.164 -58.688 -54.156 1 85.38 717 LYS B C 1
ATOM 11992 O O . LYS B 1 717 ? -1.658 -59 -55.219 1 85.38 717 LYS B O 1
ATOM 11997 N N . ARG B 1 718 ? -1.903 -58.844 -53 1 85 718 ARG B N 1
ATOM 11998 C CA . ARG B 1 718 ? -3.346 -59.031 -52.875 1 85 718 ARG B CA 1
ATOM 11999 C C . ARG B 1 718 ? -3.906 -58.281 -51.688 1 85 718 ARG B C 1
ATOM 12001 O O . ARG B 1 718 ? -3.15 -57.688 -50.906 1 85 718 ARG B O 1
ATOM 12008 N N . LEU B 1 719 ? -5.152 -58.25 -51.656 1 85.44 719 LEU B N 1
ATOM 12009 C CA . LEU B 1 719 ? -5.809 -57.594 -50.5 1 85.44 719 LEU B CA 1
ATOM 12010 C C . LEU B 1 719 ? -5.641 -58.438 -49.25 1 85.44 719 LEU B C 1
ATOM 12012 O O . LEU B 1 719 ? -6.109 -59.562 -49.156 1 85.44 719 LEU B O 1
ATOM 12016 N N . PHE B 1 720 ? -4.875 -57.906 -48.344 1 87.38 720 PHE B N 1
ATOM 12017 C CA . PHE B 1 720 ? -4.539 -58.656 -47.156 1 87.38 720 PHE B CA 1
ATOM 12018 C C . PHE B 1 720 ? -5.512 -58.344 -46 1 87.38 720 PHE B C 1
ATOM 12020 O O . PHE B 1 720 ? -5.531 -59.031 -45 1 87.38 720 PHE B O 1
ATOM 12027 N N . LEU B 1 721 ? -6.371 -57.344 -46.219 1 89.5 721 LEU B N 1
ATOM 12028 C CA . LEU B 1 721 ? -7.336 -56.938 -45.219 1 89.5 721 LEU B CA 1
ATOM 12029 C C . LEU B 1 721 ? -8.703 -57.594 -45.469 1 89.5 721 LEU B C 1
ATOM 12031 O O . LEU B 1 721 ? -9.125 -57.688 -46.625 1 89.5 721 LEU B O 1
ATOM 12035 N N . HIS B 1 722 ? -9.297 -57.938 -44.406 1 90.06 722 HIS B N 1
ATOM 12036 C CA . HIS B 1 722 ? -10.672 -58.406 -44.531 1 90.06 722 HIS B CA 1
ATOM 12037 C C . HIS B 1 722 ? -11.586 -57.344 -45.094 1 90.06 722 HIS B C 1
ATOM 12039 O O . HIS B 1 722 ? -11.539 -56.188 -44.625 1 90.06 722 HIS B O 1
ATOM 12045 N N . LYS B 1 723 ? -12.43 -57.625 -46.062 1 89 723 LYS B N 1
ATOM 12046 C CA . LYS B 1 723 ? -13.281 -56.688 -46.75 1 89 723 LYS B CA 1
ATOM 12047 C C . LYS B 1 723 ? -14.234 -55.969 -45.812 1 89 723 LYS B C 1
ATOM 12049 O O . LYS B 1 723 ? -14.492 -54.781 -45.938 1 89 723 LYS B O 1
ATOM 12054 N N . ARG B 1 724 ? -14.711 -56.656 -44.844 1 89.81 724 ARG B N 1
ATOM 12055 C CA . ARG B 1 724 ? -15.641 -56.062 -43.875 1 89.81 724 ARG B CA 1
ATOM 12056 C C . ARG B 1 724 ? -14.953 -55.031 -43 1 89.81 724 ARG B C 1
ATOM 12058 O O . ARG B 1 724 ? -15.555 -54 -42.688 1 89.81 724 ARG B O 1
ATOM 12065 N N . TYR B 1 725 ? -13.734 -55.281 -42.625 1 93.69 725 TYR B N 1
ATOM 12066 C CA . TYR B 1 725 ? -12.977 -54.312 -41.812 1 93.69 725 TYR B CA 1
ATOM 12067 C C . TYR B 1 725 ? -12.633 -53.062 -42.625 1 93.69 725 TYR B C 1
ATOM 12069 O O . TYR B 1 725 ? -12.773 -51.938 -42.125 1 93.69 725 TYR B O 1
ATOM 12077 N N . LEU B 1 726 ? -12.305 -53.219 -43.844 1 91.81 726 LEU B N 1
ATOM 12078 C CA . LEU B 1 726 ? -11.859 -52.094 -44.688 1 91.81 726 LEU B CA 1
ATOM 12079 C C . LEU B 1 726 ? -13.031 -51.25 -45.125 1 91.81 726 LEU B C 1
ATOM 12081 O O . LEU B 1 726 ? -12.945 -50.031 -45.125 1 91.81 726 LEU B O 1
ATOM 12085 N N . TYR B 1 727 ? -14.188 -51.906 -45.469 1 93 727 TYR B N 1
ATOM 12086 C CA . TYR B 1 727 ? -15.258 -51.156 -46.125 1 93 727 TYR B CA 1
ATOM 12087 C C . TYR B 1 727 ? -16.359 -50.781 -45.156 1 93 727 TYR B C 1
ATOM 12089 O O . TYR B 1 727 ? -17.188 -49.906 -45.406 1 93 727 TYR B O 1
ATOM 12097 N N . VAL B 1 728 ? -16.359 -51.344 -43.969 1 94.31 728 VAL B N 1
ATOM 12098 C CA . VAL B 1 728 ? -17.453 -51.062 -43.031 1 94.31 728 VAL B CA 1
ATOM 12099 C C . VAL B 1 728 ? -16.891 -50.5 -41.719 1 94.31 728 VAL B C 1
ATOM 12101 O O . VAL B 1 728 ? -17.219 -49.375 -41.344 1 94.31 728 VAL B O 1
ATOM 12104 N N . PHE B 1 729 ? -16 -51.219 -41.094 1 94.44 729 PHE B N 1
ATOM 12105 C CA . PHE B 1 729 ? -15.547 -50.844 -39.75 1 94.44 729 PHE B CA 1
ATOM 12106 C C . PHE B 1 729 ? -14.68 -49.594 -39.812 1 94.44 729 PHE B C 1
ATOM 12108 O O . PHE B 1 729 ? -14.852 -48.688 -38.969 1 94.44 729 PHE B O 1
ATOM 12115 N N . ILE B 1 730 ? -13.781 -49.469 -40.688 1 94.56 730 ILE B N 1
ATOM 12116 C CA . ILE B 1 730 ? -12.883 -48.312 -40.75 1 94.56 730 ILE B CA 1
ATOM 12117 C C . ILE B 1 730 ? -13.672 -47.062 -41.062 1 94.56 730 ILE B C 1
ATOM 12119 O O . ILE B 1 730 ? -13.594 -46.062 -40.344 1 94.56 730 ILE B O 1
ATOM 12123 N N . PRO B 1 731 ? -14.539 -47.062 -42.125 1 95.25 731 PRO B N 1
ATOM 12124 C CA . PRO B 1 731 ? -15.305 -45.844 -42.406 1 95.25 731 PRO B CA 1
ATOM 12125 C C . PRO B 1 731 ? -16.281 -45.5 -41.281 1 95.25 731 PRO B C 1
ATOM 12127 O O . PRO B 1 731 ? -16.438 -44.312 -40.938 1 95.25 731 PRO B O 1
ATOM 12130 N N . LEU B 1 732 ? -16.922 -46.469 -40.75 1 96.06 732 LEU B N 1
ATOM 12131 C CA . LEU B 1 732 ? -17.844 -46.219 -39.656 1 96.06 732 LEU B CA 1
ATOM 12132 C C . LEU B 1 732 ? -17.109 -45.656 -38.438 1 96.06 732 LEU B C 1
ATOM 12134 O O . LEU B 1 732 ? -17.578 -44.719 -37.781 1 96.06 732 LEU B O 1
ATOM 12138 N N . GLY B 1 733 ? -16.031 -46.281 -38.094 1 95.94 733 GLY B N 1
ATOM 12139 C CA . GLY B 1 733 ? -15.219 -45.812 -37 1 95.94 733 GLY B CA 1
ATOM 12140 C C . GLY B 1 733 ? -14.68 -44.406 -37.188 1 95.94 733 GLY B C 1
ATOM 12141 O O . GLY B 1 733 ? -14.695 -43.594 -36.281 1 95.94 733 GLY B O 1
ATOM 12142 N N . MET B 1 734 ? -14.234 -44.125 -38.344 1 94.44 734 MET B N 1
ATOM 12143 C CA . MET B 1 734 ? -13.719 -42.781 -38.656 1 94.44 734 MET B CA 1
ATOM 12144 C C . MET B 1 734 ? -14.828 -41.75 -38.562 1 94.44 734 MET B C 1
ATOM 12146 O O . MET B 1 734 ? -14.586 -40.625 -38.125 1 94.44 734 MET B O 1
ATOM 12150 N N . LEU B 1 735 ? -15.953 -42.094 -39 1 95.75 735 LEU B N 1
ATOM 12151 C CA . LEU B 1 735 ? -17.094 -41.188 -38.906 1 95.75 735 LEU B CA 1
ATOM 12152 C C . LEU B 1 735 ? -17.422 -40.875 -37.438 1 95.75 735 LEU B C 1
ATOM 12154 O O . LEU B 1 735 ? -17.625 -39.719 -37.094 1 95.75 735 LEU B O 1
ATOM 12158 N N . VAL B 1 736 ? -17.438 -41.844 -36.625 1 96.75 736 VAL B N 1
ATOM 12159 C CA . VAL B 1 736 ? -17.766 -41.656 -35.219 1 96.75 736 VAL B CA 1
ATOM 12160 C C . VAL B 1 736 ? -16.703 -40.781 -34.562 1 96.75 736 VAL B C 1
ATOM 12162 O O . VAL B 1 736 ? -17.031 -39.844 -33.812 1 96.75 736 VAL B O 1
ATOM 12165 N N . VAL B 1 737 ? -15.469 -41 -34.812 1 94 737 VAL B N 1
ATOM 12166 C CA . VAL B 1 737 ? -14.367 -40.25 -34.25 1 94 737 VAL B CA 1
ATOM 12167 C C . VAL B 1 737 ? -14.398 -38.812 -34.75 1 94 737 VAL B C 1
ATOM 12169 O O . VAL B 1 737 ? -14.148 -37.875 -34 1 94 737 VAL B O 1
ATOM 12172 N N . CYS B 1 738 ? -14.727 -38.625 -36 1 93.19 738 CYS B N 1
ATOM 12173 C CA . CYS B 1 738 ? -14.797 -37.281 -36.562 1 93.19 738 CYS B CA 1
ATOM 12174 C C . CYS B 1 738 ? -15.922 -36.5 -35.938 1 93.19 738 CYS B C 1
ATOM 12176 O O . CYS B 1 738 ? -15.773 -35.281 -35.656 1 93.19 738 CYS B O 1
ATOM 12178 N N . VAL B 1 739 ? -17.016 -37.094 -35.688 1 94.81 739 VAL B N 1
ATOM 12179 C CA . VAL B 1 739 ? -18.125 -36.438 -35 1 94.81 739 VAL B CA 1
ATOM 12180 C C . VAL B 1 739 ? -17.703 -36.062 -33.594 1 94.81 739 VAL B C 1
ATOM 12182 O O . VAL B 1 739 ? -17.969 -34.938 -33.125 1 94.81 739 VAL B O 1
ATOM 12185 N N . GLY B 1 740 ? -17.109 -36.938 -32.938 1 92.69 740 GLY B N 1
ATOM 12186 C CA . GLY B 1 740 ? -16.594 -36.656 -31.594 1 92.69 740 GLY B CA 1
ATOM 12187 C C . GLY B 1 740 ? -15.625 -35.5 -31.562 1 92.69 740 GLY B C 1
ATOM 12188 O O . GLY B 1 740 ? -15.734 -34.594 -30.719 1 92.69 740 GLY B O 1
ATOM 12189 N N . LEU B 1 741 ? -14.734 -35.469 -32.469 1 87.62 741 LEU B N 1
ATOM 12190 C CA . LEU B 1 741 ? -13.742 -34.406 -32.531 1 87.62 741 LEU B CA 1
ATOM 12191 C C . LEU B 1 741 ? -14.391 -33.062 -32.875 1 87.62 741 LEU B C 1
ATOM 12193 O O . LEU B 1 741 ? -13.977 -32.031 -32.344 1 87.62 741 LEU B O 1
ATOM 12197 N N . THR B 1 742 ? -15.359 -33.062 -33.719 1 88.38 742 THR B N 1
ATOM 12198 C CA . THR B 1 742 ? -16.094 -31.844 -34.062 1 88.38 742 THR B CA 1
ATOM 12199 C C . THR B 1 742 ? -16.812 -31.281 -32.844 1 88.38 742 THR B C 1
ATOM 12201 O O . THR B 1 742 ? -16.844 -30.078 -32.625 1 88.38 742 THR B O 1
ATOM 12204 N N . ILE B 1 743 ? -17.375 -32.156 -32.125 1 90.06 743 ILE B N 1
ATOM 12205 C CA . ILE B 1 743 ? -18.047 -31.734 -30.891 1 90.06 743 ILE B CA 1
ATOM 12206 C C . ILE B 1 743 ? -17.047 -31.109 -29.922 1 90.06 743 ILE B C 1
ATOM 12208 O O . ILE B 1 743 ? -17.266 -30.016 -29.406 1 90.06 743 ILE B O 1
ATOM 12212 N N . PHE B 1 744 ? -16 -31.703 -29.781 1 85.06 744 PHE B N 1
ATOM 12213 C CA . PHE B 1 744 ? -14.977 -31.297 -28.828 1 85.06 744 PHE B CA 1
ATOM 12214 C C . PHE B 1 744 ? -14.367 -29.953 -29.219 1 85.06 744 PHE B C 1
ATOM 12216 O O . PHE B 1 744 ? -14.156 -29.078 -28.375 1 85.06 744 PHE B O 1
ATOM 12223 N N . ILE B 1 745 ? -14.156 -29.703 -30.469 1 79.06 745 ILE B N 1
ATOM 12224 C CA . ILE B 1 745 ? -13.398 -28.547 -30.922 1 79.06 745 ILE B CA 1
ATOM 12225 C C . ILE B 1 745 ? -14.352 -27.375 -31.172 1 79.06 745 ILE B C 1
ATOM 12227 O O . ILE B 1 745 ? -14.039 -26.234 -30.828 1 79.06 745 ILE B O 1
ATOM 12231 N N . PHE B 1 746 ? -15.648 -27.562 -31.641 1 82 746 PHE B N 1
ATOM 12232 C CA . PHE B 1 746 ? -16.422 -26.438 -32.188 1 82 746 PHE B CA 1
ATOM 12233 C C . PHE B 1 746 ? -17.688 -26.219 -31.359 1 82 746 PHE B C 1
ATOM 12235 O O . PHE B 1 746 ? -18.25 -25.125 -31.344 1 82 746 PHE B O 1
ATOM 12242 N N . LEU B 1 747 ? -18.125 -27.125 -30.703 1 85.62 747 LEU B N 1
ATOM 12243 C CA . LEU B 1 747 ? -19.5 -27 -30.203 1 85.62 747 LEU B CA 1
ATOM 12244 C C . LEU B 1 747 ? -19.516 -26.812 -28.688 1 85.62 747 LEU B C 1
ATOM 12246 O O . LEU B 1 747 ? -20.516 -26.359 -28.125 1 85.62 747 LEU B O 1
ATOM 12250 N N . GLU B 1 748 ? -18.562 -27.141 -27.922 1 85.88 748 GLU B N 1
ATOM 12251 C CA . GLU B 1 748 ? -18.562 -27.078 -26.469 1 85.88 748 GLU B CA 1
ATOM 12252 C C . GLU B 1 748 ? -18.516 -25.641 -25.969 1 85.88 748 GLU B C 1
ATOM 12254 O O . GLU B 1 748 ? -17.672 -24.844 -26.406 1 85.88 748 GLU B O 1
ATOM 12259 N N . THR B 1 749 ? -19.516 -25.188 -25.141 1 81.94 749 THR B N 1
ATOM 12260 C CA . THR B 1 749 ? -19.594 -23.906 -24.438 1 81.94 749 THR B CA 1
ATOM 12261 C C . THR B 1 749 ? -19.656 -24.125 -22.922 1 81.94 749 THR B C 1
ATOM 12263 O O . THR B 1 749 ? -19.75 -25.266 -22.453 1 81.94 749 THR B O 1
ATOM 12266 N N . SER B 1 750 ? -19.562 -23.031 -22.172 1 78.44 750 SER B N 1
ATOM 12267 C CA . SER B 1 750 ? -19.578 -23.141 -20.719 1 78.44 750 SER B CA 1
ATOM 12268 C C . SER B 1 750 ? -20.922 -23.656 -20.219 1 78.44 750 SER B C 1
ATOM 12270 O O . SER B 1 750 ? -21 -24.344 -19.203 1 78.44 750 SER B O 1
ATOM 12272 N N . ASN B 1 751 ? -22 -23.406 -21 1 80.62 751 ASN B N 1
ATOM 12273 C CA . ASN B 1 751 ? -23.328 -23.797 -20.578 1 80.62 751 ASN B CA 1
ATOM 12274 C C . ASN B 1 751 ? -23.641 -25.25 -20.953 1 80.62 751 ASN B C 1
ATOM 12276 O O . ASN B 1 751 ? -24.359 -25.938 -20.219 1 80.62 751 ASN B O 1
ATOM 12280 N N . ASN B 1 752 ? -23.094 -25.719 -22.031 1 88.62 752 ASN B N 1
ATOM 12281 C CA . ASN B 1 752 ? -23.453 -27.047 -22.5 1 88.62 752 ASN B CA 1
ATOM 12282 C C . ASN B 1 752 ? -22.312 -28.047 -22.312 1 88.62 752 ASN B C 1
ATOM 12284 O O . ASN B 1 752 ? -22.406 -29.188 -22.75 1 88.62 752 ASN B O 1
ATOM 12288 N N . TYR B 1 753 ? -21.297 -27.703 -21.625 1 88.69 753 TYR B N 1
ATOM 12289 C CA . TYR B 1 753 ? -20.078 -28.5 -21.453 1 88.69 753 TYR B CA 1
ATOM 12290 C C . TYR B 1 753 ? -20.406 -29.859 -20.828 1 88.69 753 TYR B C 1
ATOM 12292 O O . TYR B 1 753 ? -19.906 -30.875 -21.297 1 88.69 753 TYR B O 1
ATOM 12300 N N . LYS B 1 754 ? -21.281 -29.938 -19.938 1 90.44 754 LYS B N 1
ATOM 12301 C CA . LYS B 1 754 ? -21.594 -31.188 -19.219 1 90.44 754 LYS B CA 1
ATOM 12302 C C . LYS B 1 754 ? -22.203 -32.219 -20.156 1 90.44 754 LYS B C 1
ATOM 12304 O O . LYS B 1 754 ? -21.906 -33.406 -20.062 1 90.44 754 LYS B O 1
ATOM 12309 N N . TYR B 1 755 ? -22.922 -31.75 -21.141 1 94.06 755 TYR B N 1
ATOM 12310 C CA . TYR B 1 755 ? -23.625 -32.656 -22.047 1 94.06 755 TYR B CA 1
ATOM 12311 C C . TYR B 1 755 ? -22.734 -33.094 -23.203 1 94.06 755 TYR B C 1
ATOM 12313 O O . TYR B 1 755 ? -22.578 -34.281 -23.469 1 94.06 755 TYR B O 1
ATOM 12321 N N . LEU B 1 756 ? -22.172 -32.125 -23.75 1 94.56 756 LEU B N 1
ATOM 12322 C CA . LEU B 1 756 ? -21.422 -32.406 -24.984 1 94.56 756 LEU B CA 1
ATOM 12323 C C . LEU B 1 756 ? -20.094 -33.094 -24.672 1 94.56 756 LEU B C 1
ATOM 12325 O O . LEU B 1 756 ? -19.656 -33.969 -25.438 1 94.56 756 LEU B O 1
ATOM 12329 N N . HIS B 1 757 ? -19.5 -32.781 -23.625 1 94.38 757 HIS B N 1
ATOM 12330 C CA . HIS B 1 757 ? -18.25 -33.469 -23.266 1 94.38 757 HIS B CA 1
ATOM 12331 C C . HIS B 1 757 ? -18.5 -34.906 -22.875 1 94.38 757 HIS B C 1
ATOM 12333 O O . HIS B 1 757 ? -17.688 -35.781 -23.203 1 94.38 757 HIS B O 1
ATOM 12339 N N . SER B 1 758 ? -19.562 -35.156 -22.234 1 96.56 758 SER B N 1
ATOM 12340 C CA . SER B 1 758 ? -19.938 -36.531 -21.906 1 96.56 758 SER B CA 1
ATOM 12341 C C . SER B 1 758 ? -20.203 -37.344 -23.188 1 96.56 758 SER B C 1
ATOM 12343 O O . SER B 1 758 ? -19.797 -38.5 -23.281 1 96.56 758 SER B O 1
ATOM 12345 N N . LEU B 1 759 ? -20.859 -36.656 -24.047 1 96.5 759 LEU B N 1
ATOM 12346 C CA . LEU B 1 759 ? -21.094 -37.312 -25.328 1 96.5 759 LEU B CA 1
ATOM 12347 C C . LEU B 1 759 ? -19.781 -37.594 -26.047 1 96.5 759 LEU B C 1
ATOM 12349 O O . LEU B 1 759 ? -19.641 -38.656 -26.688 1 96.5 759 LEU B O 1
ATOM 12353 N N . TRP B 1 760 ? -18.938 -36.75 -25.984 1 95.5 760 TRP B N 1
ATOM 12354 C CA . TRP B 1 760 ? -17.609 -36.938 -26.562 1 95.5 760 TRP B CA 1
ATOM 12355 C C . TRP B 1 760 ? -16.938 -38.188 -25.984 1 95.5 760 TRP B C 1
ATOM 12357 O O . TRP B 1 760 ? -16.344 -38.969 -26.719 1 95.5 760 TRP B O 1
ATOM 12367 N N . HIS B 1 761 ? -16.984 -38.438 -24.688 1 96.94 761 HIS B N 1
ATOM 12368 C CA . HIS B 1 761 ? -16.453 -39.656 -24.062 1 96.94 761 HIS B CA 1
ATOM 12369 C C . HIS B 1 761 ? -17.031 -40.906 -24.688 1 96.94 761 HIS B C 1
ATOM 12371 O O . HIS B 1 761 ? -16.297 -41.812 -25.078 1 96.94 761 HIS B O 1
ATOM 12377 N N . VAL B 1 762 ? -18.297 -40.875 -24.891 1 97.19 762 VAL B N 1
ATOM 12378 C CA . VAL B 1 762 ? -19.016 -42.031 -25.375 1 97.19 762 VAL B CA 1
ATOM 12379 C C . VAL B 1 762 ? -18.625 -42.312 -26.828 1 97.19 762 VAL B C 1
ATOM 12381 O O . VAL B 1 762 ? -18.328 -43.438 -27.203 1 97.19 762 VAL B O 1
ATOM 12384 N N . LEU B 1 763 ? -18.609 -41.312 -27.562 1 97.19 763 LEU B N 1
ATOM 12385 C CA . LEU B 1 763 ? -18.297 -41.438 -28.984 1 97.19 763 LEU B CA 1
ATOM 12386 C C . LEU B 1 763 ? -16.875 -41.938 -29.188 1 97.19 763 LEU B C 1
ATOM 12388 O O . LEU B 1 763 ? -16.625 -42.812 -30.031 1 97.19 763 LEU B O 1
ATOM 12392 N N . MET B 1 764 ? -15.938 -41.469 -28.438 1 96.25 764 MET B N 1
ATOM 12393 C CA . MET B 1 764 ? -14.547 -41.938 -28.562 1 96.25 764 MET B CA 1
ATOM 12394 C C . MET B 1 764 ? -14.398 -43.375 -28.141 1 96.25 764 MET B C 1
ATOM 12396 O O . MET B 1 764 ? -13.672 -44.156 -28.781 1 96.25 764 MET B O 1
ATOM 12400 N N . ALA B 1 765 ? -15.086 -43.75 -27.078 1 97.12 765 ALA B N 1
ATOM 12401 C CA . ALA B 1 765 ? -15.039 -45.156 -26.641 1 97.12 765 ALA B CA 1
ATOM 12402 C C . ALA B 1 765 ? -15.609 -46.094 -27.688 1 97.12 765 ALA B C 1
ATOM 12404 O O . ALA B 1 765 ? -14.992 -47.094 -28.016 1 97.12 765 ALA B O 1
ATOM 12405 N N . VAL B 1 766 ? -16.719 -45.688 -28.25 1 96.75 766 VAL B N 1
ATOM 12406 C CA . VAL B 1 766 ? -17.375 -46.5 -29.266 1 96.75 766 VAL B CA 1
ATOM 12407 C C . VAL B 1 766 ? -16.516 -46.531 -30.531 1 96.75 766 VAL B C 1
ATOM 12409 O O . VAL B 1 766 ? -16.375 -47.562 -31.172 1 96.75 766 VAL B O 1
ATOM 12412 N N . GLY B 1 767 ? -15.984 -45.438 -30.859 1 96.69 767 GLY B N 1
ATOM 12413 C CA . GLY B 1 767 ? -15.102 -45.375 -32 1 96.69 767 GLY B CA 1
ATOM 12414 C C . GLY B 1 767 ? -13.93 -46.312 -31.922 1 96.69 767 GLY B C 1
ATOM 12415 O O . GLY B 1 767 ? -13.602 -47 -32.875 1 96.69 767 GLY B O 1
ATOM 12416 N N . VAL B 1 768 ? -13.297 -46.469 -30.781 1 96.31 768 VAL B N 1
ATOM 12417 C CA . VAL B 1 768 ? -12.156 -47.375 -30.578 1 96.31 768 VAL B CA 1
ATOM 12418 C C . VAL B 1 768 ? -12.617 -48.812 -30.688 1 96.31 768 VAL B C 1
ATOM 12420 O O . VAL B 1 768 ? -11.914 -49.656 -31.25 1 96.31 768 VAL B O 1
ATOM 12423 N N . MET B 1 769 ? -13.781 -49.156 -30.219 1 95.94 769 MET B N 1
ATOM 12424 C CA . MET B 1 769 ? -14.305 -50.531 -30.281 1 95.94 769 MET B CA 1
ATOM 12425 C C . MET B 1 769 ? -14.5 -50.969 -31.734 1 95.94 769 MET B C 1
ATOM 12427 O O . MET B 1 769 ? -14.219 -52.125 -32.094 1 95.94 769 MET B O 1
ATOM 12431 N N . ILE B 1 770 ? -14.875 -50.031 -32.5 1 96.38 770 ILE B N 1
ATOM 12432 C CA . ILE B 1 770 ? -15.148 -50.312 -33.906 1 96.38 770 ILE B CA 1
ATOM 12433 C C . ILE B 1 770 ? -13.836 -50.406 -34.688 1 96.38 770 ILE B C 1
ATOM 12435 O O . ILE B 1 770 ? -13.664 -51.312 -35.5 1 96.38 770 ILE B O 1
ATOM 12439 N N . LEU B 1 771 ? -12.93 -49.625 -34.375 1 96.06 771 LEU B N 1
ATOM 12440 C CA . LEU B 1 771 ? -11.711 -49.5 -35.156 1 96.06 771 LEU B CA 1
ATOM 12441 C C . LEU B 1 771 ? -10.695 -50.562 -34.781 1 96.06 771 LEU B C 1
ATOM 12443 O O . LEU B 1 771 ? -9.828 -50.906 -35.594 1 96.06 771 LEU B O 1
ATOM 12447 N N . LEU B 1 772 ? -10.703 -51.125 -33.625 1 96.19 772 LEU B N 1
ATOM 12448 C CA . LEU B 1 772 ? -9.758 -52.125 -33.188 1 96.19 772 LEU B CA 1
ATOM 12449 C C . LEU B 1 772 ? -9.93 -53.406 -34 1 96.19 772 LEU B C 1
ATOM 12451 O O . LEU B 1 772 ? -11.023 -54 -34.031 1 96.19 772 LEU B O 1
ATOM 12455 N N . PRO B 1 773 ? -8.828 -53.875 -34.656 1 95.19 773 PRO B N 1
ATOM 12456 C CA . PRO B 1 773 ? -8.938 -55.031 -35.531 1 95.19 773 PRO B CA 1
ATOM 12457 C C . PRO B 1 773 ? -9.195 -56.312 -34.781 1 95.19 773 PRO B C 1
ATOM 12459 O O . PRO B 1 773 ? -8.805 -56.469 -33.625 1 95.19 773 PRO B O 1
ATOM 12462 N N . GLN B 1 774 ? -9.82 -57.312 -35.469 1 91.88 774 GLN B N 1
ATOM 12463 C CA . GLN B 1 774 ? -9.992 -58.656 -34.969 1 91.88 774 GLN B CA 1
ATOM 12464 C C . GLN B 1 774 ? -8.797 -59.531 -35.344 1 91.88 774 GLN B C 1
ATOM 12466 O O . GLN B 1 774 ? -8.023 -59.188 -36.219 1 91.88 774 GLN B O 1
ATOM 12471 N N . PRO B 1 775 ? -8.555 -60.594 -34.594 1 84.12 775 PRO B N 1
ATOM 12472 C CA . PRO B 1 775 ? -7.379 -61.438 -34.844 1 84.12 775 PRO B CA 1
ATOM 12473 C C . PRO B 1 775 ? -7.277 -61.906 -36.281 1 84.12 775 PRO B C 1
ATOM 12475 O O . PRO B 1 775 ? -6.172 -62.062 -36.812 1 84.12 775 PRO B O 1
ATOM 12478 N N . ASN B 1 776 ? -8.398 -62.031 -37 1 84.81 776 ASN B N 1
ATOM 12479 C CA . ASN B 1 776 ? -8.367 -62.562 -38.375 1 84.81 776 ASN B CA 1
ATOM 12480 C C . ASN B 1 776 ? -8.469 -61.438 -39.406 1 84.81 776 ASN B C 1
ATOM 12482 O O . ASN B 1 776 ? -8.695 -61.688 -40.594 1 84.81 776 ASN B O 1
ATOM 12486 N N . THR B 1 777 ? -8.18 -60.281 -39 1 90.25 777 THR B N 1
ATOM 12487 C CA . THR B 1 777 ? -8.391 -59.125 -39.875 1 90.25 777 THR B CA 1
ATOM 12488 C C . THR B 1 777 ? -7.301 -59.031 -40.938 1 90.25 777 THR B C 1
ATOM 12490 O O . THR B 1 777 ? -7.57 -58.656 -42.094 1 90.25 777 THR B O 1
ATOM 12493 N N . PHE B 1 778 ? -6.102 -59.5 -40.625 1 87.44 778 PHE B N 1
ATOM 12494 C CA . PHE B 1 778 ? -4.977 -59.281 -41.531 1 87.44 778 PHE B CA 1
ATOM 12495 C C . PHE B 1 778 ? -4.602 -60.594 -42.25 1 87.44 778 PHE B C 1
ATOM 12497 O O . PHE B 1 778 ? -3.479 -60.719 -42.719 1 87.44 778 PHE B O 1
ATOM 12504 N N . GLN B 1 779 ? -5.496 -61.531 -42.25 1 80.31 779 GLN B N 1
ATOM 12505 C CA . GLN B 1 779 ? -5.301 -62.781 -43 1 80.31 779 GLN B CA 1
ATOM 12506 C C . GLN B 1 779 ? -6.051 -62.75 -44.312 1 80.31 779 GLN B C 1
ATOM 12508 O O . GLN B 1 779 ? -7.207 -62.312 -44.375 1 80.31 779 GLN B O 1
ATOM 12513 N N . PRO B 1 780 ? -5.254 -63.125 -45.406 1 73.31 780 PRO B N 1
ATOM 12514 C CA . PRO B 1 780 ? -5.902 -63.125 -46.719 1 73.31 780 PRO B CA 1
ATOM 12515 C C . PRO B 1 780 ? -7.086 -64.062 -46.781 1 73.31 780 PRO B C 1
ATOM 12517 O O . PRO B 1 780 ? -7.082 -65.125 -46.094 1 73.31 780 PRO B O 1
ATOM 12520 N N . GLU B 1 781 ? -8.25 -63.75 -47.375 1 65.5 781 GLU B N 1
ATOM 12521 C CA . GLU B 1 781 ? -9.469 -64.562 -47.5 1 65.5 781 GLU B CA 1
ATOM 12522 C C . GLU B 1 781 ? -9.172 -65.938 -48.094 1 65.5 781 GLU B C 1
ATOM 12524 O O . GLU B 1 781 ? -9.859 -66.875 -47.781 1 65.5 781 GLU B O 1
ATOM 12529 N N . THR B 1 782 ? -8.203 -66 -48.969 1 59.81 782 THR B N 1
ATOM 12530 C CA . THR B 1 782 ? -7.965 -67.312 -49.562 1 59.81 782 THR B CA 1
ATOM 12531 C C . THR B 1 782 ? -7.449 -68.312 -48.531 1 59.81 782 THR B C 1
ATOM 12533 O O . THR B 1 782 ? -7.5 -69.5 -48.719 1 59.81 782 THR B O 1
ATOM 12536 N N . VAL B 1 783 ? -6.844 -67.938 -47.562 1 55.53 783 VAL B N 1
ATOM 12537 C CA . VAL B 1 783 ? -6.309 -68.812 -46.562 1 55.53 783 VAL B CA 1
ATOM 12538 C C . VAL B 1 783 ? -7.344 -69 -45.438 1 55.53 783 VAL B C 1
ATOM 12540 O O . VAL B 1 783 ? -7.176 -69.875 -44.594 1 55.53 783 VAL B O 1
ATOM 12543 N N . LEU B 1 784 ? -8.25 -68.25 -45.344 1 46.31 784 LEU B N 1
ATOM 12544 C CA . LEU B 1 784 ? -9.312 -68.5 -44.375 1 46.31 784 LEU B CA 1
ATOM 12545 C C . LEU B 1 784 ? -10.289 -69.562 -44.906 1 46.31 784 LEU B C 1
ATOM 12547 O O . LEU B 1 784 ? -10.688 -69.5 -46.062 1 46.31 784 LEU B O 1
#

Secondary structure (DSSP, 8-state):
------EEE---------TTPEEEEEEE-----B-SSGGG-EEEEEEEPSSEEEEEEEEEEEEEE-SSS-----EEEEEEEESS-----TT-PPPPTTB----SSPEEEEEEETTT-EEEEEEESPPSEEEEEEEEBPP--GGGS----GGGS--EEEEEEEEEEEEEPP-PEE--TT-EEEEEE-TT-EEEEEEEE-TTEEEEEEEEEEEE--TT--EEEEEEEESS---SSS-SEEEEE-TT--S-EEEEEE--TTEEEEEEEEEES---TTPPPEEEEEEEEEEEPP--B-TTSEEEEEE--SSGGG-EEEEEEEPEEEEESSTT-EEEE-TTHHHH-S--PEEEETT-EEEEEEEE-TTTSTTSEEEEEEEEPPEEETTTTEEEPPPTT-EEEEEEEESS--EEETTTEEEETTEEEE-SEEE-SS-SEEEEEEESPPSEEEEEEEEEE-S---B----HHHHHHHHHHHHHHHHH--SHHHHTTHHHHHHHHHHTSTT-GGG-EETTEEPPS---EEEEEEEEEEESSGGGG-TTEEEEEEEETTEEEEEEEE-TT-BSSSS-B-TTSPPHHHHHHHHHHHHHGGGGHHHHHHHHHHTT-HHHHHHHHHHHHHHHHHHHHHTTTTTS---SS-HHHHHHHHHHHHHHHHHHHHHHHHT--TTHHHHHHHHHHHHHHHHHHH-SS-HHHHHHHHHHHHHHHHHHHHHHHHHH-S--S-HHIIIIIHHHHHHHHHHHHHIIIII--TTTHHHHHHHHHHHHHHHHHHHSPPTTTTS-TTT-/------EEE---------TTPEEEEEEE-----B-SSGGG-EEEEEEEPSSEEEEEEEEEEEEEE-SSS-----EEEEEEEESS-----TT-PPPPTTB----SSPEEEEEEETTT-EEEEEEESPPSEEEEEEEEBPP--GGG-----GGGS--EEEEEEEEEEEEEPPPPEE--TT-EEEEEE-TT-EEEEEEEE-TTEEEEEEEEEEEE--TT--EEEEEEEESS---SSS-SEEEEE-TT--S-EEEEEEPPTTEEEEEEEEEES---TTPPPEEEEEEEEEEEPP--B-TTSEEEEEE--SSGGG-EEEEEEEPEEEEESSTT-EEEE-TTHHHH-S--PEEEETT-EEEEEEEE-TTTSTTSEEEEEEEEPPEEETTTTEEEPPPTT-EEEEEEEESS--EEETTTEEEETTEEEE-SEEE-SS-SEEEEEEESPPSEEEEEEEEEE-S---B----HHHHHHHHHHHHHHHHH--SHHHHTTHHHHHHHHHHTSTT-GGG-EETTEEPPS---EEEEEEEEEEESSGGGG-TTEEEEEEEETTEEEEEEEE-TT-BSSSS-B-TTSPPHHHHHHHHHHHHHGGGGHHHHHHHHHHTT-HHHHHHHHHHHHHHHHHHHHHTTTTTS---SS-HHHHHHHHHHHHHHHHHHHHHHHHT--TTHHHHHHHHHHHHHHHHHHH-SS-HHHHHHHHHHHHHHHHHHHHHHHHHH-S--S-HHIIIIIHHHHHHHHHHHHHIIIII--TTTHHHHHHHHHHHHHHHHHHHSPPTTTTS-TTT-

InterPro domains:
  IPR000742 EGF-like domain [PS00022] (556-567)
  IPR021910 NGX6/PGAP6/MYMK [PF12036] (580-762)
  IPR021910 NGX6/PGAP6/MYMK [PTHR14319] (16-778)

Nearest PDB structures (foldseek):
  8t03-assembly1_A  TM=9.270E-01  e=7.759E-14  Mus musculus
  8t07-assembly1_B  TM=9.256E-01  e=7.292E-13  Mus musculus
  8t06-assembly1_B  TM=8.985E-01  e=8.526E-13  Mus musculus
  8t05-assembly1_B  TM=9.247E-01  e=1.577E-11  Ciona robusta
  2zex-assembly1_A  TM=4.854E-01  e=1.853E-01  Caldanaerobius polysaccharolyticus

Solvent-accessible surface area (backbone atoms only — not comparable to full-atom values): 81228 Å² total; per-residue (Å²): 132,83,80,71,78,66,64,45,75,65,76,62,63,84,70,70,87,60,91,75,60,42,74,50,37,36,40,35,48,58,71,49,32,57,39,84,44,76,78,34,47,45,46,42,70,48,71,42,63,70,55,25,51,34,37,37,36,38,36,33,21,36,68,43,70,73,40,95,46,79,74,76,71,44,62,36,44,37,38,31,19,70,49,22,56,68,87,81,53,90,76,67,49,55,73,58,87,45,55,43,90,75,65,94,64,71,42,41,42,49,81,42,46,26,72,61,48,77,48,42,52,75,37,72,29,45,69,48,43,47,34,22,32,38,37,25,26,66,56,67,67,65,91,76,50,76,94,65,65,76,88,78,50,67,43,66,38,37,34,42,36,39,35,38,30,34,29,72,52,79,87,53,48,73,54,50,66,76,47,78,46,78,48,73,40,44,46,63,37,70,47,53,34,30,36,74,36,52,79,54,30,51,34,36,35,37,40,36,33,74,67,43,74,20,91,53,37,61,33,38,39,36,34,27,14,67,63,19,42,52,49,94,86,44,54,80,43,77,47,79,44,52,76,86,58,76,66,74,43,76,48,73,47,78,50,55,55,69,34,44,32,25,41,36,44,30,31,37,41,68,73,58,93,88,60,61,59,23,35,33,32,35,32,36,43,74,35,45,52,68,76,62,65,44,96,81,62,27,28,61,45,72,41,81,56,87,44,66,43,62,48,42,50,30,40,36,34,65,45,22,39,38,33,38,24,52,48,31,35,35,34,50,38,61,62,60,29,79,74,70,73,43,94,69,61,51,76,39,35,56,82,39,35,42,33,40,37,48,73,39,47,68,57,35,49,16,25,17,22,38,33,47,34,44,30,63,49,80,40,71,38,75,93,72,74,41,75,45,77,76,60,69,56,42,31,36,28,29,29,72,34,69,77,47,72,41,45,54,28,69,92,48,30,23,36,47,92,93,43,76,41,75,34,80,36,63,37,37,69,90,29,60,60,36,63,37,32,26,64,26,35,54,41,42,46,34,22,38,18,37,33,42,41,53,71,77,77,44,80,37,68,57,54,66,67,48,49,51,48,32,50,50,41,30,53,50,37,58,69,65,43,79,51,62,77,62,37,46,42,26,64,60,51,27,42,57,52,44,30,71,34,93,91,21,58,50,35,50,28,49,53,54,14,35,55,60,90,68,85,49,72,50,40,33,35,72,44,43,35,34,32,36,36,51,77,59,5,47,95,37,25,43,67,42,81,44,76,31,45,29,33,46,34,39,37,34,49,50,41,67,53,25,32,39,67,32,21,73,31,55,87,68,28,76,56,68,69,58,38,49,49,33,27,47,37,42,27,55,30,30,56,50,26,53,62,34,22,52,52,27,47,78,50,67,35,56,58,54,18,51,36,35,45,47,26,30,51,31,37,24,46,27,31,35,33,59,48,18,69,84,75,50,56,51,58,92,58,60,64,69,34,31,48,47,38,24,56,36,28,48,52,47,38,53,42,47,50,36,49,58,63,27,63,61,61,88,68,49,54,58,41,49,48,54,50,47,50,53,53,42,51,41,42,38,59,70,36,68,87,42,67,63,61,57,48,51,52,51,52,55,31,51,50,49,27,54,50,44,50,48,52,50,34,67,69,66,73,51,73,40,56,34,63,61,50,64,72,44,30,43,56,51,17,50,51,36,37,49,52,25,50,47,42,67,75,72,63,61,43,93,87,48,33,44,59,52,51,21,50,31,43,39,32,46,28,51,19,49,55,47,48,56,66,55,83,67,33,71,43,39,67,86,79,100,134,84,81,71,77,67,64,45,75,64,76,61,63,84,72,68,87,59,92,74,58,41,73,50,37,36,37,36,48,59,69,49,32,59,39,84,43,77,77,34,46,45,44,42,70,49,71,43,61,71,54,25,52,34,37,38,36,40,36,34,19,37,67,43,71,74,40,95,46,79,75,75,71,45,61,34,43,34,41,32,19,71,49,21,56,67,87,82,53,90,77,67,49,56,72,59,86,46,57,42,89,76,66,94,64,70,42,42,43,50,81,43,47,26,72,61,50,77,48,39,49,76,38,72,30,47,70,46,43,46,34,22,35,38,36,24,26,66,57,67,68,66,90,76,51,78,93,66,65,74,89,78,49,67,42,66,38,38,34,44,35,39,35,39,30,34,28,73,52,78,85,52,47,75,53,51,67,75,47,77,46,78,48,73,38,46,45,64,38,69,47,52,33,29,36,72,35,51,79,55,30,50,33,34,35,37,41,37,33,74,66,43,72,20,91,53,36,62,34,38,40,36,32,27,14,68,63,20,41,52,48,95,85,44,54,80,43,76,48,80,44,52,75,86,58,77,67,74,43,76,49,74,47,78,50,57,54,69,33,46,30,26,42,36,45,30,30,37,41,68,73,59,94,89,60,61,59,21,35,34,32,37,33,37,42,76,34,45,51,67,76,63,65,45,97,80,61,27,30,61,44,70,43,82,58,90,44,66,42,61,48,43,51,30,40,36,35,66,44,23,41,38,34,37,24,51,49,31,35,35,32,50,38,61,61,59,30,79,75,70,72,43,92,68,62,50,78,41,34,55,81,40,34,42,32,40,37,46,73,40,46,66,58,33,51,17,25,16,22,38,32,45,32,42,29,63,48,80,40,73,40,76,92,72,73,41,76,44,78,76,61,68,56,43,31,35,29,30,30,72,36,70,76,47,72,40,45,54,27,69,93,51,29,23,34,47,93,94,42,77,41,74,34,81,34,62,36,35,70,91,30,61,59,34,62,37,31,26,63,26,34,54,40,42,45,34,21,38,19,37,33,42,41,52,71,76,77,42,81,36,65,58,55,67,67,48,46,53,49,32,49,50,42,29,52,50,39,59,71,62,43,80,51,62,75,61,38,45,40,25,64,61,52,28,42,56,52,44,30,70,34,93,90,21,57,49,37,49,28,48,54,54,14,35,55,59,88,67,84,49,72,51,39,35,34,73,43,43,35,34,33,37,38,49,79,60,5,46,93,36,25,43,69,41,82,43,77,31,44,29,33,46,34,39,37,33,49,50,41,68,54,24,32,41,67,32,21,72,34,56,87,66,30,76,55,67,69,60,37,51,49,32,27,48,36,41,27,55,27,30,58,50,25,53,62,35,22,50,53,27,46,76,49,68,36,56,59,54,19,52,37,35,45,47,25,30,53,32,36,24,46,28,30,35,33,59,47,18,67,84,75,50,57,52,58,92,59,59,64,68,35,31,48,47,39,22,53,37,29,48,53,47,38,53,42,47,50,36,50,58,62,27,64,61,62,90,70,47,57,60,42,50,48,54,50,48,50,55,53,43,51,40,41,38,60,68,37,67,84,42,66,61,60,57,47,50,52,52,52,54,32,51,50,48,26,54,52,44,50,49,53,50,34,66,70,66,74,48,74,41,58,33,65,62,50,64,71,43,29,44,57,53,18,50,50,38,39,50,53,24,48,47,42,67,76,73,63,60,44,92,87,47,34,45,58,51,53,21,48,32,44,39,32,46,27,53,19,49,56,47,47,56,67,54,82,67,33,71,44,40,67,86,78,99

pLDDT: mean 88.81, std 11.15, range [25.81, 98.19]

Sequence (1568 aa):
MKWIILILLYPTIQCQEDENLEIVSKTRTSYLQKYGGYVDVVVMHVEVPPEVSFASLKFTADETKASIFGCKPRKVLLYMKHKSLPVINPDGSKFPDSFKNISRSQYLYLELMSDKSVKYLNLTSPDPGCYFITAFLPYNNPKHESIQPPELTPECYAFVETTLYIRRRPSAGQIVEGASYNVETFTSHSILYTFFVPEFVTHATFLVDNITFAKTATRLVIRIQSRSIPSENNTIRTEIIEPSYTNKVTIPFNTEEDNWHYIEFLFEGPASPTESKSSLKFTLKYFAEDSERTSNNSVWRIFNSDQITKVTKYKQYDLVRESSTESFSYSYELRQKFTISSNVAVNLTNKELAVLQFKLREHADIGGTLQFILAFKPRINKSKRIIEDEPADNKIIACIRPEAPELPTWPNLCNYDDNNIVAPLVLGKSTDNSSMMIPYPESGVWYATFKLFCGECVPCSCPNDCQKKFKACVKECQANCVKKETCNNCSLDCKTEVVNSNGCAKCDCDGPCLRSKKECNSSVLFDISSTACANNCGKHGRCMFMVCDGVVYATCVCTDNYRGWDCSDASEATPYYMIVIELLLLVLSNLMFLPTVYVAYRRKYYVEAIVYFAICFFSTFYHACDAGENVISFCITRLGALQFADFYCALLAIWVTLIAIADLPSYWPTMCHITGAIILSFTTTINKTGIWGFLLPVISGLVIIAINWFLKWKRVKRLFLHKRYLYVFIPLGMLVVCVGLTIFIFLETSNNYKYLHSLWHVLMAVGVMILLPQPNTFQPETVLMKWIILILLYPTIQCQEDENLEIVSKTRTSYLQKYGGYVDVVVMHVEVPPEVSFASLKFTADETKASIFGCKPRKVLLYMKHKSLPVINPDGSKFPDSFKNISRSQYLYLELMSDKSVKYLNLTSPDPGCYFITAFLPYNNPKHESIQPPELTPECYAFVETTLYIRRRPSAGQIVEGASYNVETFTSHSILYTFFVPEFVTHATFLVDNITFAKTATRLVIRIQSRSIPSENNTIRTEIIEPSYTNKVTIPFNTEEDNWHYIEFLFEGPASPTESKSSLKFTLKYFAEDSERTSNNSVWRIFNSDQITKVTKYKQYDLVRESSTESFSYSYELRQKFTISSNVAVNLTNKELAVLQFKLREHADIGGTLQFILAFKPRINKSKRIIEDEPADNKIIACIRPEAPELPTWPNLCNYDDNNIVAPLVLGKSTDNSSMMIPYPESGVWYATFKLFCGECVPCSCPNDCQKKFKACVKECQANCVKKETCNNCSLDCKTEVVNSNGCAKCDCDGPCLRSKKECNSSVLFDISSTACANNCGKHGRCMFMVCDGVVYATCVCTDNYRGWDCSDASEATPYYMIVIELLLLVLSNLMFLPTVYVAYRRKYYVEAIVYFAICFFSTFYHACDAGENVISFCITRLGALQFADFYCALLAIWVTLIAIADLPSYWPTMCHITGAIILSFTTTINKTGIWGFLLPVISGLVIIAINWFLKWKRVKRLFLHKRYLYVFIPLGMLVVCVGLTIFIFLETSNNYKYLHSLWHVLMAVGVMILLPQPNTFQPETVL

Radius of gyration: 41.98 Å; Cα contacts (8 Å, |Δi|>4): 3582; chains: 2; bounding box: 83×134×102 Å

Organism: Tribolium castaneum (NCBI:txid7070)

Foldseek 3Di:
DPPPQPADADDQDPDDPDPFKDWDDKDKWFFAAEPPDPQRKFKDKDFADAQFFKKKKKKWKAKDFPDPDDDDKAKKKKKKDFQWDDDDDLVPFDADPQEDAFDPDHIYIDMDINPGDMTMDMDGFDQGTMMMMIMHGYHDDCVPPFPDDPVPDTDMTMMMMMIMITHGDDDAAEDDAPDKDKDWDFAQDKHKHKYAAAPQFFKKKKKKADWFDKPFFAKKKKFKAWNTEDDPVGGQDIDIGGNVDHDIDMGMGTDQHGTMMMMMIHRHGDGDPVIGIIMMMMGMHTAGADQPQDPQRWGKAWDDDLALQQIAIAIEFEWDKAADPPAFWIWTAGPVCVVVVDHDWDKAKQRYKYKYKDFFDRLRNQQWKKKKKKFFDFDADPVVRDTDDDDQFKKKEKAKHFSDAWAAAPPAWTDDDHDIDGGSDMDHDVHRMDMHMYGRDRGTMMMMMMHIDGDDFDFFDFDPVLSVQLSVQLVVQCVPPDDSNSNNCSNVVSSVVSCPDPPGVSSCHRHRGHRDPDMDMTIMGMIITIDQADPCLPPFWHWDWDDHPRHIHIAIDGFQQQDDRSSPRCVRHDDQVVLVLLLCLQLVLLVLLQVVLVLCVVLPVNVLSVLSVQLSVLSNQLSQAPSNSVVRGDHPDDNVVSLLSNLLSVLLNLLLLLLLLLPDDPPVSVVSSVVSSVVLSVVCVVPSPDPCSRVVSNVVSVVSSVVSCVVVCVVVVDDQFDPCLVPPLVVVLVVLLVVLVCLVPPPADPVCNSPSVSVSSNSNSVSSSSNRDHPRGRHDPVVD/DPPPQPADADDQPPDDPDPFKDWDDKDKWWFAAEPPDPQRKFKDKDFDDAQFFKKKKKKWKAKDFPDPDDDDKAKKKKKKDFQWDDDDDLVPFDADPQEDAFDPDHIHIDMDINPGDMTMDMDGFDQGTMMMMIMHGYHDDCVPDDPDDPNPDTDMTMMMMMIMITHGDDDAAEDDAPDKDKDWDFAQDKHKHKYAAAPQFFKKKKKKADWFDKPFFAKKKKFKAWNTDDDPVGGQDIDIGGNVDHDIDMDMGTDQHGTMMMMMIHRHGDGDPVIGIIMMMMGMHTAGADQDQDPQRWGKAWDDDLALQQIAIAIEFEWDKAADPPAFWIWTAGPVCVVVVDHDWDKAKQRYKYKYKDFFDRLRNQQWKKKKKKFFDFDADPVVRDTDDDDQFKKKEKAKHFSDAWAAAPPAWTDDDPDIDGGSDMDHDVHRMDMHMYGRDRGTMMMMMMHIDGDDFDFFDFDPVLSVQLSVQLVVQCVPPDDSNSNNCSNVVSSVVSCPDPPGVSSCHRHRGHRDPDMDMTIMGMIITIDQADPCLPPFWHWDWDDHPRHIHIAIDGFQQQDDRSSPRCVRHDDQVVLVLLLCLQLVLLCLLVVVLVLCVVLPVNVLSVLSVQLSVLSNQLSQAPSNSVVRGDHPDDNVVSLLSNLLSVLLNLLLLLLLLLPDDPPVSVVSSVVSSVVLSVVCVVPSPDPCSRVVSNVVSVVSSVVSCVVVCVVVVDDQFDPCLVPPLVVVLVVLLVVLVCLVPPPADPVCPSPSVSVSSNSNSVSSSSNRDHNRGRHDPVVD